Protein AF-A0A8T5GXU3-F1 (afdb_monomer)

Structure (mmCIF, N/CA/C/O backbone):
data_AF-A0A8T5GXU3-F1
#
_entry.id   AF-A0A8T5GXU3-F1
#
loop_
_atom_site.group_PDB
_atom_site.id
_atom_site.type_symbol
_atom_site.label_atom_id
_atom_site.label_alt_id
_atom_site.label_comp_id
_atom_site.label_asym_id
_atom_site.label_entity_id
_atom_site.label_seq_id
_atom_site.pdbx_PDB_ins_code
_atom_site.Cartn_x
_atom_site.Cartn_y
_atom_site.Cartn_z
_atom_site.occupancy
_atom_site.B_iso_or_equiv
_atom_site.auth_seq_id
_atom_site.auth_comp_id
_atom_site.auth_asym_id
_atom_site.auth_atom_id
_atom_site.pdbx_PDB_model_num
ATOM 1 N N . MET A 1 1 ? 93.803 17.530 20.279 1.00 49.44 1 MET A N 1
ATOM 2 C CA . MET A 1 1 ? 94.285 18.865 19.851 1.00 49.44 1 MET A CA 1
ATOM 3 C C . MET A 1 1 ? 94.472 18.850 18.337 1.00 49.44 1 MET A C 1
ATOM 5 O O . MET A 1 1 ? 95.144 17.947 17.864 1.00 49.44 1 MET A O 1
ATOM 9 N N . ARG A 1 2 ? 93.917 19.850 17.630 1.00 43.09 2 ARG A N 1
ATOM 10 C CA . ARG A 1 2 ? 94.111 20.174 16.192 1.00 43.09 2 ARG A CA 1
ATOM 11 C C . ARG A 1 2 ? 93.189 19.550 15.122 1.00 43.09 2 ARG A C 1
ATOM 13 O O . ARG A 1 2 ? 93.603 19.447 13.979 1.00 43.09 2 ARG A O 1
ATOM 20 N N . GLY A 1 3 ? 91.934 19.236 15.453 1.00 48.00 3 GLY A N 1
ATOM 21 C CA . GLY A 1 3 ? 90.901 18.935 14.437 1.00 48.00 3 GLY A CA 1
ATOM 22 C C . GLY A 1 3 ? 89.550 19.635 14.629 1.00 48.00 3 GLY A C 1
ATOM 23 O O . GLY A 1 3 ? 88.776 19.723 13.691 1.00 48.00 3 GLY A O 1
ATOM 24 N N . VAL A 1 4 ? 89.272 20.173 15.825 1.00 53.56 4 VAL A N 1
ATOM 25 C CA . VAL A 1 4 ? 87.922 20.647 16.210 1.00 53.56 4 VAL A CA 1
ATOM 26 C C . VAL A 1 4 ? 87.865 22.165 16.478 1.00 53.56 4 VAL A C 1
ATOM 28 O O . VAL A 1 4 ? 86.803 22.720 16.698 1.00 53.56 4 VAL A O 1
ATOM 31 N N . PHE A 1 5 ? 88.987 22.886 16.371 1.00 45.72 5 PHE A N 1
ATOM 32 C CA . PHE A 1 5 ? 89.029 24.353 16.545 1.00 45.72 5 PHE A CA 1
ATOM 33 C C . PHE A 1 5 ? 89.123 25.146 15.228 1.00 45.72 5 PHE A C 1
ATOM 35 O O . PHE A 1 5 ? 89.037 26.368 15.246 1.00 45.72 5 PHE A O 1
ATOM 42 N N . SER A 1 6 ? 89.276 24.469 14.084 1.00 47.09 6 SER A N 1
ATOM 43 C CA . SER A 1 6 ? 89.398 25.115 12.765 1.00 47.09 6 SER A CA 1
ATOM 44 C C . SER A 1 6 ? 88.089 25.144 11.968 1.00 47.09 6 SER A C 1
ATOM 46 O O . SER A 1 6 ? 88.028 25.832 10.958 1.00 47.09 6 SER A O 1
ATOM 48 N N . LEU A 1 7 ? 87.039 24.459 12.440 1.00 47.34 7 LEU A N 1
ATOM 49 C CA . LEU A 1 7 ? 85.706 24.476 11.819 1.00 47.34 7 LEU A CA 1
ATOM 50 C C . LEU A 1 7 ? 84.717 25.441 12.505 1.00 47.34 7 LEU A C 1
ATOM 52 O O . LEU A 1 7 ? 83.692 25.764 11.924 1.00 47.34 7 LEU A O 1
ATOM 56 N N . ALA A 1 8 ? 85.041 25.956 13.698 1.00 50.84 8 ALA A N 1
ATOM 57 C CA . ALA A 1 8 ? 84.174 26.861 14.469 1.00 50.84 8 ALA A CA 1
ATOM 58 C C . ALA A 1 8 ? 84.502 28.365 14.308 1.00 50.84 8 ALA A C 1
ATOM 60 O O . ALA A 1 8 ? 83.818 29.202 14.880 1.00 50.84 8 ALA A O 1
ATOM 61 N N . ILE A 1 9 ? 85.531 28.727 13.529 1.00 50.88 9 ILE A N 1
ATOM 62 C CA . ILE A 1 9 ? 85.933 30.132 13.272 1.00 50.88 9 ILE A CA 1
ATOM 63 C C . ILE A 1 9 ? 85.639 30.561 11.817 1.00 50.88 9 ILE A C 1
ATOM 65 O O . ILE A 1 9 ? 85.725 31.735 11.481 1.00 50.88 9 ILE A O 1
ATOM 69 N N . LEU A 1 10 ? 85.199 29.634 10.958 1.00 48.25 10 LEU A N 1
ATOM 70 C CA . LEU A 1 10 ? 84.809 29.913 9.567 1.00 48.25 10 LEU A CA 1
ATOM 71 C C . LEU A 1 10 ? 83.302 30.163 9.385 1.00 48.25 10 LEU A C 1
ATOM 73 O O . LEU A 1 10 ? 82.858 30.362 8.260 1.00 48.25 10 LEU A O 1
ATOM 77 N N . MET A 1 11 ? 82.527 30.174 10.477 1.00 54.38 11 MET A N 1
ATOM 78 C CA . MET A 1 11 ? 81.074 30.371 10.427 1.00 54.38 11 MET A CA 1
ATOM 79 C C . MET A 1 11 ? 80.567 31.688 11.024 1.00 54.38 11 MET A C 1
ATOM 81 O O . MET A 1 11 ? 79.376 31.946 10.921 1.00 54.38 11 MET A O 1
ATOM 85 N N . ILE A 1 12 ? 81.403 32.549 11.619 1.00 51.66 12 ILE A N 1
ATOM 86 C CA . ILE A 1 12 ? 80.910 33.809 12.201 1.00 51.66 12 ILE A CA 1
ATOM 87 C C . ILE A 1 12 ? 81.927 34.945 11.980 1.00 51.66 12 ILE A C 1
ATOM 89 O O . ILE A 1 12 ? 82.902 35.060 12.714 1.00 51.66 12 ILE A O 1
ATOM 93 N N . VAL A 1 13 ? 81.603 35.807 11.000 1.00 39.72 13 VAL A N 1
ATOM 94 C CA . VAL A 1 13 ? 81.933 37.252 10.909 1.00 39.72 13 VAL A CA 1
ATOM 95 C C . VAL A 1 13 ? 83.353 37.583 10.409 1.00 39.72 13 VAL A C 1
ATOM 97 O O . VAL A 1 13 ? 84.342 37.305 11.081 1.00 39.72 13 VAL A O 1
ATOM 100 N N . PRO A 1 14 ? 83.468 38.195 9.211 1.00 43.62 14 PRO A N 1
ATOM 101 C CA . PRO A 1 14 ? 82.902 39.528 8.946 1.00 43.62 14 PRO A CA 1
ATOM 102 C C . PRO A 1 14 ? 82.007 39.550 7.689 1.00 43.62 14 PRO A C 1
ATOM 104 O O . PRO A 1 14 ? 82.420 39.079 6.640 1.00 43.62 14 PRO A O 1
ATOM 107 N N . LEU A 1 15 ? 80.780 40.090 7.654 1.00 46.97 15 LEU A N 1
ATOM 108 C CA . LEU A 1 15 ? 80.151 41.181 8.418 1.00 46.97 15 LEU A CA 1
ATOM 109 C C . LEU A 1 15 ? 81.106 42.331 8.765 1.00 46.97 15 LEU A C 1
ATOM 111 O O . LEU A 1 15 ? 81.337 42.624 9.930 1.00 46.97 15 LEU A O 1
ATOM 115 N N . ALA A 1 16 ? 81.715 42.917 7.729 1.00 44.34 16 ALA A N 1
ATOM 116 C CA . ALA A 1 16 ? 82.119 44.328 7.637 1.00 44.34 16 ALA A CA 1
ATOM 117 C C . ALA A 1 16 ? 83.039 44.521 6.420 1.00 44.34 16 ALA A C 1
ATOM 119 O O . ALA A 1 16 ? 84.251 44.625 6.581 1.00 44.34 16 ALA A O 1
ATOM 120 N N . SER A 1 17 ? 82.480 44.527 5.205 1.00 39.81 17 SER A N 1
ATOM 121 C CA . SER A 1 17 ? 83.017 45.222 4.013 1.00 39.81 17 SER A CA 1
ATOM 122 C C . SER A 1 17 ? 82.100 44.940 2.823 1.00 39.81 17 SER A C 1
ATOM 124 O O . SER A 1 17 ? 82.334 44.029 2.039 1.00 39.81 17 SER A O 1
ATOM 126 N N . GLY A 1 18 ? 81.007 45.691 2.742 1.00 37.78 18 GLY A N 1
ATOM 127 C CA . GLY A 1 18 ? 80.031 45.591 1.656 1.00 37.78 18 GLY A CA 1
ATOM 128 C C . GLY A 1 18 ? 78.866 46.561 1.825 1.00 37.78 18 GLY A C 1
ATOM 129 O O . GLY A 1 18 ? 77.752 46.251 1.435 1.00 37.78 18 GLY A O 1
ATOM 130 N N . ILE A 1 19 ? 79.108 47.706 2.469 1.00 45.25 19 ILE A N 1
ATOM 131 C CA . ILE A 1 19 ? 78.218 48.867 2.425 1.00 45.25 19 ILE A CA 1
ATOM 132 C C . ILE A 1 19 ? 78.896 49.851 1.470 1.00 45.25 19 ILE A C 1
ATOM 134 O O . ILE A 1 19 ? 80.081 50.130 1.648 1.00 45.25 19 ILE A O 1
ATOM 138 N N . LEU A 1 20 ? 78.118 50.355 0.506 1.00 41.81 20 LEU A N 1
ATOM 139 C CA . LEU A 1 20 ? 78.448 51.303 -0.571 1.00 41.81 20 LEU A CA 1
ATOM 140 C C . LEU A 1 20 ? 78.978 50.706 -1.884 1.00 41.81 20 LEU A C 1
ATOM 142 O O . LEU A 1 20 ? 80.082 51.015 -2.318 1.00 41.81 20 LEU A O 1
ATOM 146 N N . VAL A 1 21 ? 78.107 49.983 -2.589 1.00 37.50 21 VAL A N 1
ATOM 147 C CA . VAL A 1 21 ? 77.780 50.342 -3.979 1.00 37.50 21 VAL A CA 1
ATOM 148 C C . VAL A 1 21 ? 76.261 50.266 -4.090 1.00 37.50 21 VAL A C 1
ATOM 150 O O . VAL A 1 21 ? 75.683 49.207 -3.865 1.00 37.50 21 VAL A O 1
ATOM 153 N N . GLY A 1 22 ? 75.616 51.405 -4.347 1.00 41.22 22 GLY A N 1
ATOM 154 C CA . GLY A 1 22 ? 74.210 51.433 -4.726 1.00 41.22 22 GLY A CA 1
ATOM 155 C C . GLY A 1 22 ? 74.072 50.701 -6.050 1.00 41.22 22 GLY A C 1
ATOM 156 O O . GLY A 1 22 ? 74.553 51.183 -7.071 1.00 41.22 22 GLY A O 1
ATOM 157 N N . ILE A 1 23 ? 73.487 49.511 -6.001 1.00 36.06 23 ILE A N 1
ATOM 158 C CA . ILE A 1 23 ? 72.898 48.898 -7.179 1.00 36.06 23 ILE A CA 1
ATOM 159 C C . ILE A 1 23 ? 71.483 49.455 -7.194 1.00 36.06 23 ILE A C 1
ATOM 161 O O . ILE A 1 23 ? 70.685 49.172 -6.300 1.00 36.06 23 ILE A O 1
ATOM 165 N N . GLU A 1 24 ? 71.251 50.360 -8.140 1.00 32.19 24 GLU A N 1
ATOM 166 C CA . GLU A 1 24 ? 69.919 50.789 -8.548 1.00 32.19 24 GLU A CA 1
ATOM 167 C C . GLU A 1 24 ? 69.034 49.543 -8.713 1.00 32.19 24 GLU A C 1
ATOM 169 O O . GLU A 1 24 ? 69.532 48.511 -9.181 1.00 32.19 24 GLU A O 1
ATOM 174 N N . PRO A 1 25 ? 67.750 49.591 -8.313 1.00 32.31 25 PRO A N 1
ATOM 175 C CA . PRO A 1 25 ? 66.840 48.504 -8.647 1.00 32.31 25 PRO A CA 1
ATOM 176 C C . PRO A 1 25 ? 66.919 48.284 -10.164 1.00 32.31 25 PRO A C 1
ATOM 178 O O . PRO A 1 25 ? 67.120 49.264 -10.889 1.00 32.31 25 PRO A O 1
ATOM 181 N N . PRO A 1 26 ? 66.778 47.051 -10.682 1.00 33.53 26 PRO A N 1
ATOM 182 C CA . PRO A 1 26 ? 66.426 46.916 -12.081 1.00 33.53 26 PRO A CA 1
ATOM 183 C C . PRO A 1 26 ? 65.092 47.645 -12.252 1.00 33.53 26 PRO A C 1
ATOM 185 O O . PRO A 1 26 ? 64.032 47.152 -11.878 1.00 33.53 26 PRO A O 1
ATOM 188 N N . THR A 1 27 ? 65.163 48.879 -12.732 1.00 36.81 27 THR A N 1
ATOM 189 C CA . THR A 1 27 ? 64.030 49.568 -13.308 1.00 36.81 27 THR A CA 1
ATOM 190 C C . THR A 1 27 ? 63.607 48.765 -14.531 1.00 36.81 27 THR A C 1
ATOM 192 O O . THR A 1 27 ? 64.442 48.335 -15.328 1.00 36.81 27 THR A O 1
ATOM 195 N N . SER A 1 28 ? 62.293 48.585 -14.652 1.00 44.03 28 SER A N 1
ATOM 196 C CA . SER A 1 28 ? 61.549 47.993 -15.772 1.00 44.03 28 SER A CA 1
ATOM 197 C C . SER A 1 28 ? 61.551 46.458 -15.908 1.00 44.03 28 SER A C 1
ATOM 199 O O . SER A 1 28 ? 62.178 45.878 -16.786 1.00 44.03 28 SER A O 1
ATOM 201 N N . MET A 1 29 ? 60.715 45.805 -15.095 1.00 37.59 29 MET A N 1
ATOM 202 C CA . MET A 1 29 ? 59.789 44.773 -15.602 1.00 37.59 29 MET A CA 1
ATOM 203 C C . MET A 1 29 ? 58.322 45.082 -15.231 1.00 37.59 29 MET A C 1
ATOM 205 O O . MET A 1 29 ? 57.467 44.212 -15.313 1.00 37.59 29 MET A O 1
ATOM 209 N N . GLU A 1 30 ? 58.009 46.329 -14.861 1.00 41.12 30 GLU A N 1
ATOM 210 C CA . GLU A 1 30 ? 56.637 46.785 -14.566 1.00 41.12 30 GLU A CA 1
ATOM 211 C C . GLU A 1 30 ? 55.841 47.232 -15.813 1.00 41.12 30 GLU A C 1
ATOM 213 O O . GLU A 1 30 ? 54.715 47.682 -15.681 1.00 41.12 30 GLU A O 1
ATOM 218 N N . GLU A 1 31 ? 56.360 47.092 -17.039 1.00 46.56 31 GLU A N 1
ATOM 219 C CA . GLU A 1 31 ? 55.761 47.748 -18.223 1.00 46.56 31 GLU A CA 1
ATOM 220 C C . GLU A 1 31 ? 55.001 46.842 -19.220 1.00 46.56 31 GLU A C 1
ATOM 222 O O . GLU A 1 31 ? 54.756 47.267 -20.343 1.00 46.56 31 GLU A O 1
ATOM 227 N N . THR A 1 32 ? 54.575 45.617 -18.870 1.00 51.22 32 THR A N 1
ATOM 228 C CA . THR A 1 32 ? 53.724 44.803 -19.791 1.00 51.22 32 THR A CA 1
ATOM 229 C C . THR A 1 32 ? 52.677 43.906 -19.114 1.00 51.22 32 THR A C 1
ATOM 231 O O . THR A 1 32 ? 52.274 42.888 -19.674 1.00 51.22 32 THR A O 1
ATOM 234 N N . LEU A 1 33 ? 52.203 44.260 -17.920 1.00 61.34 33 LEU A N 1
ATOM 235 C CA . LEU A 1 33 ? 51.114 43.526 -17.274 1.00 61.34 33 LEU A CA 1
ATOM 236 C C . LEU A 1 33 ? 49.776 44.058 -17.789 1.00 61.34 33 LEU A C 1
ATOM 238 O O . LEU A 1 33 ? 49.383 45.174 -17.467 1.00 61.34 33 LEU A O 1
ATOM 242 N N . GLY A 1 34 ? 49.118 43.290 -18.654 1.00 71.00 34 GLY A N 1
ATOM 243 C CA . GLY A 1 34 ? 47.731 43.568 -19.006 1.00 71.00 34 GLY A CA 1
ATOM 244 C C . GLY A 1 34 ? 46.780 43.178 -17.873 1.00 71.00 34 GLY A C 1
ATOM 245 O O . GLY A 1 34 ? 47.145 42.381 -17.008 1.00 71.00 34 GLY A O 1
ATOM 246 N N . ARG A 1 35 ? 45.576 43.748 -17.873 1.00 85.00 35 ARG A N 1
ATOM 247 C CA . ARG A 1 35 ? 44.512 43.452 -16.901 1.00 85.00 35 ARG A CA 1
ATOM 248 C C . ARG A 1 35 ? 43.170 43.329 -17.604 1.00 85.00 35 ARG A C 1
ATOM 250 O O . ARG A 1 35 ? 43.014 43.822 -18.721 1.00 85.00 35 ARG A O 1
ATOM 257 N N . GLU A 1 36 ? 42.202 42.725 -16.934 1.00 88.00 36 GLU A N 1
ATOM 258 C CA . GLU A 1 36 ? 40.827 42.758 -17.411 1.00 88.00 36 GLU A CA 1
ATOM 259 C C . GLU A 1 36 ? 40.185 44.112 -17.115 1.00 88.00 36 GLU A C 1
ATOM 261 O O . GLU A 1 36 ? 40.369 44.689 -16.038 1.00 88.00 36 GLU A O 1
ATOM 266 N N . VAL A 1 37 ? 39.437 44.621 -18.090 1.00 88.38 37 VAL A N 1
ATOM 267 C CA . VAL A 1 37 ? 38.623 45.830 -17.976 1.00 88.38 37 VAL A CA 1
ATOM 268 C C . VAL A 1 37 ? 37.292 45.625 -18.687 1.00 88.38 37 VAL A C 1
ATOM 270 O O . VAL A 1 37 ? 37.227 45.019 -19.763 1.00 88.38 37 VAL A O 1
ATOM 273 N N . VAL A 1 38 ? 36.231 46.181 -18.109 1.00 89.31 38 VAL A N 1
ATOM 274 C CA . VAL A 1 38 ? 34.900 46.178 -18.719 1.00 89.31 38 VAL A CA 1
ATOM 275 C C . VAL A 1 38 ? 34.695 47.484 -19.472 1.00 89.31 38 VAL A C 1
ATOM 277 O O . VAL A 1 38 ? 34.855 48.565 -18.910 1.00 89.31 38 VAL A O 1
ATOM 280 N N . ILE A 1 39 ? 34.318 47.393 -20.744 1.00 88.69 39 ILE A N 1
ATOM 281 C CA . ILE A 1 39 ? 33.979 48.546 -21.580 1.00 88.69 39 ILE A CA 1
ATOM 282 C C . ILE A 1 39 ? 32.459 48.621 -21.712 1.00 88.69 39 ILE A C 1
ATOM 284 O O . ILE A 1 39 ? 31.832 47.761 -22.339 1.00 88.69 39 ILE A O 1
ATOM 288 N N . ARG A 1 40 ? 31.870 49.666 -21.131 1.00 86.88 40 ARG A N 1
ATOM 289 C CA . ARG A 1 40 ? 30.434 49.953 -21.135 1.00 86.88 40 ARG A CA 1
ATOM 290 C C . ARG A 1 40 ? 30.116 51.059 -22.142 1.00 86.88 40 ARG A C 1
ATOM 292 O O . ARG A 1 40 ? 30.648 52.163 -22.043 1.00 86.88 40 ARG A O 1
ATOM 299 N N . SER A 1 41 ? 29.200 50.790 -23.068 1.00 83.12 41 SER A N 1
ATOM 300 C CA . SER A 1 41 ? 28.631 51.800 -23.965 1.00 83.12 41 SER A CA 1
ATOM 301 C C . SER A 1 41 ? 27.342 52.385 -23.396 1.00 83.12 41 SER A C 1
ATOM 303 O O . SER A 1 41 ? 26.413 51.635 -23.086 1.00 83.12 41 SER A O 1
ATOM 305 N N . GLU A 1 42 ? 27.264 53.714 -23.280 1.00 78.12 42 GLU A N 1
ATOM 306 C CA . GLU A 1 42 ? 26.086 54.393 -22.713 1.00 78.12 42 GLU A CA 1
ATOM 307 C C . GLU A 1 42 ? 24.871 54.382 -23.660 1.00 78.12 42 GLU A C 1
ATOM 309 O O . GLU A 1 42 ? 23.747 54.201 -23.198 1.00 78.12 42 GLU A O 1
ATOM 314 N N . ASP A 1 43 ? 25.086 54.503 -24.977 1.00 74.38 43 ASP A N 1
ATOM 315 C CA . ASP A 1 43 ? 24.006 54.779 -25.944 1.00 74.38 43 ASP A CA 1
ATOM 316 C C . ASP A 1 43 ? 23.904 53.776 -27.116 1.00 74.38 43 ASP A C 1
ATOM 318 O O . ASP A 1 43 ? 22.948 53.841 -27.897 1.00 74.38 43 ASP A O 1
ATOM 322 N N . VAL A 1 44 ? 24.866 52.854 -27.289 1.00 78.81 44 VAL A N 1
ATOM 323 C CA . VAL A 1 44 ? 24.946 51.969 -28.471 1.00 78.81 44 VAL A CA 1
ATOM 324 C C . VAL A 1 44 ? 25.268 50.526 -28.072 1.00 78.81 44 VAL A C 1
ATOM 326 O O . VAL A 1 44 ? 26.143 50.274 -27.257 1.00 78.81 44 VAL A O 1
ATOM 329 N N . GLN A 1 45 ? 24.574 49.549 -28.661 1.00 84.25 45 GLN A N 1
ATOM 330 C CA . GLN A 1 45 ? 24.897 48.131 -28.458 1.00 84.25 45 GLN A CA 1
ATOM 331 C C . GLN A 1 45 ? 26.157 47.729 -29.230 1.00 84.25 45 GLN A C 1
ATOM 333 O O . GLN A 1 45 ? 26.375 48.188 -30.356 1.00 84.25 45 GLN A O 1
ATOM 338 N N . TRP A 1 46 ? 26.946 46.819 -28.657 1.00 84.38 46 TRP A N 1
ATOM 339 C CA . TRP A 1 46 ? 28.143 46.284 -29.304 1.00 84.38 46 TRP A CA 1
ATOM 340 C C . TRP A 1 46 ? 27.815 45.615 -30.643 1.00 84.38 46 TRP A C 1
ATOM 342 O O . TRP A 1 46 ? 26.933 44.761 -30.738 1.00 84.38 46 TRP A O 1
ATOM 352 N N . ASN A 1 47 ? 28.558 45.986 -31.687 1.00 81.75 47 ASN A N 1
ATOM 353 C CA . ASN A 1 47 ? 28.485 45.371 -33.010 1.00 81.75 47 ASN A CA 1
ATOM 354 C C . ASN A 1 47 ? 29.876 44.900 -33.477 1.00 81.75 47 ASN A C 1
ATOM 356 O O . ASN A 1 47 ? 30.892 45.184 -32.844 1.00 81.75 47 ASN A O 1
ATOM 360 N N . GLN A 1 48 ? 29.928 44.168 -34.594 1.00 81.69 48 GLN A N 1
ATOM 361 C CA . GLN A 1 48 ? 31.172 43.560 -35.078 1.00 81.69 48 GLN A CA 1
ATOM 362 C C . GLN A 1 48 ? 32.239 44.584 -35.501 1.00 81.69 48 GLN A C 1
ATOM 364 O O . GLN A 1 48 ? 33.427 44.293 -35.400 1.00 81.69 48 GLN A O 1
ATOM 369 N N . GLU A 1 49 ? 31.835 45.759 -35.988 1.00 81.88 49 GLU A N 1
ATOM 370 C CA . GLU A 1 49 ? 32.767 46.832 -36.361 1.00 81.88 49 GLU A CA 1
ATOM 371 C C . GLU A 1 49 ? 33.466 47.363 -35.105 1.00 81.88 49 GLU A C 1
ATOM 373 O O . GLU A 1 49 ? 34.689 47.321 -35.023 1.00 81.88 49 GLU A O 1
ATOM 378 N N . MET A 1 50 ? 32.685 47.678 -34.066 1.00 82.88 50 MET A N 1
ATOM 379 C CA . MET A 1 50 ? 33.193 48.097 -32.756 1.00 82.88 50 MET A CA 1
ATOM 380 C C . MET A 1 50 ? 34.100 47.037 -32.116 1.00 82.88 50 MET A C 1
ATOM 382 O O . MET A 1 50 ? 35.127 47.381 -31.545 1.00 82.88 50 MET A O 1
ATOM 386 N N . TRP A 1 51 ? 33.747 45.751 -32.221 1.00 84.31 51 TRP A N 1
ATOM 387 C CA . TRP A 1 51 ? 34.563 44.642 -31.711 1.00 84.31 51 TRP A CA 1
ATOM 388 C C . TRP A 1 51 ? 35.927 44.555 -32.406 1.00 84.31 51 TRP A C 1
ATOM 390 O O . TRP A 1 51 ? 36.947 44.355 -31.750 1.00 84.31 51 TRP A O 1
ATOM 400 N N . ASN A 1 52 ? 35.953 44.696 -33.734 1.00 80.81 52 ASN A N 1
ATOM 401 C CA . ASN A 1 52 ? 37.184 44.596 -34.520 1.00 80.81 52 ASN A CA 1
ATOM 402 C C . ASN A 1 52 ? 38.104 45.810 -34.322 1.00 80.81 52 ASN A C 1
ATOM 404 O O . ASN A 1 52 ? 39.322 45.671 -34.419 1.00 80.81 52 ASN A O 1
ATOM 408 N N . ASP A 1 53 ? 37.538 46.985 -34.046 1.00 81.94 53 ASP A N 1
ATOM 409 C CA . ASP A 1 53 ? 38.308 48.218 -33.869 1.00 81.94 53 ASP A CA 1
ATOM 410 C C . ASP A 1 53 ? 39.106 48.246 -32.553 1.00 81.94 53 ASP A C 1
ATOM 412 O O . ASP A 1 53 ? 40.122 48.936 -32.479 1.00 81.94 53 ASP A O 1
ATOM 416 N N . LEU A 1 54 ? 38.717 47.450 -31.548 1.00 80.81 54 LEU A N 1
ATOM 417 C CA . LEU A 1 54 ? 39.380 47.387 -30.236 1.00 80.81 54 LEU A CA 1
ATOM 418 C C . LEU A 1 54 ? 40.844 46.944 -30.299 1.00 80.81 54 LEU A C 1
ATOM 420 O O . LEU A 1 54 ? 41.681 47.470 -29.564 1.00 80.81 54 LEU A O 1
ATOM 424 N N . GLU A 1 55 ? 41.172 46.018 -31.202 1.00 73.94 55 GLU A N 1
ATOM 425 C CA . GLU A 1 55 ? 42.537 45.499 -31.329 1.00 73.94 55 GLU A CA 1
ATOM 426 C C . GLU A 1 55 ? 43.516 46.604 -31.772 1.00 73.94 55 GLU A C 1
ATOM 428 O O . GLU A 1 55 ? 44.681 46.609 -31.366 1.00 73.94 55 GLU A O 1
ATOM 433 N N . ASN A 1 56 ? 43.033 47.600 -32.531 1.00 75.44 56 ASN A N 1
ATOM 434 C CA . ASN A 1 56 ? 43.830 48.762 -32.940 1.00 75.44 56 ASN A CA 1
ATOM 435 C C . ASN A 1 56 ? 44.176 49.692 -31.760 1.00 75.44 56 ASN A C 1
ATOM 437 O O . ASN A 1 56 ? 45.152 50.437 -31.848 1.00 75.44 56 ASN A O 1
ATOM 441 N N . GLU A 1 57 ? 43.414 49.614 -30.666 1.00 74.75 57 GLU A N 1
ATOM 442 C CA . GLU A 1 57 ? 43.570 50.405 -29.437 1.00 74.75 57 GLU A CA 1
ATOM 443 C C . GLU A 1 57 ? 44.265 49.613 -28.307 1.00 74.75 57 GLU A C 1
ATOM 445 O O . GLU A 1 57 ? 44.331 50.070 -27.167 1.00 74.75 57 GLU A O 1
ATOM 450 N N . GLY A 1 58 ? 44.808 48.421 -28.599 1.00 78.06 58 GLY A N 1
ATOM 451 C CA . GLY A 1 58 ? 45.503 47.585 -27.607 1.00 78.06 58 GLY A CA 1
ATOM 452 C C . GLY A 1 58 ? 44.571 46.872 -26.618 1.00 78.06 58 GLY A C 1
ATOM 453 O O . GLY A 1 58 ? 45.010 46.454 -25.541 1.00 78.06 58 GLY A O 1
ATOM 454 N N . LEU A 1 59 ? 43.294 46.739 -26.985 1.00 86.06 59 LEU A N 1
ATOM 455 C CA . LEU A 1 59 ? 42.252 46.061 -26.223 1.00 86.06 59 LEU A CA 1
ATOM 456 C C . LEU A 1 59 ? 41.867 44.768 -26.938 1.00 86.06 59 LEU A C 1
ATOM 458 O O . LEU A 1 59 ? 41.488 44.775 -28.107 1.00 86.06 59 LEU A O 1
ATOM 462 N N . PHE A 1 60 ? 41.942 43.648 -26.230 1.00 89.25 60 PHE A N 1
ATOM 463 C CA . PHE A 1 60 ? 41.598 42.343 -26.783 1.00 89.25 60 PHE A CA 1
ATOM 464 C C . PHE A 1 60 ? 40.245 41.902 -26.226 1.00 89.25 60 PHE A C 1
ATOM 466 O O . PHE A 1 60 ? 40.129 41.678 -25.020 1.00 89.25 60 PHE A O 1
ATOM 473 N N . PRO A 1 61 ? 39.199 41.802 -27.055 1.00 88.81 61 PRO A N 1
ATOM 474 C CA . PRO A 1 61 ? 37.873 41.465 -26.567 1.00 88.81 61 PRO A CA 1
ATOM 475 C C . PRO A 1 61 ? 37.775 39.987 -26.166 1.00 88.81 61 PRO A C 1
ATOM 477 O O . PRO A 1 61 ? 38.127 39.104 -26.948 1.00 88.81 61 PRO A O 1
ATOM 480 N N . LEU A 1 62 ? 37.287 39.723 -24.948 1.00 89.62 62 LEU A N 1
ATOM 481 C CA . LEU A 1 62 ? 37.158 38.371 -24.390 1.00 89.62 62 LEU A CA 1
ATOM 482 C C . LEU A 1 62 ? 35.734 37.837 -24.592 1.00 89.62 62 LEU A C 1
ATOM 484 O O . LEU A 1 62 ? 35.528 36.840 -25.290 1.00 89.62 62 LEU A O 1
ATOM 488 N N . ARG A 1 63 ? 34.736 38.533 -24.024 1.00 90.19 63 ARG A N 1
ATOM 489 C CA . ARG A 1 63 ? 33.303 38.190 -24.115 1.00 90.19 63 ARG A CA 1
ATOM 490 C C . ARG A 1 63 ? 32.398 39.367 -23.755 1.00 90.19 63 ARG A C 1
ATOM 492 O O . ARG A 1 63 ? 32.774 40.227 -22.965 1.00 90.19 63 ARG A O 1
ATOM 499 N N . LEU A 1 64 ? 31.170 39.369 -24.273 1.00 87.44 64 LEU A N 1
ATOM 500 C CA . LEU A 1 64 ? 30.125 40.292 -23.818 1.00 87.44 64 LEU A CA 1
ATOM 501 C C . LEU A 1 64 ? 29.588 39.860 -22.448 1.00 87.44 64 LEU A C 1
ATOM 503 O O . LEU A 1 64 ? 29.328 38.677 -22.228 1.00 87.44 64 LEU A O 1
ATOM 507 N N . LEU A 1 65 ? 29.401 40.823 -21.548 1.00 85.50 65 LEU A N 1
ATOM 508 C CA . LEU A 1 65 ? 28.686 40.630 -20.282 1.00 85.50 65 LEU A CA 1
ATOM 509 C C . LEU A 1 65 ? 27.185 40.865 -20.475 1.00 85.50 65 LEU A C 1
ATOM 511 O O . LEU A 1 65 ? 26.357 40.149 -19.919 1.00 85.50 65 LEU A O 1
ATOM 515 N N . ASN A 1 66 ? 26.841 41.849 -21.307 1.00 84.69 66 ASN A N 1
ATOM 516 C CA . ASN A 1 66 ? 25.491 42.151 -21.774 1.00 84.69 66 ASN A CA 1
ATOM 517 C C . ASN A 1 66 ? 25.582 42.940 -23.106 1.00 84.69 66 ASN A C 1
ATOM 519 O O . ASN A 1 66 ? 26.692 43.195 -23.576 1.00 84.69 66 ASN A O 1
ATOM 523 N N . PRO A 1 67 ? 24.468 43.336 -23.757 1.00 85.19 67 PRO A N 1
ATOM 524 C CA . PRO A 1 67 ? 24.521 44.027 -25.054 1.00 85.19 67 PRO A CA 1
ATOM 525 C C . PRO A 1 67 ? 25.329 45.339 -25.087 1.00 85.19 67 PRO A C 1
ATOM 527 O O . PRO A 1 67 ? 25.706 45.790 -26.170 1.00 85.19 67 PRO A O 1
ATOM 530 N N . ASN A 1 68 ? 25.600 45.948 -23.929 1.00 85.62 68 ASN A N 1
ATOM 531 C CA . ASN A 1 68 ? 26.285 47.233 -23.783 1.00 85.62 68 ASN A CA 1
ATOM 532 C C . ASN A 1 68 ? 27.640 47.122 -23.060 1.00 85.62 68 ASN A C 1
ATOM 534 O O . ASN A 1 68 ? 28.423 48.066 -23.112 1.00 85.62 68 ASN A O 1
ATOM 538 N N . GLU A 1 69 ? 27.943 45.991 -22.423 1.00 89.12 69 GLU A N 1
ATOM 539 C CA . GLU A 1 69 ? 29.172 45.761 -21.657 1.00 89.12 69 GLU A CA 1
ATOM 540 C C . GLU A 1 69 ? 30.000 44.624 -22.251 1.00 89.12 69 GLU A C 1
ATOM 542 O O . GLU A 1 69 ? 29.509 43.513 -22.468 1.00 89.12 69 GLU A O 1
ATOM 547 N N . LEU A 1 70 ? 31.286 44.889 -22.446 1.00 88.88 70 LEU A N 1
ATOM 548 C CA . LEU A 1 70 ? 32.248 43.951 -23.001 1.00 88.88 70 LEU A CA 1
ATOM 549 C C . LEU A 1 70 ? 33.424 43.774 -22.041 1.00 88.88 70 LEU A C 1
ATOM 551 O O . LEU A 1 70 ? 34.086 44.756 -21.716 1.00 88.88 70 LEU A O 1
ATOM 555 N N . ASN A 1 71 ? 33.715 42.539 -21.627 1.00 90.69 71 ASN A N 1
ATOM 556 C CA . ASN A 1 71 ? 34.950 42.239 -20.907 1.00 90.69 71 ASN A CA 1
ATOM 557 C C . ASN A 1 71 ? 36.107 42.137 -21.908 1.00 90.69 71 ASN A C 1
ATOM 559 O O . ASN A 1 71 ? 36.009 41.447 -22.932 1.00 90.69 71 ASN A O 1
ATOM 563 N N . THR A 1 72 ? 37.199 42.835 -21.621 1.00 89.56 72 THR A N 1
ATOM 564 C CA . THR A 1 72 ? 38.360 42.941 -22.507 1.00 89.56 72 THR A CA 1
ATOM 565 C C . THR A 1 72 ? 39.657 42.822 -21.723 1.00 89.56 72 THR A C 1
ATOM 567 O O . THR A 1 72 ? 39.740 43.212 -20.562 1.00 89.56 72 THR A O 1
ATOM 570 N N . TRP A 1 73 ? 40.695 42.312 -22.375 1.00 89.75 73 TRP A N 1
ATOM 571 C CA . TRP A 1 73 ? 42.053 42.344 -21.865 1.00 89.75 73 TRP A CA 1
ATOM 572 C C . TRP A 1 73 ? 42.763 43.598 -22.374 1.00 89.75 73 TRP A C 1
ATOM 574 O O . TRP A 1 73 ? 43.038 43.722 -23.570 1.00 89.75 73 TRP A O 1
ATOM 584 N N . ALA A 1 74 ? 43.077 44.523 -21.473 1.00 86.00 74 ALA A N 1
ATOM 585 C CA . ALA A 1 74 ? 43.814 45.737 -21.792 1.00 86.00 74 ALA A CA 1
ATOM 586 C C . ALA A 1 74 ? 45.318 45.510 -21.659 1.00 86.00 74 ALA A C 1
ATOM 588 O O . ALA A 1 74 ? 45.791 45.027 -20.629 1.00 86.00 74 ALA A O 1
ATOM 589 N N . GLN A 1 75 ? 46.088 45.878 -22.683 1.00 78.00 75 GLN A N 1
ATOM 590 C CA . GLN A 1 75 ? 47.545 45.799 -22.643 1.00 78.00 75 GLN A CA 1
ATOM 591 C C . GLN A 1 75 ? 48.164 47.131 -22.176 1.00 78.00 75 GLN A C 1
ATOM 593 O O . GLN A 1 75 ? 48.288 48.068 -22.958 1.00 78.00 75 GLN A O 1
ATOM 598 N N . GLY A 1 76 ? 48.638 47.180 -20.925 1.00 68.06 76 GLY A N 1
ATOM 599 C CA . GLY A 1 76 ? 49.356 48.330 -20.351 1.00 68.06 76 GLY A CA 1
ATOM 600 C C . GLY A 1 76 ? 48.499 49.235 -19.455 1.00 68.06 76 GLY A C 1
ATOM 601 O O . GLY A 1 76 ? 47.283 49.093 -19.387 1.00 68.06 76 GLY A O 1
ATOM 602 N N . ASP A 1 77 ? 49.153 50.161 -18.747 1.00 55.12 77 ASP A N 1
ATOM 603 C CA . ASP A 1 77 ? 48.558 51.002 -17.687 1.00 55.12 77 ASP A CA 1
ATOM 604 C C . ASP A 1 77 ? 48.198 52.423 -18.173 1.00 55.12 77 ASP A C 1
ATOM 606 O O . ASP A 1 77 ? 48.328 53.414 -17.455 1.00 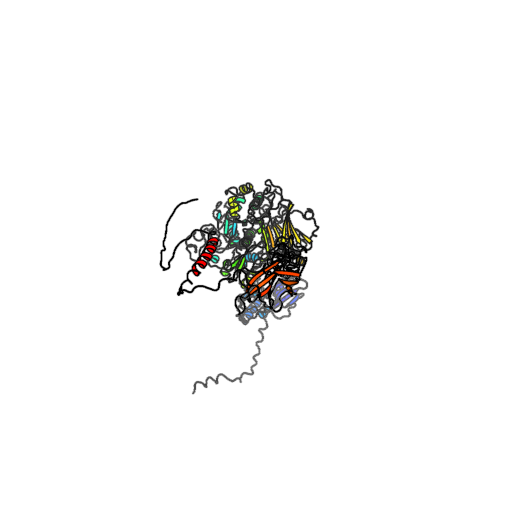55.12 77 ASP A O 1
ATOM 610 N N . SER A 1 78 ? 47.830 52.565 -19.448 1.00 52.09 78 SER A N 1
ATOM 611 C CA . SER A 1 78 ? 47.438 53.863 -20.005 1.00 52.09 78 SER A CA 1
ATOM 612 C C . SER A 1 78 ? 45.972 54.166 -19.705 1.00 52.09 78 SER A C 1
ATOM 614 O O . SER A 1 78 ? 45.124 53.303 -19.914 1.00 52.09 78 SER A O 1
ATOM 616 N N . ASP A 1 79 ? 45.679 55.404 -19.288 1.00 57.78 79 ASP A N 1
ATOM 617 C CA . ASP A 1 79 ? 44.332 55.990 -19.236 1.00 57.78 79 ASP A CA 1
ATOM 618 C C . ASP A 1 79 ? 43.680 55.917 -20.633 1.00 57.78 79 ASP A C 1
ATOM 620 O O . ASP A 1 79 ? 43.781 56.838 -21.447 1.00 57.78 79 ASP A O 1
ATOM 624 N N . LEU A 1 80 ? 43.071 54.773 -20.942 1.00 64.31 80 LEU A N 1
ATOM 625 C CA . LEU A 1 80 ? 42.377 54.507 -22.193 1.00 64.31 80 LEU A CA 1
ATOM 626 C C . LEU A 1 80 ? 41.098 55.353 -22.206 1.00 64.31 80 LEU A C 1
ATOM 628 O O . LEU A 1 80 ? 40.209 55.172 -21.379 1.00 64.31 80 LEU A O 1
ATOM 632 N N . ILE A 1 81 ? 41.015 56.311 -23.130 1.00 63.56 81 ILE A N 1
ATOM 633 C CA . ILE A 1 81 ? 39.813 57.123 -23.343 1.00 63.56 81 ILE A CA 1
ATOM 634 C C . ILE A 1 81 ? 39.263 56.758 -24.716 1.00 63.56 81 ILE A C 1
ATOM 636 O O . ILE A 1 81 ? 39.783 57.208 -25.735 1.00 63.56 81 ILE A O 1
ATOM 640 N N . ILE A 1 82 ? 38.202 55.957 -24.729 1.00 69.69 82 ILE A N 1
ATOM 641 C CA . ILE A 1 82 ? 37.431 55.649 -25.935 1.00 69.69 82 ILE A CA 1
ATOM 642 C C . ILE A 1 82 ? 36.221 56.590 -25.947 1.00 69.69 82 ILE A C 1
ATOM 644 O O . ILE A 1 82 ? 35.457 56.649 -24.984 1.00 69.69 82 ILE A O 1
ATOM 648 N N . GLU A 1 83 ? 36.062 57.378 -27.011 1.00 67.75 83 GLU A N 1
ATOM 649 C CA . GLU A 1 83 ? 35.000 58.386 -27.111 1.00 67.75 83 GLU A CA 1
ATOM 650 C C . GLU A 1 83 ? 33.608 57.723 -27.042 1.00 67.75 83 GLU A C 1
ATOM 652 O O . GLU A 1 83 ? 33.271 56.886 -27.875 1.00 67.75 83 GLU A O 1
ATOM 657 N N . GLY A 1 84 ? 32.802 58.080 -26.032 1.00 69.88 84 GLY A N 1
ATOM 658 C CA . GLY A 1 84 ? 31.455 57.523 -25.822 1.00 69.88 84 GLY A CA 1
ATOM 659 C C . GLY A 1 84 ? 31.387 56.189 -25.059 1.00 69.88 84 GLY A C 1
ATOM 660 O O . GLY A 1 84 ? 30.318 55.580 -25.020 1.00 69.88 84 GLY A O 1
ATOM 661 N N . MET A 1 85 ? 32.492 55.735 -24.454 1.00 78.69 85 MET A N 1
ATOM 662 C CA . MET A 1 85 ? 32.551 54.512 -23.641 1.00 78.69 85 MET A CA 1
ATOM 663 C C . MET A 1 85 ? 33.099 54.791 -22.236 1.00 78.69 85 MET A C 1
ATOM 665 O O . MET A 1 85 ? 33.991 55.622 -22.057 1.00 78.69 85 MET A O 1
ATOM 669 N N . ILE A 1 86 ? 32.604 54.051 -21.247 1.00 82.81 86 ILE A N 1
ATOM 670 C CA . ILE A 1 86 ? 33.104 54.038 -19.868 1.00 82.81 86 ILE A CA 1
ATOM 671 C C . ILE A 1 86 ? 33.935 52.770 -19.674 1.00 82.81 86 ILE A C 1
ATOM 673 O O . ILE A 1 86 ? 33.497 51.684 -20.047 1.00 82.81 86 ILE A O 1
ATOM 677 N N . ILE A 1 87 ? 35.124 52.906 -19.085 1.00 83.94 87 ILE A N 1
ATOM 678 C CA . ILE A 1 87 ? 35.981 51.771 -18.726 1.00 83.94 87 ILE A CA 1
ATOM 679 C C . ILE A 1 87 ? 35.921 51.565 -17.212 1.00 83.94 87 ILE A C 1
ATOM 681 O O . ILE A 1 87 ? 36.202 52.483 -16.440 1.00 83.94 87 ILE A O 1
ATOM 685 N N . GLU A 1 88 ? 35.553 50.358 -16.805 1.00 86.44 88 GLU A N 1
ATOM 686 C CA . GLU A 1 88 ? 35.433 49.904 -15.419 1.00 86.44 88 GLU A CA 1
ATOM 687 C C . GLU A 1 88 ? 36.464 48.794 -15.137 1.00 86.44 88 GLU A C 1
ATOM 689 O O . GLU A 1 88 ? 37.085 48.247 -16.056 1.00 86.44 88 GLU A O 1
ATOM 694 N N . GLU A 1 89 ? 36.683 48.469 -13.859 1.00 82.31 89 GLU A N 1
ATOM 695 C CA . GLU A 1 89 ? 37.528 47.324 -13.494 1.00 82.31 89 GLU A CA 1
ATOM 696 C C . GLU A 1 89 ? 36.941 46.009 -14.030 1.00 82.31 89 GLU A C 1
ATOM 698 O O . GLU A 1 89 ? 35.724 45.865 -14.159 1.00 82.31 89 GLU A O 1
ATOM 703 N N . GLY A 1 90 ? 37.825 45.066 -14.369 1.00 79.88 90 GLY A N 1
ATOM 704 C CA . GLY A 1 90 ? 37.461 43.733 -14.841 1.00 79.88 90 GLY A CA 1
ATOM 705 C C . GLY A 1 90 ? 36.622 42.942 -13.838 1.00 79.88 90 GLY A C 1
ATOM 706 O O . GLY A 1 90 ? 36.566 43.249 -12.644 1.00 79.88 90 GLY A O 1
ATOM 707 N N . VAL A 1 91 ? 35.969 41.894 -14.332 1.00 82.06 91 VAL A N 1
ATOM 708 C CA . VAL A 1 91 ? 35.123 41.029 -13.506 1.00 82.06 91 VAL A CA 1
ATOM 709 C C . VAL A 1 91 ? 36.014 40.102 -12.681 1.00 82.06 91 VAL A C 1
ATOM 711 O O . VAL A 1 91 ? 36.835 39.378 -13.228 1.00 82.06 91 VAL A O 1
ATOM 714 N N . SER A 1 92 ? 35.867 40.113 -11.354 1.00 84.94 92 SER A N 1
ATOM 715 C CA . SER A 1 92 ? 36.562 39.142 -10.500 1.00 84.94 92 SER A CA 1
ATOM 716 C C . SER A 1 92 ? 36.013 37.735 -10.716 1.00 84.94 92 SER A C 1
ATOM 718 O O . SER A 1 92 ? 34.809 37.559 -10.913 1.00 84.94 92 SER A O 1
ATOM 720 N N . ALA A 1 93 ? 36.878 36.729 -10.611 1.00 88.56 93 ALA A N 1
ATOM 721 C CA . ALA A 1 93 ? 36.459 35.351 -10.779 1.00 88.56 93 ALA A CA 1
ATOM 722 C C . ALA A 1 93 ? 35.547 34.909 -9.627 1.00 88.56 93 ALA A C 1
ATOM 724 O O . ALA A 1 93 ? 35.737 35.280 -8.463 1.00 88.56 93 ALA A O 1
ATOM 725 N N . GLU A 1 94 ? 34.566 34.071 -9.943 1.00 89.81 94 GLU A N 1
ATOM 726 C CA . GLU A 1 94 ? 33.603 33.568 -8.964 1.00 89.81 94 GLU A CA 1
ATOM 727 C C . GLU A 1 94 ? 33.966 32.166 -8.465 1.00 89.81 94 GLU A C 1
ATOM 729 O O . GLU A 1 94 ? 34.602 31.377 -9.160 1.00 89.81 94 GLU A O 1
ATOM 734 N N . TRP A 1 95 ? 33.536 31.833 -7.247 1.00 88.31 95 TRP A N 1
ATOM 735 C CA . TRP A 1 95 ? 33.537 30.452 -6.763 1.00 88.31 95 TRP A CA 1
ATOM 736 C C . TRP A 1 95 ? 32.199 29.801 -7.107 1.00 88.31 95 TRP A C 1
ATOM 738 O O . TRP A 1 95 ? 31.156 30.288 -6.667 1.00 88.31 95 TRP A O 1
ATOM 748 N N . ARG A 1 96 ? 32.222 28.694 -7.852 1.00 86.25 96 ARG A N 1
ATOM 749 C CA . ARG A 1 96 ? 31.014 27.967 -8.268 1.00 86.25 96 ARG A CA 1
ATOM 750 C C . ARG A 1 96 ? 30.827 26.676 -7.478 1.00 86.25 96 ARG A C 1
ATOM 752 O O . ARG A 1 96 ? 31.185 25.591 -7.922 1.00 86.25 96 ARG A O 1
ATOM 759 N N . SER A 1 97 ? 30.229 26.805 -6.298 1.00 75.75 97 SER A N 1
ATOM 760 C CA . SER A 1 97 ? 29.634 25.694 -5.547 1.00 75.75 97 SER A CA 1
ATOM 761 C C . SER A 1 97 ? 28.591 26.231 -4.566 1.00 75.75 97 SER A C 1
ATOM 763 O O . SER A 1 97 ? 28.849 27.226 -3.888 1.00 75.75 97 SER A O 1
ATOM 765 N N . SER A 1 98 ? 27.426 25.581 -4.490 1.00 64.19 98 SER A N 1
ATOM 766 C CA . SER A 1 98 ? 26.352 25.909 -3.540 1.00 64.19 98 SER A CA 1
ATOM 767 C C . SER A 1 98 ? 26.524 25.224 -2.181 1.00 64.19 98 SER A C 1
ATOM 769 O O . SER A 1 98 ? 26.095 25.763 -1.166 1.00 64.19 98 SER A O 1
ATOM 771 N N . THR A 1 99 ? 27.170 24.057 -2.149 1.00 66.12 99 THR A N 1
ATOM 772 C CA . THR A 1 99 ? 27.272 23.196 -0.960 1.00 66.12 99 THR A CA 1
ATOM 773 C C . THR A 1 99 ? 28.606 23.332 -0.230 1.00 66.12 99 THR A C 1
ATOM 775 O O . THR A 1 99 ? 28.670 23.155 0.986 1.00 66.12 99 THR A O 1
ATOM 778 N N . LEU A 1 100 ? 29.683 23.677 -0.943 1.00 75.94 100 LEU A N 1
ATOM 779 C CA . LEU A 1 100 ? 31.031 23.755 -0.382 1.00 75.94 100 LEU A CA 1
ATOM 780 C C . LEU A 1 100 ? 31.461 25.208 -0.178 1.00 75.94 100 LEU A C 1
ATOM 782 O O . LEU A 1 100 ? 31.493 26.024 -1.103 1.00 75.94 100 LEU A O 1
ATOM 786 N N . ASN A 1 101 ? 31.834 25.531 1.060 1.00 78.25 101 ASN A N 1
ATOM 787 C CA . ASN A 1 101 ? 32.236 26.878 1.442 1.00 78.25 101 ASN A CA 1
ATOM 788 C C . ASN A 1 101 ? 33.667 27.191 0.971 1.00 78.25 101 ASN A C 1
ATOM 790 O O . ASN A 1 101 ? 34.636 26.571 1.415 1.00 78.25 101 ASN A O 1
ATOM 794 N N . ARG A 1 102 ? 33.806 28.228 0.132 1.00 80.00 102 ARG A N 1
ATOM 795 C CA . ARG A 1 102 ? 35.090 28.678 -0.440 1.00 80.00 102 ARG A CA 1
ATOM 796 C C . ARG A 1 102 ? 36.184 28.992 0.587 1.00 80.00 102 ARG A C 1
ATOM 798 O O . ARG A 1 102 ? 37.360 28.922 0.257 1.00 80.00 102 ARG A O 1
ATOM 805 N N . ASN A 1 103 ? 35.817 29.389 1.810 1.00 78.00 103 ASN A N 1
ATOM 806 C CA . ASN A 1 103 ? 36.782 29.791 2.841 1.00 78.00 103 ASN A CA 1
ATOM 807 C C . ASN A 1 103 ? 37.384 28.592 3.588 1.00 78.00 103 ASN A C 1
ATOM 809 O O . ASN A 1 103 ? 38.391 28.753 4.277 1.00 78.00 103 ASN A O 1
ATOM 813 N N . THR A 1 104 ? 36.746 27.423 3.499 1.00 77.88 104 THR A N 1
ATOM 814 C CA . THR A 1 104 ? 37.133 26.203 4.224 1.00 77.88 104 THR A CA 1
ATOM 815 C C . THR A 1 104 ? 37.501 25.051 3.294 1.00 77.88 104 THR A C 1
ATOM 817 O O . THR A 1 104 ? 37.952 24.019 3.780 1.00 77.88 104 THR A O 1
ATOM 820 N N . TYR A 1 105 ? 37.286 25.199 1.985 1.00 79.38 105 TYR A N 1
ATOM 821 C CA . TYR A 1 105 ? 37.573 24.154 1.011 1.00 79.38 105 TYR A CA 1
ATOM 822 C C . TYR A 1 105 ? 39.077 24.027 0.746 1.00 79.38 105 TYR A C 1
ATOM 824 O O . TYR A 1 105 ? 39.725 24.989 0.334 1.00 79.38 105 TYR A O 1
ATOM 832 N N . ASN A 1 106 ? 39.584 22.814 0.943 1.00 77.19 106 ASN A N 1
ATOM 833 C CA . ASN A 1 106 ? 40.945 22.378 0.660 1.00 77.19 106 ASN A CA 1
ATOM 834 C C . ASN A 1 106 ? 40.834 21.088 -0.170 1.00 77.19 106 ASN A C 1
ATOM 836 O O . ASN A 1 106 ? 40.125 20.167 0.242 1.00 77.19 106 ASN A O 1
ATOM 84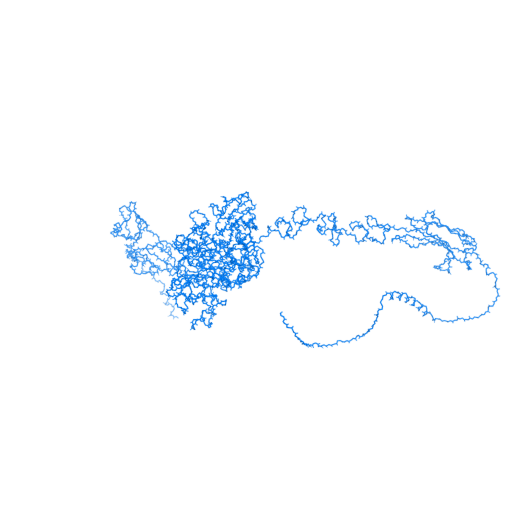0 N N . GLY A 1 107 ? 41.435 21.066 -1.361 1.00 84.94 107 GLY A N 1
ATOM 841 C CA . GLY A 1 107 ? 41.344 19.950 -2.305 1.00 84.94 107 GLY A CA 1
ATOM 842 C C . GLY A 1 107 ? 41.585 20.367 -3.761 1.00 84.94 107 GLY A C 1
ATOM 843 O O . GLY A 1 107 ? 42.025 21.485 -4.042 1.00 84.94 107 GLY A O 1
ATOM 844 N N . GLU A 1 108 ? 41.286 19.466 -4.699 1.00 89.25 108 GLU A N 1
ATOM 845 C CA . GLU A 1 108 ? 41.422 19.712 -6.139 1.00 89.25 108 GLU A CA 1
ATOM 846 C C . GLU A 1 108 ? 40.308 20.632 -6.675 1.00 89.25 108 GLU A C 1
ATOM 848 O O . GLU A 1 108 ? 39.118 20.389 -6.473 1.00 89.25 108 GLU A O 1
ATOM 853 N N . VAL A 1 109 ? 40.681 21.664 -7.430 1.00 91.06 109 VAL A N 1
ATOM 854 C CA . VAL A 1 109 ? 39.773 22.611 -8.091 1.00 91.06 109 VAL A CA 1
ATOM 855 C C . VAL A 1 109 ? 40.050 22.688 -9.587 1.00 91.06 109 VAL A C 1
ATOM 857 O O . VAL A 1 109 ? 41.196 22.607 -10.031 1.00 91.06 109 VAL A O 1
ATOM 860 N N . TRP A 1 110 ? 39.001 22.895 -10.376 1.00 91.38 110 TRP A N 1
ATOM 861 C CA . TRP A 1 110 ? 39.121 23.378 -11.742 1.00 91.38 110 TRP A CA 1
ATOM 862 C C . TRP A 1 110 ? 39.209 24.902 -11.728 1.00 91.38 110 TRP A C 1
ATOM 864 O O . TRP A 1 110 ? 38.310 25.587 -11.239 1.00 91.38 110 TRP A O 1
ATOM 874 N N . VAL A 1 111 ? 40.288 25.432 -12.295 1.00 93.56 111 VAL A N 1
ATOM 875 C CA . VAL A 1 111 ? 40.418 26.858 -12.603 1.00 93.56 111 VAL A CA 1
ATOM 876 C C . VAL A 1 111 ? 40.074 27.046 -14.069 1.00 93.56 111 VAL A C 1
ATOM 878 O O . VAL A 1 111 ? 40.760 26.515 -14.945 1.00 93.56 111 VAL A O 1
ATOM 881 N N . VAL A 1 112 ? 38.990 27.772 -14.324 1.00 93.81 112 VAL A N 1
ATOM 882 C CA . VAL A 1 112 ? 38.495 28.070 -15.667 1.00 93.81 112 VAL A CA 1
ATOM 883 C C . VAL A 1 112 ? 38.939 29.478 -16.039 1.00 93.81 112 VAL A C 1
ATOM 885 O O . VAL A 1 112 ? 38.730 30.418 -15.275 1.00 93.81 112 VAL A O 1
ATOM 888 N N . PHE A 1 113 ? 39.564 29.626 -17.202 1.00 94.00 113 PHE A N 1
ATOM 889 C CA . PHE A 1 113 ? 40.088 30.900 -17.693 1.00 94.00 113 PHE A CA 1
ATOM 890 C C . PHE A 1 113 ? 39.081 31.606 -18.606 1.00 94.00 113 PHE A C 1
ATOM 892 O O . PHE A 1 113 ? 38.213 30.958 -19.189 1.00 94.00 113 PHE A O 1
ATOM 899 N N . GLU A 1 114 ? 39.189 32.928 -18.746 1.00 91.81 114 GLU A N 1
ATOM 900 C CA . GLU A 1 114 ? 38.376 33.674 -19.716 1.00 91.81 114 GLU A CA 1
ATOM 901 C C . GLU A 1 114 ? 38.602 33.126 -21.147 1.00 91.81 114 GLU A C 1
ATOM 903 O O . GLU A 1 114 ? 39.711 32.699 -21.489 1.00 91.81 114 GLU A O 1
ATOM 908 N N . PRO A 1 115 ? 37.566 33.069 -22.005 1.00 88.81 115 PRO A N 1
ATOM 909 C CA . PRO A 1 115 ? 37.729 32.647 -23.387 1.00 88.81 115 PRO A CA 1
ATOM 910 C C . PRO A 1 115 ? 38.431 33.740 -24.203 1.00 88.81 115 PRO A C 1
ATOM 912 O O . PRO A 1 115 ? 38.412 34.918 -23.848 1.00 88.81 115 PRO A O 1
ATOM 915 N N . ASN A 1 116 ? 39.000 33.357 -25.346 1.00 89.00 116 ASN A N 1
ATOM 916 C CA . ASN A 1 116 ? 39.682 34.261 -26.280 1.00 89.00 116 ASN A CA 1
ATOM 917 C C . ASN A 1 116 ? 40.863 35.035 -25.666 1.00 89.00 116 ASN A C 1
ATOM 919 O O . ASN A 1 116 ? 41.202 36.126 -26.133 1.00 89.00 116 ASN A O 1
ATOM 923 N N . LEU A 1 117 ? 41.518 34.487 -24.639 1.00 90.75 117 LEU A N 1
ATOM 924 C CA . LEU A 1 117 ? 42.661 35.145 -24.018 1.00 90.75 117 LEU A CA 1
ATOM 925 C C . LEU A 1 117 ? 43.800 35.307 -25.038 1.00 90.75 117 LEU A C 1
ATOM 927 O O . LEU A 1 117 ? 44.255 34.319 -25.628 1.00 90.75 117 LEU A O 1
ATOM 931 N N . PRO A 1 118 ? 44.315 36.534 -25.242 1.00 89.81 118 PRO A N 1
ATOM 932 C CA . PRO A 1 118 ? 45.439 36.745 -26.138 1.00 89.81 118 PRO A CA 1
ATOM 933 C C . PRO A 1 118 ? 46.695 36.078 -25.571 1.00 89.81 118 PRO A C 1
ATOM 935 O O . PRO A 1 118 ? 46.867 35.950 -24.358 1.00 89.81 118 PRO A O 1
ATOM 938 N N . SER A 1 119 ? 47.645 35.731 -26.442 1.00 88.00 119 SER A N 1
ATOM 939 C CA . SER A 1 119 ? 48.906 35.078 -26.053 1.00 88.00 119 SER A CA 1
ATOM 940 C C . SER A 1 119 ? 49.655 35.799 -24.924 1.00 88.00 119 SER A C 1
ATOM 942 O O . SER A 1 119 ? 50.376 35.168 -24.157 1.00 88.00 119 SER A O 1
ATOM 944 N N . ILE A 1 120 ? 49.508 37.120 -24.810 1.00 85.62 120 ILE A N 1
ATOM 945 C CA . ILE A 1 120 ? 50.117 37.928 -23.745 1.00 85.62 120 ILE A CA 1
ATOM 946 C C . ILE A 1 120 ? 49.463 37.637 -22.387 1.00 85.62 120 ILE A C 1
ATOM 948 O O . ILE A 1 120 ? 50.176 37.422 -21.410 1.00 85.62 120 ILE A O 1
ATOM 952 N N . ALA A 1 121 ? 48.132 37.565 -22.338 1.00 88.06 121 ALA A N 1
ATOM 953 C CA . ALA A 1 121 ? 47.378 37.223 -21.134 1.00 88.06 121 ALA A CA 1
ATOM 954 C C . ALA A 1 121 ? 47.642 35.776 -20.693 1.00 88.06 121 ALA A C 1
ATOM 956 O O . ALA A 1 121 ? 47.881 35.507 -19.519 1.00 88.06 121 ALA A O 1
ATOM 957 N N . ALA A 1 122 ? 47.698 34.849 -21.653 1.00 88.56 122 ALA A N 1
ATOM 958 C CA . ALA A 1 122 ? 48.029 33.453 -21.384 1.00 88.56 122 ALA A CA 1
ATOM 959 C C . ALA A 1 122 ? 49.438 33.298 -20.780 1.00 88.56 122 ALA A C 1
ATOM 961 O O . ALA A 1 122 ? 49.607 32.604 -19.781 1.00 88.56 122 ALA A O 1
ATOM 962 N N . ASN A 1 123 ? 50.450 33.993 -21.321 1.00 88.44 123 ASN A N 1
ATOM 963 C CA . ASN A 1 123 ? 51.798 33.989 -20.737 1.00 88.44 123 ASN A CA 1
ATOM 964 C C . ASN A 1 123 ? 51.826 34.616 -19.334 1.00 88.44 123 ASN A C 1
ATOM 966 O O . ASN A 1 123 ? 52.500 34.089 -18.451 1.00 88.44 123 ASN A O 1
ATOM 970 N N . PHE A 1 124 ? 51.065 35.695 -19.111 1.00 87.88 124 PHE A N 1
ATOM 971 C CA . PHE A 1 124 ? 50.905 36.288 -17.783 1.00 87.88 124 PHE A CA 1
ATOM 972 C C . PHE A 1 124 ? 50.368 35.269 -16.772 1.00 87.88 124 PHE A C 1
ATOM 974 O O . PHE A 1 124 ? 50.943 35.119 -15.693 1.00 87.88 124 PHE A O 1
ATOM 981 N N . LEU A 1 125 ? 49.312 34.532 -17.123 1.00 88.88 125 LEU A N 1
ATOM 982 C CA . LEU A 1 125 ? 48.758 33.480 -16.274 1.00 88.88 125 LEU A CA 1
ATOM 983 C C . LEU A 1 125 ? 49.801 32.386 -16.009 1.00 88.88 125 LEU A C 1
ATOM 985 O O . LEU A 1 125 ? 50.090 32.091 -14.851 1.00 88.88 125 LEU A O 1
ATOM 989 N N . ILE A 1 126 ? 50.437 31.848 -17.054 1.00 89.31 126 ILE A N 1
ATOM 990 C CA . ILE A 1 126 ? 51.460 30.793 -16.930 1.00 89.31 126 ILE A CA 1
ATOM 991 C C . ILE A 1 126 ? 52.573 31.207 -15.956 1.00 89.31 126 ILE A C 1
ATOM 993 O O . ILE A 1 126 ? 52.960 30.420 -15.088 1.00 89.31 126 ILE A O 1
ATOM 997 N N . ASP A 1 127 ? 53.062 32.443 -16.055 1.00 86.94 127 ASP A N 1
ATOM 998 C CA . ASP A 1 127 ? 54.116 32.948 -15.178 1.00 86.94 127 ASP A CA 1
ATOM 999 C C . ASP A 1 127 ? 53.638 33.184 -13.734 1.00 86.94 127 ASP A C 1
ATOM 1001 O O . ASP A 1 127 ? 54.410 32.932 -12.803 1.00 86.94 127 ASP A O 1
ATOM 1005 N N . ASN A 1 128 ? 52.388 33.615 -13.517 1.00 87.06 128 ASN A N 1
ATOM 1006 C CA . ASN A 1 128 ? 51.814 33.779 -12.171 1.00 87.06 128 ASN A CA 1
ATOM 1007 C C . ASN A 1 128 ? 51.621 32.436 -11.469 1.00 87.06 128 ASN A C 1
ATOM 1009 O O . ASN A 1 128 ? 52.085 32.256 -10.343 1.00 87.06 128 ASN A O 1
ATOM 1013 N N . PHE A 1 129 ? 51.013 31.461 -12.148 1.00 88.19 129 PHE A N 1
ATOM 1014 C CA . PHE A 1 129 ? 50.827 30.124 -11.583 1.00 88.19 129 PHE A CA 1
ATOM 1015 C C . PHE A 1 129 ? 52.173 29.469 -11.255 1.00 88.19 129 PHE A C 1
ATOM 1017 O O . PHE A 1 129 ? 52.346 28.913 -10.167 1.00 88.19 129 PHE A O 1
ATOM 1024 N N . LYS A 1 130 ? 53.172 29.634 -12.134 1.00 86.50 130 LYS A N 1
ATOM 1025 C CA . LYS A 1 130 ? 54.526 29.108 -11.928 1.00 86.50 130 LYS A CA 1
ATOM 1026 C C . LYS A 1 130 ? 55.236 29.732 -10.726 1.00 86.50 130 LYS A C 1
ATOM 1028 O O . LYS A 1 130 ? 55.969 29.027 -10.030 1.00 86.50 130 LYS A O 1
ATOM 1033 N N . GLN A 1 131 ? 55.033 31.025 -10.465 1.00 82.75 131 GLN A N 1
ATOM 1034 C CA . GLN A 1 131 ? 55.562 31.693 -9.267 1.00 82.75 131 GLN A CA 1
ATOM 1035 C C . GLN A 1 131 ? 54.935 31.148 -7.980 1.00 82.75 131 GLN A C 1
ATOM 1037 O O . GLN A 1 131 ? 55.635 31.014 -6.976 1.00 82.75 131 GLN A O 1
ATOM 1042 N N . SER A 1 132 ? 53.668 30.743 -8.039 1.00 81.62 132 SER A N 1
ATOM 1043 C CA . SER A 1 132 ? 52.953 30.100 -6.932 1.00 81.62 132 SER A CA 1
ATOM 1044 C C . SER A 1 132 ? 53.147 28.575 -6.867 1.00 81.62 132 SER A C 1
ATOM 1046 O O . SER A 1 132 ? 52.437 27.878 -6.142 1.00 81.62 132 SER A O 1
ATOM 1048 N N . GLY A 1 133 ? 54.126 28.036 -7.603 1.00 80.00 133 GLY A N 1
ATOM 1049 C CA . GLY A 1 133 ? 54.498 26.619 -7.563 1.00 80.00 133 GLY A CA 1
ATOM 1050 C C . GLY A 1 133 ? 53.578 25.680 -8.351 1.00 80.00 133 GLY A C 1
ATOM 1051 O O . GLY A 1 133 ? 53.763 24.468 -8.271 1.00 80.00 133 GLY A O 1
ATOM 1052 N N . VAL A 1 134 ? 52.635 26.211 -9.133 1.00 85.25 134 VAL A N 1
ATOM 1053 C CA . VAL A 1 134 ? 51.696 25.438 -9.957 1.00 85.25 134 VAL A CA 1
ATOM 1054 C C . VAL A 1 134 ? 52.109 25.520 -11.424 1.00 85.25 134 VAL A C 1
ATOM 1056 O O . VAL A 1 134 ? 52.402 26.591 -11.944 1.00 85.25 134 VAL A O 1
ATOM 1059 N N . SER A 1 135 ? 52.151 24.387 -12.121 1.00 85.94 135 SER A N 1
ATOM 1060 C CA . SER A 1 135 ? 52.421 24.367 -13.564 1.00 85.94 135 SER A CA 1
ATOM 1061 C C . SER A 1 135 ? 51.124 24.131 -14.327 1.00 85.94 135 SER A C 1
ATOM 1063 O O . SER A 1 135 ? 50.552 23.054 -14.215 1.00 85.94 135 SER A O 1
ATOM 1065 N N . ILE A 1 136 ? 50.696 25.126 -15.102 1.00 89.06 136 ILE A N 1
ATOM 1066 C CA . ILE A 1 136 ? 49.569 25.029 -16.044 1.00 89.06 136 ILE A CA 1
ATOM 1067 C C . ILE A 1 136 ? 50.078 24.821 -17.482 1.00 89.06 136 ILE A C 1
ATOM 1069 O O . ILE A 1 136 ? 51.284 24.949 -17.730 1.00 89.06 136 ILE A O 1
ATOM 1073 N N . SER A 1 137 ? 49.199 24.477 -18.430 1.00 88.75 137 SER A N 1
ATOM 1074 C CA . SER A 1 137 ? 49.578 24.231 -19.826 1.00 88.75 137 SER A CA 1
ATOM 1075 C C . SER A 1 137 ? 50.304 25.421 -20.458 1.00 88.75 137 SER A C 1
ATOM 1077 O O . SER A 1 137 ? 49.875 26.566 -20.373 1.00 88.75 137 SER A O 1
ATOM 1079 N N . GLY A 1 138 ? 51.406 25.136 -21.156 1.00 86.31 138 GLY A N 1
ATOM 1080 C CA . GLY A 1 138 ? 52.123 26.122 -21.970 1.00 86.31 138 GLY A CA 1
ATOM 1081 C C . GLY A 1 138 ? 51.553 26.299 -23.382 1.00 86.31 138 GLY A C 1
ATOM 1082 O O . GLY A 1 138 ? 52.143 27.019 -24.189 1.00 86.31 138 GLY A O 1
ATOM 1083 N N . ASP A 1 139 ? 50.464 25.604 -23.723 1.00 89.19 139 ASP A N 1
ATOM 1084 C CA . ASP A 1 139 ? 49.841 25.688 -25.042 1.00 89.19 139 ASP A CA 1
ATOM 1085 C C . ASP A 1 139 ? 48.969 26.942 -25.159 1.00 89.19 139 ASP A C 1
ATOM 1087 O O . ASP A 1 139 ? 47.793 26.950 -24.803 1.00 89.19 139 ASP A O 1
ATOM 1091 N N . LEU A 1 140 ? 49.550 28.007 -25.713 1.00 88.06 140 LEU A N 1
ATOM 1092 C CA . LEU A 1 140 ? 48.867 29.285 -25.929 1.00 88.06 140 LEU A CA 1
ATOM 1093 C C . LEU A 1 140 ? 47.613 29.160 -26.811 1.00 88.06 140 LEU A C 1
ATOM 1095 O O . LEU A 1 140 ? 46.724 30.002 -26.718 1.00 88.06 140 LEU A O 1
ATOM 1099 N N . SER A 1 141 ? 47.519 28.126 -27.657 1.00 84.50 141 SER A N 1
ATOM 1100 C CA . SER A 1 141 ? 46.345 27.932 -28.515 1.00 84.50 141 SER A CA 1
ATOM 1101 C C . SER A 1 141 ? 45.103 27.484 -27.740 1.00 84.50 141 SER A C 1
ATOM 1103 O O . SER A 1 141 ? 43.992 27.784 -28.171 1.00 84.50 141 SER A O 1
ATOM 1105 N N . ALA A 1 142 ? 45.280 26.853 -26.572 1.00 81.88 142 ALA A N 1
ATOM 1106 C CA . ALA A 1 142 ? 44.179 26.469 -25.694 1.00 81.88 142 ALA A CA 1
ATOM 1107 C C . ALA A 1 142 ? 43.486 27.697 -25.076 1.00 81.88 142 ALA A C 1
ATOM 1109 O O . ALA A 1 142 ? 42.262 27.745 -25.015 1.00 81.88 142 ALA A O 1
ATOM 1110 N N . TYR A 1 143 ? 44.254 28.721 -24.692 1.00 89.38 143 TYR A N 1
ATOM 1111 C CA . TYR A 1 143 ? 43.739 29.956 -24.082 1.00 89.38 143 TYR A CA 1
ATOM 1112 C C . TYR A 1 143 ? 43.063 30.896 -25.093 1.00 89.38 143 TYR A C 1
ATOM 1114 O O . TYR A 1 143 ? 42.113 31.592 -24.751 1.00 89.38 143 TYR A O 1
ATOM 1122 N N . ALA A 1 144 ? 43.498 30.874 -26.357 1.00 85.75 144 ALA A N 1
ATOM 1123 C CA . ALA A 1 144 ? 42.899 31.664 -27.437 1.00 85.75 144 ALA A CA 1
ATOM 1124 C C . ALA A 1 144 ? 41.564 31.088 -27.967 1.00 85.75 144 ALA A C 1
ATOM 1126 O O . ALA A 1 144 ? 41.001 31.604 -28.931 1.00 85.75 144 ALA A O 1
ATOM 1127 N N . SER A 1 145 ? 41.076 29.992 -27.381 1.00 82.56 145 SER A N 1
ATOM 1128 C CA . SER A 1 145 ? 39.842 29.309 -27.771 1.00 82.56 145 SER A CA 1
ATOM 1129 C C . SER A 1 145 ? 38.590 30.084 -27.342 1.00 82.56 145 SER A C 1
ATOM 1131 O O . SER A 1 145 ? 38.537 30.661 -26.258 1.00 82.56 145 SER A O 1
ATOM 1133 N N . VAL A 1 146 ? 37.536 30.014 -28.163 1.00 76.56 146 VAL A N 1
ATOM 1134 C CA . VAL A 1 146 ? 36.188 30.500 -27.801 1.00 76.56 146 VAL A CA 1
ATOM 1135 C C . VAL A 1 146 ? 35.541 29.662 -26.693 1.00 76.56 146 VAL A C 1
ATOM 1137 O O . VAL A 1 146 ? 34.629 30.126 -26.016 1.00 76.56 146 VAL A O 1
ATOM 1140 N N . ILE A 1 147 ? 35.999 28.418 -26.517 1.00 71.81 147 ILE A N 1
ATOM 1141 C CA . ILE A 1 147 ? 35.646 27.565 -25.381 1.00 71.81 147 ILE A CA 1
ATOM 1142 C C . ILE A 1 147 ? 36.665 27.841 -24.269 1.00 71.81 147 ILE A C 1
ATOM 1144 O O . ILE A 1 147 ? 37.855 27.636 -24.531 1.00 71.81 147 ILE A O 1
ATOM 1148 N N . PRO A 1 148 ? 36.227 28.249 -23.062 1.00 86.62 148 PRO A N 1
ATOM 1149 C CA . PRO A 1 148 ? 37.100 28.460 -21.912 1.00 86.62 148 PRO A CA 1
ATOM 1150 C C . PRO A 1 148 ? 38.026 27.272 -21.650 1.00 86.62 148 PRO A C 1
ATOM 1152 O O . PRO A 1 148 ? 37.577 26.129 -21.517 1.00 86.62 148 PRO A O 1
ATOM 1155 N N . HIS A 1 149 ? 39.325 27.547 -21.569 1.00 89.38 149 HIS A N 1
ATOM 1156 C CA . HIS A 1 149 ? 40.306 26.560 -21.132 1.00 89.38 149 HIS A CA 1
ATOM 1157 C C . HIS A 1 149 ? 40.191 26.345 -19.622 1.00 89.38 149 HIS A C 1
ATOM 1159 O O . HIS A 1 149 ? 39.857 27.272 -18.883 1.00 89.38 149 HIS A O 1
ATOM 1165 N N . ARG A 1 150 ? 40.495 25.134 -19.150 1.00 92.31 150 ARG A N 1
ATOM 1166 C CA . ARG A 1 150 ? 40.497 24.819 -17.717 1.00 92.31 150 ARG A CA 1
ATOM 1167 C C . ARG A 1 150 ? 41.707 23.993 -17.321 1.00 92.31 150 ARG A C 1
ATOM 1169 O O . ARG A 1 150 ? 42.153 23.132 -18.077 1.00 92.31 150 ARG A O 1
ATOM 1176 N N . GLU A 1 151 ? 42.179 24.218 -16.106 1.00 92.06 151 GLU A N 1
ATOM 1177 C CA . GLU A 1 151 ? 43.307 23.500 -15.512 1.00 92.06 151 GLU A CA 1
ATOM 1178 C C . GLU A 1 151 ? 42.914 22.926 -14.162 1.00 92.06 151 GLU A C 1
ATOM 1180 O O . GLU A 1 151 ? 42.175 23.556 -13.402 1.00 92.06 151 GLU A O 1
ATOM 1185 N N . LEU A 1 152 ? 43.406 21.723 -13.873 1.00 90.69 152 LEU A N 1
ATOM 1186 C CA . LEU A 1 152 ? 43.198 21.097 -12.576 1.00 90.69 152 LEU A CA 1
ATOM 1187 C C . LEU A 1 152 ? 44.320 21.509 -11.629 1.00 90.69 152 LEU A C 1
ATOM 1189 O O . LEU A 1 152 ? 45.496 21.319 -11.942 1.00 90.69 152 LEU A O 1
ATOM 1193 N N . ILE A 1 153 ? 43.956 22.042 -10.469 1.00 90.38 153 ILE A N 1
ATOM 1194 C CA . ILE A 1 153 ? 44.903 22.529 -9.471 1.00 90.38 153 ILE A CA 1
ATOM 1195 C C . ILE A 1 153 ? 44.559 21.924 -8.124 1.00 90.38 153 ILE A C 1
ATOM 1197 O O . ILE A 1 153 ? 43.430 22.014 -7.660 1.00 90.38 153 ILE A O 1
ATOM 1201 N N . ASP A 1 154 ? 45.555 21.338 -7.479 1.00 88.19 154 ASP A N 1
ATOM 1202 C CA . ASP A 1 154 ? 45.438 20.862 -6.111 1.00 88.19 154 ASP A CA 1
ATOM 1203 C C . ASP A 1 154 ? 45.850 21.974 -5.134 1.00 88.19 154 ASP A C 1
ATOM 1205 O O . ASP A 1 154 ? 47.012 22.395 -5.088 1.00 88.19 154 ASP A O 1
ATOM 1209 N N . LEU A 1 155 ? 44.882 22.481 -4.366 1.00 84.88 155 LEU A N 1
ATOM 1210 C CA . LEU A 1 155 ? 45.123 23.539 -3.385 1.00 84.88 155 LEU A CA 1
ATOM 1211 C C . LEU A 1 155 ? 45.963 23.056 -2.196 1.00 84.88 155 LEU A C 1
ATOM 1213 O O . LEU A 1 155 ? 46.652 23.877 -1.593 1.00 84.88 155 LEU A O 1
ATOM 1217 N N . ASP A 1 156 ? 45.976 21.755 -1.891 1.00 81.56 156 ASP A N 1
ATOM 1218 C CA . ASP A 1 156 ? 46.726 21.210 -0.752 1.00 81.56 156 ASP A CA 1
ATOM 1219 C C . ASP A 1 156 ? 48.232 21.131 -1.021 1.00 81.56 156 ASP A C 1
ATOM 1221 O O . ASP A 1 156 ? 49.051 21.264 -0.105 1.00 81.56 156 ASP A O 1
ATOM 1225 N N . SER A 1 157 ? 48.613 20.930 -2.283 1.00 77.31 157 SER A N 1
ATOM 1226 C CA . SER A 1 157 ? 50.013 20.823 -2.704 1.00 77.31 157 SER A CA 1
ATOM 1227 C C . SER A 1 157 ? 50.584 22.108 -3.315 1.00 77.31 157 SER A C 1
ATOM 1229 O O . SER A 1 157 ? 51.790 22.177 -3.579 1.00 77.31 157 SER A O 1
ATOM 1231 N N . SER A 1 158 ? 49.760 23.142 -3.499 1.00 74.88 158 SER A N 1
ATOM 1232 C CA . SER A 1 158 ? 50.157 24.422 -4.092 1.00 74.88 158 SER A CA 1
ATOM 1233 C C . SER A 1 158 ? 50.425 25.524 -3.054 1.00 74.88 158 SER A C 1
ATOM 1235 O O . SER A 1 158 ? 49.991 25.455 -1.907 1.00 74.88 158 SER A O 1
ATOM 1237 N N . LEU A 1 159 ? 51.169 26.570 -3.445 1.00 78.56 159 LEU A N 1
ATOM 1238 C CA . LEU A 1 159 ? 51.357 27.768 -2.609 1.00 78.56 159 LEU A CA 1
ATOM 1239 C C . LEU A 1 159 ? 50.284 28.839 -2.863 1.00 78.56 159 LEU A C 1
ATOM 1241 O O . LEU A 1 159 ? 50.269 29.842 -2.150 1.00 78.56 159 LEU A O 1
ATOM 1245 N N . ILE A 1 160 ? 49.422 28.644 -3.869 1.00 83.62 160 ILE A N 1
ATOM 1246 C CA . ILE A 1 160 ? 48.385 29.600 -4.263 1.00 83.62 160 ILE A CA 1
ATOM 1247 C C . ILE A 1 160 ? 47.130 29.410 -3.411 1.00 83.62 160 ILE A C 1
ATOM 1249 O O . ILE A 1 160 ? 46.665 28.291 -3.206 1.00 83.62 160 ILE A O 1
ATOM 1253 N N . LYS A 1 161 ? 46.566 30.506 -2.900 1.00 84.88 161 LYS A N 1
ATOM 1254 C CA . LYS A 1 161 ? 45.330 30.455 -2.099 1.00 84.88 161 LYS A CA 1
ATOM 1255 C C . LYS A 1 161 ? 44.094 30.735 -2.946 1.00 84.88 161 LYS A C 1
ATOM 1257 O O . LYS A 1 161 ? 44.158 31.491 -3.909 1.00 84.88 161 LYS A O 1
ATOM 1262 N N . MET A 1 162 ? 42.934 30.241 -2.506 1.00 86.94 162 MET A N 1
ATOM 1263 C CA . MET A 1 162 ? 41.639 30.494 -3.158 1.00 86.94 162 MET A CA 1
ATOM 1264 C C . MET A 1 162 ? 41.392 31.986 -3.446 1.00 86.94 162 MET A C 1
ATOM 1266 O O . MET A 1 162 ? 41.044 32.358 -4.559 1.00 86.94 162 MET A O 1
ATOM 1270 N N . ASN A 1 163 ? 41.641 32.870 -2.473 1.00 86.19 163 ASN A N 1
ATOM 1271 C CA . ASN A 1 163 ? 41.461 34.316 -2.668 1.00 86.19 163 ASN A CA 1
ATOM 1272 C C . ASN A 1 163 ? 42.444 34.927 -3.680 1.00 86.19 163 ASN A C 1
ATOM 1274 O O . ASN A 1 163 ? 42.151 35.976 -4.241 1.00 86.19 163 ASN A O 1
ATOM 1278 N N . GLU A 1 164 ? 43.611 34.320 -3.895 1.00 86.38 164 GLU A N 1
ATOM 1279 C CA . GLU A 1 164 ? 44.560 34.774 -4.917 1.00 86.38 164 GLU A CA 1
ATOM 1280 C C . GLU A 1 164 ? 44.088 34.341 -6.308 1.00 86.38 164 GLU A C 1
ATOM 1282 O O . GLU A 1 164 ? 44.155 35.143 -7.230 1.00 86.38 164 GLU A O 1
ATOM 1287 N N . LEU A 1 165 ? 43.524 33.131 -6.438 1.00 88.12 165 LEU A N 1
ATOM 1288 C CA . LEU A 1 165 ? 42.908 32.652 -7.682 1.00 88.12 165 LEU A CA 1
ATOM 1289 C C . LEU A 1 165 ? 41.708 33.503 -8.102 1.00 88.12 165 LEU A C 1
ATOM 1291 O O . LEU A 1 165 ? 41.606 33.875 -9.265 1.00 88.12 165 LEU A O 1
ATOM 1295 N N . LEU A 1 166 ? 40.821 33.834 -7.159 1.00 89.81 166 LEU A N 1
ATOM 1296 C CA . LEU A 1 166 ? 39.597 34.586 -7.458 1.00 89.81 166 LEU A CA 1
ATOM 1297 C C . LEU A 1 166 ? 39.862 36.045 -7.869 1.00 89.81 166 LEU A C 1
ATOM 1299 O O . LEU A 1 166 ? 39.053 36.655 -8.560 1.00 89.81 166 LEU A O 1
ATOM 1303 N N . ASN A 1 167 ? 41.004 36.602 -7.458 1.00 88.19 167 ASN A N 1
ATOM 1304 C CA . ASN A 1 167 ? 41.413 37.967 -7.802 1.00 88.19 167 ASN A CA 1
ATOM 1305 C C . ASN A 1 167 ? 42.397 38.022 -8.986 1.00 88.19 167 ASN A C 1
ATOM 1307 O O . ASN A 1 167 ? 42.898 39.099 -9.316 1.00 88.19 167 ASN A O 1
ATOM 1311 N N . LEU A 1 168 ? 42.724 36.882 -9.602 1.00 88.75 168 LEU A N 1
ATOM 1312 C CA . LEU A 1 168 ? 43.688 36.827 -10.693 1.00 88.75 168 LEU A CA 1
ATOM 1313 C C . LEU A 1 168 ? 43.006 37.144 -12.030 1.00 88.75 168 LEU A C 1
ATOM 1315 O O . LEU A 1 168 ? 42.158 36.390 -12.495 1.00 88.75 168 LEU A O 1
ATOM 1319 N N . ASN A 1 169 ? 43.429 38.234 -12.676 1.00 88.94 169 ASN A N 1
ATOM 1320 C CA . ASN A 1 169 ? 42.992 38.580 -14.032 1.00 88.94 169 ASN A CA 1
ATOM 1321 C C . ASN A 1 169 ? 43.295 37.427 -15.000 1.00 88.94 169 ASN A C 1
ATOM 1323 O O . ASN A 1 169 ? 44.413 36.910 -15.020 1.00 88.94 169 ASN A O 1
ATOM 1327 N N . GLY A 1 170 ? 42.325 37.067 -15.829 1.00 88.12 170 GLY A N 1
ATOM 1328 C CA . GLY A 1 170 ? 42.361 35.968 -16.786 1.00 88.12 170 GLY A CA 1
ATOM 1329 C C . GLY A 1 170 ? 41.656 34.713 -16.273 1.00 88.12 170 GLY A C 1
ATOM 1330 O O . GLY A 1 170 ? 41.435 33.788 -17.055 1.00 88.12 170 GLY A O 1
ATOM 1331 N N . VAL A 1 171 ? 41.304 34.658 -14.984 1.00 92.88 171 VAL A N 1
ATOM 1332 C CA . VAL A 1 171 ? 40.494 33.585 -14.398 1.00 92.88 171 VAL A CA 1
ATOM 1333 C C . VAL A 1 171 ? 39.027 33.991 -14.458 1.00 92.88 171 VAL A C 1
ATOM 1335 O O . VAL A 1 171 ? 38.633 35.018 -13.921 1.00 92.88 171 VAL A O 1
ATOM 1338 N N . LEU A 1 172 ? 38.215 33.149 -15.083 1.00 92.69 172 LEU A N 1
ATOM 1339 C CA . LEU A 1 172 ? 36.782 33.358 -15.238 1.00 92.69 172 LEU A CA 1
ATOM 1340 C C . LEU A 1 172 ? 36.012 32.871 -13.997 1.00 92.69 172 LEU A C 1
ATOM 1342 O O . LEU A 1 172 ? 35.185 33.596 -13.449 1.00 92.69 172 LEU A O 1
ATOM 1346 N N . TRP A 1 173 ? 36.288 31.651 -13.526 1.00 93.94 173 TRP A N 1
ATOM 1347 C CA . TRP A 1 173 ? 35.788 31.143 -12.242 1.00 93.94 173 TRP A CA 1
ATOM 1348 C C . TRP A 1 173 ? 36.631 29.969 -11.733 1.00 93.94 173 TRP A C 1
ATOM 1350 O O . TRP A 1 173 ? 37.449 29.393 -12.456 1.00 93.94 173 TRP A O 1
ATOM 1360 N N . VAL A 1 174 ? 36.403 29.594 -10.476 1.00 93.25 174 VAL A N 1
ATOM 1361 C CA . VAL A 1 174 ? 36.986 28.413 -9.831 1.00 93.25 174 VAL A CA 1
ATOM 1362 C C . VAL A 1 174 ? 35.861 27.521 -9.303 1.00 93.25 174 VAL A C 1
ATOM 1364 O O . VAL A 1 174 ? 34.912 28.009 -8.687 1.00 93.25 174 VAL A O 1
ATOM 1367 N N . GLU A 1 175 ? 35.955 26.215 -9.536 1.00 89.69 175 GLU A N 1
ATOM 1368 C CA . GLU A 1 175 ? 34.974 25.214 -9.085 1.00 89.69 175 GLU A CA 1
ATOM 1369 C C . GLU A 1 175 ? 35.684 23.980 -8.494 1.00 89.69 175 GLU A C 1
ATOM 1371 O O . GLU A 1 175 ? 36.796 23.660 -8.915 1.00 89.69 175 GLU A O 1
ATOM 1376 N N . PRO A 1 176 ? 35.101 23.271 -7.511 1.00 88.75 176 PRO A N 1
ATOM 1377 C CA . PRO A 1 176 ? 35.704 22.052 -6.971 1.00 88.75 176 PRO A CA 1
ATOM 1378 C C . PRO A 1 176 ? 35.692 20.923 -8.013 1.00 88.75 176 PRO A C 1
ATOM 1380 O O . PRO A 1 176 ? 34.748 20.792 -8.797 1.00 88.75 176 PRO A O 1
ATOM 1383 N N . LYS A 1 177 ? 36.711 20.056 -8.007 1.00 83.94 177 LYS A N 1
ATOM 1384 C CA . LYS A 1 177 ? 36.681 18.818 -8.793 1.00 83.94 177 LYS A CA 1
ATOM 1385 C C . LYS A 1 177 ? 35.698 17.849 -8.138 1.00 83.94 177 LYS A C 1
ATOM 1387 O O . LYS A 1 177 ? 35.958 17.312 -7.067 1.00 83.94 177 LYS A O 1
ATOM 1392 N N . LEU A 1 178 ? 34.566 17.625 -8.795 1.00 72.00 178 LEU A N 1
ATOM 1393 C CA . LEU A 1 178 ? 33.570 16.656 -8.348 1.00 72.00 178 LEU A CA 1
ATOM 1394 C C . LEU A 1 178 ? 33.928 15.252 -8.846 1.00 72.00 178 LEU A C 1
ATOM 1396 O O . LEU A 1 178 ? 34.325 15.076 -10.001 1.00 72.00 178 LEU A O 1
ATOM 1400 N N . GLU A 1 179 ? 33.759 14.243 -7.993 1.00 51.00 179 GLU A N 1
ATOM 1401 C CA . GLU A 1 179 ? 33.849 12.850 -8.421 1.00 51.00 179 GLU A CA 1
ATOM 1402 C C . GLU A 1 179 ? 32.612 12.462 -9.239 1.00 51.00 179 GLU A C 1
ATOM 1404 O O . GLU A 1 179 ? 31.470 12.764 -8.887 1.00 51.00 179 GLU A O 1
ATOM 1409 N N . SER A 1 180 ? 32.848 11.804 -10.373 1.00 36.31 180 SER A N 1
ATOM 1410 C CA . SER A 1 180 ? 31.790 11.271 -11.230 1.00 36.31 180 SER A CA 1
ATOM 1411 C C . SER A 1 180 ? 31.533 9.818 -10.839 1.00 36.31 180 SER A C 1
ATOM 1413 O O . SER A 1 180 ? 32.266 8.928 -11.264 1.00 36.31 180 SER A O 1
ATOM 1415 N N . SER A 1 181 ? 30.512 9.573 -10.025 1.00 37.91 181 SER A N 1
ATOM 1416 C CA . SER A 1 181 ? 29.963 8.232 -9.808 1.00 37.91 181 SER A CA 1
ATOM 1417 C C . SER A 1 181 ? 28.856 7.938 -10.826 1.00 37.91 181 SER A C 1
ATOM 1419 O O . SER A 1 181 ? 28.255 8.849 -11.401 1.00 37.91 181 SER A O 1
ATOM 1421 N N . SER A 1 182 ? 28.585 6.657 -11.080 1.00 37.69 182 SER A N 1
ATOM 1422 C CA . SER A 1 182 ? 27.419 6.256 -11.868 1.00 37.69 182 SER A CA 1
ATOM 1423 C C . SER A 1 182 ? 26.137 6.603 -11.105 1.00 37.69 182 SER A C 1
ATOM 1425 O O . SER A 1 182 ? 25.931 6.105 -10.004 1.00 37.69 182 SER A O 1
ATOM 1427 N N . ARG A 1 183 ? 25.274 7.452 -11.676 1.00 50.50 183 ARG A N 1
ATOM 1428 C CA . ARG A 1 183 ? 24.051 7.965 -11.024 1.00 50.50 183 ARG A CA 1
ATOM 1429 C C . ARG A 1 183 ? 22.774 7.375 -11.631 1.00 50.50 183 ARG A C 1
ATOM 1431 O O . ARG A 1 183 ? 22.017 8.084 -12.297 1.00 50.50 183 ARG A O 1
ATOM 1438 N N . ASN A 1 184 ? 22.540 6.074 -11.456 1.00 53.91 184 ASN A N 1
ATOM 1439 C CA . ASN A 1 184 ? 21.305 5.432 -11.926 1.00 53.91 184 ASN A CA 1
ATOM 1440 C C . ASN A 1 184 ? 20.559 4.569 -10.896 1.00 53.91 184 ASN A C 1
ATOM 1442 O O . ASN A 1 184 ? 19.440 4.170 -11.182 1.00 53.91 184 ASN A O 1
ATOM 1446 N N . VAL A 1 185 ? 21.081 4.376 -9.680 1.00 69.44 185 VAL A N 1
ATOM 1447 C CA . VAL A 1 185 ? 20.219 4.012 -8.527 1.00 69.44 185 VAL A CA 1
ATOM 1448 C C . VAL A 1 185 ? 19.231 5.147 -8.186 1.00 69.44 185 VAL A C 1
ATOM 1450 O O . VAL A 1 185 ? 18.211 4.958 -7.539 1.00 69.44 185 VAL A O 1
ATOM 1453 N N . LEU A 1 186 ? 19.495 6.330 -8.740 1.00 80.31 186 LEU A N 1
ATOM 1454 C CA . LEU A 1 186 ? 18.738 7.556 -8.571 1.00 80.31 186 LEU A CA 1
ATOM 1455 C C . LEU A 1 186 ? 17.217 7.418 -8.762 1.00 80.31 186 LEU A C 1
ATOM 1457 O O . LEU A 1 186 ? 16.485 8.060 -8.033 1.00 80.31 186 LEU A O 1
ATOM 1461 N N . ALA A 1 187 ? 16.722 6.603 -9.702 1.00 84.88 187 ALA A N 1
ATOM 1462 C CA . ALA A 1 187 ? 15.269 6.443 -9.862 1.00 84.88 187 ALA A CA 1
ATOM 1463 C C . ALA A 1 187 ? 14.626 5.781 -8.627 1.00 84.88 187 ALA A C 1
ATOM 1465 O O . ALA A 1 187 ? 13.601 6.252 -8.151 1.00 84.88 187 ALA A O 1
ATOM 1466 N N . SER A 1 188 ? 15.268 4.743 -8.085 1.00 88.31 188 SER A N 1
ATOM 1467 C CA . SER A 1 188 ? 14.828 4.047 -6.872 1.00 88.31 188 SER A CA 1
ATOM 1468 C C . SER A 1 188 ? 14.999 4.903 -5.613 1.00 88.31 188 SER A C 1
ATOM 1470 O O . SER A 1 188 ? 14.193 4.774 -4.701 1.00 88.31 188 SER A O 1
ATOM 1472 N N . SER A 1 189 ? 16.016 5.776 -5.561 1.00 86.81 189 SER A N 1
ATOM 1473 C CA . SER A 1 189 ? 16.203 6.700 -4.427 1.00 86.81 189 SER A CA 1
ATOM 1474 C C . SER A 1 189 ? 15.181 7.829 -4.460 1.00 86.81 189 SER A C 1
ATOM 1476 O O . SER A 1 189 ? 14.498 8.042 -3.474 1.00 86.81 189 SER A O 1
ATOM 1478 N N . LEU A 1 190 ? 14.970 8.470 -5.616 1.00 88.25 190 LEU A N 1
ATOM 1479 C CA . LEU A 1 190 ? 13.981 9.545 -5.752 1.00 88.25 190 LEU A CA 1
ATOM 1480 C C . LEU A 1 190 ? 12.568 9.087 -5.388 1.00 88.25 190 LEU A C 1
ATOM 1482 O O . LEU A 1 190 ? 11.816 9.855 -4.808 1.00 88.25 190 LEU A O 1
ATOM 1486 N N . MET A 1 191 ? 12.209 7.845 -5.720 1.00 91.94 191 MET A N 1
ATOM 1487 C CA . MET A 1 191 ? 10.935 7.285 -5.277 1.00 91.94 191 MET A CA 1
ATOM 1488 C C . MET A 1 191 ? 10.972 6.765 -3.834 1.00 91.94 191 MET A C 1
ATOM 1490 O O . MET A 1 191 ? 9.919 6.532 -3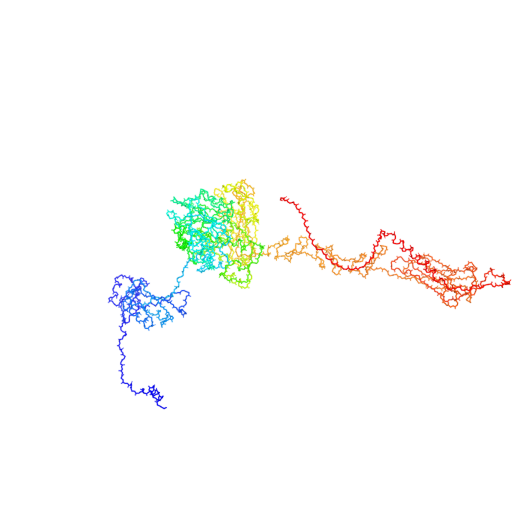.271 1.00 91.94 191 MET A O 1
ATOM 1494 N N . GLY A 1 192 ? 12.136 6.517 -3.237 1.00 88.38 192 GLY A N 1
ATOM 1495 C CA . GLY A 1 192 ? 12.251 6.039 -1.858 1.00 88.38 192 GLY A CA 1
ATOM 1496 C C . GLY A 1 192 ? 12.175 7.179 -0.846 1.00 88.38 192 GLY A C 1
ATOM 1497 O O . GLY A 1 192 ? 11.249 7.240 -0.047 1.00 88.38 192 GLY A O 1
ATOM 1498 N N . ASP A 1 193 ? 13.158 8.073 -0.895 1.00 82.44 193 ASP A N 1
ATOM 1499 C CA . ASP A 1 193 ? 13.373 9.151 0.077 1.00 82.44 193 ASP A CA 1
ATOM 1500 C C . ASP A 1 193 ? 13.397 10.547 -0.573 1.00 82.44 193 ASP A C 1
ATOM 1502 O O . ASP A 1 193 ? 13.762 11.536 0.064 1.00 82.44 193 ASP A O 1
ATOM 1506 N N . GLY A 1 194 ? 13.080 10.642 -1.869 1.00 78.75 194 GLY A N 1
ATOM 1507 C CA . GLY A 1 194 ? 13.176 11.890 -2.632 1.00 78.75 194 GLY A CA 1
ATOM 1508 C C . GLY A 1 194 ? 14.611 12.373 -2.873 1.00 78.75 194 GLY A C 1
ATOM 1509 O O . GLY A 1 194 ? 14.805 13.418 -3.500 1.00 78.75 194 GLY A O 1
ATOM 1510 N N . SER A 1 195 ? 15.626 11.634 -2.414 1.00 78.69 195 SER A N 1
ATOM 1511 C CA . SER A 1 195 ? 17.022 12.056 -2.461 1.00 78.69 195 SER A CA 1
ATOM 1512 C C . SER A 1 195 ? 17.757 11.503 -3.682 1.00 78.69 195 SER A C 1
ATOM 1514 O O . SER A 1 195 ? 17.312 10.595 -4.390 1.00 78.69 195 SER A O 1
ATOM 1516 N N . ILE A 1 196 ? 18.939 12.065 -3.945 1.00 74.06 196 ILE A N 1
ATOM 1517 C CA . ILE A 1 196 ? 19.869 11.531 -4.948 1.00 74.06 196 ILE A CA 1
ATOM 1518 C C . ILE A 1 196 ? 20.853 10.493 -4.391 1.00 74.06 196 ILE A C 1
ATOM 1520 O O . ILE A 1 196 ? 21.861 10.190 -5.047 1.00 74.06 196 ILE A O 1
ATOM 1524 N N . SER A 1 197 ? 20.609 10.012 -3.171 1.00 73.94 197 SER A N 1
ATOM 1525 C CA . SER A 1 197 ? 21.494 9.107 -2.447 1.00 73.94 197 SER A CA 1
ATOM 1526 C C . SER A 1 197 ? 21.189 7.631 -2.764 1.00 73.94 197 SER A C 1
ATOM 1528 O O . SER A 1 197 ? 20.720 7.310 -3.857 1.00 73.94 197 SER A O 1
ATOM 1530 N N . GLN A 1 198 ? 21.623 6.705 -1.909 1.00 78.94 198 GLN A N 1
ATOM 1531 C CA . GLN A 1 198 ? 21.276 5.289 -2.060 1.00 78.94 198 GLN A CA 1
ATOM 1532 C C . GLN A 1 198 ? 19.924 5.046 -1.366 1.00 78.94 198 GLN A C 1
ATOM 1534 O O . GLN A 1 198 ? 19.733 5.603 -0.290 1.00 78.94 198 GLN A O 1
ATOM 1539 N N . PRO A 1 199 ? 19.025 4.207 -1.913 1.00 85.56 199 PRO A N 1
ATOM 1540 C CA . PRO A 1 199 ? 17.695 4.000 -1.354 1.00 85.56 199 PRO A CA 1
ATOM 1541 C C . PRO A 1 199 ? 17.787 3.413 0.057 1.00 85.56 199 PRO A C 1
ATOM 1543 O O . PRO A 1 199 ? 18.316 2.313 0.252 1.00 85.56 199 PRO A O 1
ATOM 1546 N N . THR A 1 200 ? 17.294 4.154 1.045 1.00 88.75 200 THR A N 1
ATOM 1547 C CA . THR A 1 200 ? 17.424 3.812 2.466 1.00 88.75 200 THR A CA 1
ATOM 1548 C C . THR A 1 200 ? 16.512 2.657 2.871 1.00 88.75 200 THR A C 1
ATOM 1550 O O . THR A 1 200 ? 16.903 1.841 3.708 1.00 88.75 200 THR A O 1
ATOM 1553 N N . GLN A 1 201 ? 15.360 2.497 2.209 1.00 92.56 201 GLN A N 1
ATOM 1554 C CA . GLN A 1 201 ? 14.373 1.449 2.495 1.00 92.56 201 GLN A CA 1
ATOM 1555 C C . GLN A 1 201 ? 14.931 0.030 2.326 1.00 92.56 201 GLN A C 1
ATOM 1557 O O . GLN A 1 201 ? 14.513 -0.900 3.014 1.00 92.56 201 GLN A O 1
ATOM 1562 N N . TRP A 1 202 ? 15.932 -0.148 1.458 1.00 93.44 202 TRP A N 1
ATOM 1563 C CA . TRP A 1 202 ? 16.589 -1.443 1.278 1.00 93.44 202 TRP A CA 1
ATOM 1564 C C . TRP A 1 202 ? 17.304 -1.919 2.543 1.00 93.44 202 TRP A C 1
ATOM 1566 O O . TRP A 1 202 ? 17.394 -3.125 2.761 1.00 93.44 202 TRP A O 1
ATOM 1576 N N . SER A 1 203 ? 17.761 -0.996 3.392 1.00 92.12 203 SER A N 1
ATOM 1577 C CA . SER A 1 203 ? 18.388 -1.327 4.676 1.00 92.12 203 SER A CA 1
ATOM 1578 C C . SER A 1 203 ? 17.411 -2.006 5.637 1.00 92.12 203 SER A C 1
ATOM 1580 O O . SER A 1 203 ? 17.834 -2.797 6.471 1.00 92.12 203 SER A O 1
ATOM 1582 N N . LEU A 1 204 ? 16.107 -1.751 5.487 1.00 93.00 204 LEU A N 1
ATOM 1583 C CA . LEU A 1 204 ? 15.038 -2.375 6.272 1.00 93.00 204 LEU A CA 1
ATOM 1584 C C . LEU A 1 204 ? 14.512 -3.684 5.653 1.00 93.00 204 LEU A C 1
ATOM 1586 O O . LEU A 1 204 ? 13.605 -4.296 6.206 1.00 93.00 204 LEU A O 1
ATOM 1590 N N . GLY A 1 205 ? 15.051 -4.117 4.506 1.00 94.31 205 GLY A N 1
ATOM 1591 C CA . GLY A 1 205 ? 14.546 -5.288 3.775 1.00 94.31 205 GLY A CA 1
ATOM 1592 C C . GLY A 1 205 ? 13.332 -5.010 2.877 1.00 94.31 205 GLY A C 1
ATOM 1593 O O . GLY A 1 205 ? 12.790 -5.938 2.278 1.00 94.31 205 GLY A O 1
ATOM 1594 N N . LEU A 1 206 ? 12.924 -3.743 2.725 1.00 96.38 206 LEU A N 1
ATOM 1595 C CA . LEU A 1 206 ? 11.827 -3.326 1.846 1.00 96.38 206 LEU A CA 1
ATOM 1596 C C . LEU A 1 206 ? 12.320 -3.198 0.396 1.00 96.38 206 LEU A C 1
ATOM 1598 O O . LEU A 1 206 ? 12.755 -2.138 -0.055 1.00 96.38 206 LEU A O 1
ATOM 1602 N N . ASN A 1 207 ? 12.317 -4.314 -0.329 1.00 95.56 207 ASN A N 1
ATOM 1603 C CA . ASN A 1 207 ? 12.932 -4.464 -1.652 1.00 95.56 207 ASN A CA 1
ATOM 1604 C C . ASN A 1 207 ? 12.159 -5.410 -2.596 1.00 95.56 207 ASN A C 1
ATOM 1606 O O . ASN A 1 207 ? 12.724 -5.912 -3.572 1.00 95.56 207 ASN A O 1
ATOM 1610 N N . GLY A 1 208 ? 10.876 -5.655 -2.327 1.00 96.94 208 GLY A N 1
ATOM 1611 C CA . GLY A 1 208 ? 10.011 -6.566 -3.080 1.00 96.94 208 GLY A CA 1
ATOM 1612 C C . GLY A 1 208 ? 10.192 -8.047 -2.734 1.00 96.94 208 GLY A C 1
ATOM 1613 O O . GLY A 1 208 ? 9.789 -8.896 -3.524 1.00 96.94 208 GLY A O 1
ATOM 1614 N N . THR A 1 209 ? 10.819 -8.384 -1.603 1.00 96.44 209 THR A N 1
ATOM 1615 C CA . THR A 1 209 ? 10.920 -9.787 -1.159 1.00 96.44 209 THR A CA 1
ATOM 1616 C C . THR A 1 209 ? 9.524 -10.396 -1.006 1.00 96.44 209 T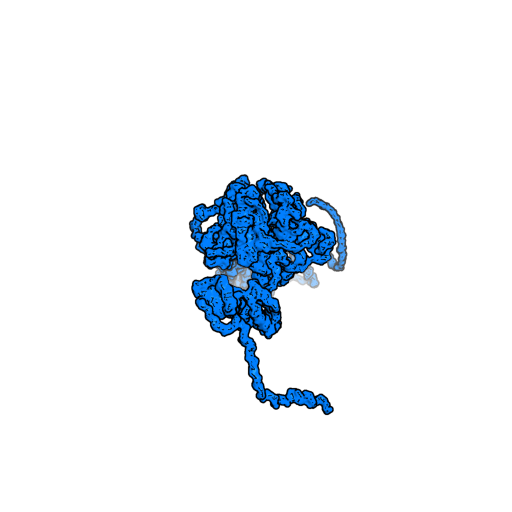HR A C 1
ATOM 1618 O O . THR A 1 209 ? 8.616 -9.746 -0.506 1.00 96.44 209 THR A O 1
ATOM 1621 N N . GLY A 1 210 ? 9.334 -11.635 -1.474 1.00 95.12 210 GLY A N 1
ATOM 1622 C CA . GLY A 1 210 ? 8.042 -12.332 -1.386 1.00 95.12 210 GLY A CA 1
ATOM 1623 C C . GLY A 1 210 ? 6.960 -11.828 -2.352 1.00 95.12 210 GLY A C 1
ATOM 1624 O O . GLY A 1 210 ? 5.828 -12.307 -2.298 1.00 95.12 210 GLY A O 1
ATOM 1625 N N . VAL A 1 211 ? 7.290 -10.889 -3.246 1.00 98.00 211 VAL A N 1
ATOM 1626 C CA . VAL A 1 211 ? 6.366 -10.344 -4.249 1.00 98.00 211 VAL A CA 1
ATOM 1627 C C . VAL A 1 211 ? 6.670 -10.913 -5.633 1.00 98.00 211 VAL A C 1
ATOM 1629 O O . VAL A 1 211 ? 7.829 -11.051 -6.034 1.00 98.00 211 VAL A O 1
ATOM 1632 N N . VAL A 1 212 ? 5.604 -11.216 -6.375 1.00 98.06 212 VAL A N 1
ATOM 1633 C CA . VAL A 1 212 ? 5.649 -11.670 -7.768 1.00 98.06 212 VAL A CA 1
ATOM 1634 C C . VAL A 1 212 ? 5.076 -10.580 -8.673 1.00 98.06 212 VAL A C 1
ATOM 1636 O O . VAL A 1 212 ? 3.957 -10.116 -8.454 1.00 98.06 212 VAL A O 1
ATOM 1639 N N . LEU A 1 213 ? 5.836 -10.177 -9.693 1.00 98.38 213 LEU A N 1
ATOM 1640 C CA . LEU A 1 213 ? 5.466 -9.123 -10.642 1.00 98.38 213 LEU A CA 1
ATOM 1641 C C . LEU A 1 213 ? 5.353 -9.691 -12.065 1.00 98.38 213 LEU A C 1
ATOM 1643 O O . LEU A 1 213 ? 6.297 -10.283 -12.587 1.00 98.38 213 LEU A O 1
ATOM 1647 N N . GLY A 1 214 ? 4.211 -9.491 -12.716 1.00 97.56 214 GLY A N 1
ATOM 1648 C CA . GLY A 1 214 ? 4.017 -9.853 -14.120 1.00 97.56 214 GLY A CA 1
ATOM 1649 C C . GLY A 1 214 ? 4.520 -8.769 -15.074 1.00 97.56 214 GLY A C 1
ATOM 1650 O O . GLY A 1 214 ? 4.442 -7.574 -14.772 1.00 97.56 214 GLY A O 1
ATOM 1651 N N . ILE A 1 215 ? 5.030 -9.169 -16.237 1.00 96.38 215 ILE A N 1
ATOM 1652 C CA . ILE A 1 215 ? 5.389 -8.263 -17.328 1.00 96.38 215 ILE A CA 1
ATOM 1653 C C . ILE A 1 215 ? 5.099 -8.897 -18.687 1.00 96.38 215 ILE A C 1
ATOM 1655 O O . ILE A 1 215 ? 5.549 -10.008 -18.961 1.00 96.38 215 ILE A O 1
ATOM 1659 N N . ALA A 1 216 ? 4.419 -8.148 -19.558 1.00 93.75 216 ALA A N 1
ATOM 1660 C CA . ALA A 1 216 ? 4.247 -8.501 -20.965 1.00 93.75 216 ALA A CA 1
ATOM 1661 C C . ALA A 1 216 ? 4.908 -7.449 -21.861 1.00 93.75 216 ALA A C 1
ATOM 1663 O O . ALA A 1 216 ? 4.554 -6.267 -21.809 1.00 93.75 216 ALA A O 1
ATOM 1664 N N . ASP A 1 217 ? 5.884 -7.867 -22.667 1.00 93.12 217 ASP A N 1
ATOM 1665 C CA . ASP A 1 217 ? 6.672 -6.980 -23.533 1.00 93.12 217 ASP A CA 1
ATOM 1666 C C . ASP A 1 217 ? 7.352 -7.791 -24.661 1.00 93.12 217 ASP A C 1
ATOM 1668 O O . ASP A 1 217 ? 6.904 -8.884 -24.996 1.00 93.12 217 ASP A O 1
ATOM 1672 N N . SER A 1 218 ? 8.423 -7.273 -25.268 1.00 90.69 218 SER A N 1
ATOM 1673 C CA . SER A 1 218 ? 9.129 -7.862 -26.413 1.00 90.69 218 SER A CA 1
ATOM 1674 C C . SER A 1 218 ? 10.090 -9.012 -26.082 1.00 90.69 218 SER A C 1
ATOM 1676 O O . SER A 1 218 ? 11.137 -9.136 -26.725 1.00 90.69 218 SER A O 1
ATOM 1678 N N . GLY A 1 219 ? 9.811 -9.755 -25.016 1.00 89.75 219 GLY A N 1
ATOM 1679 C CA . GLY A 1 219 ? 10.700 -10.783 -24.484 1.00 89.75 219 GLY A CA 1
ATOM 1680 C C . GLY A 1 219 ? 11.790 -10.242 -23.553 1.00 89.75 219 GLY A C 1
ATOM 1681 O O . GLY A 1 219 ? 11.801 -9.074 -23.154 1.00 89.75 219 GLY A O 1
ATOM 1682 N N . ILE A 1 220 ? 12.718 -11.119 -23.167 1.00 92.81 220 ILE A N 1
ATOM 1683 C CA . ILE A 1 220 ? 13.770 -10.824 -22.186 1.00 92.81 220 ILE A CA 1
ATOM 1684 C C . ILE A 1 220 ? 15.102 -11.480 -22.567 1.00 92.81 220 ILE A C 1
ATOM 1686 O O . ILE A 1 220 ? 15.141 -12.605 -23.060 1.00 92.81 220 ILE A O 1
ATOM 1690 N N . ASP A 1 221 ? 16.207 -10.788 -22.294 1.00 92.75 221 ASP A N 1
ATOM 1691 C CA . ASP A 1 221 ? 17.559 -11.349 -22.292 1.00 92.75 221 ASP A CA 1
ATOM 1692 C C . ASP A 1 221 ? 17.836 -11.997 -20.931 1.00 92.75 221 ASP A C 1
ATOM 1694 O O . ASP A 1 221 ? 18.414 -11.392 -20.024 1.00 92.75 221 ASP A O 1
ATOM 1698 N N . TYR A 1 222 ? 17.319 -13.209 -20.733 1.00 90.62 222 TYR A N 1
ATOM 1699 C CA . TYR A 1 222 ? 17.306 -13.873 -19.425 1.00 90.62 222 TYR A CA 1
ATOM 1700 C C . TYR A 1 222 ? 18.707 -14.239 -18.890 1.00 90.62 222 TYR A C 1
ATOM 1702 O O . TYR A 1 222 ? 18.861 -14.506 -17.695 1.00 90.62 222 TYR A O 1
ATOM 1710 N N . ASP A 1 223 ? 19.743 -14.254 -19.738 1.00 88.38 223 ASP A N 1
ATOM 1711 C CA . ASP A 1 223 ? 21.129 -14.515 -19.330 1.00 88.38 223 ASP A CA 1
ATOM 1712 C C . ASP A 1 223 ? 21.863 -13.253 -18.828 1.00 88.38 223 ASP A C 1
ATOM 1714 O O . ASP A 1 223 ? 22.964 -13.351 -18.266 1.00 88.38 223 ASP A O 1
ATOM 1718 N N . HIS A 1 224 ? 21.225 -12.082 -18.929 1.00 92.06 224 HIS A N 1
ATOM 1719 C CA . HIS A 1 224 ? 21.713 -10.823 -18.379 1.00 92.06 224 HIS A CA 1
ATOM 1720 C C . HIS A 1 224 ? 21.929 -10.933 -16.860 1.00 92.06 224 HIS A C 1
ATOM 1722 O O . HIS A 1 224 ? 21.192 -11.608 -16.132 1.00 92.06 224 HIS A O 1
ATOM 1728 N N . ALA A 1 225 ? 22.913 -10.208 -16.319 1.00 90.31 225 ALA A N 1
ATOM 1729 C CA . ALA A 1 225 ? 23.227 -10.158 -14.880 1.00 90.31 225 ALA A CA 1
ATOM 1730 C C . ALA A 1 225 ? 22.044 -9.850 -13.948 1.00 90.31 225 ALA A C 1
ATOM 1732 O O . ALA A 1 225 ? 22.119 -10.155 -12.765 1.00 90.31 225 ALA A O 1
ATOM 1733 N N . CYS A 1 226 ? 20.957 -9.272 -14.456 1.00 92.25 226 CYS A N 1
ATOM 1734 C CA . CYS A 1 226 ? 19.770 -8.953 -13.664 1.00 92.25 226 CYS A CA 1
ATOM 1735 C C . CYS A 1 226 ? 18.920 -10.195 -13.364 1.00 92.25 226 CYS A C 1
ATOM 1737 O O . CYS A 1 226 ? 18.309 -10.260 -12.298 1.00 92.25 226 CYS A O 1
ATOM 1739 N N . PHE A 1 227 ? 18.885 -11.174 -14.277 1.00 92.94 227 PHE A N 1
ATOM 1740 C CA . PHE A 1 227 ? 17.853 -12.220 -14.289 1.00 92.94 227 PHE A CA 1
ATOM 1741 C C . PHE A 1 227 ? 18.364 -13.627 -14.006 1.00 92.94 227 PHE A C 1
ATOM 1743 O O . PHE A 1 227 ? 17.586 -14.491 -13.626 1.00 92.94 227 PHE A O 1
ATOM 1750 N N . ARG A 1 228 ? 19.674 -13.845 -14.081 1.00 88.50 228 ARG A N 1
ATOM 1751 C CA . ARG A 1 228 ? 20.310 -15.131 -13.769 1.00 88.50 228 ARG A CA 1
ATOM 1752 C C . ARG A 1 228 ? 19.991 -15.644 -12.366 1.00 88.50 228 ARG A C 1
ATOM 1754 O O . ARG A 1 228 ? 20.055 -14.865 -11.419 1.00 88.50 228 ARG A O 1
ATOM 1761 N N . ASN A 1 229 ? 19.777 -16.947 -12.189 1.00 82.25 229 ASN A N 1
ATOM 1762 C CA . ASN A 1 229 ? 19.630 -17.549 -10.859 1.00 82.25 229 ASN A CA 1
ATOM 1763 C C . ASN A 1 229 ? 20.916 -17.462 -10.010 1.00 82.25 229 ASN A C 1
ATOM 1765 O O . ASN A 1 229 ? 20.841 -17.374 -8.792 1.00 82.25 229 ASN A O 1
ATOM 1769 N N . ALA A 1 230 ? 22.077 -17.493 -10.686 1.00 63.75 230 ALA A N 1
ATOM 1770 C CA . ALA A 1 230 ? 23.417 -17.852 -10.199 1.00 63.75 230 ALA A CA 1
ATOM 1771 C C . ALA A 1 230 ? 23.607 -18.043 -8.676 1.00 63.75 230 ALA A C 1
ATOM 1773 O O . ALA A 1 230 ? 23.669 -17.088 -7.899 1.00 63.75 230 ALA A O 1
ATOM 1774 N N . THR A 1 231 ? 23.827 -19.317 -8.334 1.00 66.69 231 THR A N 1
ATOM 1775 C CA . THR A 1 231 ? 24.201 -19.888 -7.032 1.00 66.69 231 THR A CA 1
ATOM 1776 C C . THR A 1 231 ? 25.429 -19.232 -6.374 1.00 66.69 231 THR A C 1
ATOM 1778 O O . THR A 1 231 ? 26.124 -18.408 -6.981 1.00 66.69 231 THR A O 1
ATOM 1781 N N . SER A 1 232 ? 25.712 -19.622 -5.120 1.00 60.84 232 SER A N 1
ATOM 1782 C CA . SER A 1 232 ? 26.772 -19.078 -4.255 1.00 60.84 232 SER A CA 1
ATOM 1783 C C . SER A 1 232 ? 28.106 -18.840 -4.977 1.00 60.84 232 SER A C 1
ATOM 1785 O O . SER A 1 232 ? 28.492 -19.570 -5.895 1.00 60.84 232 SER A O 1
ATOM 1787 N N . ALA A 1 233 ? 28.865 -17.830 -4.540 1.00 54.84 233 ALA A N 1
ATOM 1788 C CA . ALA A 1 233 ? 30.143 -17.487 -5.157 1.00 54.84 233 ALA A CA 1
ATOM 1789 C C . ALA A 1 233 ? 31.120 -18.684 -5.226 1.00 54.84 233 ALA A C 1
ATOM 1791 O O . ALA A 1 233 ? 31.579 -19.187 -4.202 1.00 54.84 233 ALA A O 1
ATOM 1792 N N . GLY A 1 234 ? 31.469 -19.113 -6.447 1.00 53.66 234 GLY A N 1
ATOM 1793 C CA . GLY A 1 234 ? 32.395 -20.224 -6.698 1.00 53.66 234 GLY A CA 1
ATOM 1794 C C . GLY A 1 234 ? 31.736 -21.601 -6.854 1.00 53.66 234 GLY A C 1
ATOM 1795 O O . GLY A 1 234 ? 32.452 -22.597 -6.990 1.00 53.66 234 GLY A O 1
ATOM 1796 N N . GLU A 1 235 ? 30.402 -21.685 -6.843 1.00 56.41 235 GLU A N 1
ATOM 1797 C CA . GLU A 1 235 ? 29.678 -22.917 -7.163 1.00 56.41 235 GLU A CA 1
ATOM 1798 C C . GLU A 1 235 ? 29.682 -23.251 -8.666 1.00 56.41 235 GLU A C 1
ATOM 1800 O O . GLU A 1 235 ? 29.919 -22.416 -9.540 1.00 56.41 235 GLU A O 1
ATOM 1805 N N . TYR A 1 236 ? 29.446 -24.526 -8.989 1.00 43.47 236 TYR A N 1
ATOM 1806 C CA . TYR A 1 236 ? 29.443 -25.004 -10.371 1.00 43.47 236 TYR A CA 1
ATOM 1807 C C . TYR A 1 236 ? 28.352 -24.292 -11.187 1.00 43.47 236 TYR A C 1
ATOM 1809 O O . TYR A 1 236 ? 27.174 -24.454 -10.900 1.00 43.47 236 TYR A O 1
ATOM 1817 N N . GLY A 1 237 ? 28.747 -23.530 -12.214 1.00 50.66 237 GLY A N 1
ATOM 1818 C CA . GLY A 1 237 ? 27.828 -22.731 -13.040 1.00 50.66 237 GLY A CA 1
ATOM 1819 C C . GLY A 1 237 ? 27.866 -21.224 -12.764 1.00 50.66 237 GLY A C 1
ATOM 1820 O O . GLY A 1 237 ? 27.384 -20.454 -13.592 1.00 50.66 237 GLY A O 1
ATOM 1821 N N . SER A 1 238 ? 28.527 -20.786 -11.685 1.00 54.56 238 SER A N 1
ATOM 1822 C CA . SER A 1 238 ? 28.546 -19.379 -11.259 1.00 54.56 238 SER A CA 1
ATOM 1823 C C . SER A 1 238 ? 29.343 -18.439 -12.173 1.00 54.56 238 SER A C 1
ATOM 1825 O O . SER A 1 238 ? 29.142 -17.228 -12.132 1.00 54.56 238 SER A O 1
ATOM 1827 N N . ASP A 1 239 ? 30.255 -18.971 -12.991 1.00 57.47 239 ASP A N 1
ATOM 1828 C CA . ASP A 1 239 ? 31.226 -18.167 -13.753 1.00 57.47 239 ASP A CA 1
ATOM 1829 C C . ASP A 1 239 ? 31.013 -18.245 -15.280 1.00 57.47 239 ASP A C 1
ATOM 1831 O O . ASP A 1 239 ? 31.902 -17.896 -16.054 1.00 57.47 239 ASP A O 1
ATOM 1835 N N . GLY A 1 240 ? 29.863 -18.758 -15.743 1.00 54.03 240 GLY A N 1
ATOM 1836 C CA . GLY A 1 240 ? 29.523 -18.831 -17.177 1.00 54.03 240 GLY A CA 1
ATOM 1837 C C . GLY A 1 240 ? 30.399 -19.782 -18.013 1.00 54.03 240 GLY A C 1
ATOM 1838 O O . GLY A 1 240 ? 30.277 -19.836 -19.232 1.00 54.03 240 GLY A O 1
ATOM 1839 N N . ILE A 1 241 ? 31.285 -20.566 -17.383 1.00 52.56 241 ILE A N 1
ATOM 1840 C CA . ILE A 1 241 ? 32.333 -21.340 -18.080 1.00 52.56 241 ILE A CA 1
ATOM 1841 C C . ILE A 1 241 ? 31.776 -22.559 -18.856 1.00 52.56 241 ILE A C 1
ATOM 1843 O O . ILE A 1 241 ? 32.455 -23.057 -19.752 1.00 52.56 241 ILE A O 1
ATOM 1847 N N . ASN A 1 242 ? 30.555 -23.040 -18.565 1.00 50.72 242 ASN A N 1
ATOM 1848 C CA . ASN A 1 242 ? 30.050 -24.331 -19.076 1.00 50.72 242 ASN A CA 1
ATOM 1849 C C . ASN A 1 242 ? 28.648 -24.332 -19.732 1.00 50.72 242 ASN A C 1
ATOM 1851 O O . ASN A 1 242 ? 28.107 -25.422 -19.890 1.00 50.72 242 ASN A O 1
ATOM 1855 N N . GLY A 1 243 ? 28.094 -23.187 -20.157 1.00 53.53 243 GLY A N 1
ATOM 1856 C CA . GLY A 1 243 ? 26.803 -23.115 -20.873 1.00 53.53 243 GLY A CA 1
ATOM 1857 C C . GLY A 1 243 ? 25.577 -23.458 -20.007 1.00 53.53 243 GLY A C 1
ATOM 1858 O O . GLY A 1 243 ? 25.582 -24.434 -19.270 1.00 53.53 243 GLY A O 1
ATOM 1859 N N . ASP A 1 244 ? 24.552 -22.614 -20.070 1.00 55.75 244 ASP A N 1
ATOM 1860 C CA . ASP A 1 244 ? 23.222 -22.646 -19.427 1.00 55.75 244 ASP A CA 1
ATOM 1861 C C . ASP A 1 244 ? 23.143 -22.731 -17.881 1.00 55.75 244 ASP A C 1
ATOM 1863 O O . ASP A 1 244 ? 22.206 -22.198 -17.291 1.00 55.75 244 ASP A O 1
ATOM 1867 N N . TYR A 1 245 ? 24.153 -23.255 -17.175 1.00 62.31 245 TYR A N 1
ATOM 1868 C CA . TYR A 1 245 ? 24.120 -23.425 -15.707 1.00 62.31 245 TYR A CA 1
ATOM 1869 C C . TYR A 1 245 ? 23.997 -22.123 -14.894 1.00 62.31 245 TYR A C 1
ATOM 1871 O O . TYR A 1 245 ? 23.594 -22.168 -13.736 1.00 62.31 245 TYR A O 1
ATOM 1879 N N . GLY A 1 246 ? 24.371 -20.971 -15.461 1.00 70.94 246 GLY A N 1
ATOM 1880 C CA . GLY A 1 246 ? 24.270 -19.676 -14.777 1.00 70.94 246 GLY A CA 1
ATOM 1881 C C . GLY A 1 246 ? 22.867 -19.060 -14.805 1.00 70.94 246 GLY A C 1
ATOM 1882 O O . GLY A 1 246 ? 22.573 -18.208 -13.968 1.00 70.94 246 GLY A O 1
ATOM 1883 N N . ILE A 1 247 ? 22.027 -19.480 -15.758 1.00 82.69 247 ILE A N 1
ATOM 1884 C CA . ILE A 1 247 ? 20.632 -19.040 -15.871 1.00 82.69 247 ILE A CA 1
ATOM 1885 C C . ILE A 1 247 ? 19.798 -19.825 -14.865 1.00 82.69 247 ILE A C 1
ATOM 1887 O O . ILE A 1 247 ? 19.161 -19.194 -14.041 1.00 82.69 247 ILE A O 1
ATOM 1891 N N . GLY A 1 248 ? 19.936 -21.157 -14.828 1.00 81.19 248 GLY A N 1
ATOM 1892 C CA . GLY A 1 248 ? 19.146 -22.040 -13.960 1.00 81.19 248 GLY A CA 1
ATOM 1893 C C . GLY A 1 248 ? 17.785 -22.400 -14.563 1.00 81.19 248 GLY A C 1
ATOM 1894 O O . GLY A 1 248 ? 17.398 -21.856 -15.591 1.00 81.19 248 GLY A O 1
ATOM 1895 N N . ASP A 1 249 ? 17.072 -23.335 -13.933 1.00 85.94 249 ASP A N 1
ATOM 1896 C CA . ASP A 1 249 ? 15.704 -23.685 -14.332 1.00 85.94 249 ASP A CA 1
ATOM 1897 C C . ASP A 1 249 ? 14.724 -22.654 -13.760 1.00 85.94 249 ASP A C 1
ATOM 1899 O O . ASP A 1 249 ? 14.796 -22.350 -12.568 1.00 85.94 249 ASP A O 1
ATOM 1903 N N . PHE A 1 250 ? 13.817 -22.123 -14.585 1.00 90.50 250 PHE A N 1
ATOM 1904 C CA . PHE A 1 250 ? 12.762 -21.213 -14.127 1.00 90.50 250 PHE A CA 1
ATOM 1905 C C . PHE A 1 250 ? 11.765 -21.936 -13.212 1.00 90.50 250 PHE A C 1
ATOM 1907 O O . PHE A 1 250 ? 11.466 -23.118 -13.404 1.00 90.50 250 PHE A O 1
ATOM 1914 N N . GLY A 1 251 ? 11.255 -21.225 -12.209 1.00 91.25 251 GLY A N 1
ATOM 1915 C CA . GLY A 1 251 ? 10.293 -21.752 -11.241 1.00 91.25 251 GLY A CA 1
ATOM 1916 C C . GLY A 1 251 ? 10.355 -21.018 -9.905 1.00 91.25 251 GLY A C 1
ATOM 1917 O O . GLY A 1 251 ? 11.079 -20.036 -9.762 1.00 91.25 251 GLY A O 1
ATOM 1918 N N . SER A 1 252 ? 9.631 -21.516 -8.900 1.00 89.81 252 SER A N 1
ATOM 1919 C CA . SER A 1 252 ? 9.593 -20.911 -7.556 1.00 89.81 252 SER A CA 1
ATOM 1920 C C . SER A 1 252 ? 10.971 -20.800 -6.897 1.00 89.81 252 SER A C 1
ATOM 1922 O O . SER A 1 252 ? 11.233 -19.845 -6.175 1.00 89.81 252 SER A O 1
ATOM 1924 N N . GLU A 1 253 ? 11.865 -21.751 -7.182 1.00 87.62 253 GLU A N 1
ATOM 1925 C CA . GLU A 1 253 ? 13.235 -21.797 -6.648 1.00 87.62 253 GLU A CA 1
ATOM 1926 C C . GLU A 1 253 ? 14.222 -20.909 -7.419 1.00 87.62 253 GLU A C 1
ATOM 1928 O O . GLU A 1 253 ? 15.391 -20.789 -7.045 1.00 87.62 253 GLU A O 1
ATOM 1933 N N . HIS A 1 254 ? 13.793 -20.323 -8.535 1.00 90.19 254 HIS A N 1
ATOM 1934 C CA . HIS A 1 254 ? 14.642 -19.462 -9.335 1.00 90.19 254 HIS A CA 1
ATOM 1935 C C . HIS A 1 254 ? 14.626 -18.041 -8.761 1.00 90.19 254 HIS A C 1
ATOM 1937 O O . HIS A 1 254 ? 13.571 -17.431 -8.602 1.00 90.19 254 HIS A O 1
ATOM 1943 N N . ARG A 1 255 ? 15.807 -17.462 -8.522 1.00 90.06 255 ARG A N 1
ATOM 1944 C CA . ARG A 1 255 ? 16.008 -16.143 -7.893 1.00 90.06 255 ARG A CA 1
ATOM 1945 C C . ARG A 1 255 ? 15.160 -15.027 -8.499 1.00 90.06 255 ARG A C 1
ATOM 1947 O O . ARG A 1 255 ? 14.799 -14.087 -7.801 1.00 90.06 255 ARG A O 1
ATOM 1954 N N . LYS A 1 256 ? 14.927 -15.071 -9.815 1.00 92.62 256 LYS A N 1
ATOM 1955 C CA . LYS A 1 256 ? 14.268 -13.981 -10.544 1.00 92.62 256 LYS A CA 1
ATOM 1956 C C . LYS A 1 256 ? 13.042 -14.403 -11.343 1.00 92.62 256 LYS A C 1
ATOM 1958 O O . LYS A 1 256 ? 11.964 -13.924 -11.057 1.00 92.62 256 LYS A O 1
ATOM 1963 N N . ILE A 1 257 ? 13.196 -15.257 -12.346 1.00 94.69 257 ILE A N 1
ATOM 1964 C CA . ILE A 1 257 ? 12.119 -15.665 -13.256 1.00 94.69 257 ILE A CA 1
ATOM 1965 C C . ILE A 1 257 ? 11.388 -16.912 -12.733 1.00 94.69 257 ILE A C 1
ATOM 1967 O O . ILE A 1 257 ? 11.990 -17.981 -12.653 1.00 94.69 257 ILE A O 1
ATOM 1971 N N . ILE A 1 258 ? 10.092 -16.788 -12.433 1.00 95.50 258 ILE A N 1
ATOM 1972 C CA . ILE A 1 258 ? 9.216 -17.931 -12.111 1.00 95.50 258 ILE A CA 1
ATOM 1973 C C . ILE A 1 258 ? 8.760 -18.623 -13.394 1.00 95.50 258 ILE A C 1
ATOM 1975 O O . ILE A 1 258 ? 8.806 -19.847 -13.495 1.00 95.50 258 ILE A O 1
ATOM 1979 N N . LEU A 1 259 ? 8.335 -17.831 -14.376 1.00 95.06 259 LEU A N 1
ATOM 1980 C CA . LEU A 1 259 ? 7.857 -18.304 -15.667 1.00 95.06 259 LEU A CA 1
ATOM 1981 C C . LEU A 1 259 ? 8.351 -17.362 -16.765 1.00 95.06 259 LEU A C 1
ATOM 1983 O O . LEU A 1 259 ? 8.275 -16.142 -16.622 1.00 95.06 259 LEU A O 1
ATOM 1987 N N . LEU A 1 260 ? 8.826 -17.951 -17.860 1.00 93.38 260 LEU A N 1
ATOM 1988 C CA . LEU A 1 260 ? 9.025 -17.282 -19.139 1.00 93.38 260 LEU A CA 1
ATOM 1989 C C . LEU A 1 260 ? 8.081 -17.938 -20.149 1.00 93.38 260 LEU A C 1
ATOM 1991 O O . LEU A 1 260 ? 8.269 -19.100 -20.512 1.00 93.38 260 LEU A O 1
ATOM 1995 N N . ASN A 1 261 ? 7.043 -17.218 -20.562 1.00 90.44 261 ASN A N 1
ATOM 1996 C CA . ASN A 1 261 ? 6.108 -17.686 -21.570 1.00 90.44 261 ASN A CA 1
ATOM 1997 C C . ASN A 1 261 ? 6.679 -17.409 -22.968 1.00 90.44 261 ASN A C 1
ATOM 1999 O O . ASN A 1 261 ? 6.595 -16.297 -23.485 1.00 90.44 261 ASN A O 1
ATOM 2003 N N . GLU A 1 262 ? 7.253 -18.457 -23.562 1.00 81.06 262 GLU A N 1
ATOM 2004 C CA . GLU A 1 262 ? 7.879 -18.452 -24.892 1.00 81.06 262 GLU A CA 1
ATOM 2005 C C . GLU A 1 262 ? 6.917 -18.902 -26.015 1.00 81.06 262 GLU A C 1
ATOM 2007 O O . GLU A 1 262 ? 7.336 -19.433 -27.049 1.00 81.06 262 GLU A O 1
ATOM 2012 N N . SER A 1 263 ? 5.598 -18.790 -25.813 1.00 80.56 263 SER A N 1
ATOM 2013 C CA . SER A 1 263 ? 4.610 -19.323 -26.769 1.00 80.56 263 SER A CA 1
ATOM 2014 C C . SER A 1 263 ? 4.671 -18.655 -28.150 1.00 80.56 263 SER A C 1
ATOM 2016 O O . SER A 1 263 ? 4.269 -19.272 -29.141 1.00 80.56 263 SER A O 1
ATOM 2018 N N . ILE A 1 264 ? 5.170 -17.416 -28.224 1.00 79.19 264 ILE A N 1
ATOM 2019 C CA . ILE A 1 264 ? 5.361 -16.666 -29.473 1.00 79.19 264 ILE A CA 1
ATOM 2020 C C . ILE A 1 264 ? 6.768 -16.893 -30.023 1.00 79.19 264 ILE A C 1
ATOM 2022 O O . ILE A 1 264 ? 6.926 -17.388 -31.145 1.00 79.19 264 ILE A O 1
ATOM 2026 N N . ASP A 1 265 ? 7.780 -16.544 -29.232 1.00 76.25 265 ASP A N 1
ATOM 2027 C CA . ASP A 1 265 ? 9.178 -16.836 -29.506 1.00 76.25 265 ASP A CA 1
ATOM 2028 C C . ASP A 1 265 ? 9.982 -16.989 -28.202 1.00 76.25 265 ASP A C 1
ATOM 2030 O O . ASP A 1 265 ? 9.410 -16.981 -27.117 1.00 76.25 265 ASP A O 1
ATOM 2034 N N . SER A 1 266 ? 11.284 -17.258 -28.314 1.00 68.00 266 SER A N 1
ATOM 2035 C CA . SER A 1 266 ? 12.113 -17.663 -27.179 1.00 68.00 266 SER A CA 1
ATOM 2036 C C . SER A 1 266 ? 12.940 -16.552 -26.522 1.00 68.00 266 SER A C 1
ATOM 2038 O O . SER A 1 266 ? 13.478 -16.790 -25.447 1.00 68.00 266 SER A O 1
ATOM 2040 N N . HIS A 1 267 ? 13.154 -15.389 -27.153 1.00 74.06 267 HIS A N 1
ATOM 2041 C CA . HIS A 1 267 ? 14.107 -14.386 -26.639 1.00 74.06 267 HIS A CA 1
ATOM 2042 C C . HIS A 1 267 ? 13.830 -12.978 -27.170 1.00 74.06 267 HIS A C 1
ATOM 2044 O O . HIS A 1 267 ? 13.374 -12.807 -28.298 1.00 74.06 267 HIS A O 1
ATOM 2050 N N . ASP A 1 268 ? 14.344 -11.964 -26.462 1.00 80.50 268 ASP A N 1
ATOM 2051 C CA . ASP A 1 268 ? 14.494 -10.606 -27.007 1.00 80.50 268 ASP A CA 1
ATOM 2052 C C . ASP A 1 268 ? 15.486 -10.611 -28.198 1.00 80.50 268 ASP A C 1
ATOM 2054 O O . ASP A 1 268 ? 16.708 -10.488 -28.057 1.00 80.50 268 ASP A O 1
ATOM 2058 N N . THR A 1 269 ? 14.957 -10.857 -29.399 1.00 79.44 269 THR A N 1
ATOM 2059 C CA . THR A 1 269 ? 15.732 -11.309 -30.561 1.00 79.44 269 THR A CA 1
ATOM 2060 C C . THR A 1 269 ? 16.096 -10.159 -31.503 1.00 79.44 269 THR A C 1
ATOM 2062 O O . THR A 1 269 ? 15.277 -9.306 -31.862 1.00 79.44 269 THR A O 1
ATOM 2065 N N . ILE A 1 270 ? 17.340 -10.157 -32.003 1.00 83.12 270 ILE A N 1
ATOM 2066 C CA . ILE A 1 270 ? 17.795 -9.169 -32.996 1.00 83.12 270 ILE A CA 1
ATOM 2067 C C . ILE A 1 270 ? 16.917 -9.232 -34.250 1.00 83.12 270 ILE A C 1
ATOM 2069 O O . ILE A 1 270 ? 16.875 -10.239 -34.954 1.00 83.12 270 ILE A O 1
ATOM 2073 N N . GLY A 1 271 ? 16.327 -8.090 -34.600 1.00 74.81 271 GLY A N 1
ATOM 2074 C CA . GLY A 1 271 ? 15.514 -7.932 -35.804 1.00 74.81 271 GLY A CA 1
ATOM 2075 C C . GLY A 1 271 ? 14.009 -7.973 -35.550 1.00 74.81 271 GLY A C 1
ATOM 2076 O O . GLY A 1 271 ? 13.265 -7.659 -36.478 1.00 74.81 271 GLY A O 1
ATOM 2077 N N . HIS A 1 272 ? 13.567 -8.286 -34.328 1.00 80.31 272 HIS A N 1
ATOM 2078 C CA . HIS A 1 272 ? 12.175 -8.091 -33.919 1.00 80.31 272 HIS A CA 1
ATOM 2079 C C . HIS A 1 272 ? 11.883 -6.598 -33.725 1.00 80.31 272 HIS A C 1
ATOM 2081 O O . HIS A 1 272 ? 12.795 -5.782 -33.512 1.00 80.31 272 HIS A O 1
ATOM 2087 N N . ILE A 1 273 ? 10.608 -6.219 -33.861 1.00 78.88 273 ILE A N 1
ATOM 2088 C CA . ILE A 1 273 ? 10.191 -4.847 -33.564 1.00 78.88 273 ILE A CA 1
ATOM 2089 C C . ILE A 1 273 ? 10.515 -4.551 -32.099 1.00 78.88 273 ILE A C 1
ATOM 2091 O O . ILE A 1 273 ? 10.349 -5.405 -31.240 1.00 78.88 273 ILE A O 1
ATOM 2095 N N . ASN A 1 274 ? 11.017 -3.349 -31.820 1.00 82.12 274 ASN A N 1
ATOM 2096 C CA . ASN A 1 274 ? 11.366 -2.934 -30.462 1.00 82.12 274 ASN A CA 1
ATOM 2097 C C . ASN A 1 274 ? 12.353 -3.863 -29.722 1.00 82.12 274 ASN A C 1
ATOM 2099 O O . ASN A 1 274 ? 12.380 -3.841 -28.500 1.00 82.12 274 ASN A O 1
ATOM 2103 N N . PHE A 1 275 ? 13.235 -4.583 -30.432 1.00 86.38 275 PHE A N 1
ATOM 2104 C CA . PHE A 1 275 ? 14.365 -5.304 -29.823 1.00 86.38 275 PHE A CA 1
ATOM 2105 C C . PHE A 1 275 ? 15.044 -4.476 -28.708 1.00 86.38 275 PHE A C 1
ATOM 2107 O O . PHE A 1 275 ? 15.367 -3.291 -28.906 1.00 86.38 275 PHE A O 1
ATOM 2114 N N . ARG A 1 276 ? 15.316 -5.123 -27.566 1.00 90.00 276 ARG A N 1
ATOM 2115 C CA . ARG A 1 276 ? 15.836 -4.570 -26.299 1.00 90.00 276 ARG A CA 1
ATOM 2116 C C . ARG A 1 276 ? 14.826 -3.818 -25.440 1.00 90.00 276 ARG A C 1
ATOM 2118 O O . ARG A 1 276 ? 15.254 -3.199 -24.462 1.00 90.00 276 ARG A O 1
ATOM 2125 N N . HIS A 1 277 ? 13.559 -3.736 -25.834 1.00 92.06 277 HIS A N 1
ATOM 2126 C CA . HIS A 1 277 ? 12.557 -3.002 -25.068 1.00 92.06 277 HIS A CA 1
ATOM 2127 C C . HIS A 1 277 ? 12.138 -3.801 -23.834 1.00 92.06 277 HIS A C 1
ATOM 2129 O O . HIS A 1 277 ? 12.371 -3.318 -22.728 1.00 92.06 277 HIS A O 1
ATOM 2135 N N . GLY A 1 278 ? 11.6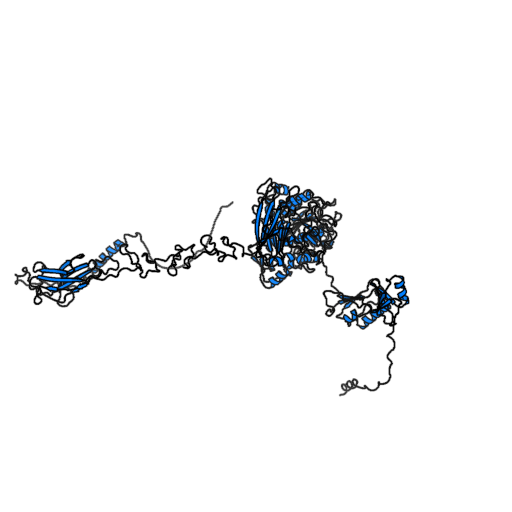80 -5.043 -24.012 1.00 92.94 278 GLY A N 1
ATOM 2136 C CA . GLY A 1 278 ? 11.256 -5.920 -22.920 1.00 92.94 278 GLY A CA 1
ATOM 2137 C C . GLY A 1 278 ? 12.347 -6.208 -21.890 1.00 92.94 278 GLY A C 1
ATOM 2138 O O . GLY A 1 278 ? 12.117 -6.118 -20.688 1.00 92.94 278 GLY A O 1
ATOM 2139 N N . THR A 1 279 ? 13.592 -6.404 -22.327 1.00 95.19 279 THR A N 1
ATOM 2140 C CA . THR A 1 279 ? 14.722 -6.543 -21.390 1.00 95.19 279 THR A CA 1
ATOM 2141 C C . THR A 1 279 ? 14.945 -5.286 -20.545 1.00 95.19 279 THR A C 1
ATOM 2143 O O . THR A 1 279 ? 15.235 -5.376 -19.351 1.00 95.19 279 THR A O 1
ATOM 2146 N N . HIS A 1 280 ? 14.798 -4.100 -21.146 1.00 95.19 280 HIS A N 1
ATOM 2147 C CA . HIS A 1 280 ? 14.950 -2.828 -20.435 1.00 95.19 280 HIS A CA 1
ATOM 2148 C C . HIS A 1 280 ? 13.806 -2.626 -19.433 1.00 95.19 280 HIS A C 1
ATOM 2150 O O . HIS A 1 280 ? 14.070 -2.296 -18.275 1.00 95.19 280 HIS A O 1
ATOM 2156 N N . THR A 1 281 ? 12.561 -2.899 -19.832 1.00 96.06 281 THR A N 1
ATOM 2157 C CA . THR A 1 281 ? 11.386 -2.768 -18.958 1.00 96.06 281 THR A CA 1
ATOM 2158 C C . THR A 1 281 ? 11.400 -3.792 -17.821 1.00 96.06 281 THR A C 1
ATOM 2160 O O . THR A 1 281 ? 11.220 -3.402 -16.668 1.00 96.06 281 THR A O 1
ATOM 2163 N N . ALA A 1 282 ? 11.759 -5.053 -18.084 1.00 96.62 282 ALA A N 1
ATOM 2164 C CA . ALA A 1 282 ? 11.957 -6.079 -17.054 1.00 96.62 282 ALA A CA 1
ATOM 2165 C C . ALA A 1 282 ? 13.069 -5.701 -16.062 1.00 96.62 282 ALA A C 1
ATOM 2167 O O . ALA A 1 282 ? 12.967 -5.955 -14.859 1.00 96.62 282 ALA A O 1
ATOM 2168 N N . GLY A 1 283 ? 14.134 -5.054 -16.545 1.00 96.00 283 GLY A N 1
ATOM 2169 C CA . GLY A 1 283 ? 15.207 -4.584 -15.677 1.00 96.00 283 GLY A CA 1
ATOM 2170 C C . GLY A 1 283 ? 14.761 -3.424 -14.780 1.00 96.00 283 GLY A C 1
ATOM 2171 O O . GLY A 1 283 ? 15.104 -3.406 -13.602 1.00 96.00 283 GLY A O 1
ATOM 2172 N N . SER A 1 284 ? 13.934 -2.508 -15.295 1.00 95.88 284 SER A N 1
ATOM 2173 C CA . SER A 1 284 ? 13.354 -1.414 -14.505 1.00 95.88 284 SER A CA 1
ATOM 2174 C C . SER A 1 284 ? 12.354 -1.924 -13.466 1.00 95.88 284 SER A C 1
ATOM 2176 O O . SER A 1 284 ? 12.213 -1.305 -12.416 1.00 95.88 284 SER A O 1
ATOM 2178 N N . LEU A 1 285 ? 11.704 -3.056 -13.747 1.00 97.38 285 LEU A N 1
ATOM 2179 C CA . LEU A 1 285 ? 10.743 -3.700 -12.859 1.00 97.38 285 LEU A CA 1
ATOM 2180 C C . LEU A 1 285 ? 11.411 -4.431 -11.685 1.00 97.38 285 LEU A C 1
ATOM 2182 O O . LEU A 1 285 ? 10.957 -4.308 -10.553 1.00 97.38 285 LEU A O 1
ATOM 2186 N N . ALA A 1 286 ? 12.465 -5.218 -11.942 1.00 96.50 286 ALA A N 1
ATOM 2187 C CA . ALA A 1 286 ? 12.998 -6.131 -10.923 1.00 96.50 286 ALA A CA 1
ATOM 2188 C C . ALA A 1 286 ? 14.499 -6.456 -11.046 1.00 96.50 286 ALA A C 1
ATOM 2190 O O . ALA A 1 286 ? 14.939 -7.486 -10.520 1.00 96.50 286 ALA A O 1
ATOM 2191 N N . CYS A 1 287 ? 15.317 -5.647 -11.736 1.00 95.00 287 CYS A N 1
ATOM 2192 C CA . CYS A 1 287 ? 16.747 -5.949 -11.846 1.00 95.00 287 CYS A CA 1
ATOM 2193 C C . CYS A 1 287 ? 17.416 -5.994 -10.469 1.00 95.00 287 CYS A C 1
ATOM 2195 O O . CYS A 1 287 ? 17.369 -5.029 -9.708 1.00 95.00 287 CYS A O 1
ATOM 2197 N N . PHE A 1 288 ? 18.131 -7.090 -10.220 1.00 92.50 288 PHE A N 1
ATOM 2198 C CA . PHE A 1 288 ? 19.143 -7.178 -9.180 1.00 92.50 288 PHE A CA 1
ATOM 2199 C C . PHE A 1 288 ? 20.378 -7.830 -9.763 1.00 92.50 288 PHE A C 1
ATOM 2201 O O . PHE A 1 288 ? 20.335 -9.004 -10.149 1.00 92.50 288 PHE A O 1
ATOM 2208 N N . ASN A 1 289 ? 21.462 -7.060 -9.841 1.00 90.06 289 ASN A N 1
ATOM 2209 C CA . ASN A 1 289 ? 22.724 -7.546 -10.362 1.00 90.06 289 ASN A CA 1
ATOM 2210 C C . ASN A 1 289 ? 23.196 -8.765 -9.553 1.00 90.06 289 ASN A C 1
ATOM 2212 O O . ASN A 1 289 ? 23.411 -8.705 -8.343 1.00 90.06 289 ASN A O 1
ATOM 2216 N N . VAL A 1 290 ? 23.374 -9.883 -10.249 1.00 87.88 290 VAL A N 1
ATOM 2217 C CA . VAL A 1 290 ? 23.740 -11.168 -9.660 1.00 87.88 290 VAL A CA 1
ATOM 2218 C C . VAL A 1 290 ? 25.095 -11.139 -8.945 1.00 87.88 290 VAL A C 1
ATOM 2220 O O . VAL A 1 290 ? 25.320 -11.922 -8.024 1.00 87.88 290 VAL A O 1
ATOM 2223 N N . TYR A 1 291 ? 26.006 -10.242 -9.334 1.00 85.75 291 TYR A N 1
ATOM 2224 C CA . TYR A 1 291 ? 27.284 -10.074 -8.647 1.00 85.75 291 TYR A CA 1
ATOM 2225 C C . TYR A 1 291 ? 27.113 -9.398 -7.286 1.00 85.75 291 TYR A C 1
ATOM 2227 O O . TYR A 1 291 ? 27.795 -9.795 -6.344 1.00 85.75 291 TYR A O 1
ATOM 2235 N N . ASP A 1 292 ? 26.199 -8.435 -7.156 1.00 87.50 292 ASP A N 1
ATOM 2236 C CA . ASP A 1 292 ? 25.909 -7.801 -5.865 1.00 87.50 292 ASP A CA 1
ATOM 2237 C C . ASP A 1 292 ? 25.203 -8.786 -4.940 1.00 87.50 292 ASP A C 1
ATOM 2239 O O . ASP A 1 292 ? 25.649 -8.991 -3.815 1.00 87.50 292 ASP A O 1
ATOM 2243 N N . TYR A 1 293 ? 24.192 -9.489 -5.463 1.00 87.19 293 TYR A N 1
ATOM 2244 C CA . TYR A 1 293 ? 23.478 -10.545 -4.744 1.00 87.19 293 TYR A CA 1
ATOM 2245 C C . TYR A 1 293 ? 24.430 -11.605 -4.167 1.00 87.19 293 TYR A C 1
ATOM 2247 O O . TYR A 1 293 ? 24.411 -11.891 -2.973 1.00 87.19 293 TYR A O 1
ATOM 2255 N N . ARG A 1 294 ? 25.327 -12.162 -4.995 1.00 82.50 294 ARG A N 1
ATOM 2256 C CA . ARG A 1 294 ? 26.257 -13.232 -4.580 1.00 82.50 294 ARG A CA 1
ATOM 2257 C C . ARG A 1 294 ? 27.274 -12.807 -3.529 1.00 82.50 294 ARG A C 1
ATOM 2259 O O . ARG A 1 294 ? 27.782 -13.662 -2.807 1.00 82.50 294 ARG A O 1
ATOM 2266 N N . ASN A 1 295 ? 27.647 -11.533 -3.533 1.00 84.31 295 ASN A N 1
ATOM 2267 C CA . ASN A 1 295 ? 28.631 -10.986 -2.607 1.00 84.31 295 ASN A CA 1
ATOM 2268 C C . ASN A 1 295 ? 27.969 -10.262 -1.429 1.00 84.31 295 ASN A C 1
ATOM 2270 O O . ASN A 1 295 ? 28.698 -9.685 -0.626 1.00 84.31 295 ASN A O 1
ATOM 2274 N N . ASP A 1 296 ? 26.633 -10.293 -1.345 1.00 84.88 296 ASP A N 1
ATOM 2275 C CA . ASP A 1 296 ? 25.848 -9.604 -0.322 1.00 84.88 296 ASP A CA 1
ATOM 2276 C C . ASP A 1 296 ? 26.233 -8.120 -0.207 1.00 84.88 296 ASP A C 1
ATOM 2278 O O . ASP A 1 296 ? 26.537 -7.588 0.860 1.00 84.88 296 ASP A O 1
ATOM 2282 N N . MET A 1 297 ? 26.319 -7.466 -1.367 1.00 86.44 297 MET A N 1
ATOM 2283 C CA . MET A 1 297 ? 26.678 -6.057 -1.486 1.00 86.44 297 MET A CA 1
ATOM 2284 C C . MET A 1 297 ? 25.430 -5.200 -1.669 1.00 86.44 297 MET A C 1
ATOM 2286 O O . MET A 1 297 ? 24.410 -5.657 -2.185 1.00 86.44 297 MET A O 1
ATOM 2290 N N . ILE A 1 298 ? 25.558 -3.923 -1.307 1.00 87.94 298 ILE A N 1
ATOM 2291 C CA . ILE A 1 298 ? 24.552 -2.902 -1.605 1.00 87.94 298 ILE A CA 1
ATOM 2292 C C . ILE A 1 298 ? 24.249 -2.944 -3.113 1.00 87.94 298 ILE A C 1
ATOM 2294 O O . ILE A 1 298 ? 25.199 -2.885 -3.905 1.00 87.94 298 ILE A O 1
ATOM 2298 N N . PRO A 1 299 ? 22.969 -3.037 -3.525 1.00 89.25 299 PRO A N 1
ATOM 2299 C CA . PRO A 1 299 ? 22.610 -3.116 -4.933 1.00 89.25 299 PRO A CA 1
ATOM 2300 C C . PRO A 1 299 ? 23.216 -1.967 -5.748 1.00 89.25 299 PRO A C 1
ATOM 2302 O O . PRO A 1 299 ? 23.141 -0.788 -5.388 1.00 89.25 299 PRO A O 1
ATOM 2305 N N . SER A 1 300 ? 23.852 -2.319 -6.864 1.00 81.06 300 SER A N 1
ATOM 2306 C CA . SER A 1 300 ? 24.553 -1.365 -7.716 1.00 81.06 300 SER A CA 1
ATOM 2307 C C . SER A 1 300 ? 23.628 -0.720 -8.753 1.00 81.06 300 SER A C 1
ATOM 2309 O O . SER A 1 300 ? 22.397 -0.776 -8.699 1.00 81.06 300 SER A O 1
ATOM 2311 N N . ASN A 1 301 ? 24.247 -0.029 -9.705 1.00 75.44 301 ASN A N 1
ATOM 2312 C CA . ASN A 1 301 ? 23.586 0.804 -10.689 1.00 75.44 301 ASN A CA 1
ATOM 2313 C C . ASN A 1 301 ? 22.534 0.043 -11.517 1.00 75.44 301 ASN A C 1
ATOM 2315 O O . ASN A 1 301 ? 22.830 -1.026 -12.038 1.00 75.44 301 ASN A O 1
ATOM 2319 N N . ALA A 1 302 ? 21.363 0.667 -11.713 1.00 81.88 302 ALA A N 1
ATOM 2320 C CA . ALA A 1 302 ? 20.191 0.104 -12.405 1.00 81.88 302 ALA A CA 1
ATOM 2321 C C . ALA A 1 302 ? 19.410 -0.985 -11.645 1.00 81.88 302 ALA A C 1
ATOM 2323 O O . ALA A 1 302 ? 18.505 -1.579 -12.224 1.00 81.88 302 ALA A O 1
ATOM 2324 N N . SER A 1 303 ? 19.702 -1.203 -10.358 1.00 90.50 303 SER A N 1
ATOM 2325 C CA . SER A 1 303 ? 18.843 -2.032 -9.507 1.00 90.50 303 SER A CA 1
ATOM 2326 C C . SER A 1 303 ? 17.460 -1.396 -9.345 1.00 90.50 303 SER A C 1
ATOM 2328 O O . SER A 1 303 ? 17.347 -0.200 -9.049 1.00 90.50 303 SER A O 1
ATOM 2330 N N . ALA A 1 304 ? 16.419 -2.201 -9.548 1.00 93.75 304 ALA A N 1
ATOM 2331 C CA . ALA A 1 304 ? 15.030 -1.781 -9.390 1.00 93.75 304 ALA A CA 1
ATOM 2332 C C . ALA A 1 304 ? 14.684 -1.558 -7.912 1.00 93.75 304 ALA A C 1
ATOM 2334 O O . ALA A 1 304 ? 15.359 -2.069 -7.019 1.00 93.75 304 ALA A O 1
ATOM 2335 N N . MET A 1 305 ? 13.616 -0.816 -7.630 1.00 93.38 305 MET A N 1
ATOM 2336 C CA . MET A 1 305 ? 13.179 -0.593 -6.249 1.00 93.38 305 MET A CA 1
ATOM 2337 C C . MET A 1 305 ? 12.782 -1.914 -5.567 1.00 93.38 305 MET A C 1
ATOM 2339 O O . MET A 1 305 ? 13.214 -2.177 -4.446 1.00 93.38 305 MET A O 1
ATOM 2343 N N . SER A 1 306 ? 12.089 -2.784 -6.304 1.00 96.31 306 SER A N 1
ATOM 2344 C CA . SER A 1 306 ? 11.740 -4.164 -5.950 1.00 96.31 306 SER A CA 1
ATOM 2345 C C . SER A 1 306 ? 12.754 -5.160 -6.513 1.00 96.31 306 SER A C 1
ATOM 2347 O O . SER A 1 306 ? 12.404 -6.152 -7.153 1.00 96.31 306 SER A O 1
ATOM 2349 N N . HIS A 1 307 ? 14.046 -4.894 -6.325 1.00 94.94 307 HIS A N 1
ATOM 2350 C CA . HIS A 1 307 ? 15.103 -5.745 -6.868 1.00 94.94 307 HIS A CA 1
ATOM 2351 C C . HIS A 1 307 ? 15.044 -7.193 -6.350 1.00 94.94 307 HIS A C 1
ATOM 2353 O O . HIS A 1 307 ? 15.591 -8.074 -7.003 1.00 94.94 307 HIS A O 1
ATOM 2359 N N . ASN A 1 308 ? 14.379 -7.503 -5.237 1.00 95.06 308 ASN A N 1
ATOM 2360 C CA . ASN A 1 308 ? 14.249 -8.880 -4.748 1.00 95.06 308 ASN A CA 1
ATOM 2361 C C . ASN A 1 308 ? 12.941 -9.579 -5.166 1.00 95.06 308 ASN A C 1
ATOM 2363 O O . ASN A 1 308 ? 12.789 -10.767 -4.898 1.00 95.06 308 ASN A O 1
ATOM 2367 N N . ALA A 1 309 ? 12.044 -8.892 -5.884 1.00 97.25 309 ALA A N 1
ATOM 2368 C CA . ALA A 1 309 ? 10.825 -9.500 -6.418 1.00 97.25 309 ALA A CA 1
ATOM 2369 C C . ALA A 1 309 ? 11.131 -10.542 -7.497 1.00 97.25 309 ALA A C 1
ATOM 2371 O O . ALA A 1 309 ? 12.078 -10.393 -8.281 1.00 97.25 309 ALA A O 1
ATOM 2372 N N . GLN A 1 310 ? 10.306 -11.580 -7.570 1.00 97.31 310 GLN A N 1
ATOM 2373 C CA . GLN A 1 310 ? 10.312 -12.518 -8.686 1.00 97.31 310 GLN A CA 1
ATOM 2374 C C . GLN A 1 310 ? 9.411 -12.001 -9.813 1.00 97.31 310 GLN A C 1
ATOM 2376 O O . GLN A 1 310 ? 8.504 -11.204 -9.581 1.00 97.31 310 GLN A O 1
ATOM 2381 N N . ILE A 1 311 ? 9.669 -12.436 -11.045 1.00 97.62 311 ILE A N 1
ATOM 2382 C CA . ILE A 1 311 ? 8.954 -11.985 -12.236 1.00 97.62 311 ILE A CA 1
ATOM 2383 C C . ILE A 1 311 ? 8.394 -13.134 -13.066 1.00 97.62 311 ILE A C 1
ATOM 2385 O O . ILE A 1 311 ? 8.979 -14.219 -13.149 1.00 97.62 311 ILE A O 1
ATOM 2389 N N . ILE A 1 312 ? 7.275 -12.844 -13.716 1.00 97.19 312 ILE A N 1
ATOM 2390 C CA . ILE A 1 312 ? 6.638 -13.661 -14.748 1.00 97.19 312 ILE A CA 1
ATOM 2391 C C . ILE A 1 312 ? 6.749 -12.865 -16.037 1.00 97.19 312 ILE A C 1
ATOM 2393 O O . ILE A 1 312 ? 6.268 -11.737 -16.102 1.00 97.19 312 ILE A O 1
ATOM 2397 N N . VAL A 1 313 ? 7.421 -13.424 -17.036 1.00 95.62 313 VAL A N 1
ATOM 2398 C CA . VAL A 1 313 ? 7.702 -12.732 -18.293 1.00 95.62 313 VAL A CA 1
ATOM 2399 C C . VAL A 1 313 ? 6.884 -13.358 -19.406 1.00 95.62 313 VAL A C 1
ATOM 2401 O O . VAL A 1 313 ? 6.973 -14.561 -19.641 1.00 95.62 313 VAL A O 1
ATOM 2404 N N . GLN A 1 314 ? 6.126 -12.530 -20.111 1.00 93.62 314 GLN A N 1
ATOM 2405 C CA . GLN A 1 314 ? 5.291 -12.923 -21.236 1.00 93.62 314 GLN A CA 1
ATOM 2406 C C . GLN A 1 314 ? 5.774 -12.213 -22.495 1.00 93.62 314 GLN A C 1
ATOM 2408 O O . GLN A 1 314 ? 5.697 -10.986 -22.596 1.00 93.62 314 GLN A O 1
ATOM 2413 N N . ASP A 1 315 ? 6.299 -12.979 -23.450 1.00 91.12 315 ASP A N 1
ATOM 2414 C CA . ASP A 1 315 ? 6.680 -12.412 -24.737 1.00 91.12 315 ASP A CA 1
ATOM 2415 C C . ASP A 1 315 ? 5.455 -12.283 -25.643 1.00 91.12 315 ASP A C 1
ATOM 2417 O O . ASP A 1 315 ? 4.817 -13.274 -26.008 1.00 91.12 315 ASP A O 1
ATOM 2421 N N . ILE A 1 316 ? 5.131 -11.040 -25.994 1.00 89.38 316 ILE A N 1
ATOM 2422 C CA . ILE A 1 316 ? 4.004 -10.694 -26.861 1.00 89.38 316 ILE A CA 1
ATOM 2423 C C . ILE A 1 316 ? 4.457 -10.060 -28.182 1.00 89.38 316 ILE A C 1
ATOM 2425 O O . ILE A 1 316 ? 3.672 -9.388 -28.856 1.00 89.38 316 ILE A O 1
ATOM 2429 N N . VAL A 1 317 ? 5.724 -10.218 -28.568 1.00 87.94 317 VAL A N 1
ATOM 2430 C CA . VAL A 1 317 ? 6.271 -9.658 -29.808 1.00 87.94 317 VAL A CA 1
ATOM 2431 C C . VAL A 1 317 ? 6.919 -10.758 -30.631 1.00 87.94 317 VAL A C 1
ATOM 2433 O O . VAL A 1 317 ? 7.546 -11.663 -30.118 1.00 87.94 317 VAL A O 1
ATOM 2436 N N . SER A 1 318 ? 6.778 -10.673 -31.950 1.00 84.31 318 SER A N 1
ATOM 2437 C CA . SER A 1 318 ? 7.471 -11.558 -32.882 1.00 84.31 318 SER A CA 1
ATOM 2438 C C . SER A 1 318 ? 8.200 -10.765 -33.963 1.00 84.31 318 SER A C 1
ATOM 2440 O O . SER A 1 318 ? 8.093 -9.538 -34.074 1.00 84.31 318 SER A O 1
ATOM 2442 N N . SER A 1 319 ? 8.871 -11.483 -34.865 1.00 82.81 319 SER A N 1
ATOM 2443 C CA . SER A 1 319 ? 9.406 -10.907 -36.105 1.00 82.81 319 SER A CA 1
ATOM 2444 C C . SER A 1 319 ? 8.360 -10.205 -36.992 1.00 82.81 319 SER A C 1
ATOM 2446 O O . SER A 1 319 ? 8.736 -9.382 -37.829 1.00 82.81 319 SER A O 1
ATOM 2448 N N . GLU A 1 320 ? 7.065 -10.506 -36.825 1.00 83.25 320 GLU A N 1
ATOM 2449 C CA . GLU A 1 320 ? 5.970 -9.889 -37.586 1.00 83.25 320 GLU A CA 1
ATOM 2450 C C . GLU A 1 320 ? 5.393 -8.633 -36.909 1.00 83.25 320 GLU A C 1
ATOM 2452 O O . GLU A 1 320 ? 4.714 -7.847 -37.574 1.00 83.25 320 GLU A O 1
ATOM 2457 N N . GLY A 1 321 ? 5.703 -8.397 -35.630 1.00 84.44 321 GLY A N 1
ATOM 2458 C CA . GLY A 1 321 ? 5.216 -7.249 -34.867 1.00 84.44 321 GLY A CA 1
ATOM 2459 C C . GLY A 1 321 ? 4.724 -7.610 -33.465 1.00 84.44 321 GLY A C 1
ATOM 2460 O O . GLY A 1 321 ? 4.941 -8.723 -32.991 1.00 84.44 321 GLY A O 1
ATOM 2461 N N . TRP A 1 322 ? 4.042 -6.655 -32.826 1.00 84.50 322 TRP A N 1
ATOM 2462 C CA . TRP A 1 322 ? 3.297 -6.878 -31.585 1.00 84.50 322 TRP A CA 1
ATOM 2463 C C . TRP A 1 322 ? 2.126 -7.828 -31.844 1.00 84.50 322 TRP A C 1
ATOM 2465 O O . TRP A 1 322 ? 1.330 -7.605 -32.758 1.00 84.50 322 TRP A O 1
ATOM 2475 N N . LEU A 1 323 ? 2.044 -8.876 -31.035 1.00 86.25 323 LEU A N 1
ATOM 2476 C CA . LEU A 1 323 ? 1.020 -9.911 -31.041 1.00 86.25 323 LEU A CA 1
ATOM 2477 C C . LEU A 1 323 ? 0.472 -10.085 -29.611 1.00 86.25 323 LEU A C 1
ATOM 2479 O O . LEU A 1 323 ? 0.611 -11.167 -29.039 1.00 86.25 323 LEU A O 1
ATOM 2483 N N . PRO A 1 324 ? -0.118 -9.034 -29.001 1.00 80.56 324 PRO A N 1
ATOM 2484 C CA . PRO A 1 324 ? -0.843 -9.217 -27.749 1.00 80.56 324 PRO A CA 1
ATOM 2485 C C . PRO A 1 324 ? -1.947 -10.266 -27.962 1.00 80.56 324 PRO A C 1
ATOM 2487 O O . PRO A 1 324 ? -2.491 -10.350 -29.072 1.00 80.56 324 PRO A O 1
ATOM 2490 N N . PRO A 1 325 ? -2.282 -11.072 -26.942 1.00 78.88 325 PRO A N 1
ATOM 2491 C CA . PRO A 1 325 ? -3.340 -12.058 -27.080 1.00 78.88 325 PRO A CA 1
ATOM 2492 C C . PRO A 1 325 ? -4.669 -11.380 -27.392 1.00 78.88 325 PRO A C 1
ATOM 2494 O O . PRO A 1 325 ? -4.906 -10.228 -27.020 1.00 78.88 325 PRO A O 1
ATOM 2497 N N . ASP A 1 326 ? -5.543 -12.129 -28.065 1.00 75.12 326 ASP A N 1
ATOM 2498 C CA . ASP A 1 326 ? -6.880 -11.656 -28.426 1.00 75.12 326 ASP A CA 1
ATOM 2499 C C . ASP A 1 326 ? -7.701 -11.272 -27.182 1.00 75.12 326 ASP A C 1
ATOM 2501 O O . ASP A 1 326 ? -8.576 -10.418 -27.293 1.00 75.12 326 ASP A O 1
ATOM 2505 N N . ASN A 1 327 ? -7.405 -11.884 -26.027 1.00 80.31 327 ASN A N 1
ATOM 2506 C CA . ASN A 1 327 ? -7.999 -11.585 -24.729 1.00 80.31 327 ASN A CA 1
ATOM 2507 C C . ASN A 1 327 ? -6.903 -11.323 -23.682 1.00 80.31 327 ASN A C 1
ATOM 2509 O O . ASN A 1 327 ? -6.118 -12.215 -23.350 1.00 80.31 327 ASN A O 1
ATOM 2513 N N . VAL A 1 328 ? -6.863 -10.117 -23.109 1.00 86.31 328 VAL A N 1
ATOM 2514 C CA . VAL A 1 328 ? -5.818 -9.753 -22.125 1.00 86.31 328 VAL A CA 1
ATOM 2515 C C . VAL A 1 328 ? -5.954 -10.482 -20.789 1.00 86.31 328 VAL A C 1
ATOM 2517 O O . VAL A 1 328 ? -4.971 -10.587 -20.055 1.00 86.31 328 VAL A O 1
ATOM 2520 N N . SER A 1 329 ? -7.130 -11.035 -20.473 1.00 86.94 329 SER A N 1
ATOM 2521 C CA . SER A 1 329 ? -7.307 -11.837 -19.256 1.00 86.94 329 SER A CA 1
ATOM 2522 C C . SER A 1 329 ? -6.486 -13.129 -19.269 1.00 86.94 329 SER A C 1
ATOM 2524 O O . SER A 1 329 ? -6.153 -13.629 -18.199 1.00 86.94 329 SER A O 1
ATOM 2526 N N . GLU A 1 330 ? -6.067 -13.632 -20.436 1.00 87.44 330 GLU A N 1
ATOM 2527 C CA . GLU A 1 330 ? -5.134 -14.765 -20.527 1.00 87.44 330 GLU A CA 1
ATOM 2528 C C . GLU A 1 330 ? -3.760 -14.401 -19.937 1.00 87.44 330 GLU A C 1
ATOM 2530 O O . GLU A 1 330 ? -3.204 -15.166 -19.151 1.00 87.44 330 GLU A O 1
ATOM 2535 N N . LEU A 1 331 ? -3.256 -13.191 -20.222 1.00 89.19 331 LEU A N 1
ATOM 2536 C CA . LEU A 1 331 ? -1.997 -12.700 -19.643 1.00 89.19 331 LEU A CA 1
ATOM 2537 C C . LEU A 1 331 ? -2.114 -12.544 -18.128 1.00 89.19 331 LEU A C 1
ATOM 2539 O O . LEU A 1 331 ? -1.273 -13.020 -17.363 1.00 89.19 331 LEU A O 1
ATOM 2543 N N . LEU A 1 332 ? -3.178 -11.866 -17.695 1.00 94.62 332 LEU A N 1
ATOM 2544 C CA . LEU A 1 332 ? -3.349 -11.504 -16.294 1.00 94.62 332 LEU A CA 1
ATOM 2545 C C . LEU A 1 332 ? -3.669 -12.726 -15.425 1.00 94.62 332 LEU A C 1
ATOM 2547 O O . LEU A 1 332 ? -3.203 -12.793 -14.289 1.00 94.62 332 LEU A O 1
ATOM 2551 N N . SER A 1 333 ? -4.403 -13.709 -15.953 1.00 94.06 333 SER A N 1
ATOM 2552 C CA . SER A 1 333 ? -4.696 -14.962 -15.248 1.00 94.06 333 SER A CA 1
ATOM 2553 C C . SER A 1 333 ? -3.469 -15.860 -15.101 1.00 94.06 333 SER A C 1
ATOM 2555 O O . SER A 1 333 ? -3.263 -16.394 -14.013 1.00 94.06 333 SER A O 1
ATOM 2557 N N . GLU A 1 334 ? -2.612 -15.973 -16.124 1.00 92.88 334 GLU A N 1
ATOM 2558 C CA . GLU A 1 334 ? -1.338 -16.702 -16.017 1.00 92.88 334 GLU A CA 1
ATOM 2559 C C . GLU A 1 334 ? -0.458 -16.113 -14.905 1.00 92.88 334 GLU A C 1
ATOM 2561 O O . GLU A 1 334 ? 0.088 -16.849 -14.080 1.00 92.88 334 GLU A O 1
ATOM 2566 N N . SER A 1 335 ? -0.387 -14.780 -14.827 1.00 95.19 335 SER A N 1
ATOM 2567 C CA . SER A 1 335 ? 0.308 -14.090 -13.740 1.00 95.19 335 SER A CA 1
ATOM 2568 C C . SER A 1 335 ? -0.351 -14.349 -12.378 1.00 95.19 335 SER A C 1
ATOM 2570 O O . SER A 1 335 ? 0.329 -14.707 -11.414 1.00 95.19 335 SER A O 1
ATOM 2572 N N . ALA A 1 336 ? -1.676 -14.204 -12.283 1.00 95.75 336 ALA A N 1
ATOM 2573 C CA . ALA A 1 336 ? -2.419 -14.320 -11.027 1.00 95.75 336 ALA A CA 1
ATOM 2574 C C . ALA A 1 336 ? -2.393 -15.737 -10.428 1.00 95.75 336 ALA A C 1
ATOM 2576 O O . ALA A 1 336 ? -2.252 -15.887 -9.211 1.00 95.75 336 ALA A O 1
ATOM 2577 N N . LEU A 1 337 ? -2.459 -16.782 -11.260 1.00 94.69 337 LEU A N 1
ATOM 2578 C CA . LEU A 1 337 ? -2.356 -18.182 -10.822 1.00 94.69 337 LEU A CA 1
ATOM 2579 C C . LEU A 1 337 ? -0.998 -18.490 -10.172 1.00 94.69 337 LEU A C 1
ATOM 2581 O O . LEU A 1 337 ? -0.909 -19.335 -9.283 1.00 94.69 337 LEU A O 1
ATOM 2585 N N . LEU A 1 338 ? 0.048 -17.762 -10.562 1.00 94.94 338 LEU A N 1
ATOM 2586 C CA . LEU A 1 338 ? 1.392 -17.853 -9.993 1.00 94.94 338 LEU A CA 1
ATOM 2587 C C . LEU A 1 338 ? 1.643 -16.835 -8.863 1.00 94.94 338 LEU A C 1
ATOM 2589 O O . LEU A 1 338 ? 2.778 -16.680 -8.414 1.00 94.94 338 LEU A O 1
ATOM 2593 N N . GLY A 1 339 ? 0.593 -16.162 -8.380 1.00 95.38 339 GLY A N 1
ATOM 2594 C CA . GLY A 1 339 ? 0.654 -15.216 -7.261 1.00 95.38 339 GLY A CA 1
ATOM 2595 C C . GLY A 1 339 ? 0.972 -13.769 -7.648 1.00 95.38 339 GLY A C 1
ATOM 2596 O O . GLY A 1 339 ? 1.168 -12.939 -6.763 1.00 95.38 339 GLY A O 1
ATOM 2597 N N . GLY A 1 340 ? 1.023 -13.441 -8.942 1.00 96.81 340 GLY A N 1
ATOM 2598 C CA . GLY A 1 340 ? 1.254 -12.076 -9.409 1.00 96.81 340 GLY A CA 1
ATOM 2599 C C . GLY A 1 340 ? 0.012 -11.193 -9.277 1.00 96.81 340 GLY A C 1
ATOM 2600 O O . GLY A 1 340 ? -0.984 -11.422 -9.959 1.00 96.81 340 GLY A O 1
ATOM 2601 N N . VAL A 1 341 ? 0.094 -10.155 -8.442 1.00 97.75 341 VAL A N 1
ATOM 2602 C CA . VAL A 1 341 ? -0.963 -9.135 -8.269 1.00 97.75 341 VAL A CA 1
ATOM 2603 C C . VAL A 1 341 ? -0.749 -7.961 -9.223 1.00 97.75 341 VAL A C 1
ATOM 2605 O O . VAL A 1 341 ? -1.688 -7.471 -9.848 1.00 97.75 341 VAL A O 1
ATOM 2608 N N . ILE A 1 342 ? 0.499 -7.514 -9.352 1.00 98.56 342 ILE A N 1
ATOM 2609 C CA . ILE A 1 342 ? 0.889 -6.364 -10.168 1.00 98.56 342 ILE A CA 1
ATOM 2610 C C . ILE A 1 342 ? 1.368 -6.848 -11.534 1.00 98.56 342 ILE A C 1
ATOM 2612 O O . ILE A 1 342 ? 2.202 -7.750 -11.620 1.00 98.56 342 ILE A O 1
ATOM 2616 N N . HIS A 1 343 ? 0.883 -6.206 -12.597 1.00 98.00 343 HIS A N 1
ATOM 2617 C CA . HIS A 1 343 ? 1.277 -6.511 -13.969 1.00 98.00 343 HIS A CA 1
ATOM 2618 C C . HIS A 1 343 ? 1.712 -5.253 -14.724 1.00 98.00 343 HIS A C 1
ATOM 2620 O O . HIS A 1 343 ? 0.936 -4.311 -14.856 1.00 98.00 343 HIS A O 1
ATOM 2626 N N . SER A 1 344 ? 2.937 -5.222 -15.249 1.00 98.00 344 SER A N 1
ATOM 2627 C CA . SER A 1 344 ? 3.480 -4.075 -15.987 1.00 98.00 344 SER A CA 1
ATOM 2628 C C . SER A 1 344 ? 3.347 -4.263 -17.499 1.00 98.00 344 SER A C 1
ATOM 2630 O O . SER A 1 344 ? 3.928 -5.186 -18.063 1.00 98.00 344 SER A O 1
ATOM 2632 N N . ASN A 1 345 ? 2.653 -3.337 -18.163 1.00 95.31 345 ASN A N 1
ATOM 2633 C CA . ASN A 1 345 ? 2.403 -3.338 -19.605 1.00 95.31 345 ASN A CA 1
ATOM 2634 C C . ASN A 1 345 ? 2.868 -2.018 -20.238 1.00 95.31 345 ASN A C 1
ATOM 2636 O O . ASN A 1 345 ? 2.201 -0.986 -20.160 1.00 95.31 345 ASN A O 1
ATOM 2640 N N . SER A 1 346 ? 4.017 -2.048 -20.910 1.00 94.75 346 SER A N 1
ATOM 2641 C CA . SER A 1 346 ? 4.627 -0.864 -21.537 1.00 94.75 346 SER A CA 1
ATOM 2642 C C . SER A 1 346 ? 4.263 -0.697 -23.021 1.00 94.75 346 SER A C 1
ATOM 2644 O O . SER A 1 346 ? 5.085 -0.235 -23.819 1.00 94.75 346 SER A O 1
ATOM 2646 N N . TRP A 1 347 ? 3.037 -1.073 -23.388 1.00 90.25 347 TRP A N 1
ATOM 2647 C CA . TRP A 1 347 ? 2.515 -1.131 -24.756 1.00 90.25 347 TRP A CA 1
ATOM 2648 C C . TRP A 1 347 ? 1.034 -0.720 -24.809 1.00 90.25 347 TRP A C 1
ATOM 2650 O O . TRP A 1 347 ? 0.347 -0.723 -23.791 1.00 90.25 347 TRP A O 1
ATOM 2660 N N . GLY A 1 348 ? 0.554 -0.357 -26.001 1.00 87.25 348 GLY A N 1
ATOM 2661 C CA . GLY A 1 348 ? -0.820 0.083 -26.251 1.00 87.25 348 GLY A CA 1
ATOM 2662 C C . GLY A 1 348 ? -1.036 0.487 -27.712 1.00 87.25 348 GLY A C 1
ATOM 2663 O O . GLY A 1 348 ? -0.077 0.492 -28.493 1.00 87.25 348 GLY A O 1
ATOM 2664 N N . ASP A 1 349 ? -2.275 0.817 -28.082 1.00 80.06 349 ASP A N 1
ATOM 2665 C CA . ASP A 1 349 ? -2.618 1.256 -29.438 1.00 80.06 349 ASP A CA 1
ATOM 2666 C C . ASP A 1 349 ? -2.656 2.792 -29.542 1.00 80.06 349 ASP A C 1
ATOM 2668 O O . ASP A 1 349 ? -3.014 3.505 -28.607 1.00 80.06 349 ASP A O 1
ATOM 2672 N N . ASP A 1 350 ? -2.349 3.325 -30.728 1.00 84.69 350 ASP A N 1
ATOM 2673 C CA . ASP A 1 350 ? -2.391 4.768 -31.021 1.00 84.69 350 ASP A CA 1
ATOM 2674 C C . ASP A 1 350 ? -3.841 5.287 -31.195 1.00 84.69 350 ASP A C 1
ATOM 2676 O O . ASP A 1 350 ? -4.217 5.823 -32.243 1.00 84.69 350 ASP A O 1
ATOM 2680 N N . THR A 1 351 ? -4.683 5.107 -30.176 1.00 83.88 351 THR A N 1
ATOM 2681 C CA . THR A 1 351 ? -6.067 5.599 -30.108 1.00 83.88 351 THR A CA 1
ATOM 2682 C C . THR A 1 351 ? -6.406 6.104 -28.708 1.00 83.88 351 THR A C 1
ATOM 2684 O O . THR A 1 351 ? -5.909 5.586 -27.714 1.00 83.88 351 THR A O 1
ATOM 2687 N N . THR A 1 352 ? -7.265 7.119 -28.629 1.00 87.62 352 THR A N 1
ATOM 2688 C CA . THR A 1 352 ? -7.800 7.671 -27.371 1.00 87.62 352 THR A CA 1
ATOM 2689 C C . THR A 1 352 ? -9.129 7.035 -26.967 1.00 87.62 352 THR A C 1
ATOM 2691 O O . THR A 1 352 ? -9.559 7.181 -25.821 1.00 87.62 352 THR A O 1
ATOM 2694 N N . GLU A 1 353 ? -9.767 6.324 -27.900 1.00 87.38 353 GLU A N 1
ATOM 2695 C CA . GLU A 1 353 ? -11.064 5.682 -27.694 1.00 87.38 353 GLU A CA 1
ATOM 2696 C C . GLU A 1 353 ? -10.966 4.530 -26.691 1.00 87.38 353 GLU A C 1
ATOM 2698 O O . GLU A 1 353 ? -9.972 3.802 -26.638 1.00 87.38 353 GLU A O 1
ATOM 2703 N N . TYR A 1 354 ? -12.029 4.334 -25.916 1.00 86.38 354 TYR A N 1
ATOM 2704 C CA . TYR A 1 354 ? -12.169 3.171 -25.048 1.00 86.38 354 TYR A CA 1
ATOM 2705 C C . TYR A 1 354 ? -12.518 1.934 -25.894 1.00 86.38 354 TYR A C 1
ATOM 2707 O O . TYR A 1 354 ? -13.560 1.892 -26.554 1.00 86.38 354 TYR A O 1
ATOM 2715 N N . THR A 1 355 ? -11.642 0.927 -25.906 1.00 86.56 355 THR A N 1
ATOM 2716 C CA . THR A 1 355 ? -11.768 -0.259 -26.772 1.00 86.56 355 THR A CA 1
ATOM 2717 C C . THR A 1 355 ? -12.277 -1.483 -26.009 1.00 86.56 355 THR A C 1
ATOM 2719 O O . THR A 1 355 ? -12.424 -1.482 -24.788 1.00 86.56 355 THR A O 1
ATOM 2722 N N . ALA A 1 356 ? -12.511 -2.577 -26.742 1.00 84.44 356 ALA A N 1
ATOM 2723 C CA . ALA A 1 356 ? -12.792 -3.881 -26.144 1.00 84.44 356 ALA A CA 1
ATOM 2724 C C . ALA A 1 356 ? -11.655 -4.366 -25.223 1.00 84.44 356 ALA A C 1
ATOM 2726 O O . ALA A 1 356 ? -11.930 -4.959 -24.190 1.00 84.44 356 ALA A O 1
ATOM 2727 N N . ARG A 1 357 ? -10.395 -4.056 -25.548 1.00 86.25 357 ARG A N 1
ATOM 2728 C CA . ARG A 1 357 ? -9.242 -4.424 -24.721 1.00 86.25 357 ARG A CA 1
ATOM 2729 C C . ARG A 1 357 ? -9.208 -3.619 -23.416 1.00 86.25 357 ARG A C 1
ATOM 2731 O O . ARG A 1 357 ? -8.978 -4.206 -22.364 1.00 86.25 357 ARG A O 1
ATOM 2738 N N . SER A 1 358 ? -9.525 -2.317 -23.443 1.00 89.06 358 SER A N 1
ATOM 2739 C CA . SER A 1 358 ? -9.741 -1.539 -22.206 1.00 89.06 358 SER A CA 1
ATOM 2740 C C . SER A 1 358 ? -10.864 -2.139 -21.353 1.00 89.06 358 SER A C 1
ATOM 2742 O O . SER A 1 358 ? -10.700 -2.294 -20.144 1.00 89.06 358 SER A O 1
ATOM 2744 N N . ALA A 1 359 ? -11.975 -2.546 -21.983 1.00 89.62 359 ALA A N 1
ATOM 2745 C CA . ALA A 1 359 ? -13.058 -3.258 -21.301 1.00 89.62 359 ALA A CA 1
ATOM 2746 C C . ALA A 1 359 ? -12.617 -4.587 -20.683 1.00 89.62 359 ALA A C 1
ATOM 2748 O O . ALA A 1 359 ? -13.108 -4.942 -19.618 1.00 89.62 359 ALA A O 1
ATOM 2749 N N . GLU A 1 360 ? -11.715 -5.332 -21.313 1.00 89.31 360 GLU A N 1
ATOM 2750 C CA . GLU A 1 360 ? -11.217 -6.594 -20.765 1.00 89.31 360 GLU A CA 1
ATOM 2751 C C . GLU A 1 360 ? -10.325 -6.389 -19.536 1.00 89.31 360 GLU A C 1
ATOM 2753 O O . GLU A 1 360 ? -10.474 -7.136 -18.569 1.00 89.31 360 GLU A O 1
ATOM 2758 N N . PHE A 1 361 ? -9.470 -5.356 -19.515 1.00 93.94 361 PHE A N 1
ATOM 2759 C CA . PHE A 1 361 ? -8.742 -4.968 -18.296 1.00 93.94 361 PHE A CA 1
ATOM 2760 C C . PHE A 1 361 ? -9.711 -4.635 -17.156 1.00 93.94 361 PHE A C 1
ATOM 2762 O O . PHE A 1 361 ? -9.563 -5.139 -16.042 1.00 93.94 361 PHE A O 1
ATOM 2769 N N . ASP A 1 362 ? -10.739 -3.835 -17.446 1.00 94.19 362 ASP A N 1
ATOM 2770 C CA . ASP A 1 362 ? -11.746 -3.461 -16.453 1.00 94.19 362 ASP A CA 1
ATOM 2771 C C . ASP A 1 362 ? -12.559 -4.671 -15.976 1.00 94.19 362 ASP A C 1
ATOM 2773 O O . ASP A 1 362 ? -12.796 -4.829 -14.774 1.00 94.19 362 ASP A O 1
ATOM 2777 N N . ALA A 1 363 ? -12.943 -5.555 -16.899 1.00 92.94 363 ALA A N 1
ATOM 2778 C CA . ALA A 1 363 ? -13.672 -6.777 -16.598 1.00 92.94 363 ALA A CA 1
ATOM 2779 C C . ALA A 1 363 ? -12.855 -7.711 -15.702 1.00 92.94 363 ALA A C 1
ATOM 2781 O O . ALA A 1 363 ? -13.380 -8.227 -14.713 1.00 92.94 363 ALA A O 1
ATOM 2782 N N . TRP A 1 364 ? -11.574 -7.893 -16.028 1.00 94.88 364 TRP A N 1
ATOM 2783 C CA . TRP A 1 364 ? -10.662 -8.719 -15.255 1.00 94.88 364 TRP A CA 1
ATOM 2784 C C . TRP A 1 364 ? -10.475 -8.180 -13.840 1.00 94.88 364 TRP A C 1
ATOM 2786 O O . TRP A 1 364 ? -10.763 -8.906 -12.896 1.00 94.88 364 TRP A O 1
ATOM 2796 N N . SER A 1 365 ? -10.099 -6.909 -13.661 1.00 94.94 365 SER A N 1
ATOM 2797 C CA . SER A 1 365 ? -9.913 -6.331 -12.318 1.00 94.94 365 SER A CA 1
ATOM 2798 C C . SER A 1 365 ? -11.195 -6.337 -11.476 1.00 94.94 365 SER A C 1
ATOM 2800 O O . SER A 1 365 ? -11.132 -6.425 -10.254 1.00 94.94 365 SER A O 1
ATOM 2802 N N . THR A 1 366 ? -12.368 -6.284 -12.113 1.00 93.31 366 THR A N 1
ATOM 2803 C CA . THR A 1 366 ? -13.662 -6.392 -11.418 1.00 93.31 366 THR A CA 1
ATOM 2804 C C . THR A 1 366 ? -13.957 -7.816 -10.936 1.00 93.31 366 THR A C 1
ATOM 2806 O O . THR A 1 366 ? -14.579 -7.992 -9.891 1.00 93.31 366 THR A O 1
ATOM 2809 N N . GLN A 1 367 ? -13.542 -8.836 -11.693 1.00 94.12 367 GLN A N 1
ATOM 2810 C CA . GLN A 1 367 ? -13.742 -10.252 -11.349 1.00 94.12 367 GLN A CA 1
ATOM 2811 C C . GLN A 1 367 ? -12.613 -10.828 -10.485 1.00 94.12 367 GLN A C 1
ATOM 2813 O O . GLN A 1 367 ? -12.842 -11.761 -9.717 1.00 94.12 367 GLN A O 1
ATOM 2818 N N . MET A 1 368 ? -11.412 -10.259 -10.596 1.00 95.19 368 MET A N 1
ATOM 2819 C CA . MET A 1 368 ? -10.207 -10.613 -9.855 1.00 95.19 368 MET A CA 1
ATOM 2820 C C . MET A 1 368 ? -9.651 -9.361 -9.150 1.00 95.19 368 MET A C 1
ATOM 2822 O O . MET A 1 368 ? -8.714 -8.734 -9.654 1.00 95.19 368 MET A O 1
ATOM 2826 N N . PRO A 1 369 ? -10.206 -8.980 -7.979 1.00 95.81 369 PRO A N 1
ATOM 2827 C CA . PRO A 1 369 ? -9.837 -7.745 -7.278 1.00 95.81 369 PRO A CA 1
ATOM 2828 C C . PRO A 1 369 ? -8.359 -7.658 -6.880 1.00 95.81 369 PRO A C 1
ATOM 2830 O O . PRO A 1 369 ? -7.829 -6.559 -6.739 1.00 95.81 369 PRO A O 1
ATOM 2833 N N . TRP A 1 370 ? -7.667 -8.793 -6.733 1.00 97.38 370 TRP A N 1
ATOM 2834 C CA . TRP A 1 370 ? -6.218 -8.863 -6.493 1.00 97.38 370 TRP A CA 1
ATOM 2835 C C . TRP A 1 370 ? -5.415 -8.863 -7.802 1.00 97.38 370 TRP A C 1
ATOM 2837 O O . TRP A 1 370 ? -4.485 -9.648 -7.975 1.00 97.38 370 TRP A O 1
ATOM 2847 N N . SER A 1 371 ? -5.793 -8.001 -8.748 1.00 95.94 371 SER A N 1
ATOM 2848 C CA . SER A 1 371 ? -5.049 -7.782 -9.986 1.00 95.94 371 SER A CA 1
ATOM 2849 C C . SER A 1 371 ? -5.037 -6.306 -10.372 1.00 95.94 371 SER A C 1
ATOM 2851 O O . SER A 1 371 ? -6.083 -5.658 -10.464 1.00 95.94 371 SER A O 1
ATOM 2853 N N . LEU A 1 372 ? -3.837 -5.779 -10.611 1.00 98.06 372 LEU A N 1
ATOM 2854 C CA . LEU A 1 372 ? -3.599 -4.372 -10.895 1.00 98.06 372 LEU A CA 1
ATOM 2855 C C . LEU A 1 372 ? -2.607 -4.210 -12.049 1.00 98.06 372 LEU A C 1
ATOM 2857 O O . LEU A 1 372 ? -1.411 -4.477 -11.912 1.00 98.06 372 LEU A O 1
ATOM 2861 N N . ALA A 1 373 ? -3.109 -3.743 -13.190 1.00 98.00 373 ALA A N 1
ATOM 2862 C CA . ALA A 1 373 ? -2.292 -3.492 -14.369 1.00 98.00 373 ALA A CA 1
ATOM 2863 C C . ALA A 1 373 ? -1.759 -2.052 -14.384 1.00 98.00 373 ALA A C 1
ATOM 2865 O O . ALA A 1 373 ? -2.520 -1.089 -14.284 1.00 98.00 373 ALA A O 1
ATOM 2866 N N . PHE A 1 374 ? -0.450 -1.914 -14.564 1.00 98.56 374 PHE A N 1
ATOM 2867 C CA . PHE A 1 374 ? 0.251 -0.661 -14.814 1.00 98.56 374 PHE A CA 1
ATOM 2868 C C . PHE A 1 374 ? 0.453 -0.519 -16.316 1.00 98.56 374 PHE A C 1
ATOM 2870 O O . PHE A 1 374 ? 1.027 -1.411 -16.941 1.00 98.56 374 PHE A O 1
ATOM 2877 N N . ILE A 1 375 ? -0.020 0.581 -16.899 1.00 97.06 375 ILE A N 1
ATOM 2878 C CA . ILE A 1 375 ? -0.061 0.757 -18.353 1.00 97.06 375 ILE A CA 1
ATOM 2879 C C . ILE A 1 375 ? 0.583 2.084 -18.746 1.00 97.06 375 ILE A C 1
ATOM 2881 O O . ILE A 1 375 ? 0.300 3.132 -18.163 1.00 97.06 375 ILE A O 1
ATOM 2885 N N . ALA A 1 376 ? 1.444 2.049 -19.762 1.00 96.38 376 ALA A N 1
ATOM 2886 C CA . ALA A 1 376 ? 2.061 3.253 -20.305 1.00 96.38 376 ALA A CA 1
ATOM 2887 C C . ALA A 1 376 ? 1.030 4.094 -21.094 1.00 96.38 376 ALA A C 1
ATOM 2889 O O . ALA A 1 376 ? 0.519 3.621 -22.107 1.00 96.38 376 ALA A O 1
ATOM 2890 N N . PRO A 1 377 ? 0.757 5.362 -20.720 1.00 94.56 377 PRO A N 1
ATOM 2891 C CA . PRO A 1 377 ? -0.246 6.210 -21.382 1.00 94.56 377 PRO A CA 1
ATOM 2892 C C . PRO A 1 377 ? 0.167 6.754 -22.759 1.00 94.56 377 PRO A C 1
ATOM 2894 O O . PRO A 1 377 ? -0.602 7.473 -23.402 1.00 94.56 377 PRO A O 1
ATOM 2897 N N . GLY A 1 378 ? 1.386 6.458 -23.215 1.00 89.81 378 GLY A N 1
ATOM 2898 C CA . GLY A 1 378 ? 1.930 6.926 -24.488 1.00 89.81 378 GLY A CA 1
ATOM 2899 C C . GLY A 1 378 ? 2.946 8.062 -24.355 1.00 89.81 378 GLY A C 1
ATOM 2900 O O . GLY A 1 378 ? 3.204 8.588 -23.272 1.00 89.81 378 GLY A O 1
ATOM 2901 N N . ASN A 1 379 ? 3.573 8.396 -25.487 1.00 89.94 379 ASN A N 1
ATOM 2902 C CA . ASN A 1 379 ? 4.719 9.312 -25.572 1.00 89.94 379 ASN A CA 1
ATOM 2903 C C . ASN A 1 379 ? 4.475 10.471 -26.562 1.00 89.94 379 ASN A C 1
ATOM 2905 O O . ASN A 1 379 ? 5.396 10.912 -27.255 1.00 89.94 379 ASN A O 1
ATOM 2909 N N . THR A 1 380 ? 3.225 10.923 -26.697 1.00 84.88 380 THR A N 1
ATOM 2910 C CA . THR A 1 380 ? 2.838 11.905 -27.726 1.00 84.88 380 THR A CA 1
ATOM 2911 C C . THR A 1 380 ? 2.877 13.357 -27.242 1.00 84.88 380 THR A C 1
ATOM 2913 O O . THR A 1 380 ? 2.803 14.267 -28.070 1.00 84.88 380 THR A O 1
ATOM 2916 N N . GLY A 1 381 ? 2.982 13.593 -25.928 1.00 86.12 381 GLY A N 1
ATOM 2917 C CA . GLY A 1 381 ? 2.741 14.904 -25.304 1.00 86.12 381 GLY A CA 1
ATOM 2918 C C . GLY A 1 381 ? 1.292 15.394 -25.452 1.00 86.12 381 GLY A C 1
ATOM 2919 O O . GLY A 1 381 ? 1.013 16.572 -25.239 1.00 86.12 381 GLY A O 1
ATOM 2920 N N . GLY A 1 382 ? 0.395 14.519 -25.914 1.00 86.00 382 GLY A N 1
ATOM 2921 C CA . GLY A 1 382 ? -1.012 14.794 -26.170 1.00 86.00 382 GLY A CA 1
ATOM 2922 C C . GLY A 1 382 ? -1.911 13.911 -25.316 1.00 86.00 382 GLY A C 1
ATOM 2923 O O . GLY A 1 382 ? -1.558 13.558 -24.197 1.00 86.00 382 GLY A O 1
ATOM 2924 N N . ALA A 1 383 ? -3.078 13.559 -25.851 1.00 88.69 383 ALA A N 1
ATOM 2925 C CA . ALA A 1 383 ? -4.052 12.747 -25.136 1.00 88.69 383 ALA A CA 1
ATOM 2926 C C . ALA A 1 383 ? -3.518 11.341 -24.808 1.00 88.69 383 ALA A C 1
ATOM 2928 O O . ALA A 1 383 ? -2.790 10.731 -25.597 1.00 88.69 383 ALA A O 1
ATOM 2929 N N . LEU A 1 384 ? -3.913 10.851 -23.636 1.00 91.12 384 LEU A N 1
ATOM 2930 C CA . LEU A 1 384 ? -3.641 9.510 -23.137 1.00 91.12 384 LEU A CA 1
ATOM 2931 C C . LEU A 1 384 ? -4.230 8.430 -24.054 1.00 91.12 384 LEU A C 1
ATOM 2933 O O . LEU A 1 384 ? -5.353 8.554 -24.546 1.00 91.12 384 LEU A O 1
ATOM 2937 N N . LEU A 1 385 ? -3.438 7.382 -24.280 1.00 88.81 385 LEU A N 1
ATOM 2938 C CA . LEU A 1 385 ? -3.723 6.313 -25.232 1.00 88.81 385 LEU A CA 1
ATOM 2939 C C . LEU A 1 385 ? -4.250 5.041 -24.557 1.00 88.81 385 LEU A C 1
ATOM 2941 O O . LEU A 1 385 ? -3.998 4.766 -23.385 1.00 88.81 385 LEU A O 1
ATOM 2945 N N . GLU A 1 386 ? -4.980 4.255 -25.332 1.00 87.38 386 GLU A N 1
ATOM 2946 C CA . GLU A 1 386 ? -5.444 2.913 -24.997 1.00 87.38 386 GLU A CA 1
ATOM 2947 C C . GLU A 1 386 ? -4.271 1.930 -24.801 1.00 87.38 386 GLU A C 1
ATOM 2949 O O . GLU A 1 386 ? -3.261 2.053 -25.498 1.00 87.38 386 GLU A O 1
ATOM 2954 N N . PRO A 1 387 ? -4.366 0.942 -23.885 1.00 91.69 387 PRO A N 1
ATOM 2955 C CA . PRO A 1 387 ? -5.440 0.676 -22.918 1.00 91.69 387 PRO A CA 1
ATOM 2956 C C . PRO A 1 387 ? -5.285 1.410 -21.579 1.00 91.69 387 PRO A C 1
ATOM 2958 O O . PRO A 1 387 ? -6.004 1.115 -20.627 1.00 91.69 387 PRO A O 1
ATOM 2961 N N . ALA A 1 388 ? -4.395 2.404 -21.483 1.00 94.75 388 ALA A N 1
ATOM 2962 C CA . ALA A 1 388 ? -4.208 3.173 -20.248 1.00 94.75 388 ALA A CA 1
ATOM 2963 C C . ALA A 1 388 ? -5.448 4.005 -19.863 1.00 94.75 388 ALA A C 1
ATOM 2965 O O . ALA A 1 388 ? -5.516 4.537 -18.760 1.00 94.75 388 ALA A O 1
ATOM 2966 N N . ASN A 1 389 ? -6.420 4.136 -20.772 1.00 92.75 389 ASN A N 1
ATOM 2967 C CA . ASN A 1 389 ? -7.698 4.819 -20.563 1.00 92.75 389 ASN A CA 1
ATOM 2968 C C . ASN A 1 389 ? -8.776 3.934 -19.905 1.00 92.75 389 ASN A C 1
ATOM 2970 O O . ASN A 1 389 ? -9.916 4.385 -19.770 1.00 92.75 389 ASN A O 1
ATOM 2974 N N . ALA A 1 390 ? -8.446 2.694 -19.528 1.00 93.69 390 ALA A N 1
ATOM 2975 C CA . ALA A 1 390 ? -9.322 1.821 -18.751 1.00 93.69 390 ALA A CA 1
ATOM 2976 C C . ALA A 1 390 ? -9.562 2.374 -17.326 1.00 93.69 390 ALA A C 1
ATOM 2978 O O . ALA A 1 390 ? -8.777 3.168 -16.805 1.00 93.69 390 ALA A O 1
ATOM 2979 N N . ARG A 1 391 ? -10.666 1.979 -16.686 1.00 92.94 391 ARG A N 1
ATOM 2980 C CA . ARG A 1 391 ? -11.133 2.520 -15.391 1.00 92.94 391 ARG A CA 1
ATOM 2981 C C . ARG A 1 391 ? -10.372 1.957 -14.184 1.00 92.94 391 ARG A C 1
ATOM 2983 O O . ARG A 1 391 ? -10.214 2.648 -13.174 1.00 92.94 391 ARG A O 1
ATOM 2990 N N . ASN A 1 392 ? -9.920 0.707 -14.272 1.00 94.88 392 ASN A N 1
ATOM 2991 C CA . ASN A 1 392 ? -9.350 -0.051 -13.152 1.00 94.88 392 ASN A CA 1
ATOM 2992 C C . ASN A 1 392 ? -7.819 -0.165 -13.188 1.00 94.88 392 ASN A C 1
ATOM 2994 O O . ASN A 1 392 ? -7.223 -0.706 -12.258 1.00 94.88 392 ASN A O 1
ATOM 2998 N N . VAL A 1 393 ? -7.180 0.355 -14.234 1.00 96.38 393 VAL A N 1
ATOM 2999 C CA . VAL A 1 393 ? -5.726 0.295 -14.435 1.00 96.38 393 VAL A CA 1
ATOM 3000 C C . VAL A 1 393 ? -5.026 1.506 -13.815 1.00 96.38 393 VAL A C 1
ATOM 3002 O O . VAL A 1 393 ? -5.665 2.478 -13.407 1.00 96.38 393 VAL A O 1
ATOM 3005 N N . ILE A 1 394 ? -3.696 1.461 -13.759 1.00 97.69 394 ILE A N 1
ATOM 3006 C CA . ILE A 1 394 ? -2.859 2.595 -13.361 1.00 97.69 394 ILE A CA 1
ATOM 3007 C C . ILE A 1 394 ? -2.081 3.096 -14.573 1.00 97.69 394 ILE A C 1
ATOM 3009 O O . ILE A 1 394 ? -1.129 2.457 -15.025 1.00 97.69 394 ILE A O 1
ATOM 3013 N N . ALA A 1 395 ? -2.458 4.271 -15.075 1.00 97.75 395 ALA A N 1
ATOM 3014 C CA . ALA A 1 395 ? -1.705 4.965 -16.109 1.00 97.75 395 ALA A CA 1
ATOM 3015 C C . ALA A 1 395 ? -0.590 5.819 -15.491 1.00 97.75 395 ALA A C 1
ATOM 3017 O O . ALA A 1 395 ? -0.865 6.755 -14.734 1.00 97.75 395 ALA A O 1
ATOM 3018 N N . ILE A 1 396 ? 0.665 5.516 -15.831 1.00 97.81 396 ILE A N 1
ATOM 3019 C CA . ILE A 1 396 ? 1.838 6.182 -15.247 1.00 97.81 396 ILE A CA 1
ATOM 3020 C C . ILE A 1 396 ? 2.491 7.133 -16.245 1.00 97.81 396 ILE A C 1
ATOM 3022 O O . ILE A 1 396 ? 3.124 6.715 -17.219 1.00 97.81 396 ILE A O 1
ATOM 3026 N N . GLY A 1 397 ? 2.401 8.431 -15.969 1.00 96.69 397 GLY A N 1
ATOM 3027 C CA . GLY A 1 397 ? 3.159 9.432 -16.711 1.00 96.69 397 GLY A CA 1
ATOM 3028 C C . GLY A 1 397 ? 4.653 9.390 -16.367 1.00 96.69 397 GLY A C 1
ATOM 3029 O O . GLY A 1 397 ? 5.084 8.783 -15.384 1.00 96.69 397 GLY A O 1
ATOM 3030 N N . ALA A 1 398 ? 5.471 10.029 -17.197 1.00 95.44 398 ALA A N 1
ATOM 3031 C CA . ALA A 1 398 ? 6.919 10.066 -17.005 1.00 95.44 398 ALA A CA 1
ATOM 3032 C C . ALA A 1 398 ? 7.368 11.409 -16.421 1.00 95.44 398 ALA A C 1
ATOM 3034 O O . ALA A 1 398 ? 7.056 12.463 -16.976 1.00 95.44 398 ALA A O 1
ATOM 3035 N N . SER A 1 399 ? 8.164 11.371 -15.353 1.00 93.69 399 SER A N 1
ATOM 3036 C CA . SER A 1 399 ? 8.851 12.541 -14.799 1.00 93.69 399 SER A CA 1
ATOM 3037 C C . SER A 1 399 ? 10.348 12.558 -15.128 1.00 93.69 399 SER A C 1
ATOM 3039 O O . SER A 1 399 ? 10.945 11.558 -15.561 1.00 93.69 399 SER A O 1
ATOM 3041 N N . THR A 1 400 ? 10.967 13.725 -14.944 1.00 89.69 400 THR A N 1
ATOM 3042 C CA . THR A 1 400 ? 12.424 13.882 -14.908 1.00 89.69 400 THR A CA 1
ATOM 3043 C C . THR A 1 400 ? 13.026 13.164 -13.697 1.00 89.69 400 THR A C 1
ATOM 3045 O O . THR A 1 400 ? 12.354 12.855 -12.718 1.00 89.69 400 THR A O 1
ATOM 3048 N N . LYS A 1 401 ? 14.323 12.854 -13.782 1.00 84.75 401 LYS A N 1
ATOM 3049 C CA . LYS A 1 401 ? 15.068 12.123 -12.750 1.00 84.75 401 LYS A CA 1
ATOM 3050 C C . LYS A 1 401 ? 15.893 13.101 -11.899 1.00 84.75 401 LYS A C 1
ATOM 3052 O O . LYS A 1 401 ? 17.118 13.138 -12.024 1.00 84.75 401 LYS A O 1
ATOM 3057 N N . GLU A 1 402 ? 15.210 13.929 -11.110 1.00 82.31 402 GLU A N 1
ATOM 3058 C CA . GLU A 1 402 ? 15.775 14.974 -10.237 1.00 82.31 402 GLU A CA 1
ATOM 3059 C C . GLU A 1 402 ? 14.919 15.163 -8.964 1.00 82.31 402 GLU A C 1
ATOM 3061 O O . GLU A 1 402 ? 13.760 14.763 -8.972 1.00 82.31 402 GLU A O 1
ATOM 3066 N N . GLU A 1 403 ? 15.473 15.757 -7.893 1.00 79.75 403 GLU A N 1
ATOM 3067 C CA . GLU A 1 403 ? 14.776 15.944 -6.593 1.00 79.75 403 GLU A CA 1
ATOM 3068 C C . GLU A 1 403 ? 13.481 16.759 -6.742 1.00 79.75 403 GLU A C 1
ATOM 3070 O O . GLU A 1 403 ? 12.450 16.428 -6.170 1.00 79.75 403 GLU A O 1
ATOM 3075 N N . SER A 1 404 ? 13.509 17.811 -7.563 1.00 83.50 404 SER A N 1
ATOM 3076 C CA . SER A 1 404 ? 12.316 18.578 -7.939 1.00 83.50 404 SER A CA 1
ATOM 3077 C C . SER A 1 404 ? 11.789 18.090 -9.283 1.00 83.50 404 SER A C 1
ATOM 3079 O O . SER A 1 404 ? 12.027 18.709 -10.322 1.00 83.50 404 SER A O 1
ATOM 3081 N N . ALA A 1 405 ? 11.125 16.937 -9.261 1.00 86.31 405 ALA A N 1
ATOM 3082 C CA . ALA A 1 405 ? 10.641 16.271 -10.459 1.00 86.31 405 ALA A CA 1
ATOM 3083 C C . ALA A 1 405 ? 9.677 17.150 -11.280 1.00 86.31 405 ALA A C 1
ATOM 3085 O O . ALA A 1 405 ? 8.759 17.779 -10.758 1.00 86.31 405 ALA A O 1
ATOM 3086 N N . ASN A 1 406 ? 9.868 17.134 -12.599 1.00 89.44 406 ASN A N 1
ATOM 3087 C CA . ASN A 1 406 ? 9.026 17.809 -13.580 1.00 89.44 406 ASN A CA 1
ATOM 3088 C C . ASN A 1 406 ? 8.373 16.786 -14.510 1.00 89.44 406 ASN A C 1
ATOM 3090 O O . ASN A 1 406 ? 8.969 15.751 -14.824 1.00 89.44 406 ASN A O 1
ATOM 3094 N N . LEU A 1 407 ? 7.177 17.093 -15.016 1.00 90.94 407 LEU A N 1
ATOM 3095 C CA . LEU A 1 407 ? 6.541 16.295 -16.065 1.00 90.94 407 LEU A CA 1
ATOM 3096 C C . LEU A 1 407 ? 7.424 16.272 -17.322 1.00 90.94 407 LEU A C 1
ATOM 3098 O O . LEU A 1 407 ? 7.875 17.312 -17.810 1.00 90.94 407 LEU A O 1
ATOM 3102 N N . TRP A 1 408 ? 7.653 15.086 -17.886 1.00 92.44 408 TRP A N 1
ATOM 3103 C CA . TRP A 1 408 ? 8.329 14.967 -19.171 1.00 92.44 408 TRP A CA 1
ATOM 3104 C C . TRP A 1 408 ? 7.404 15.478 -20.287 1.00 92.44 408 TRP A C 1
ATOM 3106 O O . TRP A 1 408 ? 6.321 14.922 -20.456 1.00 92.44 408 TRP A O 1
ATOM 3116 N N . PRO A 1 409 ? 7.813 16.461 -21.116 1.00 90.06 409 PRO A N 1
ATOM 3117 C CA . PRO A 1 409 ? 6.911 17.093 -22.089 1.00 90.06 409 PRO A CA 1
ATOM 3118 C C . PRO A 1 409 ? 6.316 16.165 -23.156 1.00 90.06 409 PRO A C 1
ATOM 3120 O O . PRO A 1 409 ? 5.391 16.557 -23.860 1.00 90.06 409 PRO A O 1
ATOM 3123 N N . SER A 1 410 ? 6.881 14.970 -23.338 1.00 91.75 410 SER A N 1
ATOM 3124 C CA . SER A 1 410 ? 6.351 13.961 -24.261 1.00 91.75 410 SER A CA 1
ATOM 3125 C C . SER A 1 410 ? 5.468 12.923 -23.574 1.00 91.75 410 SER A C 1
ATOM 3127 O O . SER A 1 410 ? 4.884 12.103 -24.272 1.00 91.75 410 SER A O 1
ATOM 3129 N N . SER A 1 411 ? 5.336 12.939 -22.248 1.00 93.06 411 SER A N 1
ATOM 3130 C CA . SER A 1 411 ? 4.357 12.103 -21.554 1.00 93.06 411 SER A CA 1
ATOM 3131 C C . SER A 1 411 ? 2.956 12.487 -22.021 1.00 93.06 411 SER A C 1
ATOM 3133 O O . SER A 1 411 ? 2.627 13.673 -22.051 1.00 93.06 411 SER A O 1
ATOM 3135 N N . SER A 1 412 ? 2.139 11.507 -22.406 1.00 93.50 412 SER A N 1
ATOM 3136 C CA . SER A 1 412 ? 0.718 11.774 -22.630 1.00 93.50 412 SER A CA 1
ATOM 3137 C C . SER A 1 412 ? 0.045 12.240 -21.331 1.00 93.50 412 SER A C 1
ATOM 3139 O O . SER A 1 412 ? 0.508 11.908 -20.236 1.00 93.50 412 SER A O 1
ATOM 3141 N N . ILE A 1 413 ? -1.044 12.991 -21.474 1.00 94.31 413 ILE A N 1
ATOM 3142 C CA . ILE A 1 413 ? -1.833 13.603 -20.398 1.00 94.31 413 ILE A CA 1
ATOM 3143 C C . ILE A 1 413 ? -3.326 13.312 -20.597 1.00 94.31 413 ILE A C 1
ATOM 3145 O O . ILE A 1 413 ? -3.770 12.969 -21.697 1.00 94.31 413 ILE A O 1
ATOM 3149 N N . GLY A 1 414 ? -4.108 13.439 -19.532 1.00 92.50 414 GLY A N 1
ATOM 3150 C CA . GLY A 1 414 ? -5.562 13.347 -19.584 1.00 92.50 414 GLY A CA 1
ATOM 3151 C C . GLY A 1 414 ? -6.251 14.626 -20.087 1.00 92.50 414 GLY A C 1
ATOM 3152 O O . GLY A 1 414 ? -5.602 15.553 -20.578 1.00 92.50 414 GLY A O 1
ATOM 3153 N N . PRO A 1 415 ? -7.582 14.728 -19.921 1.00 94.00 415 PRO A N 1
ATOM 3154 C CA . PRO A 1 415 ? -8.478 13.685 -19.419 1.00 94.00 415 PRO A CA 1
ATOM 3155 C C . PRO A 1 415 ? -8.704 12.582 -20.466 1.00 94.00 415 PRO A C 1
ATOM 3157 O O . PRO A 1 415 ? -8.373 12.747 -21.642 1.00 94.00 415 PRO A O 1
ATOM 3160 N N . THR A 1 416 ? -9.297 11.464 -20.054 1.00 92.19 416 THR A N 1
ATOM 3161 C CA . THR A 1 416 ? -9.793 10.442 -20.990 1.00 92.19 416 THR A CA 1
ATOM 3162 C C . THR A 1 416 ? -11.028 10.945 -21.748 1.00 92.19 416 THR A C 1
ATOM 3164 O O . THR A 1 416 ? -11.676 11.914 -21.345 1.00 92.19 416 THR A O 1
ATOM 3167 N N . GLU A 1 417 ? -11.422 10.258 -22.826 1.00 87.62 417 GLU A N 1
ATOM 3168 C CA . GLU A 1 417 ? -12.688 10.554 -23.523 1.00 87.62 417 GLU A CA 1
ATOM 3169 C C . GLU A 1 417 ? -13.928 10.348 -22.636 1.00 87.62 417 GLU A C 1
ATOM 3171 O O . GLU A 1 417 ? -14.964 10.972 -22.868 1.00 87.62 417 GLU A O 1
ATOM 3176 N N . LEU A 1 418 ? -13.805 9.524 -21.588 1.00 83.88 418 LEU A N 1
ATOM 3177 C CA . LEU A 1 418 ? -14.839 9.288 -20.577 1.00 83.88 418 LEU A CA 1
ATOM 3178 C C . LEU A 1 418 ? -14.878 10.374 -19.487 1.00 83.88 418 LEU A C 1
ATOM 3180 O O . LEU A 1 418 ? -15.726 10.317 -18.594 1.00 83.88 418 LEU A O 1
ATOM 3184 N N . GLY A 1 419 ? -13.986 11.367 -19.563 1.00 88.12 419 GLY A N 1
ATOM 3185 C CA . GLY A 1 419 ? -13.934 12.507 -18.650 1.00 88.12 419 GLY A CA 1
ATOM 3186 C C . GLY A 1 419 ? -13.226 12.238 -17.322 1.00 88.12 419 GLY A C 1
ATOM 3187 O O . GLY A 1 419 ? -13.339 13.071 -16.428 1.00 88.12 419 GLY A O 1
ATOM 3188 N N . THR A 1 420 ? -12.512 11.116 -17.190 1.00 91.75 420 THR A N 1
ATOM 3189 C CA . THR A 1 420 ? -11.654 10.836 -16.024 1.00 91.75 420 THR A CA 1
ATOM 3190 C C . THR A 1 420 ? -10.297 11.529 -16.160 1.00 91.75 420 THR A C 1
ATOM 3192 O O . THR A 1 420 ? -9.881 11.863 -17.273 1.00 91.75 420 THR A O 1
ATOM 3195 N N . TYR A 1 421 ? -9.568 11.713 -15.056 1.00 93.12 421 TYR A N 1
ATOM 3196 C CA . TYR A 1 421 ? -8.216 12.290 -15.061 1.00 93.12 421 TYR A CA 1
ATOM 3197 C C . TYR A 1 421 ? -7.248 11.511 -15.962 1.00 93.12 421 TYR A C 1
ATOM 3199 O O . TYR A 1 421 ? -6.351 12.100 -16.560 1.00 93.12 421 TYR A O 1
ATOM 3207 N N . GLY A 1 422 ? -7.436 10.195 -16.088 1.00 92.31 422 GLY A N 1
ATOM 3208 C CA . GLY A 1 422 ? -6.609 9.312 -16.908 1.00 92.31 422 GLY A CA 1
ATOM 3209 C C . GLY A 1 422 ? -5.264 8.998 -16.260 1.00 92.31 422 GLY A C 1
ATOM 3210 O O . GLY A 1 422 ? -5.047 7.865 -15.848 1.00 92.31 422 GLY A O 1
ATOM 3211 N N . ILE A 1 423 ? -4.378 9.991 -16.134 1.00 95.69 423 ILE A N 1
ATOM 3212 C CA . ILE A 1 423 ? -3.084 9.824 -15.459 1.00 95.69 423 ILE A CA 1
ATOM 3213 C C . ILE A 1 423 ? -3.314 9.614 -13.961 1.00 95.69 423 ILE A C 1
ATOM 3215 O O . ILE A 1 423 ? -3.930 10.447 -13.294 1.00 95.69 423 ILE A O 1
ATOM 3219 N N . PHE A 1 424 ? -2.796 8.506 -13.432 1.00 97.50 424 PHE A N 1
ATOM 3220 C CA . PHE A 1 424 ? -2.894 8.194 -12.011 1.00 97.50 424 PHE A CA 1
ATOM 3221 C C . PHE A 1 424 ? -1.797 8.904 -11.214 1.00 97.50 424 PHE A C 1
ATOM 3223 O O . PHE A 1 424 ? -2.094 9.627 -10.270 1.00 97.50 424 PHE A O 1
ATOM 3230 N N . ALA A 1 425 ? -0.537 8.731 -11.612 1.00 97.12 425 ALA A N 1
ATOM 3231 C CA . ALA A 1 425 ? 0.630 9.353 -10.987 1.00 97.12 425 ALA A CA 1
ATOM 3232 C C . ALA A 1 425 ? 1.804 9.408 -11.981 1.00 97.12 425 ALA A C 1
ATOM 3234 O O . ALA A 1 425 ? 1.728 8.875 -13.094 1.00 97.12 425 ALA A O 1
ATOM 3235 N N . LEU A 1 426 ? 2.906 10.031 -11.569 1.00 96.81 426 LEU A N 1
ATOM 3236 C CA . LEU A 1 426 ? 4.167 10.063 -12.303 1.00 96.81 426 LEU A CA 1
ATOM 3237 C C . LEU A 1 426 ? 5.241 9.222 -11.612 1.00 96.81 426 LEU A C 1
ATOM 3239 O O . LEU A 1 426 ? 5.324 9.170 -10.386 1.00 96.81 426 LEU A O 1
ATOM 3243 N N . ALA A 1 427 ? 6.132 8.651 -12.417 1.00 96.38 427 ALA A N 1
ATOM 3244 C CA . ALA A 1 427 ? 7.375 8.046 -11.948 1.00 96.38 427 ALA A CA 1
ATOM 3245 C C . ALA A 1 427 ? 8.546 8.424 -12.871 1.00 96.38 427 ALA A C 1
ATOM 3247 O O . ALA A 1 427 ? 8.313 8.782 -14.036 1.00 96.38 427 ALA A O 1
ATOM 3248 N N . PRO A 1 428 ? 9.807 8.330 -12.402 1.00 94.75 428 PRO A N 1
ATOM 3249 C CA . PRO A 1 428 ? 10.971 8.640 -13.223 1.00 94.75 428 PRO A CA 1
ATOM 3250 C C . PRO A 1 428 ? 10.966 7.845 -14.534 1.00 94.75 428 PRO A C 1
ATOM 3252 O O . PRO A 1 428 ? 11.032 6.617 -14.541 1.00 94.75 428 PRO A O 1
ATOM 3255 N N . GLY A 1 429 ? 10.908 8.556 -15.662 1.00 93.50 429 GLY A N 1
ATOM 3256 C CA . GLY A 1 429 ? 10.831 7.950 -16.998 1.00 93.50 429 GLY A CA 1
ATOM 3257 C C . GLY A 1 429 ? 11.863 8.483 -17.986 1.00 93.50 429 GLY A C 1
ATOM 3258 O O . GLY A 1 429 ? 11.897 8.038 -19.131 1.00 93.50 429 GLY A O 1
ATOM 3259 N N . VAL A 1 430 ? 12.714 9.431 -17.580 1.00 92.44 430 VAL A N 1
ATOM 3260 C CA . VAL A 1 430 ? 13.702 10.081 -18.456 1.00 92.44 430 VAL A CA 1
ATOM 3261 C C . VAL A 1 430 ? 15.118 9.593 -18.155 1.00 92.44 430 VAL A C 1
ATOM 3263 O O . VAL A 1 430 ? 15.621 9.723 -17.040 1.00 92.44 430 VAL A O 1
ATOM 3266 N N . SER A 1 431 ? 15.813 9.111 -19.190 1.00 90.69 431 SER A N 1
ATOM 3267 C CA . SER A 1 431 ? 17.197 8.621 -19.115 1.00 90.69 431 SER A CA 1
ATOM 3268 C C . SER A 1 431 ? 17.396 7.548 -18.037 1.00 90.69 431 SER A C 1
ATOM 3270 O O . SER A 1 431 ? 18.337 7.608 -17.235 1.00 90.69 431 SER A O 1
ATOM 3272 N N . ILE A 1 432 ? 16.484 6.579 -18.002 1.00 91.00 432 ILE A N 1
ATOM 3273 C CA . ILE A 1 432 ? 16.523 5.426 -17.103 1.00 91.00 432 ILE A CA 1
ATOM 3274 C C . ILE A 1 432 ? 17.526 4.418 -17.662 1.00 91.00 432 ILE A C 1
ATOM 3276 O O . ILE A 1 432 ? 17.339 3.916 -18.774 1.00 91.00 432 ILE A O 1
ATOM 3280 N N . GLN A 1 433 ? 18.604 4.127 -16.924 1.00 91.06 433 GLN A N 1
ATOM 3281 C CA . GLN A 1 433 ? 19.447 2.976 -17.264 1.00 91.06 433 GLN A CA 1
ATOM 3282 C C . GLN A 1 433 ? 18.792 1.700 -16.753 1.00 91.06 433 GLN A C 1
ATOM 3284 O O . GLN A 1 433 ? 18.328 1.651 -15.618 1.00 91.06 433 GLN A O 1
ATOM 3289 N N . SER A 1 434 ? 18.789 0.680 -17.590 1.00 93.94 434 SER A N 1
ATOM 3290 C CA . SER A 1 434 ? 18.315 -0.655 -17.251 1.00 93.94 434 SER A CA 1
ATOM 3291 C C . SER A 1 434 ? 19.068 -1.686 -18.090 1.00 93.94 434 SER A C 1
ATOM 3293 O O . SER A 1 434 ? 19.921 -1.311 -18.907 1.00 93.94 434 SER A O 1
ATOM 3295 N N . ALA A 1 435 ? 18.771 -2.964 -17.869 1.00 94.00 435 ALA A N 1
ATOM 3296 C CA . ALA A 1 435 ? 19.352 -4.092 -18.581 1.00 94.00 435 ALA A CA 1
ATOM 3297 C C . ALA A 1 435 ? 19.283 -3.900 -20.104 1.00 94.00 435 ALA A C 1
ATOM 3299 O O . ALA A 1 435 ? 18.288 -3.414 -20.654 1.00 94.00 435 ALA A O 1
ATOM 3300 N N . LYS A 1 436 ? 20.362 -4.263 -20.798 1.00 93.31 436 LYS A N 1
ATOM 3301 C CA . LYS A 1 436 ? 20.459 -4.149 -22.254 1.00 93.31 436 LYS A CA 1
ATOM 3302 C C . LYS A 1 436 ? 20.576 -5.534 -22.868 1.00 93.31 436 LYS A C 1
ATOM 3304 O O . LYS A 1 436 ? 21.619 -6.158 -22.741 1.00 93.31 436 LYS A O 1
ATOM 3309 N N . ALA A 1 437 ? 19.580 -5.920 -23.663 1.00 92.44 437 ALA A N 1
ATOM 3310 C CA . ALA A 1 437 ? 19.705 -7.124 -24.472 1.00 92.44 437 ALA A CA 1
ATOM 3311 C C . ALA A 1 437 ? 20.811 -6.979 -25.524 1.00 92.44 437 ALA A C 1
ATOM 3313 O O . ALA A 1 437 ? 20.878 -5.973 -26.252 1.00 92.44 437 ALA A O 1
ATOM 3314 N N . ASP A 1 438 ? 21.665 -7.987 -25.658 1.00 89.69 438 ASP A N 1
ATOM 3315 C CA . ASP A 1 438 ? 22.628 -8.062 -26.761 1.00 89.69 438 ASP A CA 1
ATOM 3316 C C . ASP A 1 438 ? 22.188 -9.004 -27.889 1.00 89.69 438 ASP A C 1
ATOM 3318 O O . ASP A 1 438 ? 22.734 -8.908 -28.994 1.00 89.69 438 ASP A O 1
ATOM 3322 N N . GLY A 1 439 ? 21.133 -9.791 -27.648 1.00 84.44 439 GLY A N 1
ATOM 3323 C CA . GLY A 1 439 ? 20.541 -10.728 -28.599 1.00 84.44 439 GLY A CA 1
ATOM 3324 C C . GLY A 1 439 ? 21.357 -12.006 -28.787 1.00 84.44 439 GLY A C 1
ATOM 3325 O O . GLY A 1 439 ? 21.258 -12.651 -29.835 1.00 84.44 439 GLY A O 1
ATOM 3326 N N . ILE A 1 440 ? 22.210 -12.334 -27.817 1.00 85.00 440 ILE A N 1
ATOM 3327 C CA . ILE A 1 440 ? 23.032 -13.536 -27.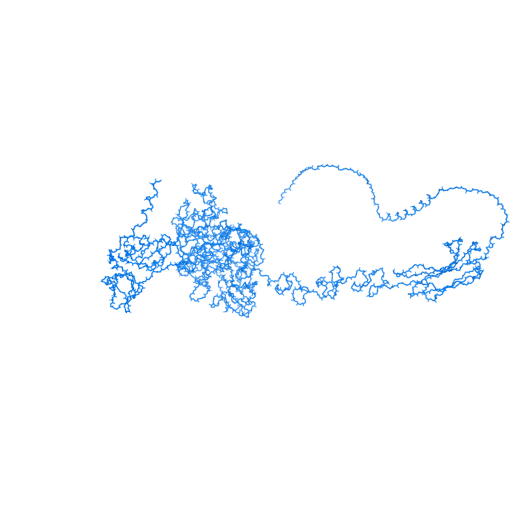773 1.00 85.00 440 ILE A CA 1
ATOM 3328 C C . ILE A 1 440 ? 22.695 -14.267 -26.470 1.00 85.00 440 ILE A C 1
ATOM 3330 O O . ILE A 1 440 ? 23.182 -13.904 -25.409 1.00 85.00 440 ILE A O 1
ATOM 3334 N N . SER A 1 441 ? 21.942 -15.363 -26.582 1.00 77.75 441 SER A N 1
ATOM 3335 C CA . SER A 1 441 ? 21.344 -16.127 -25.469 1.00 77.75 441 SER A CA 1
ATOM 3336 C C . SER A 1 441 ? 22.312 -16.773 -24.458 1.00 77.75 441 SER A C 1
ATOM 3338 O O . SER A 1 441 ? 21.891 -17.542 -23.597 1.00 77.75 441 SER A O 1
ATOM 3340 N N . ASN A 1 442 ? 23.619 -16.579 -24.622 1.00 78.31 442 ASN A N 1
ATOM 3341 C CA . ASN A 1 442 ? 24.664 -17.108 -23.743 1.00 78.31 442 ASN A CA 1
ATOM 3342 C C . ASN A 1 442 ? 25.889 -16.181 -23.665 1.00 78.31 442 ASN A C 1
ATOM 3344 O O . ASN A 1 442 ? 27.029 -16.638 -23.506 1.00 78.31 442 ASN A O 1
ATOM 3348 N N . SER A 1 443 ? 25.662 -14.883 -23.840 1.00 84.69 443 SER A N 1
ATOM 3349 C CA . SER A 1 443 ? 26.670 -13.842 -23.677 1.00 84.69 443 SER A CA 1
ATOM 3350 C C . SER A 1 443 ? 27.070 -13.645 -22.217 1.00 84.69 443 SER A C 1
ATOM 3352 O O . SER A 1 443 ? 28.216 -13.271 -21.949 1.00 84.69 443 SER A O 1
ATOM 3354 N N . TYR A 1 444 ? 26.143 -13.916 -21.289 1.00 83.94 444 TYR A N 1
ATOM 3355 C CA . TYR A 1 444 ? 26.251 -13.595 -19.868 1.00 83.94 444 TYR A CA 1
ATOM 3356 C C . TYR A 1 444 ? 26.575 -12.117 -19.617 1.00 83.94 444 TYR A C 1
ATOM 3358 O O . TYR A 1 444 ? 27.354 -11.789 -18.712 1.00 83.94 444 TYR A O 1
ATOM 3366 N N . ASN A 1 445 ? 26.006 -11.233 -20.437 1.00 88.38 445 ASN A N 1
ATOM 3367 C CA . ASN A 1 445 ? 26.266 -9.804 -20.376 1.00 88.38 445 ASN A CA 1
ATOM 3368 C C . ASN A 1 445 ? 25.760 -9.159 -19.060 1.00 88.38 445 ASN A C 1
ATOM 3370 O O . ASN A 1 445 ? 25.024 -9.739 -18.249 1.00 88.38 445 ASN A O 1
ATOM 3374 N N . ASP A 1 446 ? 26.228 -7.941 -18.821 1.00 90.06 446 ASP A N 1
ATOM 3375 C CA . ASP A 1 446 ? 25.835 -7.058 -17.719 1.00 90.06 446 ASP A CA 1
ATOM 3376 C C . ASP A 1 446 ? 25.750 -5.590 -18.180 1.00 90.06 446 ASP A C 1
ATOM 3378 O O . ASP A 1 446 ? 25.819 -4.651 -17.384 1.00 90.06 446 ASP A O 1
ATOM 3382 N N . ASP A 1 447 ? 25.613 -5.399 -19.494 1.00 91.88 447 ASP A N 1
ATOM 3383 C CA . ASP A 1 447 ? 25.581 -4.096 -20.140 1.00 91.88 447 ASP A CA 1
ATOM 3384 C C . ASP A 1 447 ? 24.296 -3.332 -19.786 1.00 91.88 447 ASP A C 1
ATOM 3386 O O . ASP A 1 447 ? 23.190 -3.859 -19.830 1.00 91.88 447 ASP A O 1
ATOM 3390 N N . LEU A 1 448 ? 24.413 -2.024 -19.565 1.00 91.81 448 LEU A N 1
ATOM 3391 C CA . LEU A 1 448 ? 23.257 -1.154 -19.340 1.00 91.81 448 LEU A CA 1
ATOM 3392 C C . LEU A 1 448 ? 22.948 -0.285 -20.565 1.00 91.81 448 LEU A C 1
ATOM 3394 O O . LEU A 1 448 ? 23.825 0.057 -21.368 1.00 91.81 448 LEU A O 1
ATOM 3398 N N . ARG A 1 449 ? 21.680 0.109 -20.697 1.00 90.56 449 ARG A N 1
ATOM 3399 C CA . ARG A 1 449 ? 21.195 1.053 -21.712 1.00 90.56 449 ARG A CA 1
ATOM 3400 C C . ARG A 1 449 ? 20.317 2.121 -21.074 1.00 90.56 449 ARG A C 1
ATOM 3402 O O . ARG A 1 449 ? 19.409 1.801 -20.318 1.00 90.56 449 ARG A O 1
ATOM 3409 N N . SER A 1 450 ? 20.508 3.370 -21.499 1.00 92.06 450 SER A N 1
ATOM 3410 C CA . SER A 1 450 ? 19.591 4.476 -21.208 1.00 92.06 450 SER A CA 1
ATOM 3411 C C . SER A 1 450 ? 18.413 4.501 -22.183 1.00 92.06 450 SER A C 1
ATOM 3413 O O . SER A 1 450 ? 18.629 4.465 -23.402 1.00 92.06 450 SER A O 1
ATOM 3415 N N . SER A 1 451 ? 17.197 4.632 -21.656 1.00 91.88 451 SER A N 1
ATOM 3416 C CA . SER A 1 451 ? 15.967 4.869 -22.422 1.00 91.88 451 SER A CA 1
ATOM 3417 C C . SER A 1 451 ? 15.107 5.937 -21.736 1.00 91.88 451 SER A C 1
ATOM 3419 O O . SER A 1 451 ? 15.240 6.169 -20.534 1.00 91.88 451 SER A O 1
ATOM 3421 N N . SER A 1 452 ? 14.244 6.601 -22.506 1.00 93.19 452 SER A N 1
ATOM 3422 C CA . SER A 1 452 ? 13.266 7.566 -21.994 1.00 93.19 452 SER A CA 1
ATOM 3423 C C . SER A 1 452 ? 11.892 7.252 -22.569 1.00 93.19 452 SER A C 1
ATOM 3425 O O . SER A 1 452 ? 11.792 7.000 -23.771 1.00 93.19 452 SER A O 1
ATOM 3427 N N . GLY A 1 453 ? 10.857 7.302 -21.742 1.00 92.38 453 GLY A N 1
ATOM 3428 C CA . GLY A 1 453 ? 9.503 6.951 -22.149 1.00 92.38 453 GLY A CA 1
ATOM 3429 C C . GLY A 1 453 ? 8.593 6.694 -20.958 1.00 92.38 453 GLY A C 1
ATOM 3430 O O . GLY A 1 453 ? 9.061 6.314 -19.884 1.00 92.38 453 GLY A O 1
ATOM 3431 N N . THR A 1 454 ? 7.284 6.789 -21.177 1.00 94.38 454 THR A N 1
ATOM 3432 C CA . THR A 1 454 ? 6.298 6.225 -20.247 1.00 94.38 454 THR A CA 1
ATOM 3433 C C . THR A 1 454 ? 6.430 4.705 -20.131 1.00 94.38 454 THR A C 1
ATOM 3435 O O . THR A 1 454 ? 6.174 4.128 -19.078 1.00 94.38 454 THR A O 1
ATOM 3438 N N . SER A 1 455 ? 6.986 4.059 -21.159 1.00 94.19 455 SER A N 1
ATOM 3439 C CA . SER A 1 455 ? 7.423 2.660 -21.131 1.00 94.19 455 SER A CA 1
ATOM 3440 C C . SER A 1 455 ? 8.514 2.362 -20.093 1.00 94.19 455 SER A C 1
ATOM 3442 O O . SER A 1 455 ? 8.689 1.203 -19.732 1.00 94.19 455 SER A O 1
ATOM 3444 N N . MET A 1 456 ? 9.250 3.372 -19.610 1.00 94.94 456 MET A N 1
ATOM 3445 C CA . MET A 1 456 ? 10.240 3.230 -18.534 1.00 94.94 456 MET A CA 1
ATOM 3446 C C . MET A 1 456 ? 9.669 3.638 -17.172 1.00 94.94 456 MET A C 1
ATOM 3448 O O . MET A 1 456 ? 10.007 3.007 -16.172 1.00 94.94 456 MET A O 1
ATOM 3452 N N . SER A 1 457 ? 8.796 4.650 -17.110 1.00 96.62 457 SER A N 1
ATOM 3453 C CA . SER A 1 457 ? 8.148 5.042 -15.849 1.00 96.62 457 SER A CA 1
ATOM 3454 C C . SER A 1 457 ? 7.156 3.986 -15.357 1.00 96.62 457 SER A C 1
ATOM 3456 O O . SER A 1 457 ? 7.092 3.740 -14.160 1.00 96.62 457 SER A O 1
ATOM 3458 N N . THR A 1 458 ? 6.450 3.303 -16.262 1.00 98.25 458 THR A N 1
ATOM 3459 C CA . THR A 1 458 ? 5.472 2.246 -15.938 1.00 98.25 458 THR A CA 1
ATOM 3460 C C . THR A 1 458 ? 6.074 1.084 -15.130 1.00 98.25 458 THR A C 1
ATOM 3462 O O . THR A 1 458 ? 5.607 0.858 -14.015 1.00 98.25 458 THR A O 1
ATOM 3465 N N . PRO A 1 459 ? 7.138 0.386 -15.586 1.00 97.81 459 PRO A N 1
ATOM 3466 C CA . PRO A 1 459 ? 7.768 -0.674 -14.795 1.00 97.81 459 PRO A CA 1
ATOM 3467 C C . PRO A 1 459 ? 8.456 -0.136 -13.535 1.00 97.81 459 PRO A C 1
ATOM 3469 O O . PRO A 1 459 ? 8.521 -0.832 -12.528 1.00 97.81 459 PRO A O 1
ATOM 3472 N N . THR A 1 460 ? 8.928 1.113 -13.562 1.00 96.56 460 THR A N 1
ATOM 3473 C CA . THR A 1 460 ? 9.514 1.781 -12.390 1.00 96.56 460 THR A CA 1
ATOM 3474 C C . THR A 1 460 ? 8.454 2.006 -11.297 1.00 96.56 460 THR A C 1
ATOM 3476 O O . THR A 1 460 ? 8.698 1.705 -10.133 1.00 96.56 460 THR A O 1
ATOM 3479 N N . ALA A 1 461 ? 7.243 2.433 -11.664 1.00 98.31 461 ALA A N 1
ATOM 3480 C CA . ALA A 1 461 ? 6.102 2.562 -10.756 1.00 98.31 461 ALA A CA 1
ATOM 3481 C C . ALA A 1 461 ? 5.524 1.209 -10.313 1.00 98.31 461 ALA A C 1
ATOM 3483 O O . ALA A 1 461 ? 5.160 1.053 -9.152 1.00 98.31 461 ALA A O 1
ATOM 3484 N N . ALA A 1 462 ? 5.471 0.213 -11.201 1.00 98.56 462 ALA A N 1
ATOM 3485 C CA . ALA A 1 462 ? 5.084 -1.147 -10.828 1.00 98.56 462 ALA A CA 1
ATOM 3486 C C . ALA A 1 462 ? 6.080 -1.746 -9.818 1.00 98.56 462 ALA A C 1
ATOM 3488 O O . ALA A 1 462 ? 5.680 -2.406 -8.863 1.00 98.56 462 ALA A O 1
ATOM 3489 N N . SER A 1 463 ? 7.374 -1.440 -9.970 1.00 98.00 463 SER A N 1
ATOM 3490 C CA . SER A 1 463 ? 8.391 -1.766 -8.974 1.00 98.00 463 SER A CA 1
ATOM 3491 C C . SER A 1 463 ? 8.178 -1.015 -7.656 1.00 98.00 463 SER A C 1
ATOM 3493 O O . SER A 1 463 ? 8.399 -1.592 -6.603 1.00 98.00 463 SER A O 1
ATOM 3495 N N . PHE A 1 464 ? 7.753 0.247 -7.668 1.00 98.19 464 PHE A N 1
ATOM 3496 C CA . PHE A 1 464 ? 7.392 0.959 -6.438 1.00 98.19 464 PHE A CA 1
ATOM 3497 C C . PHE A 1 464 ? 6.205 0.289 -5.727 1.00 98.19 464 PHE A C 1
ATOM 3499 O O . PHE A 1 464 ? 6.256 0.008 -4.529 1.00 98.19 464 PHE A O 1
ATOM 3506 N N . ALA A 1 465 ? 5.165 -0.054 -6.487 1.00 98.62 465 ALA A N 1
ATOM 3507 C CA . ALA A 1 465 ? 3.994 -0.757 -5.981 1.00 98.62 465 ALA A CA 1
ATOM 3508 C C . ALA A 1 465 ? 4.326 -2.157 -5.441 1.00 98.62 465 ALA A C 1
ATOM 3510 O O . ALA A 1 465 ? 3.688 -2.598 -4.492 1.00 98.62 465 ALA A O 1
ATOM 3511 N N . GLY A 1 466 ? 5.349 -2.827 -5.982 1.00 98.56 466 GLY A N 1
ATOM 3512 C CA . GLY A 1 466 ? 5.861 -4.085 -5.438 1.00 98.56 466 GLY A CA 1
ATOM 3513 C C . GLY A 1 466 ? 6.404 -3.945 -4.012 1.00 98.56 466 GLY A C 1
ATOM 3514 O O . GLY A 1 466 ? 6.205 -4.840 -3.196 1.00 98.56 466 GLY A O 1
ATOM 3515 N N . VAL A 1 467 ? 7.029 -2.814 -3.665 1.00 98.56 467 VAL A N 1
ATOM 3516 C CA . VAL A 1 467 ? 7.430 -2.533 -2.274 1.00 98.56 467 VAL A CA 1
ATOM 3517 C C . VAL A 1 467 ? 6.211 -2.252 -1.395 1.00 98.56 467 VAL A C 1
ATOM 3519 O O . VAL A 1 467 ? 6.137 -2.787 -0.296 1.00 98.56 467 VAL A O 1
ATOM 3522 N N . ILE A 1 468 ? 5.216 -1.502 -1.881 1.00 98.62 468 ILE A N 1
ATOM 3523 C CA . ILE A 1 468 ? 3.956 -1.299 -1.140 1.00 98.62 468 ILE A CA 1
ATOM 3524 C C . ILE A 1 468 ? 3.235 -2.630 -0.891 1.00 98.62 468 ILE A C 1
ATOM 3526 O O . ILE A 1 468 ? 2.768 -2.877 0.219 1.00 98.62 468 ILE A O 1
ATOM 3530 N N . GLN A 1 469 ? 3.175 -3.511 -1.893 1.00 98.62 469 GLN A N 1
ATOM 3531 C CA . GLN A 1 469 ? 2.603 -4.846 -1.736 1.00 98.62 469 GLN A CA 1
ATOM 3532 C C . GLN A 1 469 ? 3.354 -5.638 -0.662 1.00 98.62 469 GLN A C 1
ATOM 3534 O O . GLN A 1 469 ? 2.710 -6.235 0.199 1.00 98.62 469 GLN A O 1
ATOM 3539 N N . GLN A 1 470 ? 4.692 -5.609 -0.680 1.00 98.56 470 GLN A N 1
ATOM 3540 C CA . GLN A 1 470 ? 5.505 -6.225 0.367 1.00 98.56 470 GLN A CA 1
ATOM 3541 C C . GLN A 1 470 ? 5.152 -5.655 1.747 1.00 98.56 470 GLN A C 1
ATOM 3543 O O . GLN A 1 470 ? 4.933 -6.423 2.671 1.00 98.56 470 GLN A O 1
ATOM 3548 N N . MET A 1 471 ? 5.041 -4.332 1.894 1.00 98.38 471 MET A N 1
ATOM 3549 C CA . MET A 1 471 ? 4.729 -3.702 3.183 1.00 98.38 471 MET A CA 1
ATOM 3550 C C . MET A 1 471 ? 3.389 -4.173 3.770 1.00 98.38 471 MET A C 1
ATOM 3552 O O . MET A 1 471 ? 3.289 -4.342 4.981 1.00 98.38 471 MET A O 1
ATOM 3556 N N . VAL A 1 472 ? 2.370 -4.426 2.944 1.00 98.44 472 VAL A N 1
ATOM 3557 C CA . VAL A 1 472 ? 1.104 -5.007 3.433 1.00 98.44 472 VAL A CA 1
ATOM 3558 C C . VAL A 1 472 ? 1.256 -6.504 3.743 1.00 98.44 472 VAL A C 1
ATOM 3560 O O . VAL A 1 472 ? 0.777 -6.967 4.776 1.00 98.44 472 VAL A O 1
ATOM 3563 N N . GLN A 1 473 ? 1.948 -7.265 2.887 1.00 97.75 473 GLN A N 1
ATOM 3564 C CA . GLN A 1 473 ? 2.159 -8.709 3.077 1.00 97.75 473 GLN A CA 1
ATOM 3565 C C . GLN A 1 473 ? 3.011 -9.044 4.304 1.00 97.75 473 GLN A C 1
ATOM 3567 O O . GLN A 1 473 ? 2.746 -10.041 4.965 1.00 97.75 473 GLN A O 1
ATOM 3572 N N . ASP A 1 474 ? 4.002 -8.209 4.601 1.00 97.25 474 ASP A N 1
ATOM 3573 C CA . ASP A 1 474 ? 4.931 -8.374 5.719 1.00 97.25 474 ASP A CA 1
ATOM 3574 C C . ASP A 1 474 ? 4.413 -7.679 6.997 1.00 97.25 474 ASP A C 1
ATOM 3576 O O . ASP A 1 474 ? 5.117 -7.641 8.003 1.00 97.25 474 ASP A O 1
ATOM 3580 N N . GLY A 1 475 ? 3.208 -7.091 6.965 1.00 96.50 475 GLY A N 1
ATOM 3581 C CA . GLY A 1 475 ? 2.560 -6.503 8.140 1.00 96.50 475 GLY A CA 1
ATOM 3582 C C . GLY A 1 475 ? 3.159 -5.178 8.622 1.00 96.50 475 GLY A C 1
ATOM 3583 O O . GLY A 1 475 ? 3.014 -4.839 9.796 1.00 96.50 475 GLY A O 1
ATOM 3584 N N . TRP A 1 476 ? 3.823 -4.425 7.740 1.00 96.69 476 TRP A N 1
ATOM 3585 C CA . TRP A 1 476 ? 4.262 -3.053 8.024 1.00 96.69 476 TRP A CA 1
ATOM 3586 C C . TRP A 1 476 ? 3.090 -2.078 8.038 1.00 96.69 476 TRP A C 1
ATOM 3588 O O . TRP A 1 476 ? 3.106 -1.141 8.819 1.00 96.69 476 TRP A O 1
ATOM 3598 N N . LEU A 1 477 ? 2.092 -2.291 7.175 1.00 97.25 477 LEU A N 1
ATOM 3599 C CA . LEU A 1 477 ? 0.874 -1.481 7.095 1.00 97.25 477 LEU A CA 1
ATOM 3600 C C . LEU A 1 477 ? -0.308 -2.310 7.584 1.00 97.25 477 LEU A C 1
ATOM 3602 O O . LEU A 1 477 ? -0.514 -3.423 7.100 1.00 97.25 477 LEU A O 1
ATOM 3606 N N . LEU A 1 478 ? -1.081 -1.763 8.522 1.00 94.75 478 LEU A N 1
ATOM 3607 C CA . LEU A 1 478 ? -2.080 -2.512 9.284 1.00 94.75 478 LEU A CA 1
ATOM 3608 C C . LEU A 1 478 ? -3.404 -1.751 9.394 1.00 94.75 478 LEU A C 1
ATOM 3610 O O . LEU A 1 478 ? -3.451 -0.517 9.344 1.00 94.75 478 LEU A O 1
ATOM 3614 N N . GLY A 1 479 ? -4.490 -2.503 9.560 1.00 92.94 479 GLY A N 1
ATOM 3615 C CA . GLY A 1 479 ? -5.735 -1.980 10.100 1.00 92.94 479 GLY A CA 1
ATOM 3616 C C . GLY A 1 479 ? -5.603 -1.629 11.584 1.00 92.94 479 GLY A C 1
ATOM 3617 O O . GLY A 1 479 ? -4.544 -1.763 12.193 1.00 92.94 479 GLY A O 1
ATOM 3618 N N . ALA A 1 480 ? -6.701 -1.156 12.167 1.00 88.19 480 ALA A N 1
ATOM 3619 C CA . ALA A 1 480 ? -6.737 -0.785 13.579 1.00 88.19 480 ALA A CA 1
ATOM 3620 C C . ALA A 1 480 ? -6.769 -2.035 14.468 1.00 88.19 480 ALA A C 1
ATOM 3622 O O . ALA A 1 480 ? -7.554 -2.949 14.201 1.00 88.19 480 ALA A O 1
ATOM 3623 N N . ASN A 1 481 ? -5.981 -2.024 15.544 1.00 86.19 481 ASN A N 1
ATOM 3624 C CA . ASN A 1 481 ? -5.978 -3.040 16.601 1.00 86.19 481 ASN A CA 1
ATOM 3625 C C . ASN A 1 481 ? -5.670 -4.465 16.100 1.00 86.19 481 ASN A C 1
ATOM 3627 O O . ASN A 1 481 ? -6.141 -5.451 16.671 1.00 86.19 481 ASN A O 1
ATOM 3631 N N . GLU A 1 482 ? -4.892 -4.595 15.022 1.00 91.12 482 GLU A N 1
ATOM 3632 C CA . GLU A 1 482 ? -4.404 -5.900 14.577 1.00 91.12 482 GLU A CA 1
ATOM 3633 C C . GLU A 1 482 ? -3.322 -6.436 15.524 1.00 91.12 482 GLU A C 1
ATOM 3635 O O . GLU A 1 482 ? -2.523 -5.682 16.079 1.00 91.12 482 GLU A O 1
ATOM 3640 N N . ASN A 1 483 ? -3.273 -7.759 15.702 1.00 91.00 483 ASN A N 1
ATOM 3641 C CA . ASN A 1 483 ? -2.220 -8.384 16.499 1.00 91.00 483 ASN A CA 1
ATOM 3642 C C . ASN A 1 483 ? -0.858 -8.173 15.832 1.00 91.00 483 ASN A C 1
ATOM 3644 O O . ASN A 1 483 ? -0.698 -8.450 14.643 1.00 91.00 483 ASN A O 1
ATOM 3648 N N . THR A 1 484 ? 0.137 -7.762 16.618 1.00 94.81 484 THR A N 1
ATOM 3649 C CA . THR A 1 484 ? 1.516 -7.604 16.153 1.00 94.81 484 THR A CA 1
ATOM 3650 C C . THR A 1 484 ? 2.479 -8.536 16.879 1.00 94.81 484 THR A C 1
ATOM 3652 O O . THR A 1 484 ? 2.259 -8.978 18.012 1.00 94.81 484 THR A O 1
ATOM 3655 N N . THR A 1 485 ? 3.586 -8.845 16.213 1.00 95.50 485 THR A N 1
ATOM 3656 C CA . THR A 1 485 ? 4.688 -9.642 16.742 1.00 95.50 485 THR A CA 1
ATOM 3657 C C . THR A 1 485 ? 6.002 -8.891 16.568 1.00 95.50 485 THR A C 1
ATOM 3659 O O . THR A 1 485 ? 6.245 -8.249 15.549 1.00 95.50 485 THR A O 1
ATOM 3662 N N . PHE A 1 486 ? 6.867 -8.947 17.582 1.00 94.44 486 PHE A N 1
ATOM 3663 C CA . PHE A 1 486 ? 8.197 -8.351 17.493 1.00 94.44 486 PHE A CA 1
ATOM 3664 C C . PHE A 1 486 ? 9.131 -9.266 16.699 1.00 94.44 486 PHE A C 1
ATOM 3666 O O . PHE A 1 486 ? 9.473 -10.366 17.146 1.00 94.44 486 PHE A O 1
ATOM 3673 N N . VAL A 1 487 ? 9.562 -8.789 15.536 1.00 93.94 487 VAL A N 1
ATOM 3674 C CA . VAL A 1 487 ? 10.518 -9.452 14.647 1.00 93.94 487 VAL A CA 1
ATOM 3675 C C . VAL A 1 487 ? 11.872 -8.778 14.800 1.00 93.94 487 VAL A C 1
ATOM 3677 O O . VAL A 1 487 ? 11.979 -7.556 14.762 1.00 93.94 487 VAL A O 1
ATOM 3680 N N . ASN A 1 488 ? 12.936 -9.559 14.982 1.00 92.94 488 ASN A N 1
ATOM 3681 C CA . ASN A 1 488 ? 14.273 -8.983 15.082 1.00 92.94 488 ASN A CA 1
ATOM 3682 C C . ASN A 1 488 ? 14.689 -8.411 13.718 1.00 92.94 488 ASN A C 1
ATOM 3684 O O . ASN A 1 488 ? 14.685 -9.151 12.733 1.00 92.94 488 ASN A O 1
ATOM 3688 N N . ILE A 1 489 ? 15.092 -7.136 13.660 1.00 91.94 489 ILE A N 1
ATOM 3689 C CA . ILE A 1 489 ? 15.360 -6.465 12.379 1.00 91.94 489 ILE A CA 1
ATOM 3690 C C . ILE A 1 489 ? 16.443 -7.176 11.558 1.00 91.94 489 ILE A C 1
ATOM 3692 O O . ILE A 1 489 ? 16.306 -7.295 10.344 1.00 91.94 489 ILE A O 1
ATOM 3696 N N . SER A 1 490 ? 17.446 -7.769 12.217 1.00 90.94 490 SER A N 1
ATOM 3697 C CA . SER A 1 490 ? 18.524 -8.521 11.555 1.00 90.94 490 SER A CA 1
ATOM 3698 C C . SER A 1 490 ? 18.040 -9.751 10.772 1.00 90.94 490 SER A C 1
ATOM 3700 O O . SER A 1 490 ? 18.782 -10.281 9.948 1.00 90.94 490 SER A O 1
ATOM 3702 N N . GLN A 1 491 ? 16.812 -10.228 11.021 1.00 91.06 491 GLN A N 1
ATOM 3703 C CA . GLN A 1 491 ? 16.212 -11.357 10.301 1.00 91.06 491 GLN A CA 1
ATOM 3704 C C . GLN A 1 491 ? 15.601 -10.953 8.957 1.00 91.06 491 GLN A C 1
ATOM 3706 O O . GLN A 1 491 ? 15.470 -11.811 8.086 1.00 91.06 491 GLN A O 1
ATOM 3711 N N . ILE A 1 492 ? 15.221 -9.682 8.802 1.00 92.31 492 ILE A N 1
ATOM 3712 C CA . ILE A 1 492 ? 14.546 -9.165 7.603 1.00 92.31 492 ILE A CA 1
ATOM 3713 C C . ILE A 1 492 ? 15.414 -8.166 6.829 1.00 92.31 492 ILE A C 1
ATOM 3715 O O . ILE A 1 492 ? 15.280 -8.045 5.614 1.00 92.31 492 ILE A O 1
ATOM 3719 N N . SER A 1 493 ? 16.354 -7.494 7.499 1.00 92.25 493 SER A N 1
ATOM 3720 C CA . SER A 1 493 ? 17.330 -6.616 6.857 1.00 92.25 493 SER A CA 1
ATOM 3721 C C . SER A 1 493 ? 18.441 -7.415 6.162 1.00 92.25 493 SER A C 1
ATOM 3723 O O . SER A 1 493 ? 18.879 -8.441 6.690 1.00 92.25 493 SER A O 1
ATOM 3725 N N . PRO A 1 494 ? 18.986 -6.930 5.035 1.00 90.44 494 PRO A N 1
ATOM 3726 C CA . PRO A 1 494 ? 20.166 -7.534 4.425 1.00 90.44 494 PRO A CA 1
ATOM 3727 C C . PRO A 1 494 ? 21.411 -7.362 5.312 1.00 90.44 494 PRO A C 1
ATOM 3729 O O . PRO A 1 494 ? 21.545 -6.358 6.013 1.00 90.44 494 PRO A O 1
ATOM 3732 N N . ASN A 1 495 ? 22.378 -8.292 5.258 1.00 88.81 495 ASN A N 1
ATOM 3733 C CA . ASN A 1 495 ? 23.498 -8.256 6.216 1.00 88.81 495 ASN A CA 1
ATOM 3734 C C . ASN A 1 495 ? 24.386 -7.013 6.048 1.00 88.81 495 ASN A C 1
ATOM 3736 O O . ASN A 1 495 ? 24.987 -6.551 7.018 1.00 88.81 495 ASN A O 1
ATOM 3740 N N . TRP A 1 496 ? 24.474 -6.449 4.838 1.00 88.94 496 TRP A N 1
ATOM 3741 C CA . TRP A 1 496 ? 25.232 -5.220 4.597 1.00 88.94 496 TRP A CA 1
ATOM 3742 C C . TRP A 1 496 ? 24.647 -3.987 5.302 1.00 88.94 496 TRP A C 1
ATOM 3744 O O . TRP A 1 496 ? 25.379 -3.013 5.475 1.00 88.94 496 TRP A O 1
ATOM 3754 N N . ALA A 1 497 ? 23.375 -4.016 5.723 1.00 89.38 497 ALA A N 1
ATOM 3755 C CA . ALA A 1 497 ? 22.754 -2.931 6.485 1.00 89.38 497 ALA A CA 1
ATOM 3756 C C . ALA A 1 497 ? 23.284 -2.864 7.926 1.00 89.38 497 ALA A C 1
ATOM 3758 O O . ALA A 1 497 ? 23.294 -1.793 8.525 1.00 89.38 497 ALA A O 1
ATOM 3759 N N . ASN A 1 498 ? 23.788 -3.990 8.454 1.00 85.75 498 ASN A N 1
ATOM 3760 C CA . ASN A 1 498 ? 24.413 -4.091 9.774 1.00 85.75 498 ASN A CA 1
ATOM 3761 C C . ASN A 1 498 ? 23.545 -3.485 10.902 1.00 85.75 498 ASN A C 1
ATOM 3763 O O . ASN A 1 498 ? 24.041 -2.733 11.745 1.00 85.75 498 ASN A O 1
ATOM 3767 N N . LEU A 1 499 ? 22.248 -3.807 10.890 1.00 84.81 499 LEU A N 1
ATOM 3768 C CA . LEU A 1 499 ? 21.286 -3.435 11.927 1.00 84.81 499 LEU A CA 1
ATOM 3769 C C . LEU A 1 499 ? 21.240 -4.544 12.990 1.00 84.81 499 LEU A C 1
ATOM 3771 O O . LEU A 1 499 ? 20.841 -5.669 12.692 1.00 84.81 499 LEU A O 1
ATOM 3775 N N . ASP A 1 500 ? 21.651 -4.238 14.224 1.00 75.94 500 ASP A N 1
ATOM 3776 C CA . ASP A 1 500 ? 21.740 -5.209 15.321 1.00 75.94 500 ASP A CA 1
ATOM 3777 C C . ASP A 1 500 ? 20.882 -4.799 16.528 1.00 75.94 500 ASP A C 1
ATOM 3779 O O . ASP A 1 500 ? 20.941 -3.666 16.999 1.00 75.94 500 ASP A O 1
ATOM 3783 N N . GLY A 1 501 ? 20.198 -5.779 17.127 1.00 68.19 501 GLY A N 1
ATOM 3784 C CA . GLY A 1 501 ? 19.835 -5.761 18.551 1.00 68.19 501 GLY A CA 1
ATOM 3785 C C . GLY A 1 501 ? 18.387 -5.431 18.909 1.00 68.19 501 GLY A C 1
ATOM 3786 O O . GLY A 1 501 ? 17.937 -5.934 19.938 1.00 68.19 501 GLY A O 1
ATOM 3787 N N . ASN A 1 502 ? 17.659 -4.691 18.072 1.00 86.56 502 ASN A N 1
ATOM 3788 C CA . ASN A 1 502 ? 16.277 -4.282 18.347 1.00 86.56 502 ASN A CA 1
ATOM 3789 C C . ASN A 1 502 ? 15.274 -4.916 17.369 1.00 86.56 502 ASN A C 1
ATOM 3791 O O . ASN A 1 502 ? 15.644 -5.515 16.350 1.00 86.56 502 ASN A O 1
ATOM 3795 N N . SER A 1 503 ? 13.998 -4.837 17.726 1.00 92.19 503 SER A N 1
ATOM 3796 C CA . SER A 1 503 ? 12.900 -5.499 17.030 1.00 92.19 503 SER A CA 1
ATOM 3797 C C . SER A 1 503 ? 11.940 -4.484 16.426 1.00 92.19 503 SER A C 1
ATOM 3799 O O . SER A 1 503 ? 11.777 -3.375 16.925 1.00 92.19 503 SER A O 1
ATOM 3801 N N . ILE A 1 504 ? 11.266 -4.895 15.363 1.00 94.44 504 ILE A N 1
ATOM 3802 C CA . ILE A 1 504 ? 10.169 -4.157 14.758 1.00 94.44 504 ILE A CA 1
ATOM 3803 C C . ILE A 1 504 ? 8.859 -4.906 15.013 1.00 94.44 504 ILE A C 1
ATOM 3805 O O . ILE A 1 504 ? 8.815 -6.133 14.920 1.00 94.44 504 ILE A O 1
ATOM 3809 N N . SER A 1 505 ? 7.814 -4.187 15.409 1.00 94.62 505 SER A N 1
ATOM 3810 C CA . SER A 1 505 ? 6.480 -4.739 15.641 1.00 94.62 505 SER A CA 1
ATOM 3811 C C . SER A 1 505 ? 5.733 -4.825 14.311 1.00 94.62 505 SER A C 1
ATOM 3813 O O . SER A 1 505 ? 5.419 -3.796 13.728 1.00 94.62 505 SER A O 1
ATOM 3815 N N . LEU A 1 506 ? 5.483 -6.033 13.807 1.00 96.00 506 LEU A N 1
ATOM 3816 C CA . LEU A 1 506 ? 4.812 -6.265 12.522 1.00 96.00 506 LEU A CA 1
ATOM 3817 C C . LEU A 1 506 ? 3.548 -7.096 12.731 1.00 96.00 506 LEU A C 1
ATOM 3819 O O . LEU A 1 506 ? 3.535 -7.989 13.582 1.00 96.00 506 LEU A O 1
ATOM 3823 N N . GLY A 1 507 ? 2.488 -6.813 11.976 1.00 95.50 507 GLY A N 1
ATOM 3824 C CA . GLY A 1 507 ? 1.287 -7.653 11.976 1.00 95.50 507 GLY A CA 1
ATOM 3825 C C . GLY A 1 507 ? 1.439 -8.911 11.120 1.00 95.50 507 GLY A C 1
ATOM 3826 O O . GLY A 1 507 ? 2.476 -9.139 10.503 1.00 95.50 507 GLY A O 1
ATOM 3827 N N . ASP A 1 508 ? 0.383 -9.722 11.057 1.00 93.69 508 ASP A N 1
ATOM 3828 C CA . ASP A 1 508 ? 0.389 -10.975 10.280 1.00 93.69 508 ASP A CA 1
ATOM 3829 C C . ASP A 1 508 ? 0.443 -10.746 8.756 1.00 93.69 508 ASP A C 1
ATOM 3831 O O . ASP A 1 508 ? 0.889 -11.619 8.012 1.00 93.69 508 ASP A O 1
ATOM 3835 N N . GLY A 1 509 ? -0.005 -9.570 8.299 1.00 95.19 509 GLY A N 1
ATOM 3836 C CA . GLY A 1 509 ? -0.032 -9.180 6.891 1.00 95.19 509 GLY A CA 1
ATOM 3837 C C . GLY A 1 509 ? -1.042 -9.957 6.036 1.00 95.19 509 GLY A C 1
ATOM 3838 O O . GLY A 1 509 ? -1.699 -10.902 6.475 1.00 95.19 509 GLY A O 1
ATOM 3839 N N . PHE A 1 510 ? -1.231 -9.511 4.794 1.00 97.00 510 PHE A N 1
ATOM 3840 C CA . PHE A 1 510 ? -2.075 -10.186 3.799 1.00 97.00 510 PHE A CA 1
ATOM 3841 C C . PHE A 1 510 ? -1.719 -9.739 2.377 1.00 97.00 510 PHE A C 1
ATOM 3843 O O . PHE A 1 510 ? -1.052 -8.727 2.181 1.00 97.00 510 PHE A O 1
ATOM 3850 N N . VAL A 1 511 ? -2.174 -10.479 1.359 1.00 97.88 511 VAL A N 1
ATOM 3851 C CA . VAL A 1 511 ? -2.009 -10.056 -0.042 1.00 97.88 511 VAL A CA 1
ATOM 3852 C C . VAL A 1 511 ? -3.039 -8.962 -0.359 1.00 97.88 511 VAL A C 1
ATOM 3854 O O . VAL A 1 511 ? -4.238 -9.261 -0.369 1.00 97.88 511 VAL A O 1
ATOM 3857 N N . PRO A 1 512 ? -2.613 -7.711 -0.615 1.00 98.25 512 PRO A N 1
ATOM 3858 C CA . PRO A 1 512 ? -3.524 -6.590 -0.812 1.00 98.25 512 PRO A CA 1
ATOM 3859 C C . PRO A 1 512 ? -4.276 -6.685 -2.141 1.00 98.25 512 PRO A C 1
ATOM 3861 O O . PRO A 1 512 ? -3.763 -7.206 -3.136 1.00 98.25 512 PRO A O 1
ATOM 3864 N N . SER A 1 513 ? -5.488 -6.135 -2.185 1.00 98.50 513 SER A N 1
ATOM 3865 C CA . SER A 1 513 ? -6.219 -5.963 -3.438 1.00 98.50 513 SER A CA 1
ATOM 3866 C C . SER A 1 513 ? -5.652 -4.817 -4.283 1.00 98.50 513 SER A C 1
ATOM 3868 O O . SER A 1 513 ? -4.992 -3.902 -3.782 1.00 98.50 513 SER A O 1
ATOM 3870 N N . GLY A 1 514 ? -5.938 -4.832 -5.586 1.00 98.31 514 GLY A N 1
ATOM 3871 C CA . GLY A 1 514 ? -5.627 -3.723 -6.488 1.00 98.31 514 GLY A CA 1
ATOM 3872 C C . GLY A 1 514 ? -6.189 -2.381 -5.995 1.00 98.31 514 GLY A C 1
ATOM 3873 O O . GLY A 1 514 ? -5.443 -1.401 -5.981 1.00 98.31 514 GLY A O 1
ATOM 3874 N N . PRO A 1 515 ? -7.452 -2.312 -5.524 1.00 98.50 515 PRO A N 1
ATOM 3875 C CA . PRO A 1 515 ? -7.987 -1.134 -4.846 1.00 98.50 515 PRO A CA 1
ATOM 3876 C C . PRO A 1 515 ? -7.144 -0.654 -3.656 1.00 98.50 515 PRO A C 1
ATOM 3878 O O . PRO A 1 515 ? -6.880 0.544 -3.568 1.00 98.50 515 PRO A O 1
ATOM 3881 N N . LEU A 1 516 ? -6.679 -1.544 -2.769 1.00 98.81 516 LEU A N 1
ATOM 3882 C CA . LEU A 1 516 ? -5.850 -1.117 -1.635 1.00 98.81 516 LEU A CA 1
ATOM 3883 C C . LEU A 1 516 ? -4.510 -0.550 -2.112 1.00 98.81 516 LEU A C 1
ATOM 3885 O O . LEU A 1 516 ? -4.106 0.523 -1.663 1.00 98.81 516 LEU A O 1
ATOM 3889 N N . ILE A 1 517 ? -3.856 -1.222 -3.065 1.00 98.75 517 ILE A N 1
ATOM 3890 C CA . ILE A 1 517 ? -2.608 -0.730 -3.658 1.00 98.75 517 ILE A CA 1
ATOM 3891 C C . ILE A 1 517 ? -2.833 0.648 -4.306 1.00 98.75 517 ILE A C 1
ATOM 3893 O O . ILE A 1 517 ? -2.012 1.538 -4.108 1.00 98.75 517 ILE A O 1
ATOM 3897 N N . LYS A 1 518 ? -3.950 0.879 -5.016 1.00 98.31 518 LYS A N 1
ATOM 3898 C CA . LYS A 1 518 ? -4.297 2.205 -5.569 1.00 98.31 518 LYS A CA 1
ATOM 3899 C C . LYS A 1 518 ? -4.425 3.264 -4.472 1.00 98.31 518 LYS A C 1
ATOM 3901 O O . LYS A 1 518 ? -3.825 4.329 -4.598 1.00 98.31 518 LYS A O 1
ATOM 3906 N N . SER A 1 519 ? -5.155 2.980 -3.395 1.00 98.69 519 SER A N 1
ATOM 3907 C CA . SER A 1 519 ? -5.316 3.930 -2.285 1.00 98.69 519 SER A CA 1
ATOM 3908 C C . SER A 1 519 ? -3.979 4.261 -1.610 1.00 98.69 519 SER A C 1
ATOM 3910 O O . SER A 1 519 ? -3.710 5.429 -1.339 1.00 98.69 519 SER A O 1
ATOM 3912 N N . LEU A 1 520 ? -3.111 3.262 -1.416 1.00 98.75 520 LEU A N 1
ATOM 3913 C CA . LEU A 1 520 ? -1.761 3.446 -0.874 1.00 98.75 520 LEU A CA 1
ATOM 3914 C C . LEU A 1 520 ? -0.850 4.234 -1.825 1.00 98.75 520 LEU A C 1
ATOM 3916 O O . LEU A 1 520 ? -0.136 5.135 -1.390 1.00 98.75 520 LEU A O 1
ATOM 3920 N N . LEU A 1 521 ? -0.893 3.953 -3.129 1.00 98.44 521 LEU A N 1
ATOM 3921 C CA . LEU A 1 521 ? -0.117 4.693 -4.125 1.00 98.44 521 LEU A CA 1
ATOM 3922 C C . LEU A 1 521 ? -0.510 6.166 -4.172 1.00 98.44 521 LEU A C 1
ATOM 3924 O O . LEU A 1 521 ? 0.371 7.008 -4.278 1.00 98.44 521 LEU A O 1
ATOM 3928 N N . ALA A 1 522 ? -1.805 6.476 -4.081 1.00 97.25 522 ALA A N 1
ATOM 3929 C CA . ALA A 1 522 ? -2.292 7.851 -4.102 1.00 97.25 522 ALA A CA 1
ATOM 3930 C C . ALA A 1 522 ? -1.787 8.668 -2.906 1.00 97.25 522 ALA A C 1
ATOM 3932 O O . ALA A 1 522 ? -1.386 9.812 -3.098 1.00 97.25 522 ALA A O 1
ATOM 3933 N N . ILE A 1 523 ? -1.761 8.098 -1.694 1.00 96.69 523 ILE A N 1
ATOM 3934 C CA . ILE A 1 523 ? -1.197 8.790 -0.521 1.00 96.69 523 ILE A CA 1
ATOM 3935 C C . ILE A 1 523 ? 0.336 8.855 -0.560 1.00 96.69 523 ILE A C 1
ATOM 3937 O O . ILE A 1 523 ? 0.915 9.780 0.000 1.00 96.69 523 ILE A O 1
ATOM 3941 N N . SER A 1 524 ? 0.983 7.943 -1.291 1.00 96.62 524 SER A N 1
ATOM 3942 C CA . SER A 1 524 ? 2.440 7.886 -1.475 1.00 96.62 524 SER A CA 1
ATOM 3943 C C . SER A 1 524 ? 2.933 8.793 -2.613 1.00 96.62 524 SER A C 1
ATOM 3945 O O . SER A 1 524 ? 3.793 8.398 -3.404 1.00 96.62 524 SER A O 1
ATOM 3947 N N . THR A 1 525 ? 2.350 9.986 -2.762 1.00 94.75 525 THR A N 1
ATOM 3948 C CA . THR A 1 525 ? 2.741 10.951 -3.799 1.00 94.75 525 THR A CA 1
ATOM 3949 C C . THR A 1 525 ? 3.137 12.300 -3.232 1.00 94.75 525 THR A C 1
ATOM 3951 O O . THR A 1 525 ? 2.396 12.913 -2.463 1.00 94.75 525 THR A O 1
ATOM 3954 N N . THR A 1 526 ? 4.251 12.826 -3.733 1.00 91.69 526 THR A N 1
ATOM 3955 C CA . THR A 1 526 ? 4.623 14.229 -3.571 1.00 91.69 526 THR A CA 1
ATOM 3956 C C . THR A 1 526 ? 4.029 15.040 -4.723 1.00 91.69 526 THR A C 1
ATOM 3958 O O . THR A 1 526 ? 4.139 14.687 -5.902 1.00 91.69 526 THR A O 1
ATOM 3961 N N . GLN A 1 527 ? 3.377 16.151 -4.399 1.00 86.31 527 GLN A N 1
ATOM 3962 C CA . GLN A 1 527 ? 2.745 17.019 -5.392 1.00 86.31 527 GLN A CA 1
ATOM 3963 C C . GLN A 1 527 ? 3.779 17.871 -6.148 1.00 86.31 527 GLN A C 1
ATOM 3965 O O . GLN A 1 527 ? 4.731 18.376 -5.556 1.00 86.31 527 GLN A O 1
ATOM 3970 N N . ILE A 1 528 ? 3.557 18.107 -7.446 1.00 82.44 528 ILE A N 1
ATOM 3971 C CA . ILE A 1 528 ? 4.360 19.064 -8.228 1.00 82.44 528 ILE A CA 1
ATOM 3972 C C . ILE A 1 528 ? 3.756 20.462 -8.059 1.00 82.44 528 ILE A C 1
ATOM 3974 O O . ILE A 1 528 ? 2.612 20.703 -8.448 1.00 82.44 528 ILE A O 1
ATOM 3978 N N . ILE A 1 529 ? 4.529 21.390 -7.490 1.00 67.06 529 ILE A N 1
ATOM 3979 C CA . ILE A 1 529 ? 4.115 22.786 -7.291 1.00 67.06 529 ILE A CA 1
ATOM 3980 C C . ILE A 1 529 ? 4.054 23.488 -8.656 1.00 67.06 529 ILE A C 1
ATOM 3982 O O . ILE A 1 529 ? 5.049 23.538 -9.379 1.00 67.06 529 ILE A O 1
ATOM 3986 N N 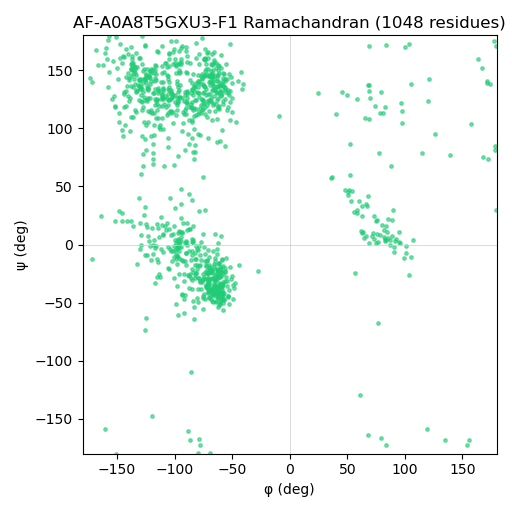. SER A 1 530 ? 2.887 24.033 -9.007 1.00 57.94 530 SER A N 1
ATOM 3987 C CA . SER A 1 530 ? 2.694 24.868 -10.202 1.00 57.94 530 SER A CA 1
ATOM 3988 C C . SER A 1 530 ? 2.665 26.360 -9.840 1.00 57.94 530 SER A C 1
ATOM 3990 O O . SER A 1 530 ? 2.500 26.708 -8.673 1.00 57.94 530 SER A O 1
ATOM 3992 N N . ASP A 1 531 ? 2.794 27.248 -10.836 1.00 50.78 531 ASP A N 1
ATOM 3993 C CA . ASP A 1 531 ? 2.844 28.718 -10.678 1.00 50.78 531 ASP A CA 1
ATOM 3994 C C . ASP A 1 531 ? 1.640 29.340 -9.920 1.00 50.78 531 ASP A C 1
ATOM 3996 O O . ASP A 1 531 ? 1.688 30.519 -9.564 1.00 50.78 531 ASP A O 1
ATOM 4000 N N . GLU A 1 532 ? 0.561 28.582 -9.676 1.00 51.28 532 GLU A N 1
ATOM 4001 C CA . GLU A 1 532 ? -0.620 29.013 -8.907 1.00 51.28 532 GLU A CA 1
ATOM 4002 C C . GLU A 1 532 ? -0.571 28.658 -7.402 1.00 51.28 532 GLU A C 1
ATOM 4004 O O . GLU A 1 532 ? -1.564 28.864 -6.717 1.00 51.28 532 GLU A O 1
ATOM 4009 N N . ASP A 1 533 ? 0.567 28.199 -6.863 1.00 50.50 533 ASP A N 1
ATOM 4010 C CA . ASP A 1 533 ? 0.826 27.973 -5.418 1.00 50.50 533 ASP A CA 1
ATOM 4011 C C . ASP A 1 533 ? -0.039 26.886 -4.733 1.00 50.50 533 ASP A C 1
ATOM 4013 O O . ASP A 1 533 ? 0.080 26.675 -3.526 1.00 50.50 533 ASP A O 1
ATOM 4017 N N . TYR A 1 534 ? -0.873 26.149 -5.481 1.00 55.12 534 TYR A N 1
ATOM 4018 C CA . TYR A 1 534 ? -1.812 25.169 -4.917 1.00 55.12 534 TYR A CA 1
ATOM 4019 C C . TYR A 1 534 ? -1.748 23.791 -5.592 1.00 55.12 534 TYR A C 1
ATOM 4021 O O . TYR A 1 534 ? -1.735 23.672 -6.821 1.00 55.12 534 TYR A O 1
ATOM 4029 N N . SER A 1 535 ? -1.711 22.734 -4.772 1.00 62.91 535 SER A N 1
ATOM 4030 C CA . SER A 1 535 ? -1.446 21.347 -5.172 1.00 62.91 535 SER A CA 1
ATOM 4031 C C . SER A 1 535 ? -2.710 20.475 -5.159 1.00 62.91 535 SER A C 1
ATOM 4033 O O . SER A 1 535 ? -3.081 19.867 -4.153 1.00 62.91 535 SER A O 1
ATOM 4035 N N . LYS A 1 536 ? -3.385 20.395 -6.312 1.00 76.88 536 LYS A N 1
ATOM 4036 C CA . LYS A 1 536 ? -4.555 19.525 -6.516 1.00 76.88 536 LYS A CA 1
ATOM 4037 C C . LYS A 1 536 ? -4.320 18.488 -7.611 1.00 76.88 536 LYS A C 1
ATOM 4039 O O . LYS A 1 536 ? -3.624 18.766 -8.596 1.00 76.88 536 LYS A O 1
ATOM 4044 N N . ARG A 1 537 ? -5.001 17.343 -7.474 1.00 88.88 537 ARG A N 1
ATOM 4045 C CA . ARG A 1 537 ? -5.090 16.313 -8.516 1.00 88.88 537 ARG A CA 1
ATOM 4046 C C . ARG A 1 537 ? -5.538 16.939 -9.837 1.00 88.88 537 ARG A C 1
ATOM 4048 O O . ARG A 1 537 ? -6.486 17.730 -9.880 1.00 88.88 537 ARG A O 1
ATOM 4055 N N . ASN A 1 538 ? -4.838 16.611 -10.918 1.00 89.81 538 ASN A N 1
ATOM 4056 C CA . ASN A 1 538 ? -5.097 17.176 -12.240 1.00 89.81 538 ASN A CA 1
ATOM 4057 C C . ASN A 1 538 ? -4.801 16.174 -13.365 1.00 89.81 538 ASN A C 1
ATOM 4059 O O . ASN A 1 538 ? -4.281 15.087 -13.133 1.00 89.81 538 ASN A O 1
ATOM 4063 N N . ASN A 1 539 ? -5.162 16.550 -14.591 1.00 92.88 539 ASN A N 1
ATOM 4064 C CA . ASN A 1 539 ? -5.080 15.682 -15.767 1.00 92.88 539 ASN A CA 1
ATOM 4065 C C . ASN A 1 539 ? -3.641 15.396 -16.227 1.00 92.88 539 ASN A C 1
ATOM 4067 O O . ASN A 1 539 ? -3.425 14.460 -16.994 1.00 92.88 539 ASN A O 1
ATOM 4071 N N . ASP A 1 540 ? -2.670 16.198 -15.791 1.00 91.25 540 ASP A N 1
ATOM 4072 C CA . ASP A 1 540 ? -1.305 16.143 -16.311 1.00 91.25 540 ASP A CA 1
ATOM 4073 C C . ASP A 1 540 ? -0.422 15.238 -15.448 1.00 91.25 540 ASP A C 1
ATOM 4075 O O . ASP A 1 540 ? 0.346 14.429 -15.968 1.00 91.25 540 ASP A O 1
ATOM 4079 N N . VAL A 1 541 ? -0.541 15.368 -14.123 1.00 91.94 541 VAL A N 1
ATOM 4080 C CA . VAL A 1 541 ? 0.324 14.672 -13.152 1.00 91.94 541 VAL A CA 1
ATOM 4081 C C . VAL A 1 541 ? -0.436 13.699 -12.247 1.00 91.94 541 VAL A C 1
ATOM 4083 O O . VAL A 1 541 ? 0.183 13.012 -11.436 1.00 91.94 541 VAL A O 1
ATOM 4086 N N . GLY A 1 542 ? -1.765 13.621 -12.372 1.00 94.06 542 GLY A N 1
ATOM 4087 C CA . GLY A 1 542 ? -2.599 12.780 -11.517 1.00 94.06 542 GLY A CA 1
ATOM 4088 C C . GLY A 1 542 ? -2.491 13.192 -10.049 1.00 94.06 542 GLY A C 1
ATOM 4089 O O . GLY A 1 542 ? -2.623 14.374 -9.726 1.00 94.06 542 GLY A O 1
ATOM 4090 N N . PHE A 1 543 ? -2.239 12.220 -9.170 1.00 94.19 543 PHE A N 1
ATOM 4091 C CA . PHE A 1 543 ? -1.989 12.418 -7.740 1.00 94.19 543 PHE A CA 1
ATOM 4092 C C . PHE A 1 543 ? -0.604 13.006 -7.428 1.00 94.19 543 PHE A C 1
ATOM 4094 O O . PHE A 1 543 ? -0.365 13.351 -6.276 1.00 94.19 543 PHE A O 1
ATOM 4101 N N . GLY A 1 544 ? 0.309 13.132 -8.395 1.00 94.19 544 GLY A N 1
ATOM 4102 C CA . GLY A 1 544 ? 1.671 13.633 -8.180 1.00 94.19 544 GLY A CA 1
ATOM 4103 C C . GLY A 1 544 ? 2.746 12.608 -8.543 1.00 94.19 544 GLY A C 1
ATOM 4104 O O . GLY A 1 544 ? 2.512 11.695 -9.334 1.00 94.19 544 GLY A O 1
ATOM 4105 N N . VAL A 1 545 ? 3.947 12.776 -7.994 1.00 94.75 545 VAL A N 1
ATOM 4106 C CA . VAL A 1 545 ? 5.105 11.899 -8.227 1.00 94.75 545 VAL A CA 1
ATOM 4107 C C . VAL A 1 545 ? 5.203 10.890 -7.094 1.00 94.75 545 VAL A C 1
ATOM 4109 O O . VAL A 1 545 ? 5.148 11.284 -5.934 1.00 94.75 545 VAL A O 1
ATOM 4112 N N . LEU A 1 546 ? 5.355 9.607 -7.421 1.00 96.38 546 LEU A N 1
ATOM 4113 C CA . LEU A 1 546 ? 5.492 8.548 -6.418 1.00 96.38 546 LEU A CA 1
ATOM 4114 C C . LEU A 1 546 ? 6.718 8.780 -5.524 1.00 96.38 546 LEU A C 1
ATOM 4116 O O . LEU A 1 546 ? 7.829 8.959 -6.032 1.00 96.38 546 LEU A O 1
ATOM 4120 N N . ASN A 1 547 ? 6.495 8.749 -4.213 1.00 94.81 547 ASN A N 1
ATOM 4121 C CA . ASN A 1 547 ? 7.503 8.931 -3.179 1.00 94.81 547 ASN A CA 1
ATOM 4122 C C . ASN A 1 547 ? 7.095 8.178 -1.897 1.00 94.81 547 ASN A C 1
ATOM 4124 O O . ASN A 1 547 ? 6.060 8.467 -1.296 1.00 94.81 547 ASN A O 1
ATOM 4128 N N . LEU A 1 548 ? 7.903 7.205 -1.478 1.00 95.44 548 LEU A N 1
ATOM 4129 C CA . LEU A 1 548 ? 7.611 6.324 -0.348 1.00 95.44 548 LEU A CA 1
ATOM 4130 C C . LEU A 1 548 ? 7.715 7.063 0.990 1.00 95.44 548 LEU A C 1
ATOM 4132 O O . LEU A 1 548 ? 7.016 6.689 1.932 1.00 95.44 548 LEU A O 1
ATOM 4136 N N . SER A 1 549 ? 8.510 8.136 1.062 1.00 93.06 549 SER A N 1
ATOM 4137 C CA . SER A 1 549 ? 8.656 8.941 2.280 1.00 93.06 549 SER A CA 1
ATOM 4138 C C . SER A 1 549 ? 7.358 9.631 2.711 1.00 93.06 549 SER A C 1
ATOM 4140 O O . SER A 1 549 ? 7.218 9.993 3.872 1.00 93.06 549 SER A O 1
ATOM 4142 N N . GLU A 1 550 ? 6.403 9.813 1.793 1.00 93.38 550 GLU A N 1
ATOM 4143 C CA . GLU A 1 550 ? 5.063 10.341 2.105 1.00 93.38 550 GLU A CA 1
ATOM 4144 C C . GLU A 1 550 ? 4.215 9.323 2.886 1.00 93.38 550 GLU A C 1
ATOM 4146 O O . GLU A 1 550 ? 3.295 9.688 3.618 1.00 93.38 550 GLU A O 1
ATOM 4151 N N . LEU A 1 551 ? 4.524 8.031 2.744 1.00 94.06 551 LEU A N 1
ATOM 4152 C CA . LEU A 1 551 ? 3.834 6.951 3.442 1.00 94.06 551 LEU A CA 1
ATOM 4153 C C . LEU A 1 551 ? 4.523 6.612 4.767 1.00 94.06 551 LEU A C 1
ATOM 4155 O O . LEU A 1 551 ? 3.855 6.490 5.796 1.00 94.06 551 LEU A O 1
ATOM 4159 N N . ILE A 1 552 ? 5.850 6.467 4.749 1.00 92.56 552 ILE A N 1
ATOM 4160 C CA . ILE A 1 552 ? 6.644 6.017 5.896 1.00 92.56 552 ILE A CA 1
ATOM 4161 C C . ILE A 1 552 ? 7.984 6.761 5.978 1.00 92.56 552 ILE A C 1
ATOM 4163 O O . ILE A 1 552 ? 8.722 6.846 4.998 1.00 92.56 552 ILE A O 1
ATOM 4167 N N . ASP A 1 553 ? 8.329 7.266 7.165 1.00 90.38 553 ASP A N 1
ATOM 4168 C CA . ASP A 1 553 ? 9.620 7.919 7.405 1.00 90.38 553 ASP A CA 1
ATOM 4169 C C . ASP A 1 553 ? 10.695 6.872 7.739 1.00 90.38 553 ASP A C 1
ATOM 4171 O O . ASP A 1 553 ? 10.884 6.456 8.886 1.00 90.38 553 ASP A O 1
ATOM 4175 N N . ILE A 1 554 ? 11.386 6.415 6.695 1.00 90.25 554 ILE A N 1
ATOM 4176 C CA . ILE A 1 554 ? 12.434 5.394 6.785 1.00 90.25 554 ILE A CA 1
ATOM 4177 C C . ILE A 1 554 ? 13.619 5.868 7.638 1.00 90.25 554 ILE A C 1
ATOM 4179 O O . ILE A 1 554 ? 14.184 5.071 8.389 1.00 90.25 554 ILE A O 1
ATOM 4183 N N . ASP A 1 555 ? 13.995 7.145 7.544 1.00 88.50 555 ASP A N 1
ATOM 4184 C CA . ASP A 1 555 ? 15.153 7.689 8.260 1.00 88.50 555 ASP A CA 1
ATOM 4185 C C . ASP A 1 555 ? 14.871 7.804 9.762 1.00 88.50 555 ASP A C 1
ATOM 4187 O O . ASP A 1 555 ? 15.747 7.500 10.585 1.00 88.50 555 ASP A O 1
ATOM 4191 N N . SER A 1 556 ? 13.639 8.178 10.127 1.00 89.50 556 SER A N 1
ATOM 4192 C CA . SER A 1 556 ? 13.185 8.144 11.518 1.00 89.50 556 SER A CA 1
ATOM 4193 C C . SER A 1 556 ? 13.244 6.721 12.078 1.00 89.50 556 SER A C 1
ATOM 4195 O O . SER A 1 556 ? 13.889 6.492 13.102 1.00 89.50 556 SER A O 1
ATOM 4197 N N . ILE A 1 557 ? 12.697 5.734 11.356 1.00 91.19 557 ILE A N 1
ATOM 4198 C CA . ILE A 1 557 ? 12.707 4.323 11.784 1.00 91.19 557 ILE A CA 1
ATOM 4199 C C . ILE A 1 557 ? 14.134 3.798 11.954 1.00 91.19 557 ILE A C 1
ATOM 4201 O O . ILE A 1 557 ? 14.446 3.185 12.975 1.00 91.19 557 ILE A O 1
ATOM 4205 N N . LEU A 1 558 ? 15.017 4.050 10.981 1.00 89.44 558 LEU A N 1
ATOM 4206 C CA . LEU A 1 558 ? 16.422 3.639 11.056 1.00 89.44 558 LEU A CA 1
ATOM 4207 C C . LEU A 1 558 ? 17.140 4.266 12.257 1.00 89.44 558 LEU A C 1
ATOM 4209 O O . LEU A 1 558 ? 18.000 3.622 12.849 1.00 89.44 558 LEU A O 1
ATOM 4213 N N . THR A 1 559 ? 16.777 5.490 12.640 1.00 89.38 559 THR A N 1
ATOM 4214 C CA . THR A 1 559 ? 17.343 6.157 13.819 1.00 89.38 559 THR A CA 1
ATOM 4215 C C . THR A 1 559 ? 16.781 5.583 15.120 1.00 89.38 559 THR A C 1
ATOM 4217 O O . THR A 1 559 ? 17.531 5.343 16.065 1.00 89.38 559 THR A O 1
ATOM 4220 N N . GLU A 1 560 ? 15.470 5.354 15.200 1.00 89.56 560 GLU A N 1
ATOM 4221 C CA . GLU A 1 560 ? 14.811 4.852 16.410 1.00 89.56 560 GLU A CA 1
ATOM 4222 C C . GLU A 1 560 ? 15.192 3.404 16.725 1.00 89.56 560 GLU A C 1
ATOM 4224 O O . GLU A 1 560 ? 15.445 3.069 17.889 1.00 89.56 560 GLU A O 1
ATOM 4229 N N . ILE A 1 561 ? 15.323 2.570 15.688 1.00 89.62 561 ILE A N 1
ATOM 4230 C CA . ILE A 1 561 ? 15.655 1.152 15.831 1.00 89.62 561 ILE A CA 1
ATOM 4231 C C . ILE A 1 561 ? 17.094 0.917 16.291 1.00 89.62 561 ILE A C 1
ATOM 4233 O O . ILE A 1 561 ? 17.432 -0.196 16.675 1.00 89.62 561 ILE A O 1
ATOM 4237 N N . GLU A 1 562 ? 17.962 1.932 16.315 1.00 84.88 562 GLU A N 1
ATOM 4238 C CA . GLU A 1 562 ? 19.268 1.826 16.981 1.00 84.88 562 GLU A CA 1
ATOM 4239 C C . GLU A 1 562 ? 19.136 1.798 18.514 1.00 84.88 562 GLU A C 1
ATOM 4241 O O . GLU A 1 562 ? 20.020 1.283 19.209 1.00 84.88 562 GLU A O 1
ATOM 4246 N N . PHE A 1 563 ? 18.038 2.330 19.062 1.00 85.69 563 PHE A N 1
ATOM 4247 C CA . PHE A 1 563 ? 17.885 2.554 20.500 1.00 85.69 563 PHE A CA 1
ATOM 4248 C C . PHE A 1 563 ? 16.749 1.757 21.146 1.00 85.69 563 PHE A C 1
ATOM 4250 O O . PHE A 1 563 ? 16.906 1.383 22.309 1.00 85.69 563 PHE A O 1
ATOM 4257 N N . ASN A 1 564 ? 15.644 1.505 20.437 1.00 89.12 564 ASN A N 1
ATOM 4258 C CA . ASN A 1 564 ? 14.445 0.858 20.981 1.00 89.12 564 ASN A CA 1
ATOM 4259 C C . ASN A 1 564 ? 13.798 -0.105 19.971 1.00 89.12 564 ASN A C 1
ATOM 4261 O O . ASN A 1 564 ? 14.126 -0.087 18.787 1.00 89.12 564 ASN A O 1
ATOM 4265 N N . ASP A 1 565 ? 12.849 -0.915 20.446 1.00 88.62 565 ASP A N 1
ATOM 4266 C CA . ASP A 1 565 ? 11.905 -1.604 19.564 1.00 88.62 565 ASP A CA 1
ATOM 4267 C C . ASP A 1 565 ? 10.930 -0.579 18.947 1.00 88.62 565 ASP A C 1
ATOM 4269 O O . ASP A 1 565 ? 10.490 0.340 19.642 1.00 88.62 565 ASP A O 1
ATOM 4273 N N . VAL A 1 566 ? 10.599 -0.729 17.660 1.00 90.25 566 VAL A N 1
ATOM 4274 C CA . VAL A 1 566 ? 9.823 0.255 16.875 1.00 90.25 566 VAL A CA 1
ATOM 4275 C C . VAL A 1 566 ? 8.531 -0.368 16.346 1.00 90.25 566 VAL A C 1
ATOM 4277 O O . VAL A 1 566 ? 8.529 -1.515 15.902 1.00 90.25 566 VAL A O 1
ATOM 4280 N N . SER A 1 567 ? 7.433 0.385 16.357 1.00 89.88 567 SER A N 1
ATOM 4281 C CA . SER A 1 567 ? 6.202 0.061 15.629 1.00 89.88 567 SER A CA 1
ATOM 4282 C C . SER A 1 567 ? 6.145 0.951 14.382 1.00 89.88 567 SER A C 1
ATOM 4284 O O . SER A 1 567 ? 6.120 2.175 14.517 1.00 89.88 567 SER A O 1
ATOM 4286 N N . PRO A 1 568 ? 6.212 0.391 13.163 1.00 90.25 568 PRO A N 1
ATOM 4287 C CA . PRO A 1 568 ? 6.164 1.188 11.953 1.00 90.25 568 PRO A CA 1
ATOM 4288 C C . PRO A 1 568 ? 4.748 1.723 11.715 1.00 90.25 568 PRO A C 1
ATOM 4290 O O . PRO A 1 568 ? 3.749 1.100 12.087 1.00 90.25 568 PRO A O 1
ATOM 4293 N N . SER A 1 569 ? 4.693 2.885 11.059 1.00 90.81 569 SER A N 1
ATOM 4294 C CA . SER A 1 569 ? 3.472 3.496 10.522 1.00 90.81 569 SER A CA 1
ATOM 4295 C C . SER A 1 569 ? 2.298 3.549 11.513 1.00 90.81 569 SER A C 1
ATOM 4297 O O . SER A 1 569 ? 1.170 3.188 11.175 1.00 90.81 569 SER A O 1
ATOM 4299 N N . GLU A 1 570 ? 2.553 3.991 12.747 1.00 91.38 570 GLU A N 1
ATOM 4300 C CA . GLU A 1 570 ? 1.502 4.229 13.755 1.00 91.38 570 GLU A CA 1
ATOM 4301 C C . GLU A 1 570 ? 0.489 5.296 13.315 1.00 91.38 570 GLU A C 1
ATOM 4303 O O . GLU A 1 570 ? -0.603 5.399 13.876 1.00 91.38 570 GLU A O 1
ATOM 4308 N N . ASP A 1 571 ? 0.851 6.078 12.300 1.00 95.12 571 ASP A N 1
ATOM 4309 C CA . ASP A 1 571 ? 0.060 7.161 11.748 1.00 95.12 571 ASP A CA 1
ATOM 4310 C C . ASP A 1 571 ? -0.637 6.813 10.408 1.00 95.12 571 ASP A C 1
ATOM 4312 O O . ASP A 1 571 ? -1.199 7.690 9.739 1.00 95.12 571 ASP A O 1
ATOM 4316 N N . VAL A 1 572 ? -0.577 5.538 9.997 1.00 97.00 572 VAL A N 1
ATOM 4317 C CA . VAL A 1 572 ? -1.229 5.005 8.793 1.00 97.00 572 VAL A CA 1
ATOM 4318 C C . VAL A 1 572 ? -2.238 3.933 9.173 1.00 97.00 572 VAL A C 1
ATOM 4320 O O . VAL A 1 572 ? -1.917 2.972 9.867 1.00 97.00 572 VAL A O 1
ATOM 4323 N N . TRP A 1 573 ? -3.449 4.055 8.642 1.00 97.12 573 TRP A N 1
ATOM 4324 C CA . TRP A 1 573 ? -4.514 3.072 8.793 1.00 97.12 573 TRP A CA 1
ATOM 4325 C C . TRP A 1 573 ? -5.011 2.603 7.423 1.00 97.12 573 TRP A C 1
ATOM 4327 O O . TRP A 1 573 ? -5.219 3.418 6.519 1.00 97.12 573 TRP A O 1
ATOM 4337 N N . ILE A 1 574 ? -5.224 1.294 7.266 1.00 98.19 574 ILE A N 1
ATOM 4338 C CA . ILE A 1 574 ? -5.747 0.696 6.031 1.00 98.19 574 ILE A CA 1
ATOM 4339 C C . ILE A 1 574 ? -7.010 -0.140 6.262 1.00 98.19 574 ILE A C 1
ATOM 4341 O O . ILE A 1 574 ? -7.204 -0.745 7.314 1.00 98.19 574 ILE A O 1
ATOM 4345 N N . HIS A 1 575 ? -7.853 -0.213 5.232 1.00 98.06 575 HIS A N 1
ATOM 4346 C CA . HIS A 1 575 ? -8.995 -1.125 5.142 1.00 98.06 575 HIS A CA 1
ATOM 4347 C C . HIS A 1 575 ? -9.076 -1.722 3.743 1.00 98.06 575 HIS A C 1
ATOM 4349 O O . HIS A 1 575 ? -8.981 -0.995 2.756 1.00 98.06 575 HIS A O 1
ATOM 4355 N N . ASP A 1 576 ? -9.319 -3.026 3.650 1.00 98.44 576 ASP A N 1
ATOM 4356 C CA . ASP A 1 576 ? -9.512 -3.714 2.376 1.00 98.44 576 ASP A CA 1
ATOM 4357 C C . ASP A 1 576 ? -10.660 -4.712 2.476 1.00 98.44 576 ASP A C 1
ATOM 4359 O O . ASP A 1 576 ? -10.542 -5.765 3.105 1.00 98.44 576 ASP A O 1
ATOM 4363 N N . SER A 1 577 ? -11.772 -4.399 1.807 1.00 98.31 577 SER A N 1
ATOM 4364 C CA . SER A 1 577 ? -12.947 -5.280 1.784 1.00 98.31 577 SER A CA 1
ATOM 4365 C C . SER A 1 577 ? -12.644 -6.642 1.155 1.00 98.31 577 SER A C 1
ATOM 4367 O O . SER A 1 577 ? -13.349 -7.617 1.408 1.00 98.31 577 SER A O 1
ATOM 4369 N N . PHE A 1 578 ? -11.592 -6.715 0.339 1.00 98.12 578 PHE A N 1
ATOM 4370 C CA . PHE A 1 578 ? -11.146 -7.920 -0.344 1.00 98.12 578 PHE A CA 1
ATOM 4371 C C . PHE A 1 578 ? -10.030 -8.653 0.422 1.00 98.12 578 PHE A C 1
ATOM 4373 O O . PHE A 1 578 ? -9.430 -9.573 -0.123 1.00 98.12 578 PHE A O 1
ATOM 4380 N N . ARG A 1 579 ? -9.712 -8.300 1.674 1.00 96.75 579 ARG A N 1
ATOM 4381 C CA . ARG A 1 579 ? -8.776 -9.100 2.482 1.00 96.75 579 ARG A CA 1
ATOM 4382 C C . ARG A 1 579 ? -9.349 -10.501 2.701 1.00 96.75 579 ARG A C 1
ATOM 4384 O O . ARG A 1 579 ? -10.405 -10.626 3.311 1.00 96.75 579 ARG A O 1
ATOM 4391 N N . LEU A 1 580 ? -8.663 -11.537 2.216 1.00 97.00 580 LEU A N 1
ATOM 4392 C CA . LEU A 1 580 ? -9.032 -12.938 2.452 1.00 97.00 580 LEU A CA 1
ATOM 4393 C C . LEU A 1 580 ? -8.565 -13.390 3.838 1.00 97.00 580 LEU A C 1
ATOM 4395 O O . LEU A 1 580 ? -7.445 -13.081 4.237 1.00 97.00 580 LEU A O 1
ATOM 4399 N N . GLU A 1 581 ? -9.402 -14.148 4.547 1.00 92.56 581 GLU A N 1
ATOM 4400 C CA . GLU A 1 581 ? -9.095 -14.602 5.914 1.00 92.56 581 GLU A CA 1
ATOM 4401 C C . GLU A 1 581 ? -8.258 -15.891 5.946 1.00 92.56 581 GLU A C 1
ATOM 4403 O O . GLU A 1 581 ? -7.365 -16.030 6.776 1.00 92.56 581 GLU A O 1
ATOM 4408 N N . GLU A 1 582 ? -8.521 -16.840 5.039 1.00 90.62 582 GLU A N 1
ATOM 4409 C CA . GLU A 1 582 ? -7.932 -18.192 5.111 1.00 90.62 582 GLU A CA 1
ATOM 4410 C C . GLU A 1 582 ? -7.148 -18.623 3.858 1.00 90.62 582 GLU A C 1
ATOM 4412 O O . GLU A 1 582 ? -6.512 -19.678 3.866 1.00 90.62 582 GLU A O 1
ATOM 4417 N N . LYS A 1 583 ? -7.209 -17.861 2.759 1.00 93.38 583 LYS A N 1
ATOM 4418 C CA . LYS A 1 583 ? -6.678 -18.274 1.445 1.00 93.38 583 LYS A CA 1
ATOM 4419 C C . LYS A 1 583 ? -5.831 -17.190 0.801 1.00 93.38 583 LYS A C 1
ATOM 4421 O O . LYS A 1 583 ? -6.081 -16.004 0.996 1.00 93.38 583 LYS A O 1
ATOM 4426 N N . THR A 1 584 ? -4.888 -17.595 -0.048 1.00 95.44 584 THR A N 1
ATOM 4427 C CA . THR A 1 584 ? -4.229 -16.655 -0.965 1.00 95.44 584 THR A CA 1
ATOM 4428 C C . THR A 1 584 ? -5.126 -16.358 -2.174 1.00 95.44 584 THR A C 1
ATOM 4430 O O . THR A 1 584 ? -5.936 -17.206 -2.563 1.00 95.44 584 THR A O 1
ATOM 4433 N N . PRO A 1 585 ? -4.960 -15.203 -2.846 1.00 96.94 585 PRO A N 1
ATOM 4434 C CA . PRO A 1 585 ? -5.701 -14.908 -4.074 1.00 96.94 585 PRO A CA 1
ATOM 4435 C C . PRO A 1 585 ? -5.485 -15.937 -5.193 1.00 96.94 585 PRO A C 1
ATOM 4437 O O . PRO A 1 585 ? -6.418 -16.248 -5.928 1.00 96.94 585 PRO A O 1
ATOM 4440 N N . SER A 1 586 ? -4.284 -16.519 -5.295 1.00 95.38 586 SER A N 1
ATOM 4441 C CA . SER A 1 586 ? -3.990 -17.584 -6.262 1.00 95.38 586 SER A CA 1
ATOM 4442 C C . SER A 1 586 ? -4.755 -18.877 -5.961 1.00 95.38 586 SER A C 1
ATOM 4444 O O . SER A 1 586 ? -5.313 -19.473 -6.877 1.00 95.38 586 SER A O 1
ATOM 4446 N N . GLN A 1 587 ? -4.857 -19.281 -4.688 1.00 95.75 587 GLN A N 1
ATOM 4447 C CA . GLN A 1 587 ? -5.677 -20.426 -4.268 1.00 95.75 587 GLN A CA 1
ATOM 4448 C C . GLN A 1 587 ? -7.167 -20.169 -4.505 1.00 95.75 587 GLN A C 1
ATOM 4450 O O . GLN A 1 587 ? -7.882 -21.057 -4.961 1.00 95.75 587 GLN A O 1
ATOM 4455 N N . TRP A 1 588 ? -7.635 -18.950 -4.217 1.00 95.94 588 TRP A N 1
ATOM 4456 C CA . TRP A 1 588 ? -9.013 -18.550 -4.495 1.00 95.94 588 TRP A CA 1
ATOM 4457 C C . TRP A 1 588 ? -9.333 -18.641 -5.993 1.00 95.94 588 TRP A C 1
ATOM 4459 O O . TRP A 1 588 ? -10.399 -19.134 -6.358 1.00 95.94 588 TRP A O 1
ATOM 4469 N N . LEU A 1 589 ? -8.408 -18.211 -6.858 1.00 95.50 589 LEU A N 1
ATOM 4470 C CA . LEU A 1 589 ? -8.569 -18.273 -8.310 1.00 95.50 589 LEU A CA 1
ATOM 4471 C C . LEU A 1 589 ? -8.561 -19.719 -8.830 1.00 95.50 589 LEU A C 1
ATOM 4473 O O . LEU A 1 589 ? -9.454 -20.079 -9.594 1.00 95.50 589 LEU A O 1
ATOM 4477 N N . ASP A 1 590 ? -7.607 -20.546 -8.388 1.00 93.88 590 ASP A N 1
ATOM 4478 C CA . ASP A 1 590 ? -7.450 -21.951 -8.811 1.00 93.88 590 ASP A CA 1
ATOM 4479 C C . ASP A 1 590 ? -8.700 -22.802 -8.513 1.00 93.88 590 ASP A C 1
ATOM 4481 O O . ASP A 1 590 ? -9.094 -23.657 -9.300 1.00 93.88 590 ASP A O 1
ATOM 4485 N N . GLU A 1 591 ? -9.411 -22.515 -7.418 1.00 92.88 591 GLU A N 1
ATOM 4486 C CA . GLU A 1 591 ? -10.670 -23.196 -7.079 1.00 92.88 591 GLU A CA 1
ATOM 4487 C C . GLU A 1 591 ? -11.856 -22.817 -7.984 1.00 92.88 591 GLU A C 1
ATOM 4489 O O . GLU A 1 591 ? -12.905 -23.471 -7.946 1.00 92.88 591 GLU A O 1
ATOM 4494 N N . ARG A 1 592 ? -11.726 -21.735 -8.757 1.00 91.69 592 ARG A N 1
ATOM 4495 C CA . ARG A 1 592 ? -12.825 -21.087 -9.487 1.00 91.69 592 ARG A CA 1
ATOM 4496 C C . ARG A 1 592 ? -12.643 -21.099 -11.001 1.00 91.69 592 ARG A C 1
ATOM 4498 O O . ARG A 1 592 ? -13.493 -20.554 -11.700 1.00 91.69 592 ARG A O 1
ATOM 4505 N N . THR A 1 593 ? -11.592 -21.735 -11.507 1.00 89.94 593 THR A N 1
ATOM 4506 C CA . THR A 1 593 ? -11.347 -21.905 -12.942 1.00 89.94 593 THR A CA 1
ATOM 4507 C C . THR A 1 593 ? -10.855 -23.313 -13.255 1.00 89.94 593 THR A C 1
ATOM 4509 O O . THR A 1 593 ? -10.289 -23.991 -12.401 1.00 89.94 593 THR A O 1
ATOM 4512 N N . ASP A 1 594 ? -11.076 -23.768 -14.489 1.00 81.00 594 ASP A N 1
ATOM 4513 C CA . ASP A 1 594 ? -10.462 -24.991 -15.016 1.00 81.00 594 ASP A CA 1
ATOM 4514 C C . ASP A 1 594 ? -9.183 -24.731 -15.842 1.00 81.00 594 ASP A C 1
ATOM 4516 O O . ASP A 1 594 ? -8.587 -25.674 -16.374 1.00 81.00 594 ASP A O 1
ATOM 4520 N N . GLY A 1 595 ? -8.746 -23.464 -15.917 1.00 71.19 595 GLY A N 1
ATOM 4521 C CA . GLY A 1 595 ? -7.552 -23.012 -16.635 1.00 71.19 595 GLY A CA 1
ATOM 4522 C C . GLY A 1 595 ? -7.776 -22.691 -18.118 1.00 71.19 595 GLY A C 1
ATOM 4523 O O . GLY A 1 595 ? -6.806 -22.413 -18.821 1.00 71.19 595 GLY A O 1
ATOM 4524 N N . GLY A 1 596 ? -9.018 -22.764 -18.613 1.00 77.50 596 GLY A N 1
ATOM 4525 C CA . GLY A 1 596 ? -9.395 -22.358 -19.968 1.00 77.50 596 GLY A CA 1
ATOM 4526 C C . GLY A 1 596 ? -9.717 -20.863 -20.082 1.00 77.50 596 GLY A C 1
ATOM 4527 O O . GLY A 1 596 ? -8.834 -20.014 -20.021 1.00 77.50 596 GLY A O 1
ATOM 4528 N N . ASP A 1 597 ? -10.997 -20.540 -20.290 1.00 84.25 597 ASP A N 1
ATOM 4529 C CA . ASP A 1 597 ? -11.493 -19.155 -20.320 1.00 84.25 597 ASP A CA 1
ATOM 4530 C C . ASP A 1 597 ? -11.733 -18.668 -18.885 1.00 84.25 597 ASP A C 1
ATOM 4532 O O . ASP A 1 597 ? -12.858 -18.681 -18.387 1.00 84.25 597 ASP A O 1
ATOM 4536 N N . VAL A 1 598 ? -10.654 -18.269 -18.207 1.00 87.81 598 VAL A N 1
ATOM 4537 C CA . VAL A 1 598 ? -10.673 -17.919 -16.777 1.00 87.81 598 VAL A CA 1
ATOM 4538 C C . VAL A 1 598 ? -11.675 -16.798 -16.472 1.00 87.81 598 VAL A C 1
ATOM 4540 O O . VAL A 1 598 ? -12.415 -16.869 -15.490 1.00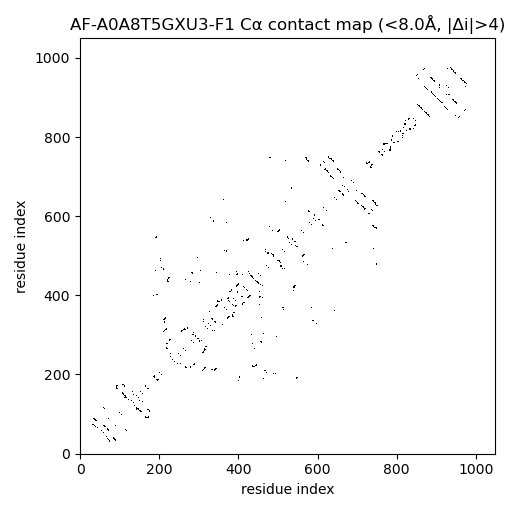 87.81 598 VAL A O 1
ATOM 4543 N N . LEU A 1 599 ? -11.753 -15.765 -17.318 1.00 86.75 599 LEU A N 1
ATOM 4544 C CA . LEU A 1 599 ? -12.726 -14.682 -17.141 1.00 86.75 599 LEU A CA 1
ATOM 4545 C C . LEU A 1 599 ? -14.168 -15.186 -17.341 1.00 86.75 599 LEU A C 1
ATOM 4547 O O . LEU A 1 599 ? -15.071 -14.825 -16.575 1.00 86.75 599 LEU A O 1
ATOM 4551 N N . GLY A 1 600 ? -14.393 -16.045 -18.337 1.00 86.50 600 GLY A N 1
ATOM 4552 C CA . GLY A 1 600 ? -15.664 -16.743 -18.535 1.00 86.50 600 GLY A CA 1
ATOM 4553 C C . GLY A 1 600 ? -16.069 -17.595 -17.327 1.00 86.50 600 GLY A C 1
ATOM 4554 O O . GLY A 1 600 ? -17.217 -17.518 -16.879 1.00 86.50 600 GLY A O 1
ATOM 4555 N N . ASP A 1 601 ? -15.130 -18.332 -16.738 1.00 88.06 601 ASP A N 1
ATOM 4556 C CA . ASP A 1 601 ? -15.361 -19.146 -15.542 1.00 88.06 601 ASP A CA 1
ATOM 4557 C C . ASP A 1 601 ? -15.795 -18.281 -14.355 1.00 88.06 601 ASP A C 1
ATOM 4559 O O . ASP A 1 601 ? -16.863 -18.520 -13.779 1.00 88.06 601 ASP A O 1
ATOM 4563 N N . LEU A 1 602 ? -15.033 -17.223 -14.049 1.00 89.81 602 LEU A N 1
ATOM 4564 C CA . LEU A 1 602 ? -15.322 -16.311 -12.938 1.00 89.81 602 LEU A CA 1
ATOM 4565 C C . LEU A 1 602 ? -16.693 -15.638 -13.088 1.00 89.81 602 LEU A C 1
ATOM 4567 O O . LEU A 1 602 ? -17.456 -15.569 -12.123 1.00 89.81 602 LEU A O 1
ATOM 4571 N N . THR A 1 603 ? -17.051 -15.207 -14.302 1.00 88.00 603 THR A N 1
ATOM 4572 C CA . THR A 1 603 ? -18.376 -14.614 -14.566 1.00 88.00 603 THR A CA 1
ATOM 4573 C C . THR A 1 603 ? -19.518 -15.631 -14.466 1.00 88.00 603 THR A C 1
ATOM 4575 O O . THR A 1 603 ? -20.640 -15.266 -14.104 1.00 88.00 603 THR A O 1
ATOM 4578 N N . SER A 1 604 ? -19.254 -16.909 -14.758 1.00 87.81 604 SER A N 1
ATOM 4579 C CA . SER A 1 604 ? -20.231 -17.998 -14.632 1.00 87.81 604 SER A CA 1
ATOM 4580 C C . SER A 1 604 ? -20.422 -18.489 -13.191 1.00 87.81 604 SER A C 1
ATOM 4582 O O . SER A 1 604 ? -21.455 -19.094 -12.879 1.00 87.81 604 SER A O 1
ATOM 4584 N N . LEU A 1 605 ? -19.470 -18.176 -12.306 1.00 90.25 605 LEU A N 1
ATOM 4585 C CA . LEU A 1 605 ? -19.466 -18.517 -10.885 1.00 90.25 605 LEU A CA 1
ATOM 4586 C C . LEU A 1 605 ? -19.441 -17.248 -10.010 1.00 90.25 605 LEU A C 1
ATOM 4588 O O . LEU A 1 605 ? -18.438 -17.009 -9.349 1.00 90.25 605 LEU A O 1
ATOM 4592 N N . PRO A 1 606 ? -20.508 -16.430 -9.938 1.00 90.00 606 PRO A N 1
ATOM 4593 C CA . PRO A 1 606 ? -20.506 -15.191 -9.150 1.00 90.00 606 PRO A CA 1
ATOM 4594 C C . PRO A 1 606 ? -20.035 -15.381 -7.696 1.00 90.00 606 PRO A C 1
ATOM 4596 O O . PRO A 1 606 ? -20.329 -16.402 -7.069 1.00 90.00 606 PRO A O 1
ATOM 4599 N N . TRP A 1 607 ? -19.319 -14.395 -7.148 1.00 94.56 607 TRP A N 1
ATOM 4600 C CA . TRP A 1 607 ? -18.822 -14.400 -5.765 1.00 94.56 607 TRP A CA 1
ATOM 4601 C C . TRP A 1 607 ? -19.561 -13.373 -4.907 1.00 94.56 607 TRP A C 1
ATOM 4603 O O . TRP A 1 607 ? -19.792 -12.251 -5.338 1.00 94.56 607 TRP A O 1
ATOM 4613 N N . ASP A 1 608 ? -20.010 -13.772 -3.722 1.00 94.19 608 ASP A N 1
ATOM 4614 C CA . ASP A 1 608 ? -20.802 -12.947 -2.797 1.00 94.19 608 ASP A CA 1
ATOM 4615 C C . ASP A 1 608 ? -19.945 -12.234 -1.744 1.00 94.19 608 ASP A C 1
ATOM 4617 O O . ASP A 1 608 ? -20.477 -11.595 -0.839 1.00 94.19 608 ASP A O 1
ATOM 4621 N N . GLY A 1 609 ? -18.618 -12.335 -1.865 1.00 95.50 609 GLY A N 1
ATOM 4622 C CA . GLY A 1 609 ? -17.681 -11.836 -0.865 1.00 95.50 609 GLY A CA 1
ATOM 4623 C C . GLY A 1 609 ? -17.306 -12.866 0.204 1.00 95.50 609 GLY A C 1
ATOM 4624 O O . GLY A 1 609 ? -16.473 -12.564 1.054 1.00 95.50 609 GLY A O 1
ATOM 4625 N N . SER A 1 610 ? -17.872 -14.083 0.184 1.00 95.00 610 SER A N 1
ATOM 4626 C CA . SER A 1 610 ? -17.590 -15.102 1.203 1.00 95.00 610 SER A CA 1
ATOM 4627 C C . SER A 1 610 ? -16.090 -15.395 1.331 1.00 95.00 610 SER A C 1
ATOM 4629 O O . SER A 1 610 ? -15.439 -15.689 0.322 1.00 95.00 610 SER A O 1
ATOM 4631 N N . GLY A 1 611 ? -15.575 -15.389 2.564 1.00 95.19 611 GLY A N 1
ATOM 4632 C CA . GLY A 1 611 ? -14.161 -15.633 2.877 1.00 95.19 611 GLY A CA 1
ATOM 4633 C C . GLY A 1 611 ? -13.266 -14.389 2.819 1.00 95.19 611 GLY A C 1
ATOM 4634 O O . GLY A 1 611 ? -12.067 -14.511 3.067 1.00 95.19 611 GLY A O 1
ATOM 4635 N N . ALA A 1 612 ? -13.828 -13.219 2.494 1.00 97.25 612 ALA A N 1
ATOM 4636 C CA . ALA A 1 612 ? -13.178 -11.925 2.658 1.00 97.25 612 ALA A CA 1
ATOM 4637 C C . ALA A 1 612 ? -13.809 -11.120 3.807 1.00 97.25 612 ALA A C 1
ATOM 4639 O O . ALA A 1 612 ? -14.983 -11.312 4.129 1.00 97.25 612 ALA A O 1
ATOM 4640 N N . VAL A 1 613 ? -13.042 -10.188 4.376 1.00 95.81 613 VAL A N 1
ATOM 4641 C CA . VAL A 1 613 ? -13.443 -9.350 5.523 1.00 95.81 613 VAL A CA 1
ATOM 4642 C C . VAL A 1 613 ? -14.659 -8.463 5.209 1.00 95.81 613 VAL A C 1
ATOM 4644 O O . VAL A 1 613 ? -15.517 -8.252 6.068 1.00 95.81 613 VAL A O 1
ATOM 4647 N N . GLY A 1 614 ? -14.784 -7.963 3.974 1.00 95.88 614 GLY A N 1
ATOM 4648 C CA . GLY A 1 614 ? -15.851 -7.036 3.594 1.00 95.88 614 GLY A CA 1
ATOM 4649 C C . GLY A 1 614 ? -15.718 -5.651 4.259 1.00 95.88 614 GLY A C 1
ATOM 4650 O O . GLY A 1 614 ? -14.653 -5.304 4.762 1.00 95.88 614 GLY A O 1
ATOM 4651 N N . PRO A 1 615 ? -16.777 -4.824 4.262 1.00 97.50 615 PRO A N 1
ATOM 4652 C CA . PRO A 1 615 ? -18.109 -5.108 3.736 1.00 97.50 615 PRO A CA 1
ATOM 4653 C C . PRO A 1 615 ? -18.190 -4.979 2.209 1.00 97.50 615 PRO A C 1
ATOM 4655 O O . PRO A 1 615 ? -17.378 -4.324 1.565 1.00 97.50 615 PRO A O 1
ATOM 4658 N N . PHE A 1 616 ? -19.255 -5.537 1.637 1.00 97.75 616 PHE A N 1
ATOM 4659 C CA . PHE A 1 616 ? -19.633 -5.317 0.243 1.00 97.75 616 PHE A CA 1
ATOM 4660 C C . PHE A 1 616 ? -20.973 -4.581 0.208 1.00 97.75 616 PHE A C 1
ATOM 4662 O O . PHE A 1 616 ? -22.007 -5.139 0.579 1.00 97.75 616 PHE A O 1
ATOM 4669 N N . LEU A 1 617 ? -20.952 -3.308 -0.188 1.00 97.56 617 LEU A N 1
ATOM 4670 C CA . LEU A 1 617 ? -22.092 -2.404 -0.056 1.00 97.56 617 LEU A CA 1
ATOM 4671 C C . LEU A 1 617 ? -23.095 -2.581 -1.195 1.00 97.56 617 LEU A C 1
ATOM 4673 O O . LEU A 1 617 ? -22.732 -2.659 -2.368 1.00 97.56 617 LEU A O 1
ATOM 4677 N N . ALA A 1 618 ? -24.373 -2.608 -0.834 1.00 96.31 618 ALA A N 1
ATOM 4678 C CA . ALA A 1 618 ? -25.508 -2.492 -1.739 1.00 96.31 618 ALA A CA 1
ATOM 4679 C C . ALA A 1 618 ? -25.931 -1.029 -1.919 1.00 96.31 618 ALA A C 1
ATOM 4681 O O . ALA A 1 618 ? -25.603 -0.163 -1.111 1.00 96.31 618 ALA A O 1
ATOM 4682 N N . ASN A 1 619 ? -26.770 -0.772 -2.923 1.00 94.62 619 ASN A N 1
ATOM 4683 C CA . ASN A 1 619 ? -27.373 0.542 -3.137 1.00 94.62 619 ASN A CA 1
ATOM 4684 C C . ASN A 1 619 ? -28.055 1.092 -1.864 1.00 94.62 619 ASN A C 1
ATOM 4686 O O . ASN A 1 619 ? -29.009 0.497 -1.354 1.00 94.62 619 ASN A O 1
ATOM 4690 N N . GLY A 1 620 ? -27.634 2.276 -1.423 1.00 93.69 620 GLY A N 1
ATOM 4691 C CA . GLY A 1 620 ? -28.145 2.988 -0.251 1.00 93.69 620 GLY A CA 1
ATOM 4692 C C . GLY A 1 620 ? -27.549 2.537 1.086 1.00 93.69 620 GLY A C 1
ATOM 4693 O O . GLY A 1 620 ? -28.021 2.993 2.126 1.00 93.69 620 GLY A O 1
ATOM 4694 N N . GLN A 1 621 ? -26.565 1.632 1.079 1.00 96.75 621 GLN A N 1
ATOM 4695 C CA . GLN A 1 621 ? -25.818 1.260 2.279 1.00 96.75 621 GLN A CA 1
ATOM 4696 C C . GLN A 1 621 ? -24.604 2.162 2.471 1.00 96.75 621 GLN A C 1
ATOM 4698 O O . GLN A 1 621 ? -23.965 2.583 1.506 1.00 96.75 621 GLN A O 1
ATOM 4703 N N . ASN A 1 622 ? -24.265 2.394 3.735 1.00 96.94 622 ASN A N 1
ATOM 4704 C CA . ASN A 1 622 ? -23.105 3.175 4.123 1.00 96.94 622 ASN A CA 1
ATOM 4705 C C . ASN A 1 622 ? -22.250 2.349 5.083 1.00 96.94 622 ASN A C 1
ATOM 4707 O O . ASN A 1 622 ? -22.773 1.525 5.838 1.00 96.94 622 ASN A O 1
ATOM 4711 N N . TRP A 1 623 ? -20.951 2.601 5.068 1.00 97.69 623 TRP A N 1
ATOM 4712 C CA . TRP A 1 623 ? -20.002 2.091 6.048 1.00 97.69 623 TRP A CA 1
ATOM 4713 C C . TRP A 1 623 ? -19.274 3.264 6.690 1.00 97.69 623 TRP A C 1
ATOM 4715 O O . TRP A 1 623 ? -19.020 4.259 6.015 1.00 97.69 623 TRP A O 1
ATOM 4725 N N . THR A 1 624 ? -18.957 3.159 7.977 1.00 95.81 624 THR A N 1
ATOM 4726 C CA . THR A 1 624 ? -18.313 4.229 8.744 1.00 95.81 624 THR A CA 1
ATOM 4727 C C . THR A 1 624 ? -17.171 3.690 9.590 1.00 95.81 624 THR A C 1
ATOM 4729 O O . THR A 1 624 ? -17.346 2.677 10.268 1.00 95.81 624 THR A O 1
ATOM 4732 N N . LYS A 1 625 ? -16.049 4.410 9.630 1.00 93.69 625 LYS A N 1
ATOM 4733 C CA . LYS A 1 625 ? -14.974 4.220 10.612 1.00 93.69 625 LYS A CA 1
ATOM 4734 C C . LYS A 1 625 ? -14.558 5.567 11.176 1.00 93.69 625 LYS A C 1
ATOM 4736 O O . LYS A 1 625 ? -14.284 6.504 10.428 1.00 93.69 625 LYS A O 1
ATOM 4741 N N . ARG A 1 626 ? -14.484 5.633 12.501 1.00 94.56 626 ARG A N 1
ATOM 4742 C CA . ARG A 1 626 ? -13.908 6.763 13.218 1.00 94.56 626 ARG A CA 1
ATOM 4743 C C . ARG A 1 626 ? -12.388 6.664 13.213 1.00 94.56 626 ARG A C 1
ATOM 4745 O O . ARG A 1 626 ? -11.844 5.612 13.543 1.00 94.56 626 ARG A O 1
ATOM 4752 N N . LEU A 1 627 ? -11.731 7.757 12.848 1.00 95.00 627 LEU A N 1
ATOM 4753 C CA . LEU A 1 627 ? -10.284 7.942 12.892 1.00 95.00 627 LEU A CA 1
ATOM 4754 C C . LEU A 1 627 ? -9.952 9.130 13.799 1.00 95.00 627 LEU A C 1
ATOM 4756 O O . LEU A 1 627 ? -10.738 10.072 13.916 1.00 95.00 627 LEU A O 1
ATOM 4760 N N . VAL A 1 628 ? -8.777 9.100 14.421 1.00 95.25 628 VAL A N 1
ATOM 4761 C CA . VAL A 1 628 ? -8.309 10.164 15.319 1.00 95.25 628 VAL A CA 1
ATOM 4762 C C . VAL A 1 628 ? -7.122 10.875 14.674 1.00 95.25 628 VAL A C 1
ATOM 4764 O O . VAL A 1 628 ? -6.163 10.195 14.318 1.00 95.25 628 VAL A O 1
ATOM 4767 N N . PRO A 1 629 ? -7.149 12.207 14.496 1.00 96.19 629 PRO A N 1
ATOM 4768 C CA . PRO A 1 629 ? -6.005 12.947 13.964 1.00 96.19 629 PRO A CA 1
ATOM 4769 C C . PRO A 1 629 ? -4.731 12.760 14.800 1.00 96.19 629 PRO A C 1
ATOM 4771 O O . PRO A 1 629 ? -4.782 12.835 16.026 1.00 96.19 629 PRO A O 1
ATOM 4774 N N . SER A 1 630 ? -3.577 12.568 14.151 1.00 94.50 630 SER A N 1
ATOM 4775 C CA . SER A 1 630 ? -2.270 12.502 14.835 1.00 94.50 630 SER A CA 1
ATOM 4776 C C . SER A 1 630 ? -1.668 13.884 15.133 1.00 94.50 630 SER A C 1
ATOM 4778 O O . SER A 1 630 ? -0.713 13.994 15.899 1.00 94.50 630 SER A O 1
ATOM 4780 N N . GLY A 1 631 ? -2.233 14.944 14.541 1.00 93.25 631 GLY A N 1
ATOM 4781 C CA . GLY A 1 631 ? -1.698 16.310 14.566 1.00 93.25 631 GLY A CA 1
ATOM 4782 C C . GLY A 1 631 ? -0.963 16.721 13.284 1.00 93.25 631 GLY A C 1
ATOM 4783 O O . GLY A 1 631 ? -0.514 17.863 13.187 1.00 93.25 631 GLY A O 1
ATOM 4784 N N . GLU A 1 632 ? -0.865 15.823 12.303 1.00 94.12 632 GLU A N 1
ATOM 4785 C CA . GLU A 1 632 ? -0.298 16.086 10.976 1.00 94.12 632 GLU A CA 1
ATOM 4786 C C . GLU A 1 632 ? -1.384 16.355 9.920 1.00 94.12 632 GLU A C 1
ATOM 4788 O O . GLU A 1 632 ? -2.584 16.306 10.204 1.00 94.12 632 GLU A O 1
ATOM 4793 N N . ASP A 1 633 ? -0.964 16.697 8.699 1.00 95.19 633 ASP A N 1
ATOM 4794 C CA . ASP A 1 633 ? -1.873 16.769 7.555 1.00 95.19 633 ASP A CA 1
ATOM 4795 C C . ASP A 1 633 ? -2.450 15.369 7.286 1.00 95.19 633 ASP A C 1
ATOM 4797 O O . ASP A 1 633 ? -1.728 14.373 7.293 1.00 95.19 633 ASP A O 1
ATOM 4801 N N . ILE A 1 634 ? -3.755 15.289 7.023 1.00 96.50 634 ILE A N 1
ATOM 4802 C CA . ILE A 1 634 ? -4.442 14.012 6.801 1.00 96.50 634 ILE A CA 1
ATOM 4803 C C . ILE A 1 634 ? -4.758 13.838 5.325 1.00 96.50 634 ILE A C 1
ATOM 4805 O O . ILE A 1 634 ? -5.332 14.730 4.696 1.00 96.50 634 ILE A O 1
ATOM 4809 N N . ARG A 1 635 ? -4.470 12.648 4.795 1.00 96.69 635 ARG A N 1
ATOM 4810 C CA . ARG A 1 635 ? -4.934 12.193 3.476 1.00 96.69 635 ARG A CA 1
ATOM 4811 C C . ARG A 1 635 ? -5.704 10.894 3.647 1.00 96.69 635 ARG A C 1
ATOM 4813 O O . ARG A 1 635 ? -5.173 9.950 4.220 1.00 96.69 635 ARG A O 1
ATOM 4820 N N . ILE A 1 636 ? -6.930 10.836 3.139 1.00 98.12 636 ILE A N 1
ATOM 4821 C CA . ILE A 1 636 ? -7.775 9.637 3.138 1.00 98.12 636 ILE A CA 1
ATOM 4822 C C . ILE A 1 636 ? -8.154 9.352 1.691 1.00 98.12 636 ILE A C 1
ATOM 4824 O O . ILE A 1 636 ? -8.872 10.138 1.073 1.00 98.12 636 ILE A O 1
ATOM 4828 N N . THR A 1 637 ? -7.690 8.226 1.156 1.00 98.12 637 THR A N 1
ATOM 4829 C CA . THR A 1 637 ? -7.998 7.809 -0.215 1.00 98.12 637 THR A CA 1
ATOM 4830 C C . THR A 1 637 ? -8.836 6.545 -0.215 1.00 98.12 637 THR A C 1
ATOM 4832 O O . THR A 1 637 ? -8.494 5.571 0.455 1.00 98.12 637 THR A O 1
ATOM 4835 N N . MET A 1 638 ? -9.902 6.547 -1.013 1.00 98.38 638 MET A N 1
ATOM 4836 C CA . MET A 1 638 ? -10.725 5.379 -1.306 1.00 98.38 638 MET A CA 1
ATOM 4837 C C . MET A 1 638 ? -10.518 4.938 -2.749 1.00 98.38 638 MET A C 1
ATOM 4839 O O . MET A 1 638 ? -10.508 5.779 -3.643 1.00 98.38 638 MET A O 1
ATOM 4843 N N . SER A 1 639 ? -10.461 3.627 -2.981 1.00 98.31 639 SER A N 1
ATOM 4844 C CA . SER A 1 639 ? -10.529 3.038 -4.318 1.00 98.31 639 SER A CA 1
ATOM 4845 C C . SER A 1 639 ? -11.485 1.850 -4.362 1.00 98.31 639 SER A C 1
ATOM 4847 O O . SER A 1 639 ? -11.665 1.146 -3.367 1.00 98.31 639 SER A O 1
ATOM 4849 N N . PHE A 1 640 ? -12.065 1.591 -5.529 1.00 97.56 640 PHE A N 1
ATOM 4850 C CA . PHE A 1 640 ? -12.944 0.447 -5.780 1.00 97.56 640 PHE A CA 1
ATOM 4851 C C . PHE A 1 640 ? -12.852 0.011 -7.250 1.00 97.56 640 PHE A C 1
ATOM 4853 O O . PHE A 1 640 ? -12.536 0.834 -8.110 1.00 97.56 640 PHE A O 1
ATOM 4860 N N . PRO A 1 641 ? -13.081 -1.273 -7.572 1.00 95.25 641 PRO A N 1
ATOM 4861 C CA . PRO A 1 641 ? -13.150 -1.716 -8.958 1.00 95.25 641 PRO A CA 1
ATOM 4862 C C . PRO A 1 641 ? -14.500 -1.324 -9.573 1.00 95.25 641 PRO A C 1
ATOM 4864 O O . PRO A 1 641 ? -15.527 -1.369 -8.896 1.00 95.25 641 PRO A O 1
ATOM 4867 N N . SER A 1 642 ? -14.505 -0.988 -10.863 1.00 92.88 642 SER A N 1
ATOM 4868 C CA . SER A 1 642 ? -15.723 -0.651 -11.606 1.00 92.88 642 SER A CA 1
ATOM 4869 C C . SER A 1 642 ? -15.900 -1.502 -12.858 1.00 92.88 642 SER A C 1
ATOM 4871 O O . SER A 1 642 ? -14.939 -1.810 -13.563 1.00 92.88 642 SER A O 1
ATOM 4873 N N . SER A 1 643 ? -17.148 -1.848 -13.170 1.00 91.06 643 SER A N 1
ATOM 4874 C CA . SER A 1 643 ? -17.486 -2.624 -14.368 1.00 91.06 643 SER A CA 1
ATOM 4875 C C . SER A 1 643 ? -17.058 -1.908 -15.671 1.00 91.06 643 SER A C 1
ATOM 4877 O O . SER A 1 643 ? -17.042 -0.677 -15.717 1.00 91.06 643 SER A O 1
ATOM 4879 N N . PRO A 1 644 ? -16.757 -2.636 -16.766 1.00 90.62 644 PRO A N 1
ATOM 4880 C CA . PRO A 1 644 ? -16.389 -2.035 -18.057 1.00 90.62 644 PRO A CA 1
ATOM 4881 C C . PRO A 1 644 ? -17.550 -1.287 -18.739 1.00 90.62 644 PRO A C 1
ATOM 4883 O O . PRO A 1 644 ? -18.720 -1.528 -18.438 1.00 90.62 644 PRO A O 1
ATOM 4886 N N . GLU A 1 645 ? -17.270 -0.439 -19.736 1.00 84.12 645 GLU A N 1
ATOM 4887 C CA . GLU A 1 645 ? -18.328 0.071 -20.635 1.00 84.12 645 GLU A CA 1
ATOM 4888 C C . GLU A 1 645 ? -19.092 -1.100 -21.303 1.00 84.12 645 GLU A C 1
ATOM 4890 O O . GLU A 1 645 ? -18.484 -2.107 -21.675 1.00 84.12 645 GLU A O 1
ATOM 4895 N N . PRO A 1 646 ? -20.423 -1.004 -21.502 1.00 84.38 646 PRO A N 1
ATOM 4896 C CA . PRO A 1 646 ? -21.284 0.163 -21.299 1.00 84.38 646 PRO A CA 1
ATOM 4897 C C . PRO A 1 646 ? -21.935 0.238 -19.904 1.00 84.38 646 PRO A C 1
ATOM 4899 O O . PRO A 1 646 ? -22.970 0.893 -19.746 1.00 84.38 646 PRO A O 1
ATOM 4902 N N . TYR A 1 647 ? -21.413 -0.479 -18.903 1.00 85.44 647 TYR A N 1
ATOM 4903 C CA . TYR A 1 647 ? -21.932 -0.380 -17.540 1.00 85.44 647 TYR A CA 1
ATOM 4904 C C . TYR A 1 647 ? -21.556 0.973 -16.923 1.00 85.44 647 TYR A C 1
ATOM 4906 O O . TYR A 1 647 ? -20.496 1.546 -17.199 1.00 85.44 647 TYR A O 1
ATOM 4914 N N . LEU A 1 648 ? -22.461 1.500 -16.099 1.00 86.56 648 LEU A N 1
ATOM 4915 C CA . LEU A 1 648 ? -22.221 2.729 -15.349 1.00 86.56 648 LEU A CA 1
ATOM 4916 C C . LEU A 1 648 ? -21.185 2.472 -14.258 1.00 86.56 648 LEU A C 1
ATOM 4918 O O . LEU A 1 648 ? -21.205 1.401 -13.653 1.00 86.56 648 LEU A O 1
ATOM 4922 N N . VAL A 1 649 ? -20.348 3.474 -13.996 1.00 90.88 649 VAL A N 1
ATOM 4923 C CA . VAL A 1 649 ? -19.504 3.492 -12.801 1.00 90.88 649 VAL A CA 1
ATOM 4924 C C . VAL A 1 649 ? -20.399 3.625 -11.571 1.00 90.88 649 VAL A C 1
ATOM 4926 O O . VAL A 1 649 ? -21.382 4.371 -11.569 1.00 90.88 649 VAL A O 1
ATOM 4929 N N . GLU A 1 650 ? -20.089 2.839 -10.553 1.00 91.81 650 GLU A N 1
ATOM 4930 C CA . GLU A 1 650 ? -20.748 2.817 -9.260 1.00 91.81 650 GLU A CA 1
ATOM 4931 C C . GLU A 1 650 ? -20.479 4.135 -8.515 1.00 91.81 650 GLU A C 1
ATOM 4933 O O . GLU A 1 650 ? -19.345 4.603 -8.447 1.00 91.81 650 GLU A O 1
ATOM 4938 N N . ASP A 1 651 ? -21.518 4.744 -7.942 1.00 93.81 651 ASP A N 1
ATOM 4939 C CA . ASP A 1 651 ? -21.403 6.016 -7.220 1.00 93.81 651 ASP A CA 1
ATOM 4940 C C . ASP A 1 651 ? -21.125 5.745 -5.738 1.00 93.81 651 ASP A C 1
ATOM 4942 O O . ASP A 1 651 ? -22.040 5.709 -4.902 1.00 93.81 651 ASP A O 1
ATOM 4946 N N . LEU A 1 652 ? -19.848 5.490 -5.437 1.00 95.81 652 LEU A N 1
ATOM 4947 C CA . LEU A 1 652 ? -19.322 5.447 -4.076 1.00 95.81 652 LEU A CA 1
ATOM 4948 C C . LEU A 1 652 ? -18.784 6.824 -3.684 1.00 95.81 652 LEU A C 1
ATOM 4950 O O . LEU A 1 652 ? -17.776 7.294 -4.209 1.00 95.81 652 LEU A O 1
ATOM 4954 N N . GLN A 1 653 ? -19.437 7.457 -2.715 1.00 96.38 653 GLN A N 1
ATOM 4955 C CA . GLN A 1 653 ? -19.039 8.762 -2.205 1.00 96.38 653 GLN A CA 1
ATOM 4956 C C . GLN A 1 653 ? -18.216 8.592 -0.923 1.00 96.38 653 GLN A C 1
ATOM 4958 O O . GLN A 1 653 ? -18.718 8.063 0.071 1.00 96.38 653 GLN A O 1
ATOM 4963 N N . LEU A 1 654 ? -16.968 9.070 -0.945 1.00 97.75 654 LEU A N 1
ATOM 4964 C CA . LEU A 1 654 ? -16.127 9.209 0.244 1.00 97.75 654 LEU A CA 1
ATOM 4965 C C . LEU A 1 654 ? -16.480 10.510 0.966 1.00 97.75 654 LEU A C 1
ATOM 4967 O O . LEU A 1 654 ? -16.434 11.589 0.372 1.00 97.75 654 LEU A O 1
ATOM 4971 N N . VAL A 1 655 ? -16.821 10.405 2.243 1.00 97.69 655 VAL A N 1
ATOM 4972 C CA . VAL A 1 655 ? -17.226 11.525 3.091 1.00 97.69 655 VAL A CA 1
ATOM 4973 C C . VAL A 1 655 ? -16.430 11.470 4.385 1.00 97.69 655 VAL A C 1
ATOM 4975 O O . VAL A 1 655 ? -16.229 10.397 4.939 1.00 97.69 655 VAL A O 1
ATOM 4978 N N . ALA A 1 656 ? -15.998 12.618 4.895 1.00 97.75 656 ALA A N 1
ATOM 4979 C CA . ALA A 1 656 ? -15.390 12.709 6.217 1.00 97.75 656 ALA A CA 1
ATOM 4980 C C . ALA A 1 656 ? -16.116 13.767 7.052 1.00 97.75 656 ALA A C 1
ATOM 4982 O O . ALA A 1 656 ? -16.311 14.901 6.606 1.00 97.75 656 ALA A O 1
ATOM 4983 N N . ARG A 1 657 ? -16.560 13.384 8.252 1.00 97.00 657 ARG A N 1
ATOM 4984 C CA . ARG A 1 657 ? -17.275 14.250 9.200 1.00 97.00 657 ARG A CA 1
ATOM 4985 C C . ARG A 1 657 ? -16.398 14.521 10.404 1.00 97.00 657 ARG A C 1
ATOM 4987 O O . ARG A 1 657 ? -15.891 13.586 11.005 1.00 97.00 657 ARG A O 1
ATOM 4994 N N . THR A 1 658 ? -16.251 15.782 10.773 1.00 96.56 658 THR A N 1
ATOM 4995 C CA . THR A 1 658 ? -15.422 16.178 11.914 1.00 96.56 658 THR A CA 1
ATOM 4996 C C . THR A 1 658 ? -16.258 16.310 13.184 1.00 96.56 658 THR A C 1
ATOM 4998 O O . THR A 1 658 ? -17.449 16.642 13.122 1.00 96.56 658 THR A O 1
ATOM 5001 N N . SER A 1 659 ? -15.621 16.159 14.349 1.00 94.69 659 SER A N 1
ATOM 5002 C CA . SER A 1 659 ? -16.247 16.421 15.658 1.00 94.69 659 SER A CA 1
ATOM 5003 C C . SER A 1 659 ? -16.815 17.844 15.796 1.00 94.69 659 SER A C 1
ATOM 5005 O O . SER A 1 659 ? -17.761 18.087 16.543 1.00 94.69 659 SER A O 1
ATOM 5007 N N . THR A 1 660 ? -16.299 18.793 15.010 1.00 94.31 660 THR A N 1
ATOM 5008 C CA . THR A 1 660 ? -16.756 20.190 14.951 1.00 94.31 660 THR A CA 1
ATOM 5009 C C . THR A 1 660 ? -18.039 20.398 14.129 1.00 94.31 660 THR A C 1
ATOM 5011 O O . THR A 1 660 ? -18.545 21.520 14.041 1.00 94.31 660 THR A O 1
ATOM 5014 N N . GLY A 1 661 ? -18.602 19.335 13.541 1.00 92.75 661 GLY A N 1
ATOM 5015 C CA . GLY A 1 661 ? -19.869 19.367 12.804 1.00 92.75 661 GLY A CA 1
ATOM 5016 C C . GLY A 1 661 ? -19.748 19.807 11.343 1.00 92.75 661 GLY A C 1
ATOM 5017 O O . GLY A 1 661 ? -20.760 20.157 10.720 1.00 92.75 661 GLY A O 1
ATOM 5018 N N . PHE A 1 662 ? -18.536 19.802 10.787 1.00 95.69 662 PHE A N 1
ATOM 5019 C CA . PHE A 1 662 ? -18.304 20.002 9.361 1.00 95.69 662 PHE A CA 1
ATOM 5020 C C . PHE A 1 662 ? -18.212 18.667 8.628 1.00 95.69 662 PHE A C 1
ATOM 5022 O O . PHE A 1 662 ? -18.000 17.607 9.218 1.00 95.69 662 PHE A O 1
ATOM 5029 N N . VAL A 1 663 ? -18.416 18.727 7.319 1.00 96.75 663 VAL A N 1
ATOM 5030 C CA . VAL A 1 663 ? -18.326 17.578 6.431 1.00 96.75 663 VAL A CA 1
ATOM 5031 C C . VAL A 1 663 ? -17.555 17.954 5.182 1.00 96.75 663 VAL A C 1
ATOM 5033 O O . VAL A 1 663 ? -17.704 19.055 4.656 1.00 96.75 663 VAL A O 1
ATOM 5036 N N . THR A 1 664 ? -16.756 17.024 4.695 1.00 96.12 664 THR A N 1
ATOM 5037 C CA . THR A 1 664 ? -16.048 17.133 3.428 1.00 96.12 664 THR A CA 1
ATOM 5038 C C . THR A 1 664 ? -16.316 15.896 2.573 1.00 96.12 664 THR A C 1
ATOM 5040 O O . THR A 1 664 ? -16.700 14.844 3.091 1.00 96.12 664 THR A O 1
ATOM 5043 N N . VAL A 1 665 ? -16.193 16.048 1.257 1.00 95.75 665 VAL A N 1
ATOM 5044 C CA . VAL A 1 665 ? -16.535 15.039 0.250 1.00 95.75 665 VAL A CA 1
ATOM 5045 C C . VAL A 1 665 ? -15.352 14.893 -0.703 1.00 95.75 665 VAL A C 1
ATOM 5047 O O . VAL A 1 665 ? -14.776 15.900 -1.117 1.00 95.75 665 VAL A O 1
ATOM 5050 N N . GLY A 1 666 ? -14.995 13.654 -1.044 1.00 93.31 666 GLY A N 1
ATOM 5051 C CA . GLY A 1 666 ? -13.835 13.347 -1.885 1.00 93.31 666 GLY A CA 1
ATOM 5052 C C . GLY A 1 666 ? -13.846 14.076 -3.231 1.00 93.31 666 GLY A C 1
ATOM 5053 O O . GLY A 1 666 ? -14.901 14.252 -3.838 1.00 93.31 666 GLY A O 1
ATOM 5054 N N . ASP A 1 667 ? -12.661 14.495 -3.680 1.00 88.12 667 ASP A N 1
ATOM 5055 C CA . ASP A 1 667 ? -12.404 15.263 -4.912 1.00 88.12 667 ASP A CA 1
ATOM 5056 C C . ASP A 1 667 ? -13.039 16.676 -4.980 1.00 88.12 667 ASP A C 1
ATOM 5058 O O . ASP A 1 667 ? -12.984 17.338 -6.023 1.00 88.12 667 ASP A O 1
ATOM 5062 N N . TYR A 1 668 ? -13.588 17.197 -3.876 1.00 91.56 668 TYR A N 1
ATOM 5063 C CA . TYR A 1 668 ? -13.995 18.603 -3.763 1.00 91.56 668 TYR A CA 1
ATOM 5064 C C . TYR A 1 668 ? -12.944 19.383 -2.981 1.00 91.56 668 TYR A C 1
ATOM 5066 O O . TYR A 1 668 ? -12.881 19.294 -1.759 1.00 91.56 668 TYR A O 1
ATOM 5074 N N . TYR A 1 669 ? -12.137 20.171 -3.691 1.00 89.81 669 TYR A N 1
ATOM 5075 C CA . TYR A 1 669 ? -11.040 20.946 -3.107 1.00 89.81 669 TYR A CA 1
ATOM 5076 C C . TYR A 1 669 ? -11.348 22.441 -3.035 1.00 89.81 669 TYR A C 1
ATOM 5078 O O . TYR A 1 669 ? -11.983 23.002 -3.936 1.00 89.81 669 TYR A O 1
ATOM 5086 N N . ASP A 1 670 ? -10.836 23.084 -1.992 1.00 86.38 670 ASP A N 1
ATOM 5087 C CA . ASP A 1 670 ? -10.758 24.533 -1.895 1.00 86.38 670 ASP A CA 1
ATOM 5088 C C . ASP A 1 670 ? -9.613 25.076 -2.763 1.00 86.38 670 ASP A C 1
ATOM 5090 O O . ASP A 1 670 ? -8.888 24.352 -3.456 1.00 86.38 670 ASP A O 1
ATOM 5094 N N . GLY A 1 671 ? -9.483 26.404 -2.782 1.00 79.31 671 GLY A N 1
ATOM 5095 C CA . GLY A 1 671 ? -8.436 27.075 -3.544 1.00 79.31 671 GLY A CA 1
ATOM 5096 C C . GLY A 1 671 ? -7.029 26.659 -3.124 1.00 79.31 671 GLY A C 1
ATOM 5097 O O . GLY A 1 671 ? -6.138 26.796 -3.942 1.00 79.31 671 GLY A O 1
ATOM 5098 N N . ASP A 1 672 ? -6.848 26.136 -1.910 1.00 82.25 672 ASP A N 1
ATOM 5099 C CA . ASP A 1 672 ? -5.560 25.773 -1.320 1.00 82.25 672 ASP A CA 1
ATOM 5100 C C . ASP A 1 672 ? -5.058 24.351 -1.632 1.00 82.25 672 ASP A C 1
ATOM 5102 O O . ASP A 1 672 ? -3.926 24.007 -1.296 1.00 82.25 672 ASP A O 1
ATOM 5106 N N . GLY A 1 673 ? -5.867 23.530 -2.309 1.00 85.25 673 GLY A N 1
ATOM 5107 C CA . GLY A 1 673 ? -5.544 22.128 -2.593 1.00 85.25 673 GLY A CA 1
ATOM 5108 C C . GLY A 1 673 ? -5.870 21.154 -1.451 1.00 85.25 673 GLY A C 1
ATOM 5109 O O . GLY A 1 673 ? -5.585 19.956 -1.583 1.00 85.25 673 GLY A O 1
ATOM 5110 N N . PHE A 1 674 ? -6.478 21.634 -0.361 1.00 91.62 674 PHE A N 1
ATOM 5111 C CA . PHE A 1 674 ? -7.134 20.811 0.657 1.00 91.62 674 PHE A CA 1
ATOM 5112 C C . PHE A 1 674 ? -8.630 20.689 0.364 1.00 91.62 674 PHE A C 1
ATOM 5114 O O . PHE A 1 674 ? -9.153 21.308 -0.563 1.00 91.62 674 PHE A O 1
ATOM 5121 N N . SER A 1 675 ? -9.319 19.797 1.074 1.00 94.12 675 SER A N 1
ATOM 5122 C CA . SER A 1 675 ? -10.726 19.520 0.781 1.00 94.12 675 SER A CA 1
ATOM 5123 C C . SER A 1 675 ? -11.641 20.623 1.289 1.00 94.12 675 SER A C 1
ATOM 5125 O O . SER A 1 675 ? -11.438 21.166 2.369 1.00 94.12 675 SER A O 1
ATOM 5127 N N . ALA A 1 676 ? -12.680 20.919 0.514 1.00 94.00 676 ALA A N 1
ATOM 5128 C CA . ALA A 1 676 ? -13.669 21.924 0.852 1.00 94.00 676 ALA A CA 1
ATOM 5129 C C . ALA A 1 676 ? -14.511 21.494 2.060 1.00 94.00 676 ALA A C 1
ATOM 5131 O O . ALA A 1 676 ? -14.948 20.339 2.164 1.00 94.00 676 ALA A O 1
ATOM 5132 N N . TRP A 1 677 ? -14.774 22.451 2.951 1.00 94.31 677 TRP A N 1
ATOM 5133 C CA . TRP A 1 677 ? -15.548 22.245 4.175 1.00 94.31 677 TRP A CA 1
ATOM 5134 C C . TRP A 1 677 ? -16.995 22.712 4.002 1.00 94.31 677 TRP A C 1
ATOM 5136 O O . TRP A 1 677 ? -17.284 23.885 3.747 1.00 94.31 677 TRP A O 1
ATOM 5146 N N . PHE A 1 678 ? -17.938 21.801 4.220 1.00 95.50 678 PHE A N 1
ATOM 5147 C CA . PHE A 1 678 ? -19.371 22.066 4.200 1.00 95.50 678 PHE A CA 1
ATOM 5148 C C . PHE A 1 678 ? -19.955 21.951 5.609 1.00 95.50 678 PHE A C 1
ATOM 5150 O O . PHE A 1 678 ? -19.455 21.232 6.470 1.00 95.50 678 PHE A O 1
ATOM 5157 N N . ASN A 1 679 ? -21.054 22.659 5.871 1.00 93.69 679 ASN A N 1
ATOM 5158 C CA . ASN A 1 679 ? -21.775 22.502 7.133 1.00 93.69 679 ASN A CA 1
ATOM 5159 C C . ASN A 1 679 ? -22.431 21.110 7.195 1.00 93.69 679 ASN A C 1
ATOM 5161 O O . ASN A 1 679 ? -23.028 20.690 6.207 1.00 93.69 679 ASN A O 1
ATOM 5165 N N . GLY A 1 680 ? -22.419 20.438 8.351 1.00 89.69 680 GLY A N 1
ATOM 5166 C CA . GLY A 1 680 ? -22.980 19.089 8.514 1.00 89.69 680 GLY A CA 1
ATOM 5167 C C . GLY A 1 680 ? -24.472 18.935 8.177 1.00 89.69 680 GLY A C 1
ATOM 5168 O O . GLY A 1 680 ? -24.942 17.814 8.004 1.00 89.69 680 GLY A O 1
ATOM 5169 N N . SER A 1 681 ? -25.217 20.038 8.034 1.00 91.69 681 SER A N 1
ATOM 5170 C CA . SER A 1 681 ? -26.605 20.044 7.542 1.00 91.69 681 SER A CA 1
ATOM 5171 C C . SER A 1 681 ? -26.754 19.967 6.013 1.00 91.69 681 SER A C 1
ATOM 5173 O O . SER A 1 681 ? -27.884 19.910 5.520 1.00 91.69 681 SER A O 1
ATOM 5175 N N . VAL A 1 682 ? -25.651 19.986 5.254 1.00 93.75 682 VAL A N 1
ATOM 5176 C CA . VAL A 1 682 ? -25.672 19.853 3.790 1.00 93.75 682 VAL A CA 1
ATOM 5177 C C . VAL A 1 682 ? -26.241 18.490 3.380 1.00 93.75 682 VAL A C 1
ATOM 5179 O O . VAL A 1 682 ? -25.977 17.466 4.010 1.00 93.75 682 VAL A O 1
ATOM 5182 N N . SER A 1 683 ? -27.041 18.469 2.313 1.00 93.94 683 SER A N 1
ATOM 5183 C CA . SER A 1 683 ? -27.548 17.216 1.756 1.00 93.94 683 SER A CA 1
ATOM 5184 C C . SER A 1 683 ? -26.465 16.571 0.893 1.00 93.94 683 SER A C 1
ATOM 5186 O O . SER A 1 683 ? -26.112 17.103 -0.153 1.00 93.94 683 SER A O 1
ATOM 5188 N N . LEU A 1 684 ? -25.945 15.425 1.335 1.00 93.00 684 LEU A N 1
ATOM 5189 C CA . LEU A 1 684 ? -24.933 14.651 0.598 1.00 93.00 684 LEU A CA 1
ATOM 5190 C C . LEU A 1 684 ? -25.489 13.952 -0.656 1.00 93.00 684 LEU A C 1
ATOM 5192 O O . LEU A 1 684 ? -24.729 13.521 -1.523 1.00 93.00 684 LEU A O 1
ATOM 5196 N N . ASP A 1 685 ? -26.817 13.899 -0.765 1.00 91.81 685 ASP A N 1
ATOM 5197 C CA . ASP A 1 685 ? -27.557 13.352 -1.905 1.00 91.81 685 ASP A CA 1
ATOM 5198 C C . ASP A 1 685 ? -27.974 14.461 -2.905 1.00 91.81 685 ASP A C 1
ATOM 5200 O O . ASP A 1 685 ? -28.815 14.243 -3.775 1.00 91.81 685 ASP A O 1
ATOM 5204 N N . ASP A 1 686 ? -27.439 15.684 -2.767 1.00 91.56 686 ASP A N 1
ATOM 5205 C CA . ASP A 1 686 ? -27.647 16.767 -3.734 1.00 91.56 686 ASP A CA 1
ATOM 5206 C C . ASP A 1 686 ? -26.746 16.569 -4.964 1.00 91.56 686 ASP A C 1
ATOM 5208 O O . ASP A 1 686 ? -25.607 17.033 -4.998 1.00 91.56 686 ASP A O 1
ATOM 5212 N N . ASP A 1 687 ? -27.289 15.928 -5.999 1.00 86.56 687 ASP A N 1
ATOM 5213 C CA . ASP A 1 687 ? -26.613 15.660 -7.280 1.00 86.56 687 ASP A CA 1
ATOM 5214 C C . ASP A 1 687 ? -26.213 16.916 -8.075 1.00 86.56 687 ASP A C 1
ATOM 5216 O O . ASP A 1 687 ? -25.644 16.793 -9.157 1.00 86.56 687 ASP A O 1
ATOM 5220 N N . THR A 1 688 ? -26.566 18.122 -7.615 1.00 88.81 688 THR A N 1
ATOM 5221 C CA . THR A 1 688 ? -26.118 19.379 -8.239 1.00 88.81 688 THR A CA 1
ATOM 5222 C C . THR A 1 688 ? -24.899 19.975 -7.552 1.00 88.81 688 THR A C 1
ATOM 5224 O O . THR A 1 688 ? -24.154 20.732 -8.179 1.00 88.81 688 THR A O 1
ATOM 5227 N N . LEU A 1 689 ? -24.723 19.660 -6.267 1.00 91.00 689 LEU A N 1
ATOM 5228 C CA . LEU A 1 689 ? -23.577 20.071 -5.467 1.00 91.00 689 LEU A CA 1
ATOM 5229 C C . LEU A 1 689 ? -22.491 18.992 -5.478 1.00 91.00 689 LEU A C 1
ATOM 5231 O O . LEU A 1 689 ? -21.317 19.319 -5.628 1.00 91.00 689 LEU A O 1
ATOM 5235 N N . PHE A 1 690 ? -22.898 17.727 -5.355 1.00 92.50 690 PHE A N 1
ATOM 5236 C CA . PHE A 1 690 ? -22.037 16.552 -5.296 1.00 92.50 690 PHE A CA 1
ATOM 5237 C C . PHE A 1 690 ? -22.332 15.611 -6.467 1.00 92.50 690 PHE A C 1
ATOM 5239 O O . PHE A 1 690 ? -22.948 14.554 -6.311 1.00 92.50 690 PHE A O 1
ATOM 5246 N N . ASN A 1 691 ? -21.901 16.004 -7.662 1.00 88.69 691 ASN A N 1
ATOM 5247 C CA . ASN A 1 691 ? -22.084 15.213 -8.876 1.00 88.69 691 ASN A CA 1
ATOM 5248 C C . ASN A 1 691 ? -21.331 13.876 -8.764 1.00 88.69 691 ASN A C 1
ATOM 5250 O O . ASN A 1 691 ? -20.196 13.850 -8.287 1.00 88.69 691 ASN A O 1
ATOM 5254 N N . SER A 1 692 ? -21.927 12.787 -9.257 1.00 85.06 692 SER A N 1
ATOM 5255 C CA . SER A 1 692 ? -21.204 11.531 -9.487 1.00 85.06 692 SER A CA 1
ATOM 5256 C C . SER A 1 692 ? -20.115 11.750 -10.544 1.00 85.06 692 SER A C 1
ATOM 5258 O O . SER A 1 692 ? -20.405 12.286 -11.622 1.00 85.06 692 SER A O 1
ATOM 5260 N N . ASN A 1 693 ? -18.885 11.329 -10.262 1.00 83.25 693 ASN A N 1
ATOM 5261 C CA . ASN A 1 693 ? -17.804 11.279 -11.243 1.00 83.25 693 ASN A CA 1
ATOM 5262 C C . ASN A 1 693 ? -17.551 9.819 -11.665 1.00 83.25 693 ASN A C 1
ATOM 5264 O O . ASN A 1 693 ? -18.034 8.884 -11.036 1.00 83.25 693 ASN A O 1
ATOM 5268 N N . ASN A 1 694 ? -16.834 9.626 -12.772 1.00 89.31 694 ASN A N 1
ATOM 5269 C CA . ASN A 1 694 ? -16.459 8.291 -13.255 1.00 89.31 694 ASN A CA 1
ATOM 5270 C C . ASN A 1 694 ? -15.118 7.822 -12.650 1.00 89.31 694 ASN A C 1
ATOM 5272 O O . ASN A 1 694 ? -14.452 6.965 -13.229 1.00 89.31 694 ASN A O 1
ATOM 5276 N N . GLU A 1 695 ? -14.679 8.428 -11.543 1.00 92.94 695 GLU A N 1
ATOM 5277 C CA . GLU A 1 695 ? -13.405 8.102 -10.905 1.00 92.94 695 GLU A CA 1
ATOM 5278 C C . GLU A 1 695 ? -13.556 6.890 -9.989 1.00 92.94 695 GLU A C 1
ATOM 5280 O O . GLU A 1 695 ? -14.497 6.782 -9.210 1.00 92.94 695 GLU A O 1
ATOM 5285 N N . THR A 1 696 ? -12.585 5.983 -10.062 1.00 95.00 696 THR A N 1
ATOM 5286 C CA . THR A 1 696 ? -12.524 4.772 -9.227 1.00 95.00 696 THR A CA 1
ATOM 5287 C C . THR A 1 696 ? -11.602 4.932 -8.021 1.00 95.00 696 THR A C 1
ATOM 5289 O O . THR A 1 696 ? -11.465 4.007 -7.223 1.00 95.00 696 THR A O 1
ATOM 5292 N N . THR A 1 697 ? -10.956 6.097 -7.898 1.00 96.50 697 THR A N 1
ATOM 5293 C CA . THR A 1 697 ? -10.123 6.498 -6.763 1.00 96.50 697 THR A CA 1
ATOM 5294 C C . THR A 1 697 ? -10.403 7.960 -6.445 1.00 96.50 697 THR A C 1
ATOM 5296 O O . THR A 1 697 ? -10.288 8.802 -7.336 1.00 96.50 697 THR A O 1
ATOM 5299 N N . VAL A 1 698 ? -10.751 8.249 -5.194 1.00 95.44 698 VAL A N 1
ATOM 5300 C CA . VAL A 1 698 ? -11.134 9.583 -4.707 1.00 95.44 698 VAL A CA 1
ATOM 5301 C C . VAL A 1 698 ? -10.436 9.881 -3.385 1.00 95.44 698 VAL A C 1
ATOM 5303 O O . VAL A 1 698 ? -10.208 8.969 -2.585 1.00 95.44 698 VAL A O 1
ATOM 5306 N N . GLU A 1 699 ? -10.113 11.150 -3.141 1.00 95.50 699 GLU A N 1
ATOM 5307 C CA . GLU A 1 699 ? -9.319 11.549 -1.973 1.00 95.50 699 GLU A CA 1
ATOM 5308 C C . GLU A 1 699 ? -9.942 12.720 -1.204 1.00 95.50 699 GLU A C 1
ATOM 5310 O O . GLU A 1 699 ? -10.447 13.680 -1.792 1.00 95.50 699 GLU A O 1
ATOM 5315 N N . VAL A 1 700 ? -9.842 12.650 0.125 1.00 96.00 700 VAL A N 1
ATOM 5316 C CA . VAL A 1 700 ? -10.056 13.756 1.062 1.00 96.00 700 VAL A CA 1
ATOM 5317 C C . VAL A 1 700 ? -8.720 14.133 1.711 1.00 96.00 700 VAL A C 1
ATOM 5319 O O . VAL A 1 700 ? -7.924 13.271 2.076 1.00 96.00 700 VAL A O 1
ATOM 5322 N N . LYS A 1 701 ? -8.498 15.436 1.880 1.00 94.81 701 LYS A N 1
ATOM 5323 C CA . LYS A 1 701 ? -7.286 16.059 2.418 1.00 94.81 701 LYS A CA 1
ATOM 5324 C C . LYS A 1 701 ? -7.629 17.117 3.455 1.00 94.81 701 LYS A C 1
ATOM 5326 O O . LYS A 1 701 ? -8.418 18.015 3.158 1.00 94.81 701 LYS A O 1
ATOM 5331 N N . PHE A 1 702 ? -6.952 17.082 4.593 1.00 95.19 702 PHE A N 1
ATOM 5332 C CA . PHE A 1 702 ? -7.040 18.098 5.637 1.00 95.19 702 PHE A CA 1
ATOM 5333 C C . PHE A 1 702 ? -5.656 18.643 5.968 1.00 95.19 702 PHE A C 1
ATOM 5335 O O . PHE A 1 702 ? -4.701 17.874 6.065 1.00 95.19 702 PHE A O 1
ATOM 5342 N N . SER A 1 703 ? -5.553 19.953 6.184 1.00 93.88 703 SER A N 1
ATOM 5343 C CA . SER A 1 703 ? -4.349 20.528 6.776 1.00 93.88 703 SER A CA 1
ATOM 5344 C C . SER A 1 703 ? -4.376 20.326 8.289 1.00 93.88 703 SER A C 1
ATOM 5346 O O . SER A 1 703 ? -5.408 20.526 8.928 1.00 93.88 703 SER A O 1
ATOM 5348 N N . SER A 1 704 ? -3.224 20.020 8.876 1.00 94.81 704 SER A N 1
ATOM 5349 C CA . SER A 1 704 ? -2.966 20.014 10.321 1.00 94.81 704 SER A CA 1
ATOM 5350 C C . SER A 1 704 ? -3.472 21.279 11.024 1.00 94.81 704 SER A C 1
ATOM 5352 O O . SER A 1 704 ? -3.943 21.217 12.158 1.00 94.81 704 SER A O 1
ATOM 5354 N N . ILE A 1 705 ? -3.438 22.431 10.346 1.00 92.69 705 ILE A N 1
ATOM 5355 C CA . ILE A 1 705 ? -3.927 23.709 10.882 1.00 92.69 705 ILE A CA 1
ATOM 5356 C C . ILE A 1 705 ? -5.451 23.697 11.065 1.00 92.69 705 ILE A C 1
ATOM 5358 O O . ILE A 1 705 ? -5.948 24.230 12.059 1.00 92.69 705 ILE A O 1
ATOM 5362 N N . ASP A 1 706 ? -6.188 23.074 10.146 1.00 91.38 706 ASP A N 1
ATOM 5363 C CA . ASP A 1 706 ? -7.650 22.986 10.215 1.00 91.38 706 ASP A CA 1
ATOM 5364 C C . ASP A 1 706 ? -8.125 21.939 11.237 1.00 91.38 706 ASP A C 1
ATOM 5366 O O . ASP A 1 706 ? -9.294 21.924 11.626 1.00 91.38 706 ASP A O 1
ATOM 5370 N N . LEU A 1 707 ? -7.216 21.076 11.700 1.00 94.50 707 LEU A N 1
ATOM 5371 C CA . LEU A 1 707 ? -7.502 19.958 12.598 1.00 94.50 707 LEU A CA 1
ATOM 5372 C C . LEU A 1 707 ? -7.291 20.270 14.089 1.00 94.50 707 LEU A C 1
ATOM 5374 O O . LEU A 1 707 ? -7.590 19.417 14.916 1.00 94.50 707 LEU A O 1
ATOM 5378 N N . ILE A 1 708 ? -6.830 21.473 14.464 1.00 93.00 708 ILE A N 1
ATOM 5379 C CA . ILE A 1 708 ? -6.458 21.819 15.857 1.00 93.00 708 ILE A CA 1
ATOM 5380 C C . ILE A 1 708 ? -7.581 21.553 16.881 1.00 93.00 708 ILE A C 1
ATOM 5382 O O . ILE A 1 708 ? -7.290 21.141 18.001 1.00 93.00 708 ILE A O 1
ATOM 5386 N N . ASP A 1 709 ? -8.843 21.771 16.503 1.00 92.12 709 ASP A N 1
ATOM 5387 C CA . ASP A 1 709 ? -10.020 21.564 17.366 1.00 92.12 709 ASP A CA 1
ATOM 5388 C C . ASP A 1 709 ? -10.842 20.317 16.959 1.00 92.12 709 ASP A C 1
ATOM 5390 O O . ASP A 1 709 ? -11.990 20.154 17.380 1.00 92.12 709 ASP A O 1
ATOM 5394 N N . VAL A 1 710 ? -10.297 19.458 16.088 1.00 95.19 710 VAL A N 1
ATOM 5395 C CA . VAL A 1 710 ? -10.958 18.238 15.605 1.00 95.19 710 VAL A CA 1
ATOM 5396 C C . VAL A 1 710 ? -10.440 17.037 16.392 1.00 95.19 710 VAL A C 1
ATOM 5398 O O . VAL A 1 710 ? -9.297 16.624 16.244 1.00 95.19 710 VAL A O 1
ATOM 5401 N N . GLU A 1 711 ? -11.305 16.455 17.217 1.00 93.44 711 GLU A N 1
ATOM 5402 C CA . GLU A 1 711 ? -10.968 15.330 18.103 1.00 93.44 711 GLU A CA 1
ATOM 5403 C C . GLU A 1 711 ? -11.072 13.974 17.395 1.00 93.44 711 GLU A C 1
ATOM 5405 O O . GLU A 1 711 ? -10.354 13.031 17.723 1.00 93.44 711 GLU A O 1
ATOM 5410 N N . TRP A 1 712 ? -11.970 13.875 16.416 1.00 94.31 712 TRP A N 1
ATOM 5411 C CA . TRP A 1 712 ? -12.189 12.682 15.609 1.00 94.31 712 TRP A CA 1
ATOM 5412 C C . TRP A 1 712 ? -12.750 13.041 14.232 1.00 94.31 712 TRP A C 1
ATOM 5414 O O . TRP A 1 712 ? -13.347 14.107 14.026 1.00 94.31 712 TRP A O 1
ATOM 5424 N N . ILE A 1 713 ? -12.560 12.118 13.290 1.00 96.56 713 ILE A N 1
ATOM 5425 C CA . ILE A 1 713 ? -13.069 12.172 11.923 1.00 96.56 713 ILE A CA 1
ATOM 5426 C C . ILE A 1 713 ? -13.802 10.861 11.625 1.00 96.56 713 ILE A C 1
ATOM 5428 O O . ILE A 1 713 ? -13.185 9.800 11.574 1.00 96.56 713 ILE A O 1
ATOM 5432 N N . ASP A 1 714 ? -15.109 10.927 11.385 1.00 96.31 714 ASP A N 1
ATOM 5433 C CA . ASP A 1 714 ? -15.891 9.790 10.901 1.00 96.31 714 ASP A CA 1
ATOM 5434 C C . ASP A 1 714 ? -15.792 9.725 9.375 1.00 96.31 714 ASP A C 1
ATOM 5436 O O . ASP A 1 714 ? -16.373 10.550 8.661 1.00 96.31 714 ASP A O 1
ATOM 5440 N N . VAL A 1 715 ? -15.042 8.742 8.881 1.00 97.44 715 VAL A N 1
ATOM 5441 C CA . VAL A 1 715 ? -14.932 8.417 7.458 1.00 97.44 715 VAL A CA 1
ATOM 5442 C C . VAL A 1 715 ? -16.112 7.540 7.073 1.00 97.44 715 VAL A C 1
ATOM 5444 O O . VAL A 1 715 ? -16.268 6.438 7.589 1.00 97.44 715 VAL A O 1
ATOM 5447 N N . GLU A 1 716 ? -16.945 8.029 6.165 1.00 97.62 716 GLU A N 1
ATOM 5448 C CA . GLU A 1 716 ? -18.159 7.387 5.676 1.00 97.62 716 GLU A CA 1
ATOM 5449 C C . GLU A 1 716 ? -17.999 7.066 4.180 1.00 97.62 716 GLU A C 1
ATOM 5451 O O . GLU A 1 716 ? -17.747 7.953 3.363 1.00 97.62 716 GLU A O 1
ATOM 5456 N N . VAL A 1 717 ? -18.177 5.798 3.805 1.00 98.25 717 VAL A N 1
ATOM 5457 C CA . VAL A 1 717 ? -18.297 5.360 2.407 1.00 98.25 717 VAL A CA 1
ATOM 5458 C C . VAL A 1 717 ? -19.770 5.130 2.113 1.00 98.25 717 VAL A C 1
ATOM 5460 O O . VAL A 1 717 ? -20.392 4.239 2.697 1.00 98.25 717 VAL A O 1
ATOM 5463 N N . ARG A 1 718 ? -20.343 5.943 1.222 1.00 97.12 718 ARG A N 1
ATOM 5464 C CA . ARG A 1 718 ? -21.772 5.912 0.879 1.00 97.12 718 ARG A CA 1
ATOM 5465 C C . ARG A 1 718 ? -21.970 5.316 -0.503 1.00 97.12 718 ARG A C 1
ATOM 5467 O O . ARG A 1 718 ? -21.551 5.909 -1.495 1.00 97.12 718 ARG A O 1
ATOM 5474 N N . ALA A 1 719 ? -22.678 4.197 -0.584 1.00 96.25 719 ALA A N 1
ATOM 5475 C CA . ALA A 1 719 ? -23.075 3.608 -1.854 1.00 96.25 719 ALA A CA 1
ATOM 5476 C C . ALA A 1 719 ? -24.350 4.280 -2.384 1.00 96.25 719 ALA A C 1
ATOM 5478 O O . ALA A 1 719 ? -25.439 3.705 -2.320 1.00 96.25 719 ALA A O 1
ATOM 5479 N N . ARG A 1 720 ? -24.231 5.519 -2.881 1.00 94.38 720 ARG A N 1
ATOM 5480 C CA . ARG A 1 720 ? -25.378 6.326 -3.344 1.00 94.38 720 ARG A CA 1
ATOM 5481 C C . ARG A 1 720 ? -26.118 5.651 -4.494 1.00 94.38 720 ARG A C 1
ATOM 5483 O O . ARG A 1 720 ? -27.350 5.616 -4.491 1.00 94.38 720 ARG A O 1
ATOM 5490 N N . TYR A 1 721 ? -25.370 5.069 -5.431 1.00 93.19 721 TYR A N 1
ATOM 5491 C CA . TYR A 1 721 ? -25.931 4.286 -6.524 1.00 93.19 721 TYR A CA 1
ATOM 5492 C C . TYR A 1 721 ? -25.049 3.090 -6.885 1.00 93.19 721 TYR A C 1
ATOM 5494 O O . TYR A 1 721 ? -23.926 3.260 -7.353 1.00 93.19 721 TYR A O 1
ATOM 5502 N N . ILE A 1 722 ? -25.597 1.880 -6.737 1.00 91.81 722 ILE A N 1
ATOM 5503 C CA . ILE A 1 722 ? -24.989 0.637 -7.235 1.00 91.81 722 ILE A CA 1
ATOM 5504 C C . ILE A 1 722 ? -25.906 0.056 -8.302 1.00 91.81 722 ILE A C 1
ATOM 5506 O O . ILE A 1 722 ? -27.100 -0.153 -8.061 1.00 91.81 722 ILE A O 1
ATOM 5510 N N . SER A 1 723 ? -25.352 -0.197 -9.487 1.00 84.69 723 SER A N 1
ATOM 5511 C CA . SER A 1 723 ? -26.121 -0.733 -10.608 1.00 84.69 723 SER A CA 1
ATOM 5512 C C . SER A 1 723 ? -26.738 -2.091 -10.243 1.00 84.69 723 SER A C 1
ATOM 5514 O O . SER A 1 723 ? -26.038 -2.964 -9.733 1.00 84.69 723 SER A O 1
ATOM 5516 N N . PRO A 1 724 ? -28.039 -2.319 -10.506 1.00 82.00 724 PRO A N 1
ATOM 5517 C CA . PRO A 1 724 ? -28.641 -3.626 -10.294 1.00 82.00 724 PRO A CA 1
ATOM 5518 C C . PRO A 1 724 ? -28.108 -4.632 -11.318 1.00 82.00 724 PRO A C 1
ATOM 5520 O O . PRO A 1 724 ? -28.035 -4.346 -12.516 1.00 82.00 724 PRO A O 1
ATOM 5523 N N . GLY A 1 725 ? -27.798 -5.832 -10.841 1.00 80.88 725 GLY A N 1
ATOM 5524 C CA . GLY A 1 725 ? -27.244 -6.914 -11.640 1.00 80.88 725 GLY A CA 1
ATOM 5525 C C . GLY A 1 725 ? -28.195 -8.097 -11.850 1.00 80.88 725 GLY A C 1
ATOM 5526 O O . GLY A 1 725 ? -29.256 -8.198 -11.231 1.00 80.88 725 GLY A O 1
ATOM 5527 N N . ASN A 1 726 ? -27.805 -9.030 -12.725 1.00 80.75 726 ASN A N 1
ATOM 5528 C CA . ASN A 1 726 ? -28.519 -10.303 -12.906 1.00 80.75 726 ASN A CA 1
ATOM 5529 C C . ASN A 1 726 ? -28.304 -11.271 -11.727 1.00 80.75 726 ASN A C 1
ATOM 5531 O O . ASN A 1 726 ? -29.085 -12.210 -11.568 1.00 80.75 726 ASN A O 1
ATOM 5535 N N . ASN A 1 727 ? -27.274 -11.029 -10.913 1.00 86.44 727 ASN A N 1
ATOM 5536 C CA . ASN A 1 727 ? -26.868 -11.846 -9.776 1.00 86.44 727 ASN A CA 1
ATOM 5537 C C . ASN A 1 727 ? -26.955 -11.011 -8.481 1.00 86.44 727 ASN A C 1
ATOM 5539 O O . ASN A 1 727 ? -25.940 -10.511 -8.002 1.00 86.44 727 ASN A O 1
ATOM 5543 N N . PRO A 1 728 ? -28.156 -10.813 -7.907 1.00 89.25 728 PRO A N 1
ATOM 5544 C CA . PRO A 1 728 ? -28.304 -10.047 -6.673 1.00 89.25 728 PRO A CA 1
ATOM 5545 C C . PRO A 1 728 ? -27.645 -10.765 -5.485 1.00 89.25 728 PRO A C 1
ATOM 5547 O O . PRO A 1 728 ? -27.779 -11.980 -5.340 1.00 89.25 728 PRO A O 1
ATOM 5550 N N . GLY A 1 729 ? -26.987 -10.005 -4.615 1.00 92.31 729 GLY A N 1
ATOM 5551 C CA . GLY A 1 729 ? -26.173 -10.474 -3.495 1.00 92.31 729 GLY A CA 1
ATOM 5552 C C . GLY A 1 729 ? -24.698 -10.699 -3.836 1.00 92.31 729 GLY A C 1
ATOM 5553 O O . GLY A 1 729 ? -23.926 -10.958 -2.922 1.00 92.31 729 GLY A O 1
ATOM 5554 N N . TYR A 1 730 ? -24.307 -10.584 -5.106 1.00 93.75 730 TYR A N 1
ATOM 5555 C CA . TYR A 1 730 ? -22.953 -10.880 -5.573 1.00 93.75 730 TYR A CA 1
ATOM 5556 C C . TYR A 1 730 ? -22.171 -9.613 -5.928 1.00 93.75 730 TYR A C 1
ATOM 5558 O O . TYR A 1 730 ? -22.761 -8.575 -6.239 1.00 93.75 730 TYR A O 1
ATOM 5566 N N . THR A 1 731 ? -20.846 -9.717 -5.884 1.00 93.25 731 THR A N 1
ATOM 5567 C CA . THR A 1 731 ? -19.888 -8.704 -6.328 1.00 93.25 731 THR A CA 1
ATOM 5568 C C . THR A 1 731 ? -19.472 -8.961 -7.779 1.00 93.25 731 THR A C 1
ATOM 5570 O O . THR A 1 731 ? -19.808 -9.991 -8.375 1.00 93.25 731 THR A O 1
ATOM 5573 N N . GLY A 1 732 ? -18.755 -8.007 -8.370 1.00 89.31 732 GLY A N 1
ATOM 5574 C CA . GLY A 1 732 ? -18.250 -8.118 -9.732 1.00 89.31 732 GLY A CA 1
ATOM 5575 C C . GLY A 1 732 ? -19.301 -7.826 -10.811 1.00 89.31 732 GLY A C 1
ATOM 5576 O O . GLY A 1 732 ? -20.382 -7.291 -10.549 1.00 89.31 732 GLY A O 1
ATOM 5577 N N . ILE A 1 733 ? -18.988 -8.175 -12.061 1.00 88.44 733 ILE A N 1
ATOM 5578 C CA . ILE A 1 733 ? -19.828 -7.841 -13.222 1.00 88.44 733 ILE A CA 1
ATOM 5579 C C . ILE A 1 733 ? -21.189 -8.528 -13.102 1.00 88.44 733 ILE A C 1
ATOM 5581 O O . ILE A 1 733 ? -21.291 -9.753 -13.012 1.00 88.44 733 ILE A O 1
ATOM 5585 N N . GLY A 1 734 ? -22.254 -7.729 -13.166 1.00 81.38 734 GLY A N 1
ATOM 5586 C CA . GLY A 1 734 ? -23.623 -8.223 -13.044 1.00 81.38 734 GLY A CA 1
ATOM 5587 C C . GLY A 1 734 ? -24.033 -8.578 -11.613 1.00 81.38 734 GLY A C 1
ATOM 5588 O O . GLY A 1 734 ? -25.111 -9.159 -11.452 1.00 81.38 734 GLY A O 1
ATOM 5589 N N . GLY A 1 735 ? -23.213 -8.234 -10.616 1.00 88.75 735 GLY A N 1
ATOM 5590 C CA . GLY A 1 735 ? -23.569 -8.164 -9.202 1.00 88.75 735 GLY A CA 1
ATOM 5591 C C . GLY A 1 735 ? -24.271 -6.851 -8.831 1.00 88.75 735 GLY A C 1
ATOM 5592 O O . GLY A 1 735 ? -24.395 -5.949 -9.657 1.00 88.75 735 GLY A O 1
ATOM 5593 N N . ASP A 1 736 ? -24.759 -6.752 -7.595 1.00 92.50 736 ASP A N 1
ATOM 5594 C CA . ASP A 1 736 ? -25.350 -5.534 -7.002 1.00 92.50 736 ASP A CA 1
ATOM 5595 C C . ASP A 1 736 ? -24.685 -5.175 -5.654 1.00 92.50 736 ASP A C 1
ATOM 5597 O O . ASP A 1 736 ? -25.299 -4.560 -4.770 1.00 92.50 736 ASP A O 1
ATOM 5601 N N . ARG A 1 737 ? -23.433 -5.614 -5.479 1.00 95.31 737 ARG A N 1
ATOM 5602 C CA . ARG A 1 737 ? -22.569 -5.337 -4.329 1.00 95.31 737 ARG A CA 1
ATOM 5603 C C . ARG A 1 737 ? -21.195 -4.874 -4.802 1.00 95.31 737 ARG A C 1
ATOM 5605 O O . ARG A 1 737 ? -20.660 -5.425 -5.760 1.00 95.31 737 ARG A O 1
ATOM 5612 N N . VAL A 1 738 ? -20.601 -3.916 -4.096 1.00 95.81 738 VAL A N 1
ATOM 5613 C CA . VAL A 1 738 ? -19.251 -3.410 -4.388 1.00 95.81 738 VAL A CA 1
ATOM 5614 C C . VAL A 1 738 ? -18.399 -3.386 -3.121 1.00 95.81 738 VAL A C 1
ATOM 5616 O O . VAL A 1 738 ? -18.862 -2.977 -2.058 1.00 95.81 738 VAL A O 1
ATOM 5619 N N . GLY A 1 739 ? -17.163 -3.868 -3.230 1.00 97.38 739 GLY A N 1
ATOM 5620 C CA . GLY A 1 739 ? -16.147 -3.740 -2.185 1.00 97.38 739 GLY A CA 1
ATOM 5621 C C . GLY A 1 739 ? -15.249 -2.540 -2.467 1.00 97.38 739 GLY A C 1
ATOM 5622 O O . GLY A 1 739 ? -15.115 -2.113 -3.614 1.00 97.38 739 GLY A O 1
ATOM 5623 N N . PHE A 1 740 ? -14.621 -2.005 -1.430 1.00 98.31 740 PHE A N 1
ATOM 5624 C CA . PHE A 1 740 ? -13.723 -0.855 -1.528 1.00 98.31 740 PHE A CA 1
ATOM 5625 C C . PHE A 1 740 ? -12.511 -1.039 -0.614 1.00 98.31 740 PHE A C 1
ATOM 5627 O O . PHE A 1 740 ? -12.526 -1.861 0.309 1.00 98.31 740 PHE A O 1
ATOM 5634 N N . ALA A 1 741 ? -11.473 -0.248 -0.855 1.00 98.69 741 ALA A N 1
ATOM 5635 C CA . ALA A 1 741 ? -10.311 -0.169 0.012 1.00 98.69 741 ALA A CA 1
ATOM 5636 C C . ALA A 1 741 ? -9.988 1.286 0.356 1.00 98.69 741 ALA A C 1
ATOM 5638 O O . ALA A 1 741 ? -10.112 2.179 -0.488 1.00 98.69 741 ALA A O 1
ATOM 5639 N N . LEU A 1 742 ? -9.557 1.514 1.593 1.00 98.50 742 LEU A N 1
ATOM 5640 C CA . LEU A 1 742 ? -9.176 2.817 2.123 1.00 98.50 742 LEU A CA 1
ATOM 5641 C C . LEU A 1 742 ? -7.741 2.780 2.634 1.00 98.50 742 LEU A C 1
ATOM 5643 O O . LEU A 1 742 ? -7.303 1.787 3.210 1.00 98.50 742 LEU A O 1
ATOM 5647 N N . ALA A 1 743 ? -7.047 3.898 2.469 1.00 98.56 743 ALA A N 1
ATOM 5648 C CA . ALA A 1 743 ? -5.815 4.190 3.181 1.00 98.56 743 ALA A CA 1
ATOM 5649 C C . ALA A 1 743 ? -5.892 5.614 3.737 1.00 98.56 743 ALA A C 1
ATOM 5651 O O . ALA A 1 743 ? -6.272 6.540 3.012 1.00 98.56 743 ALA A O 1
ATOM 5652 N N . ALA A 1 744 ? -5.552 5.778 5.011 1.00 98.19 744 ALA A N 1
ATOM 5653 C CA . ALA A 1 744 ? -5.480 7.062 5.690 1.00 98.19 744 ALA A CA 1
ATOM 5654 C C . ALA A 1 744 ? -4.081 7.269 6.276 1.00 98.19 744 ALA A C 1
ATOM 5656 O O . ALA A 1 744 ? -3.562 6.374 6.935 1.00 98.19 744 ALA A O 1
ATOM 5657 N N . LYS A 1 745 ? -3.497 8.447 6.054 1.00 97.38 745 LYS A N 1
ATOM 5658 C CA . LYS A 1 745 ? -2.225 8.915 6.633 1.00 97.38 745 LYS A CA 1
ATOM 5659 C C . LYS A 1 745 ? -2.496 10.134 7.518 1.00 97.38 745 LYS A C 1
ATOM 5661 O O . LYS A 1 745 ? -3.397 10.909 7.191 1.00 97.38 745 LYS A O 1
ATOM 5666 N N . GLY A 1 746 ? -1.732 10.297 8.600 1.00 96.25 746 GLY A N 1
ATOM 5667 C CA . GLY A 1 746 ? -1.884 11.391 9.568 1.00 96.25 746 GLY A CA 1
ATOM 5668 C C . GLY A 1 746 ? -2.922 11.101 10.662 1.00 96.25 746 GLY A C 1
ATOM 5669 O O . GLY A 1 746 ? -3.487 12.020 11.261 1.00 96.25 746 GLY A O 1
ATOM 5670 N N . VAL A 1 747 ? -3.226 9.824 10.910 1.00 95.94 747 VAL A N 1
ATOM 5671 C CA . VAL A 1 747 ? -4.234 9.388 11.891 1.00 95.94 747 VAL A CA 1
ATOM 5672 C C . VAL A 1 747 ? -3.631 8.404 12.876 1.00 95.94 747 VAL A C 1
ATOM 5674 O O . VAL A 1 747 ? -2.872 7.540 12.477 1.00 95.94 747 VAL A O 1
ATOM 5677 N N . VAL A 1 748 ? -4.002 8.469 14.150 1.00 95.00 748 VAL A N 1
ATOM 5678 C CA . VAL A 1 748 ? -3.598 7.468 15.143 1.00 95.00 748 VAL A CA 1
ATOM 5679 C C . VAL A 1 748 ? -4.275 6.135 14.805 1.00 95.00 748 VAL A C 1
ATOM 5681 O O . VAL A 1 748 ? -5.486 5.997 14.998 1.00 95.00 748 VAL A O 1
ATOM 5684 N N . ARG A 1 749 ? -3.503 5.165 14.294 1.00 92.56 749 ARG A N 1
ATOM 5685 C CA . ARG A 1 749 ? -4.009 3.872 13.796 1.00 92.56 749 ARG A CA 1
ATOM 5686 C C . ARG A 1 749 ? -4.789 3.091 14.856 1.00 92.56 749 ARG A C 1
ATOM 5688 O O . ARG A 1 749 ? -5.910 2.666 14.588 1.00 92.56 749 ARG A O 1
ATOM 5695 N N . ASP A 1 750 ? -4.203 2.939 16.044 1.00 87.75 750 ASP A N 1
ATOM 5696 C CA . ASP A 1 750 ? -4.712 2.088 17.135 1.00 87.75 750 ASP A CA 1
ATOM 5697 C C . ASP A 1 750 ? -5.364 2.914 18.254 1.00 87.75 750 ASP A C 1
ATOM 5699 O O . ASP A 1 750 ? -5.163 2.681 19.447 1.00 87.75 750 ASP A O 1
ATOM 5703 N N . SER A 1 751 ? -6.111 3.958 17.882 1.00 86.06 751 SER A N 1
ATOM 5704 C CA . SER A 1 751 ? -6.820 4.757 18.878 1.00 86.06 751 SER A CA 1
ATOM 5705 C C . SER A 1 751 ? -8.026 3.998 19.426 1.00 86.06 751 SER A C 1
ATOM 5707 O O . SER A 1 751 ? -9.022 3.822 18.729 1.00 86.06 751 SER A O 1
ATOM 5709 N N . MET A 1 752 ? -7.959 3.631 20.704 1.00 81.94 752 MET A N 1
ATOM 5710 C CA . MET A 1 752 ? -9.087 3.042 21.434 1.00 81.94 752 MET A CA 1
ATOM 5711 C C . MET A 1 752 ? -10.016 4.106 22.033 1.00 81.94 752 MET A C 1
ATOM 5713 O O . MET A 1 752 ? -11.123 3.783 22.430 1.00 81.94 752 MET A O 1
ATOM 5717 N N . ASN A 1 753 ? -9.615 5.381 22.094 1.00 84.88 753 ASN A N 1
ATOM 5718 C CA . ASN A 1 753 ? -10.334 6.428 22.841 1.00 84.88 753 ASN A CA 1
ATOM 5719 C C . ASN A 1 753 ? -11.823 6.547 22.485 1.00 84.88 753 ASN A C 1
ATOM 5721 O O . ASN A 1 753 ? -12.645 6.797 23.356 1.00 84.88 753 ASN A O 1
ATOM 5725 N N . TRP A 1 754 ? -12.158 6.404 21.205 1.00 83.31 754 TRP A N 1
ATOM 5726 C CA . TRP A 1 754 ? -13.526 6.562 20.709 1.00 83.31 754 TRP A CA 1
ATOM 5727 C C . TRP A 1 754 ? -14.176 5.240 20.293 1.00 83.31 754 TRP A C 1
ATOM 5729 O O . TRP A 1 754 ? -15.159 5.250 19.550 1.00 83.31 754 TRP A O 1
ATOM 5739 N N . GLU A 1 755 ? -13.590 4.121 20.714 1.00 83.75 755 GLU A N 1
ATOM 5740 C CA . GLU A 1 755 ? -14.203 2.797 20.645 1.00 83.75 755 GLU A CA 1
ATOM 5741 C C . GLU A 1 755 ? -15.003 2.541 21.930 1.00 83.75 755 GLU A C 1
ATOM 5743 O O . GLU A 1 755 ? -14.817 3.241 22.920 1.00 83.75 755 GLU A O 1
ATOM 5748 N N . ASP A 1 756 ? -15.903 1.568 21.878 1.00 82.88 756 ASP A N 1
ATOM 5749 C CA . ASP A 1 756 ? -16.772 1.134 22.976 1.00 82.88 756 ASP A CA 1
ATOM 5750 C C . ASP A 1 756 ? -16.391 -0.328 23.260 1.00 82.88 756 ASP A C 1
ATOM 5752 O O . ASP A 1 756 ? -16.747 -1.226 22.484 1.00 82.88 756 ASP A O 1
ATOM 5756 N N . SER A 1 757 ? -15.492 -0.547 24.229 1.00 86.06 757 SER A N 1
ATOM 5757 C CA . SER A 1 757 ? -14.815 -1.850 24.376 1.00 86.06 757 SER A CA 1
ATOM 5758 C C . SER A 1 757 ? -15.672 -2.901 25.068 1.00 86.06 757 SER A C 1
ATOM 5760 O O . SER A 1 757 ? -15.474 -4.097 24.828 1.00 86.06 757 SER A O 1
ATOM 5762 N N . ASP A 1 758 ? -16.581 -2.483 25.938 1.00 84.12 758 ASP A N 1
ATOM 5763 C CA . ASP A 1 758 ? -17.488 -3.356 26.678 1.00 84.12 758 ASP A CA 1
ATOM 5764 C C . ASP A 1 758 ? -18.910 -3.369 26.103 1.00 84.12 758 ASP A C 1
ATOM 5766 O O . ASP A 1 758 ? -19.635 -4.341 26.331 1.00 84.12 758 ASP A O 1
ATOM 5770 N N . GLY A 1 759 ? -19.250 -2.419 25.232 1.00 84.00 759 GLY A N 1
ATOM 5771 C CA . GLY A 1 759 ? -20.487 -2.398 24.464 1.00 84.00 759 GLY A CA 1
ATOM 5772 C C . GLY A 1 759 ? -21.636 -1.691 25.175 1.00 84.00 759 GLY A C 1
ATOM 5773 O O . GLY A 1 759 ? -22.794 -1.973 24.833 1.00 84.00 759 GLY A O 1
ATOM 5774 N N . ASP A 1 760 ? -21.349 -0.832 26.151 1.00 80.75 760 ASP A N 1
ATOM 5775 C CA . ASP A 1 760 ? -22.364 -0.137 26.938 1.00 80.75 760 ASP A CA 1
ATOM 5776 C C . ASP A 1 760 ? -22.965 1.104 26.258 1.00 80.75 760 ASP A C 1
ATOM 5778 O O . ASP A 1 760 ? -24.040 1.586 26.639 1.00 80.75 760 ASP A O 1
ATOM 5782 N N . GLY A 1 761 ? -22.341 1.555 25.169 1.00 83.69 761 GLY A N 1
ATOM 5783 C CA . GLY A 1 761 ? -22.754 2.710 24.384 1.00 83.69 761 GLY A CA 1
ATOM 5784 C C . GLY A 1 761 ? -22.039 4.017 24.731 1.00 83.69 761 GLY A C 1
ATOM 5785 O O . GLY A 1 761 ? -22.344 5.029 24.082 1.00 83.69 761 GLY A O 1
ATOM 5786 N N . LEU A 1 762 ? -21.102 4.016 25.680 1.00 86.25 762 LEU A N 1
ATOM 5787 C CA . LEU A 1 762 ? -20.149 5.091 25.928 1.00 86.25 762 LEU A CA 1
ATOM 5788 C C . LEU A 1 762 ? -18.820 4.791 25.226 1.00 86.25 762 LEU A C 1
ATOM 5790 O O . LEU A 1 762 ? -18.414 3.660 24.991 1.00 86.25 762 LEU A O 1
ATOM 5794 N N . ALA A 1 763 ? -18.141 5.849 24.792 1.00 85.75 763 ALA A N 1
ATOM 5795 C CA . ALA A 1 763 ? -16.796 5.702 24.255 1.00 85.75 763 ALA A CA 1
ATOM 5796 C C . ALA A 1 763 ? -15.798 5.587 25.411 1.00 85.75 763 ALA A C 1
ATOM 5798 O O . ALA A 1 763 ? -15.922 6.324 26.380 1.00 85.75 763 ALA A O 1
ATOM 5799 N N . ASN A 1 764 ? -14.726 4.811 25.251 1.00 86.81 764 ASN A N 1
ATOM 5800 C CA . ASN A 1 764 ? -13.690 4.599 26.271 1.00 86.81 764 ASN A CA 1
ATOM 5801 C C . ASN A 1 764 ? -13.113 5.893 26.898 1.00 86.81 764 ASN A C 1
ATOM 5803 O O . ASN A 1 764 ? -12.570 5.863 27.997 1.00 86.81 764 ASN A O 1
ATOM 5807 N N . ILE A 1 765 ? -13.127 7.025 26.182 1.00 87.25 765 ILE A N 1
ATOM 5808 C CA . ILE A 1 765 ? -12.674 8.333 26.695 1.00 87.25 765 ILE A CA 1
ATOM 5809 C C . ILE A 1 765 ? -13.731 9.060 27.539 1.00 87.25 765 ILE A C 1
ATOM 5811 O O . ILE A 1 765 ? -13.383 9.923 28.347 1.00 87.25 765 ILE A O 1
ATOM 5815 N N . GLU A 1 766 ? -15.004 8.748 27.312 1.00 87.06 766 GLU A N 1
ATOM 5816 C CA . GLU A 1 766 ? -16.166 9.254 28.047 1.00 87.06 766 GLU A CA 1
ATOM 5817 C C . GLU A 1 766 ? -16.596 8.298 29.173 1.00 87.06 766 GLU A C 1
ATOM 5819 O O . GLU A 1 766 ? -17.348 8.714 30.047 1.00 87.06 766 GLU A O 1
ATOM 5824 N N . ASP A 1 767 ? -16.068 7.075 29.170 1.00 88.75 767 ASP A N 1
ATOM 5825 C CA . ASP A 1 767 ? -16.374 5.985 30.089 1.00 88.75 767 ASP A CA 1
ATOM 5826 C C . ASP A 1 767 ? -15.358 5.909 31.251 1.00 88.75 767 ASP A C 1
ATOM 5828 O O . ASP A 1 767 ? -14.133 5.883 31.062 1.00 88.75 767 ASP A O 1
ATOM 5832 N N . SER A 1 768 ? -15.863 5.912 32.487 1.00 91.75 768 SER A N 1
ATOM 5833 C CA . SER A 1 768 ? -15.058 5.785 33.708 1.00 91.75 768 SER A CA 1
ATOM 5834 C C . SER A 1 768 ? -14.576 4.352 33.964 1.00 91.75 768 SER A C 1
ATOM 5836 O O . SER A 1 768 ? -13.522 4.164 34.593 1.00 91.75 768 SER A O 1
ATOM 5838 N N . CYS A 1 769 ? -15.290 3.356 33.442 1.00 89.56 769 CYS A N 1
ATOM 5839 C CA . CYS A 1 769 ? -14.966 1.940 33.485 1.00 89.56 769 CYS A CA 1
ATOM 5840 C C . CYS A 1 769 ? -14.983 1.287 32.078 1.00 89.56 769 CYS A C 1
ATOM 5842 O O . CYS A 1 769 ? -15.706 0.316 31.910 1.00 89.56 769 CYS A O 1
ATOM 5844 N N . PRO A 1 770 ? -14.049 1.642 31.155 1.00 88.12 770 PRO A N 1
ATOM 5845 C CA . PRO A 1 770 ? -14.037 1.233 29.729 1.00 88.12 770 PRO A CA 1
ATOM 5846 C C . PRO A 1 770 ? -13.974 -0.261 29.378 1.00 88.12 770 PRO A C 1
ATOM 5848 O O . PRO A 1 770 ? -13.600 -0.619 28.265 1.00 88.12 770 PRO A O 1
ATOM 5851 N N . ASN A 1 771 ? -14.087 -1.158 30.352 1.00 89.19 771 ASN A N 1
ATOM 5852 C CA . ASN A 1 771 ? -14.022 -2.605 30.160 1.00 89.19 771 ASN A CA 1
ATOM 5853 C C . ASN A 1 771 ? -15.092 -3.329 31.006 1.00 89.19 771 ASN A C 1
ATOM 5855 O O . ASN A 1 771 ? -14.916 -4.511 31.331 1.00 89.19 771 ASN A O 1
ATOM 5859 N N . GLU A 1 772 ? -16.143 -2.631 31.427 1.00 87.94 772 GLU A N 1
ATOM 5860 C CA . GLU A 1 772 ? -17.210 -3.115 32.293 1.00 87.94 772 GLU A CA 1
ATOM 5861 C C . GLU A 1 772 ? -18.595 -2.619 31.841 1.00 87.94 772 GLU A C 1
ATOM 5863 O O . GLU A 1 772 ? -19.045 -1.576 32.276 1.00 87.94 772 GLU A O 1
ATOM 5868 N N . ASP A 1 773 ? -19.331 -3.452 31.095 1.00 88.44 773 ASP A N 1
ATOM 5869 C CA . ASP A 1 773 ? -20.698 -3.147 30.629 1.00 88.44 773 ASP A CA 1
ATOM 5870 C C . ASP A 1 773 ? -21.713 -3.027 31.794 1.00 88.44 773 ASP A C 1
ATOM 5872 O O . ASP A 1 773 ? -22.035 -4.048 32.432 1.00 88.44 773 ASP A O 1
ATOM 5876 N N . PRO A 1 774 ? -22.296 -1.833 32.043 1.00 86.56 774 PRO A N 1
ATOM 5877 C CA . PRO A 1 774 ? -23.233 -1.591 33.117 1.00 86.56 774 PRO A CA 1
ATOM 5878 C C . PRO A 1 774 ? -24.667 -1.311 32.622 1.00 86.56 774 PRO A C 1
ATOM 5880 O O . PRO A 1 774 ? -25.445 -0.732 33.373 1.00 86.56 774 PRO A O 1
ATOM 5883 N N . ILE A 1 775 ? -25.081 -1.754 31.417 1.00 79.44 775 ILE A N 1
ATOM 5884 C CA . ILE A 1 775 ? -26.366 -1.431 30.725 1.00 79.44 775 ILE A CA 1
ATOM 5885 C C . ILE A 1 775 ? -27.656 -1.460 31.592 1.00 79.44 775 ILE A C 1
ATOM 5887 O O . ILE A 1 775 ? -28.700 -0.939 31.184 1.00 79.44 775 ILE A O 1
ATOM 5891 N N . GLN A 1 776 ? -27.653 -2.093 32.771 1.00 80.31 776 GLN A N 1
ATOM 5892 C CA . GLN A 1 776 ? -28.795 -2.131 33.703 1.00 80.31 776 GLN A CA 1
ATOM 5893 C C . GLN A 1 776 ? -28.527 -1.572 35.107 1.00 80.31 776 GLN A C 1
ATOM 5895 O O . GLN A 1 776 ? -29.453 -1.562 35.919 1.00 80.31 776 GLN A O 1
ATOM 5900 N N . TRP A 1 777 ? -27.304 -1.137 35.382 1.00 84.75 777 TRP A N 1
ATOM 5901 C CA . TRP A 1 777 ? -26.781 -0.832 36.712 1.00 84.75 777 TRP A CA 1
ATOM 5902 C C . TRP A 1 777 ? -25.983 0.475 36.749 1.00 84.75 777 TRP A C 1
ATOM 5904 O O . TRP A 1 777 ? -25.243 0.689 37.695 1.00 84.75 777 TRP A O 1
ATOM 5914 N N . ASP A 1 778 ? -26.126 1.309 35.723 1.00 87.69 778 ASP A N 1
ATOM 5915 C CA . ASP A 1 778 ? -25.527 2.639 35.637 1.00 87.69 778 ASP A CA 1
ATOM 5916 C C . ASP A 1 778 ? -26.645 3.692 35.651 1.00 87.69 778 ASP A C 1
ATOM 5918 O O . ASP A 1 778 ? -27.384 3.880 34.676 1.00 87.69 778 ASP A O 1
ATOM 5922 N N . VAL A 1 779 ? -26.858 4.310 36.811 1.00 86.75 779 VAL A N 1
ATOM 5923 C CA . VAL A 1 779 ? -27.886 5.332 37.022 1.00 86.75 779 VAL A CA 1
ATOM 5924 C C . VAL A 1 779 ? -27.367 6.728 36.678 1.00 86.75 779 VAL A C 1
ATOM 5926 O O . VAL A 1 779 ? -28.191 7.594 36.343 1.00 86.75 779 VAL A O 1
ATOM 5929 N N . ASP A 1 780 ? -26.062 6.986 36.785 1.00 86.38 780 ASP A N 1
ATOM 5930 C CA . ASP A 1 780 ? -25.470 8.303 36.522 1.00 86.38 780 ASP A CA 1
ATOM 5931 C C . ASP A 1 780 ? -24.838 8.467 35.127 1.00 86.38 780 ASP A C 1
ATOM 5933 O O . ASP A 1 780 ? -24.478 9.595 34.766 1.00 86.38 780 ASP A O 1
ATOM 5937 N N . GLU A 1 781 ? -24.919 7.414 34.310 1.00 87.94 781 GLU A N 1
ATOM 5938 C CA . GLU A 1 781 ? -24.479 7.315 32.914 1.00 87.94 781 GLU A CA 1
ATOM 5939 C C . GLU A 1 781 ? -22.964 7.564 32.770 1.00 87.94 781 GLU A C 1
ATOM 5941 O O . GLU A 1 781 ? -22.536 8.241 31.828 1.00 87.94 781 GLU A O 1
ATOM 5946 N N . ASP A 1 782 ? -22.162 7.094 33.737 1.00 88.19 782 ASP A N 1
ATOM 5947 C CA . ASP A 1 782 ? -20.702 7.261 33.761 1.00 88.19 782 ASP A CA 1
ATOM 5948 C C . ASP A 1 782 ? -19.901 6.057 33.229 1.00 88.19 782 ASP A C 1
ATOM 5950 O O . ASP A 1 782 ? -18.670 6.157 33.130 1.00 88.19 782 ASP A O 1
ATOM 5954 N N . GLY A 1 783 ? -20.590 4.974 32.852 1.00 87.62 783 GLY A N 1
ATOM 5955 C CA . GLY A 1 783 ? -20.003 3.748 32.306 1.00 87.62 783 GLY A CA 1
ATOM 5956 C C . GLY A 1 783 ? -19.545 2.746 33.365 1.00 87.62 783 GLY A C 1
ATOM 5957 O O . GLY A 1 783 ? -18.991 1.701 33.044 1.00 87.62 783 GLY A O 1
ATOM 5958 N N . CYS A 1 784 ? -19.802 2.996 34.651 1.00 91.19 784 CYS A N 1
ATOM 5959 C CA . CYS A 1 784 ? -19.527 2.043 35.721 1.00 91.19 784 CYS A CA 1
ATOM 5960 C C . CYS A 1 784 ? -20.805 1.402 36.283 1.00 91.19 784 CYS A C 1
ATOM 5962 O O . CYS A 1 784 ? -21.886 1.979 36.309 1.00 91.19 784 CYS A O 1
ATOM 5964 N N . ILE A 1 785 ? -20.668 0.180 36.810 1.00 90.94 785 ILE A N 1
ATOM 5965 C CA . ILE A 1 785 ? -21.716 -0.434 37.636 1.00 90.94 785 ILE A CA 1
ATOM 5966 C C . ILE A 1 785 ? -21.755 0.271 38.997 1.00 90.94 785 ILE A C 1
ATOM 5968 O O . ILE A 1 785 ? -20.747 0.270 39.717 1.00 90.94 785 ILE A O 1
ATOM 5972 N N . ASP A 1 786 ? -22.926 0.795 39.351 1.00 90.75 786 ASP A N 1
ATOM 5973 C CA . ASP A 1 786 ? -23.205 1.464 40.617 1.00 90.75 786 ASP A CA 1
ATOM 5974 C C . ASP A 1 786 ? -23.072 0.539 41.842 1.00 90.75 786 ASP A C 1
ATOM 5976 O O . ASP A 1 786 ? -23.195 -0.689 41.774 1.00 90.75 786 ASP A O 1
ATOM 5980 N N . ASP A 1 787 ? -22.832 1.179 42.984 1.00 91.50 787 ASP A N 1
ATOM 5981 C CA . ASP A 1 787 ? -22.933 0.631 44.340 1.00 91.50 787 ASP A CA 1
ATOM 5982 C C . ASP A 1 787 ? -23.868 1.573 45.120 1.00 91.50 787 ASP A C 1
ATOM 5984 O O . ASP A 1 787 ? -23.462 2.633 45.623 1.00 91.50 787 ASP A O 1
ATOM 5988 N N . THR A 1 788 ? -25.164 1.248 45.094 1.00 92.50 788 THR A N 1
ATOM 5989 C CA . THR A 1 788 ? -26.248 2.138 45.530 1.00 92.50 788 THR A CA 1
ATOM 5990 C C . THR A 1 788 ? -26.187 2.438 47.030 1.00 92.50 788 THR A C 1
ATOM 5992 O O . THR A 1 788 ? -26.505 3.564 47.447 1.00 92.50 788 THR A O 1
ATOM 5995 N N . ASP A 1 789 ? -25.791 1.472 47.859 1.00 89.62 789 ASP A N 1
ATOM 5996 C CA . ASP A 1 789 ? -25.734 1.620 49.317 1.00 89.62 789 ASP A CA 1
ATOM 5997 C C . ASP A 1 789 ? -24.325 1.870 49.883 1.00 89.62 789 ASP A C 1
ATOM 5999 O O . ASP A 1 789 ? -24.200 2.274 51.047 1.00 89.62 789 ASP A O 1
ATOM 6003 N N . MET A 1 790 ? -23.308 1.815 49.019 1.00 91.75 790 MET A N 1
ATOM 6004 C CA . MET A 1 790 ? -21.904 2.128 49.282 1.00 91.75 790 MET A CA 1
ATOM 6005 C C . MET A 1 790 ? -21.213 1.146 50.232 1.00 91.75 790 MET A C 1
ATOM 6007 O O . MET A 1 790 ? -20.326 1.559 50.998 1.00 91.75 790 MET A O 1
ATOM 6011 N N . ASP A 1 791 ? -21.600 -0.127 50.200 1.00 90.00 791 ASP A N 1
ATOM 6012 C CA . ASP A 1 791 ? -21.012 -1.166 51.045 1.00 90.00 791 ASP A CA 1
ATOM 6013 C C . ASP A 1 791 ? -19.805 -1.896 50.433 1.00 90.00 791 ASP A C 1
ATOM 6015 O O . ASP A 1 791 ? -19.065 -2.612 51.127 1.00 90.00 791 ASP A O 1
ATOM 6019 N N . GLY A 1 792 ? -19.525 -1.619 49.157 1.00 89.19 792 GLY A N 1
ATOM 6020 C CA . GLY A 1 792 ? -18.418 -2.179 48.396 1.00 89.19 792 GLY A CA 1
ATOM 6021 C C . GLY A 1 792 ? -18.771 -3.416 47.567 1.00 89.19 792 GLY A C 1
ATOM 6022 O O . GLY A 1 792 ? -17.861 -3.963 46.926 1.00 89.19 792 GLY A O 1
ATOM 6023 N N . VAL A 1 793 ? -20.031 -3.857 47.557 1.00 92.00 793 VAL A N 1
ATOM 6024 C CA . VAL A 1 793 ? -20.580 -4.853 46.632 1.00 92.00 793 VAL A CA 1
ATOM 6025 C C . VAL A 1 793 ? -21.368 -4.118 45.544 1.00 92.00 793 VAL A C 1
ATOM 6027 O O . VAL A 1 793 ? -22.190 -3.260 45.809 1.00 92.00 793 VAL A O 1
ATOM 6030 N N . LYS A 1 794 ? -21.077 -4.416 44.275 1.00 91.88 794 LYS A N 1
ATOM 6031 C CA . LYS A 1 794 ? -21.731 -3.753 43.137 1.00 91.88 794 LYS A CA 1
ATOM 6032 C C . LYS A 1 794 ? -23.162 -4.249 42.950 1.00 91.88 794 LYS A C 1
ATOM 6034 O O . LYS A 1 794 ? -23.398 -5.454 43.061 1.00 91.88 794 LYS A O 1
ATOM 6039 N N . ASP A 1 795 ? -24.068 -3.370 42.523 1.00 90.50 795 ASP A N 1
ATOM 6040 C CA . ASP A 1 795 ? -25.509 -3.648 42.427 1.00 90.50 795 ASP A CA 1
ATOM 6041 C C . ASP A 1 795 ? -25.838 -4.905 41.593 1.00 90.50 795 ASP A C 1
ATOM 6043 O O . ASP A 1 795 ? -26.800 -5.625 41.864 1.00 90.50 795 ASP A O 1
ATOM 6047 N N . ASN A 1 796 ? -25.024 -5.219 40.578 1.00 90.00 796 ASN A N 1
ATOM 6048 C CA . ASN A 1 796 ? -25.226 -6.384 39.712 1.00 90.00 796 ASN A CA 1
ATOM 6049 C C . ASN A 1 796 ? -25.018 -7.742 40.407 1.00 90.00 796 ASN A C 1
ATOM 6051 O O . ASN A 1 796 ? -25.506 -8.769 39.914 1.00 90.00 796 ASN A O 1
ATOM 6055 N N . ILE A 1 797 ? -24.264 -7.760 41.505 1.00 91.06 797 ILE A N 1
ATOM 6056 C CA . ILE A 1 797 ? -23.968 -8.941 42.323 1.00 91.06 797 ILE A CA 1
ATOM 6057 C C . ILE A 1 797 ? -24.476 -8.802 43.763 1.00 91.06 797 ILE A C 1
ATOM 6059 O O . ILE A 1 797 ? -24.357 -9.760 44.524 1.00 91.06 797 ILE A O 1
ATOM 6063 N N . ASP A 1 798 ? -25.086 -7.668 44.095 1.00 91.62 798 ASP A N 1
ATOM 6064 C CA . ASP A 1 798 ? -25.707 -7.385 45.380 1.00 91.62 798 ASP A CA 1
ATOM 6065 C C . ASP A 1 798 ? -27.164 -7.897 45.420 1.00 91.62 798 ASP A C 1
ATOM 6067 O O . ASP A 1 798 ? -28.029 -7.532 44.614 1.00 91.62 798 ASP A O 1
ATOM 6071 N N . LEU A 1 799 ? -27.463 -8.796 46.360 1.00 94.25 799 LEU A N 1
ATOM 6072 C CA . LEU A 1 799 ? -28.816 -9.305 46.605 1.00 94.25 799 LEU A CA 1
ATOM 6073 C C . LEU A 1 799 ? -29.696 -8.315 47.390 1.00 94.25 799 LEU A C 1
ATOM 6075 O O . LEU A 1 799 ? -30.928 -8.459 47.388 1.00 94.25 799 LEU A O 1
ATOM 6079 N N . CYS A 1 800 ? -29.078 -7.343 48.050 1.00 92.06 800 CYS A N 1
ATOM 6080 C CA . CYS A 1 800 ? -29.642 -6.388 48.985 1.00 92.06 800 CYS A CA 1
ATOM 6081 C C . CYS A 1 800 ? -29.247 -4.921 48.689 1.00 92.06 800 CYS A C 1
ATOM 6083 O O . CYS A 1 800 ? -29.182 -4.158 49.636 1.00 92.06 800 CYS A O 1
ATOM 6085 N N . ILE A 1 801 ? -29.204 -4.511 47.413 1.00 90.88 801 ILE A N 1
ATOM 6086 C CA . ILE A 1 801 ? -28.902 -3.179 46.799 1.00 90.88 801 ILE A CA 1
ATOM 6087 C C . ILE A 1 801 ? -29.197 -1.879 47.608 1.00 90.88 801 ILE A C 1
ATOM 6089 O O . ILE A 1 801 ? -28.686 -0.806 47.303 1.00 90.88 801 ILE A O 1
ATOM 6093 N N . GLU A 1 802 ? -30.098 -1.897 48.593 1.00 92.06 802 GLU A N 1
ATOM 6094 C CA . GLU A 1 802 ? -30.413 -0.732 49.442 1.00 92.06 802 GLU A CA 1
ATOM 6095 C C . GLU A 1 802 ? -29.918 -0.878 50.906 1.00 92.06 802 GLU A C 1
ATOM 6097 O O . GLU A 1 802 ? -30.334 -0.095 51.774 1.00 92.06 802 GLU A O 1
ATOM 6102 N N . GLN A 1 803 ? -29.116 -1.894 51.235 1.00 90.94 803 GLN A N 1
ATOM 6103 C CA . GLN A 1 803 ? -28.761 -2.301 52.595 1.00 90.94 803 GLN A CA 1
ATOM 6104 C C . GLN A 1 803 ? -27.245 -2.430 52.812 1.00 90.94 803 GLN A C 1
ATOM 6106 O O . GLN A 1 803 ? -26.705 -3.527 52.776 1.00 90.94 803 GLN A O 1
ATOM 6111 N N . ASP A 1 804 ? -26.638 -1.341 53.301 1.00 92.00 804 ASP A N 1
ATOM 6112 C CA . ASP A 1 804 ? -25.207 -1.305 53.629 1.00 92.00 804 ASP A CA 1
ATOM 6113 C C . ASP A 1 804 ? -24.763 -2.457 54.551 1.00 92.00 804 ASP A C 1
ATOM 6115 O O . ASP A 1 804 ? -25.061 -2.474 55.761 1.00 92.00 804 ASP A O 1
ATOM 6119 N N . SER A 1 805 ? -24.031 -3.409 53.970 1.00 92.44 805 SER A N 1
ATOM 6120 C CA . SER A 1 805 ? -23.522 -4.601 54.638 1.00 92.44 805 SER A CA 1
ATOM 6121 C C . SER A 1 805 ? -22.071 -4.477 55.122 1.00 92.44 805 SER A C 1
ATOM 6123 O O . SER A 1 805 ? -21.488 -5.447 55.625 1.00 92.44 805 SER A O 1
ATOM 6125 N N . THR A 1 806 ? -21.487 -3.268 55.084 1.00 91.44 806 THR A N 1
ATOM 6126 C CA . THR A 1 806 ? -20.071 -3.022 55.398 1.00 91.44 806 THR A CA 1
ATOM 6127 C C . THR A 1 806 ? -19.655 -3.648 56.730 1.00 91.44 806 THR A C 1
ATOM 6129 O O . THR A 1 806 ? -20.027 -3.203 57.821 1.00 91.44 806 THR A O 1
ATOM 6132 N N . GLY A 1 807 ? -18.771 -4.643 56.646 1.00 88.19 807 GLY A N 1
ATOM 6133 C CA . GLY A 1 807 ? -18.197 -5.325 57.808 1.00 88.19 807 GLY A CA 1
ATOM 6134 C C . GLY A 1 807 ? -19.065 -6.433 58.412 1.00 88.19 807 GLY A C 1
ATOM 6135 O O . GLY A 1 807 ? -18.637 -7.014 59.411 1.00 88.19 807 GLY A O 1
ATOM 6136 N N . TYR A 1 808 ? -20.215 -6.732 57.807 1.00 90.50 808 TYR A N 1
ATOM 6137 C CA . TYR A 1 808 ? -21.157 -7.779 58.215 1.00 90.50 808 TYR A CA 1
ATOM 6138 C C . TYR A 1 808 ? -21.567 -8.711 57.065 1.00 90.50 808 TYR A C 1
ATOM 6140 O O . TYR A 1 808 ? -22.444 -9.543 57.256 1.00 90.50 808 TYR A O 1
ATOM 6148 N N . ASP A 1 809 ? -20.927 -8.598 55.902 1.00 90.19 809 ASP A N 1
ATOM 6149 C CA . ASP A 1 809 ? -21.072 -9.535 54.791 1.00 90.19 809 ASP A CA 1
ATOM 6150 C C . ASP A 1 809 ? -19.787 -10.358 54.614 1.00 90.19 809 ASP A C 1
ATOM 6152 O O . ASP A 1 809 ? -18.763 -9.917 54.078 1.00 90.19 809 ASP A O 1
ATOM 6156 N N . THR A 1 810 ? -19.811 -11.580 55.136 1.00 90.12 810 THR A N 1
ATOM 6157 C CA . THR A 1 810 ? -18.703 -12.533 55.025 1.00 90.12 810 THR A CA 1
ATOM 6158 C C . THR A 1 810 ? -18.733 -13.273 53.692 1.00 90.12 810 THR A C 1
ATOM 6160 O O . THR A 1 810 ? -17.694 -13.778 53.247 1.00 90.12 810 THR A O 1
ATOM 6163 N N . ASN A 1 811 ? -19.910 -13.402 53.083 1.00 88.38 811 ASN A N 1
ATOM 6164 C CA . ASN A 1 811 ? -20.134 -14.253 51.923 1.00 88.38 811 ASN A CA 1
ATOM 6165 C C . ASN A 1 811 ? -20.061 -13.477 50.581 1.00 88.38 811 ASN A C 1
ATOM 6167 O O . ASN A 1 811 ? -19.875 -14.116 49.541 1.00 88.38 811 ASN A O 1
ATOM 6171 N N . GLN A 1 812 ? -20.038 -12.140 50.650 1.00 90.56 812 GLN A N 1
ATOM 6172 C CA . GLN A 1 812 ? -19.956 -11.169 49.555 1.00 90.56 812 GLN A CA 1
ATOM 6173 C C . GLN A 1 812 ? -21.188 -11.161 48.638 1.00 90.56 812 GLN A C 1
ATOM 6175 O O . GLN A 1 812 ? -21.037 -11.011 47.424 1.00 90.56 812 GLN A O 1
ATOM 6180 N N . ASP A 1 813 ? -22.380 -11.384 49.199 1.00 91.62 813 ASP A N 1
ATOM 6181 C CA . ASP A 1 813 ? -23.659 -11.294 48.483 1.00 91.62 813 ASP A CA 1
ATOM 6182 C C . ASP A 1 813 ? -24.379 -9.947 48.653 1.00 91.62 813 ASP A C 1
ATOM 6184 O O . ASP A 1 813 ? -25.486 -9.802 48.131 1.00 91.62 813 ASP A O 1
ATOM 6188 N N . GLY A 1 814 ? -23.755 -8.981 49.338 1.00 90.38 814 GLY A N 1
ATOM 6189 C CA . GLY A 1 814 ? -24.276 -7.631 49.583 1.00 90.38 814 GLY A CA 1
ATOM 6190 C C . GLY A 1 814 ? -25.375 -7.577 50.648 1.00 90.38 814 GLY A C 1
ATOM 6191 O O . GLY A 1 814 ? -25.896 -6.521 50.986 1.00 90.38 814 GLY A O 1
ATOM 6192 N N . CYS A 1 815 ? -25.733 -8.713 51.255 1.00 93.12 815 CYS A N 1
ATOM 6193 C CA . CYS A 1 815 ? -26.659 -8.744 52.376 1.00 93.12 815 CYS A CA 1
ATOM 6194 C C . CYS A 1 815 ? -25.912 -8.842 53.708 1.00 93.12 815 CYS A C 1
ATOM 6196 O O . CYS A 1 815 ? -24.896 -9.514 53.857 1.00 93.12 815 CYS A O 1
ATOM 6198 N N . ILE A 1 816 ? -26.487 -8.229 54.743 1.00 92.19 816 ILE A N 1
ATOM 6199 C CA . ILE A 1 816 ? -26.017 -8.438 56.117 1.00 92.19 816 ILE A CA 1
ATOM 6200 C C . ILE A 1 816 ? -26.248 -9.902 56.501 1.00 92.19 816 ILE A C 1
ATOM 6202 O O . ILE A 1 816 ? -27.398 -10.357 56.522 1.00 92.19 816 ILE A O 1
ATOM 6206 N N . ASP A 1 817 ? -25.170 -10.605 56.851 1.00 90.88 817 ASP A N 1
ATOM 6207 C CA . ASP A 1 817 ? -25.237 -11.979 57.334 1.00 90.88 817 ASP A CA 1
ATOM 6208 C C . ASP A 1 817 ? -26.035 -12.062 58.649 1.00 90.88 817 ASP A C 1
ATOM 6210 O O . ASP A 1 817 ? -26.065 -11.142 59.470 1.00 90.88 817 ASP A O 1
ATOM 6214 N N . ASP A 1 818 ? -26.683 -13.206 58.845 1.00 89.25 818 ASP A N 1
ATOM 6215 C CA . ASP A 1 818 ? -27.289 -13.641 60.106 1.00 89.25 818 ASP A CA 1
ATOM 6216 C C . ASP A 1 818 ? -26.578 -14.946 60.493 1.00 89.25 818 ASP A C 1
ATOM 6218 O O . ASP A 1 818 ? -26.962 -16.049 60.073 1.00 89.25 818 ASP A O 1
ATOM 6222 N N . THR A 1 819 ? -25.443 -14.804 61.184 1.00 89.38 819 THR A N 1
ATOM 6223 C CA . THR A 1 819 ? -24.471 -15.887 61.397 1.00 89.38 819 THR A CA 1
ATOM 6224 C C . THR A 1 819 ? -25.068 -17.062 62.178 1.00 89.38 819 THR A C 1
ATOM 6226 O O . THR A 1 819 ? -24.697 -18.224 61.954 1.00 89.38 819 THR A O 1
ATOM 6229 N N . ASP A 1 820 ? -25.995 -16.797 63.094 1.00 85.12 820 ASP A N 1
ATOM 6230 C CA . ASP A 1 820 ? -26.608 -17.798 63.966 1.00 85.12 820 ASP A CA 1
ATOM 6231 C C . ASP A 1 820 ? -28.056 -18.165 63.577 1.00 85.12 820 ASP A C 1
ATOM 6233 O O . ASP A 1 820 ? -28.628 -19.116 64.135 1.00 85.12 820 ASP A O 1
ATOM 6237 N N . MET A 1 821 ? -28.583 -17.508 62.540 1.00 87.31 821 MET A N 1
ATOM 6238 C CA . MET A 1 821 ? -29.900 -17.711 61.944 1.00 87.31 821 MET A CA 1
ATOM 6239 C C . MET A 1 821 ? -31.044 -17.406 62.913 1.00 87.31 821 MET A C 1
ATOM 6241 O O . MET A 1 821 ? -32.075 -18.097 62.872 1.00 87.31 821 MET A O 1
ATOM 6245 N N . ASP A 1 822 ? -30.864 -16.436 63.813 1.00 84.12 822 ASP A N 1
ATOM 6246 C CA . ASP A 1 822 ? -31.862 -16.027 64.804 1.00 84.12 822 ASP A CA 1
ATOM 6247 C C . ASP A 1 822 ? -32.895 -15.004 64.301 1.00 84.12 822 ASP A C 1
ATOM 6249 O O . ASP A 1 822 ? -33.958 -14.813 64.917 1.00 84.12 822 ASP A O 1
ATOM 6253 N N . GLY A 1 823 ? -32.661 -14.473 63.099 1.00 84.88 823 GLY A N 1
ATOM 6254 C CA . GLY A 1 823 ? -33.487 -13.483 62.425 1.00 84.88 823 GLY A CA 1
ATOM 6255 C C . GLY A 1 823 ? -33.072 -12.037 62.700 1.00 84.88 823 GLY A C 1
ATOM 6256 O O . GLY A 1 823 ? -33.773 -11.128 62.234 1.00 84.88 823 GLY A O 1
ATOM 6257 N N . VAL A 1 824 ? -31.988 -11.805 63.445 1.00 88.75 824 VAL A N 1
ATOM 6258 C CA . VAL A 1 824 ? -31.354 -10.500 63.653 1.00 88.75 824 VAL A CA 1
ATOM 6259 C C . VAL A 1 824 ? -29.999 -10.508 62.944 1.00 88.75 824 VAL A C 1
ATOM 6261 O O . VAL A 1 824 ? -29.132 -11.297 63.272 1.00 88.75 824 VAL A O 1
ATOM 6264 N N . GLY A 1 825 ? -29.804 -9.619 61.966 1.00 88.06 825 GLY A N 1
ATOM 6265 C CA . GLY A 1 825 ? -28.525 -9.534 61.255 1.00 88.06 825 GLY A CA 1
ATOM 6266 C C . GLY A 1 825 ? -27.366 -9.123 62.170 1.00 88.06 825 GLY A C 1
ATOM 6267 O O . GLY A 1 825 ? -27.555 -8.357 63.124 1.00 88.06 825 GLY A O 1
ATOM 6268 N N . ASP A 1 826 ? -26.157 -9.563 61.827 1.00 87.62 826 ASP A N 1
ATOM 6269 C CA . ASP A 1 826 ? -24.926 -9.413 62.616 1.00 87.62 826 ASP A CA 1
ATOM 6270 C C . ASP A 1 826 ? -24.595 -7.945 62.965 1.00 87.62 826 ASP A C 1
ATOM 6272 O O . ASP A 1 826 ? -23.909 -7.653 63.947 1.00 87.62 826 ASP A O 1
ATOM 6276 N N . ASN A 1 827 ? -25.111 -6.982 62.193 1.00 88.62 827 ASN A N 1
ATOM 6277 C CA . ASN A 1 827 ? -24.943 -5.550 62.453 1.00 88.62 827 ASN A CA 1
ATOM 6278 C C . ASN A 1 827 ? -25.691 -5.044 63.702 1.00 88.62 827 ASN A C 1
ATOM 6280 O O . ASN A 1 827 ? -25.345 -3.996 64.262 1.00 88.62 827 ASN A O 1
ATOM 6284 N N . LEU A 1 828 ? -26.739 -5.756 64.113 1.00 88.75 828 LEU A N 1
ATOM 6285 C CA . LEU A 1 828 ? -27.598 -5.439 65.253 1.00 88.75 828 LEU A CA 1
ATOM 6286 C C . LEU A 1 828 ? -27.604 -6.549 66.309 1.00 88.75 828 LEU A C 1
ATOM 6288 O O . LEU A 1 828 ? -28.068 -6.293 67.427 1.00 88.75 828 LEU A O 1
ATOM 6292 N N . ASP A 1 829 ? -27.086 -7.731 65.979 1.00 87.50 829 ASP A N 1
ATOM 6293 C CA . ASP A 1 829 ? -26.980 -8.849 66.901 1.00 87.50 829 ASP A CA 1
ATOM 6294 C C . ASP A 1 829 ? -25.863 -8.619 67.940 1.00 87.50 829 ASP A C 1
ATOM 6296 O O . ASP A 1 829 ? -24.679 -8.449 67.639 1.00 87.50 829 ASP A O 1
ATOM 6300 N N . LEU A 1 830 ? -26.255 -8.564 69.215 1.00 87.62 830 LEU A N 1
ATOM 6301 C CA . LEU A 1 830 ? -25.333 -8.474 70.351 1.00 87.62 830 LEU A CA 1
ATOM 6302 C C . LEU A 1 830 ? -25.066 -9.841 70.995 1.00 87.62 830 LEU A C 1
ATOM 6304 O O . LEU A 1 830 ? -24.216 -9.937 71.893 1.00 87.62 830 LEU A O 1
ATOM 6308 N N . CYS A 1 831 ? -25.824 -10.861 70.607 1.00 82.31 831 CYS A N 1
ATOM 6309 C CA . CYS A 1 831 ? -25.941 -12.151 71.252 1.00 82.31 831 CYS A CA 1
ATOM 6310 C C . CYS A 1 831 ? -26.138 -13.263 70.205 1.00 82.31 831 CYS A C 1
ATOM 6312 O O . CYS A 1 831 ? -27.269 -13.649 69.972 1.00 82.31 831 CYS A O 1
ATOM 6314 N N . GLU A 1 832 ? -25.054 -13.902 69.751 1.00 83.62 832 GLU A N 1
ATOM 6315 C CA . GLU A 1 832 ? -25.134 -15.105 68.895 1.00 83.62 832 GLU A CA 1
ATOM 6316 C C . GLU A 1 832 ? -25.886 -16.270 69.611 1.00 83.62 832 GLU A C 1
ATOM 6318 O O . GLU A 1 832 ? -25.291 -17.094 70.328 1.00 83.62 832 GLU A O 1
ATOM 6323 N N . THR A 1 833 ? -27.211 -16.341 69.466 1.00 81.19 833 THR A N 1
ATOM 6324 C CA . THR A 1 833 ? -28.120 -17.363 69.986 1.00 81.19 833 THR A CA 1
ATOM 6325 C C . THR A 1 833 ? -28.925 -18.105 68.892 1.00 81.19 833 THR A C 1
ATOM 6327 O O . THR A 1 833 ? -30.089 -17.807 68.622 1.00 81.19 833 THR A O 1
ATOM 6330 N N . PRO A 1 834 ? -28.434 -19.261 68.399 1.00 78.44 834 PRO A N 1
ATOM 6331 C CA . PRO A 1 834 ? -29.106 -19.982 67.320 1.00 78.44 834 PRO A CA 1
ATOM 6332 C C . PRO A 1 834 ? -30.522 -20.459 67.687 1.00 78.44 834 PRO A C 1
ATOM 6334 O O . PRO A 1 834 ? -30.792 -20.904 68.820 1.00 78.44 834 PRO A O 1
ATOM 6337 N N . ILE A 1 835 ? -31.433 -20.467 66.703 1.00 71.81 835 ILE A N 1
ATOM 6338 C CA . ILE A 1 835 ? -32.814 -20.955 66.878 1.00 71.81 835 ILE A CA 1
ATOM 6339 C C . ILE A 1 835 ? -32.826 -22.478 67.042 1.00 71.81 835 ILE A C 1
ATOM 6341 O O . ILE A 1 835 ? -32.947 -23.253 66.093 1.00 71.81 835 ILE A O 1
ATOM 6345 N N . LEU A 1 836 ? -32.764 -22.931 68.292 1.00 69.00 836 LEU A N 1
ATOM 6346 C CA . LEU A 1 836 ? -32.956 -24.337 68.655 1.00 69.00 836 LEU A CA 1
ATOM 6347 C C . LEU A 1 836 ? -34.446 -24.712 68.759 1.00 69.00 836 LEU A C 1
ATOM 6349 O O . LEU A 1 836 ? -34.804 -25.870 68.534 1.00 69.00 836 LEU A O 1
ATOM 6353 N N . ASP A 1 837 ? -35.313 -23.753 69.108 1.00 67.62 837 ASP A N 1
ATOM 6354 C CA . ASP A 1 837 ? -36.760 -23.945 69.259 1.00 67.62 837 ASP A CA 1
ATOM 6355 C C . ASP A 1 837 ? -37.528 -22.639 68.982 1.00 67.62 837 ASP A C 1
ATOM 6357 O O . ASP A 1 837 ? -37.405 -21.658 69.711 1.00 67.62 837 ASP A O 1
ATOM 6361 N N . SER A 1 838 ? -38.396 -22.657 67.966 1.00 69.19 838 SER A N 1
ATOM 6362 C CA . SER A 1 838 ? -39.266 -21.533 67.578 1.00 69.19 838 SER A CA 1
ATOM 6363 C C . SER A 1 838 ? -40.226 -21.033 68.673 1.00 69.19 838 SER A C 1
ATOM 6365 O O . SER A 1 838 ? -40.842 -19.982 68.513 1.00 69.19 838 SER A O 1
ATOM 6367 N N . ASN A 1 839 ? -40.399 -21.775 69.773 1.00 70.81 839 ASN A N 1
ATOM 6368 C CA . ASN A 1 839 ? -41.235 -21.352 70.900 1.00 70.81 839 ASN A CA 1
ATOM 6369 C C . ASN A 1 839 ? -40.556 -20.318 71.823 1.00 70.81 839 ASN A C 1
ATOM 6371 O O . ASN A 1 839 ? -41.239 -19.768 72.688 1.00 70.81 839 ASN A O 1
ATOM 6375 N N . PHE A 1 840 ? -39.256 -20.050 71.650 1.00 71.62 840 PHE A N 1
ATOM 6376 C CA . PHE A 1 840 ? -38.479 -19.113 72.470 1.00 71.62 840 PHE A CA 1
ATOM 6377 C C . PHE A 1 840 ? -37.743 -18.099 71.577 1.00 71.62 840 PHE A C 1
ATOM 6379 O O . PHE A 1 840 ? -36.552 -18.270 71.319 1.00 71.62 840 PHE A O 1
ATOM 6386 N N . PRO A 1 841 ? -38.451 -17.075 71.061 1.00 73.56 841 PRO A N 1
ATOM 6387 C CA . PRO A 1 841 ? -37.849 -16.072 70.190 1.00 73.56 841 PRO A CA 1
ATOM 6388 C C . PRO A 1 841 ? -36.848 -15.197 70.954 1.00 73.56 841 PRO A C 1
ATOM 6390 O O . PRO A 1 841 ? -37.023 -14.936 72.149 1.00 73.56 841 PRO A O 1
ATOM 6393 N N . VAL A 1 842 ? -35.829 -14.737 70.236 1.00 79.62 842 VAL A N 1
ATOM 6394 C CA . VAL A 1 842 ? -34.877 -13.716 70.682 1.00 79.62 842 VAL A CA 1
ATOM 6395 C C . VAL A 1 842 ? -35.535 -12.333 70.685 1.00 79.62 842 VAL A C 1
ATOM 6397 O O . VAL A 1 842 ? -36.594 -12.131 70.077 1.00 79.62 842 VAL A O 1
ATOM 6400 N N . ASP A 1 843 ? -34.969 -11.387 71.434 1.00 81.44 843 ASP A N 1
ATOM 6401 C CA . ASP A 1 843 ? -35.380 -9.987 71.344 1.00 81.44 843 ASP A CA 1
ATOM 6402 C C . ASP A 1 843 ? -34.785 -9.301 70.098 1.00 81.44 843 ASP A C 1
ATOM 6404 O O . ASP A 1 843 ? -34.212 -9.931 69.220 1.00 81.44 843 ASP A O 1
ATOM 6408 N N . ASN A 1 844 ? -34.961 -7.987 69.978 1.00 85.94 844 ASN A N 1
ATOM 6409 C CA . ASN A 1 844 ? -34.481 -7.217 68.830 1.00 85.94 844 ASN A CA 1
ATOM 6410 C C . ASN A 1 844 ? -32.959 -6.959 68.829 1.00 85.94 844 ASN A C 1
ATOM 6412 O O . ASN A 1 844 ? -32.508 -6.116 68.058 1.00 85.94 844 ASN A O 1
ATOM 6416 N N . LEU A 1 845 ? -32.215 -7.592 69.737 1.00 88.06 845 LEU A N 1
ATOM 6417 C CA . LEU A 1 845 ? -30.756 -7.542 69.855 1.00 88.06 845 LEU A CA 1
ATOM 6418 C C . LEU A 1 845 ? -30.143 -8.956 69.798 1.00 88.06 845 LEU A C 1
ATOM 6420 O O . LEU A 1 845 ? -29.013 -9.125 70.252 1.00 88.06 845 LEU A O 1
ATOM 6424 N N . GLY A 1 846 ? -30.917 -9.956 69.357 1.00 84.88 846 GLY A N 1
ATOM 6425 C CA . GLY A 1 846 ? -30.527 -11.371 69.328 1.00 84.88 846 GLY A CA 1
ATOM 6426 C C . GLY A 1 846 ? -30.454 -12.035 70.710 1.00 84.88 846 GLY A C 1
ATOM 6427 O O . GLY A 1 846 ? -30.037 -13.174 70.867 1.00 84.88 846 GLY A O 1
ATOM 6428 N N . CYS A 1 847 ? -30.877 -11.370 71.794 1.00 83.31 847 CYS A N 1
ATOM 6429 C CA . CYS A 1 847 ? -30.671 -11.892 73.147 1.00 83.31 847 CYS A CA 1
ATOM 6430 C C . CYS A 1 847 ? -31.908 -12.624 73.702 1.00 83.31 847 CYS A C 1
ATOM 6432 O O . CYS A 1 847 ? -33.049 -12.164 73.596 1.00 83.31 847 CYS A O 1
ATOM 6434 N N . ARG A 1 848 ? -31.684 -13.740 74.417 1.00 75.62 848 ARG A N 1
ATOM 6435 C CA . ARG A 1 848 ? -32.730 -14.425 75.205 1.00 75.62 848 ARG A CA 1
ATOM 6436 C C . ARG A 1 848 ? -32.825 -13.912 76.651 1.00 75.62 848 ARG A C 1
ATOM 6438 O O . ARG A 1 848 ? -31.808 -13.547 77.248 1.00 75.62 848 ARG A O 1
ATOM 6445 N N . PRO A 1 849 ? -34.023 -13.924 77.271 1.00 68.25 849 PRO A N 1
ATOM 6446 C CA . PRO A 1 849 ? -34.199 -13.521 78.667 1.00 68.25 849 PRO A CA 1
ATOM 6447 C C . PRO A 1 849 ? -33.393 -14.388 79.650 1.00 68.25 849 PRO A C 1
ATOM 6449 O O . PRO A 1 849 ? -33.375 -15.611 79.549 1.00 68.25 849 PRO A O 1
ATOM 6452 N N . ILE A 1 850 ? -32.766 -13.750 80.643 1.00 64.44 850 ILE A N 1
ATOM 6453 C CA . ILE A 1 850 ? -31.962 -14.413 81.686 1.00 64.44 850 ILE A CA 1
ATOM 6454 C C . ILE A 1 850 ? -32.871 -15.098 82.728 1.00 64.44 850 ILE A C 1
ATOM 6456 O O . ILE A 1 850 ? -33.689 -14.425 83.357 1.00 64.44 850 ILE A O 1
ATOM 6460 N N . ASP A 1 851 ? -32.663 -16.400 82.959 1.00 68.38 851 ASP A N 1
ATOM 6461 C CA . ASP A 1 851 ? -33.364 -17.242 83.952 1.00 68.38 851 ASP A CA 1
ATOM 6462 C C . ASP A 1 851 ? -32.906 -16.984 85.411 1.00 68.38 851 ASP A C 1
ATOM 6464 O O . ASP A 1 851 ? -31.708 -16.854 85.694 1.00 68.38 851 ASP A O 1
ATOM 6468 N N . ASN A 1 852 ? -33.849 -16.927 86.361 1.00 73.12 852 ASN A N 1
ATOM 6469 C CA . ASN A 1 852 ? -33.632 -16.741 87.800 1.00 73.12 852 ASN A CA 1
ATOM 6470 C C . ASN A 1 852 ? -34.179 -17.936 88.607 1.00 73.12 852 ASN A C 1
ATOM 6472 O O . ASN A 1 852 ? -35.382 -18.078 88.768 1.00 73.12 852 ASN A O 1
ATOM 6476 N N . PRO A 1 853 ? -33.331 -18.741 89.275 1.00 72.75 853 PRO A N 1
ATOM 6477 C CA . PRO A 1 853 ? -33.811 -19.935 89.964 1.00 72.75 853 PRO A CA 1
ATOM 6478 C C . PRO A 1 853 ? -34.676 -19.616 91.207 1.00 72.75 853 PRO A C 1
ATOM 6480 O O . PRO A 1 853 ? -34.329 -18.706 91.980 1.00 72.75 853 PRO A O 1
ATOM 6483 N N . PRO A 1 854 ? -35.710 -20.436 91.495 1.00 77.81 854 PRO A N 1
ATOM 6484 C CA . PRO A 1 854 ? -36.596 -20.263 92.645 1.00 77.81 854 PRO A CA 1
ATOM 6485 C C . PRO A 1 854 ? -35.857 -20.469 93.976 1.00 77.81 854 PRO A C 1
ATOM 6487 O O . PRO A 1 854 ? -35.004 -21.353 94.122 1.00 77.81 854 PRO A O 1
ATOM 6490 N N . LYS A 1 855 ? -36.206 -19.673 94.994 1.00 81.62 855 LYS A N 1
ATOM 6491 C CA . LYS A 1 855 ? -35.551 -19.664 96.315 1.00 81.62 855 LYS A CA 1
ATOM 6492 C C . LYS A 1 855 ? -36.484 -20.129 97.431 1.00 81.62 855 LYS A C 1
ATOM 6494 O O . LYS A 1 855 ? -37.621 -19.677 97.543 1.00 81.62 855 LYS A O 1
ATOM 6499 N N . ILE A 1 856 ? -35.972 -21.000 98.308 1.00 83.62 856 ILE A N 1
ATOM 6500 C CA . ILE A 1 856 ? -36.673 -21.459 99.519 1.00 83.62 856 ILE A CA 1
ATOM 6501 C C . ILE A 1 856 ? -36.518 -20.406 100.625 1.00 83.62 856 ILE A C 1
ATOM 6503 O O . ILE A 1 856 ? -35.403 -20.082 101.030 1.00 83.62 856 ILE A O 1
ATOM 6507 N N . ASN A 1 857 ? -37.643 -19.936 101.155 1.00 81.88 857 ASN A N 1
ATOM 6508 C CA . ASN A 1 857 ? -37.764 -18.936 102.214 1.00 81.88 857 ASN A CA 1
ATOM 6509 C C . ASN A 1 857 ? -38.618 -19.465 103.394 1.00 81.88 857 ASN A C 1
ATOM 6511 O O . ASN A 1 857 ? -39.243 -20.521 103.315 1.00 81.88 857 ASN A O 1
ATOM 6515 N N . GLN A 1 858 ? -38.633 -18.709 104.503 1.00 76.88 858 GLN A N 1
ATOM 6516 C CA . GLN A 1 858 ? -39.515 -18.859 105.683 1.00 76.88 858 GLN A CA 1
ATOM 6517 C C . GLN A 1 858 ? -39.855 -20.303 106.107 1.00 76.88 858 GLN A C 1
ATOM 6519 O O . GLN A 1 858 ? -41.019 -20.680 106.221 1.00 76.88 858 GLN A O 1
ATOM 6524 N N . VAL A 1 859 ? -38.833 -21.108 106.396 1.00 82.44 859 VAL A N 1
ATOM 6525 C CA . VAL A 1 859 ? -39.017 -22.464 106.931 1.00 82.44 859 VAL A CA 1
ATOM 6526 C C . VAL A 1 859 ? -39.421 -22.402 108.408 1.00 82.44 859 VAL A C 1
ATOM 6528 O O . VAL A 1 859 ? -38.689 -21.862 109.238 1.00 82.44 859 VAL A O 1
ATOM 6531 N N . ILE A 1 860 ? -40.580 -22.965 108.749 1.00 82.06 860 ILE A N 1
ATOM 6532 C CA . ILE A 1 860 ? -41.106 -23.061 110.113 1.00 82.06 860 ILE A CA 1
ATOM 6533 C C . ILE A 1 860 ? -41.424 -24.523 110.417 1.00 82.06 860 ILE A C 1
ATOM 6535 O O . ILE A 1 860 ? -42.204 -25.170 109.723 1.00 82.06 860 ILE A O 1
ATOM 6539 N N . ILE A 1 861 ? -40.832 -25.039 111.490 1.00 81.38 861 ILE A N 1
ATOM 6540 C CA . ILE A 1 861 ? -41.016 -26.417 111.947 1.00 81.38 861 ILE A CA 1
ATOM 6541 C C . ILE A 1 861 ? -41.719 -26.379 113.303 1.00 81.38 861 ILE A C 1
ATOM 6543 O O . ILE A 1 861 ? -41.316 -25.650 114.210 1.00 81.38 861 ILE A O 1
ATOM 6547 N N . SER A 1 862 ? -42.782 -27.163 113.448 1.00 79.69 862 SER A N 1
ATOM 6548 C CA . SER A 1 862 ? -43.621 -27.211 114.648 1.00 79.69 862 SER A CA 1
ATOM 6549 C C . SER A 1 862 ? -43.972 -28.655 115.018 1.00 79.69 862 SER A C 1
ATOM 6551 O O . SER A 1 862 ? -44.023 -29.528 114.154 1.00 79.69 862 SER A O 1
ATOM 6553 N N . GLY A 1 863 ? -44.175 -28.926 116.313 1.00 72.56 863 GLY A N 1
ATOM 6554 C CA . GLY A 1 863 ? -44.431 -30.284 116.825 1.00 72.56 863 GLY A CA 1
ATOM 6555 C C . GLY A 1 863 ? -43.196 -31.046 117.332 1.00 72.56 863 GLY A C 1
ATOM 6556 O O . GLY A 1 863 ? -43.284 -32.238 117.628 1.00 72.56 863 GLY A O 1
ATOM 6557 N N . ILE A 1 864 ? -42.053 -30.358 117.469 1.00 79.00 864 ILE A N 1
ATOM 6558 C CA . ILE A 1 864 ? -40.820 -30.884 118.074 1.00 79.00 864 ILE A CA 1
ATOM 6559 C C . ILE A 1 864 ? -40.551 -30.130 119.381 1.00 79.00 864 ILE A C 1
ATOM 6561 O O . ILE A 1 864 ? -39.992 -29.035 119.375 1.00 79.00 864 ILE A O 1
ATOM 6565 N N . ASP A 1 865 ? -40.907 -30.736 120.514 1.00 71.38 865 ASP A N 1
ATOM 6566 C CA . ASP A 1 865 ? -40.675 -30.154 121.839 1.00 71.38 865 ASP A CA 1
ATOM 6567 C C . ASP A 1 865 ? -39.464 -30.815 122.506 1.00 71.38 865 ASP A C 1
ATOM 6569 O O . ASP A 1 865 ? -39.386 -32.040 122.627 1.00 71.38 865 ASP A O 1
ATOM 6573 N N . ASN A 1 866 ? -38.499 -30.008 122.963 1.00 75.06 866 ASN A N 1
ATOM 6574 C CA . ASN A 1 866 ? -37.232 -30.482 123.542 1.00 75.06 866 ASN A CA 1
ATOM 6575 C C . ASN A 1 866 ? -36.499 -31.520 122.659 1.00 75.06 866 ASN A C 1
ATOM 6577 O O . ASN A 1 866 ? -35.982 -32.508 123.182 1.00 75.06 866 ASN A O 1
ATOM 6581 N N . PHE A 1 867 ? -36.453 -31.300 121.338 1.00 79.50 867 PHE A N 1
ATOM 6582 C CA . PHE A 1 867 ? -35.804 -32.187 120.351 1.00 79.50 867 PHE A CA 1
ATOM 6583 C C . PHE A 1 867 ? -36.422 -33.594 120.245 1.00 79.50 867 PHE A C 1
ATOM 6585 O O . PHE A 1 867 ? -35.753 -34.551 119.843 1.00 79.50 867 PHE A O 1
ATOM 6592 N N . VAL A 1 868 ? -37.701 -33.742 120.608 1.00 77.06 868 VAL A N 1
ATOM 6593 C CA . VAL A 1 868 ? -38.423 -35.016 120.529 1.00 77.06 868 VAL A CA 1
ATOM 6594 C C . VAL A 1 868 ? -39.689 -34.872 119.687 1.00 77.06 868 VAL A C 1
ATOM 6596 O O . VAL A 1 868 ? -40.553 -34.055 119.998 1.00 77.06 868 VAL A O 1
ATOM 6599 N N . TRP A 1 869 ? -39.824 -35.720 118.665 1.00 81.06 869 TRP A N 1
ATOM 6600 C CA . TRP A 1 869 ? -41.076 -35.924 117.936 1.00 81.06 869 TRP A CA 1
ATOM 6601 C C . TRP A 1 869 ? -41.965 -36.893 118.729 1.00 81.06 869 TRP A C 1
ATOM 6603 O O . TRP A 1 869 ? -41.615 -38.065 118.902 1.00 81.06 869 TRP A O 1
ATOM 6613 N N . ALA A 1 870 ? -43.072 -36.376 119.273 1.00 70.50 870 ALA A N 1
ATOM 6614 C CA . ALA A 1 870 ? -44.003 -37.136 120.110 1.00 70.50 870 ALA A CA 1
ATOM 6615 C C . ALA A 1 870 ? -45.241 -37.630 119.343 1.00 70.50 870 ALA A C 1
ATOM 6617 O O . ALA A 1 870 ? -45.513 -38.825 119.386 1.00 70.50 870 ALA A O 1
ATOM 6618 N N . ASP A 1 871 ? -45.933 -36.728 118.633 1.00 77.25 871 ASP A N 1
ATOM 6619 C CA . ASP A 1 871 ? -47.199 -37.025 117.944 1.00 77.25 871 ASP A CA 1
ATOM 6620 C C . ASP A 1 871 ? -47.135 -36.649 116.453 1.00 77.25 871 ASP A C 1
ATOM 6622 O O . ASP A 1 871 ? -46.989 -37.519 115.595 1.00 77.25 871 ASP A O 1
ATOM 6626 N N . SER A 1 872 ? -47.173 -35.354 116.125 1.00 82.75 872 SER A N 1
ATOM 6627 C CA . SER A 1 872 ? -47.182 -34.851 114.743 1.00 82.75 872 SER A CA 1
ATOM 6628 C C . SER A 1 872 ? -46.120 -33.774 114.528 1.00 82.75 872 SER A C 1
ATOM 6630 O O . SER A 1 872 ? -46.025 -32.861 115.348 1.00 82.75 872 SER A O 1
ATOM 6632 N N . VAL A 1 873 ? -45.377 -33.835 113.422 1.00 85.50 873 VAL A N 1
ATOM 6633 C CA . VAL A 1 873 ? -44.464 -32.767 112.980 1.00 85.50 873 VAL A CA 1
ATOM 6634 C C . VAL A 1 873 ? -45.056 -32.087 111.760 1.00 85.50 873 VAL A C 1
ATOM 6636 O O . VAL A 1 873 ? -45.391 -32.757 110.789 1.00 85.50 873 VAL A O 1
ATOM 6639 N N . SER A 1 874 ? -45.162 -30.761 111.815 1.00 85.44 874 SER A N 1
ATOM 6640 C CA . SER A 1 874 ? -45.620 -29.918 110.714 1.00 85.44 874 SER A CA 1
ATOM 6641 C C . SER A 1 874 ? -44.496 -28.988 110.277 1.00 85.44 874 SER A C 1
ATOM 6643 O O . SER A 1 874 ? -43.977 -28.212 111.085 1.00 85.44 874 SER A O 1
ATOM 6645 N N . VAL A 1 875 ? -44.149 -29.050 108.997 1.00 87.00 875 VAL A N 1
ATOM 6646 C CA . VAL A 1 875 ? -43.129 -28.221 108.352 1.00 87.00 875 VAL A CA 1
ATOM 6647 C C . VAL A 1 875 ? -43.814 -27.355 107.321 1.00 87.00 875 VAL A C 1
ATOM 6649 O O . VAL A 1 875 ? -44.423 -27.890 106.400 1.00 87.00 875 VAL A O 1
ATOM 6652 N N . SER A 1 876 ? -43.699 -26.039 107.463 1.00 86.81 876 SER A N 1
ATOM 6653 C CA . SER A 1 876 ? -44.160 -25.083 106.465 1.00 86.81 876 SER A CA 1
ATOM 6654 C C . SER A 1 876 ? -42.998 -24.290 105.883 1.00 86.81 876 SER A C 1
ATOM 6656 O O . SER A 1 876 ? -42.088 -23.920 106.620 1.00 86.81 876 SER A O 1
ATOM 6658 N N . TRP A 1 877 ? -43.020 -24.010 104.587 1.00 89.56 877 TRP A N 1
ATOM 6659 C CA . TRP A 1 877 ? -42.020 -23.174 103.920 1.00 89.56 877 TRP A CA 1
ATOM 6660 C C . TRP A 1 877 ? -42.661 -22.361 102.809 1.00 89.56 877 TRP A C 1
ATOM 6662 O O . TRP A 1 877 ? -43.758 -22.694 102.360 1.00 89.56 877 TRP A O 1
ATOM 6672 N N . SER A 1 878 ? -41.974 -21.311 102.358 1.00 86.69 878 SER A N 1
ATOM 6673 C CA . SER A 1 878 ? -42.432 -20.518 101.223 1.00 86.69 878 SER A CA 1
ATOM 6674 C C . SER A 1 878 ? -41.424 -20.476 100.086 1.00 86.69 878 SER A C 1
ATOM 6676 O O . SER A 1 878 ? -40.227 -20.477 100.357 1.00 86.69 878 SER A O 1
ATOM 6678 N N . ILE A 1 879 ? -41.876 -20.365 98.839 1.00 85.62 879 ILE A N 1
ATOM 6679 C CA . ILE A 1 879 ? -40.988 -20.178 97.680 1.00 85.62 879 ILE A CA 1
ATOM 6680 C C . ILE A 1 879 ? -41.140 -18.771 97.112 1.00 85.62 879 ILE A C 1
ATOM 6682 O O . ILE A 1 879 ? -42.248 -18.262 96.948 1.00 85.62 879 ILE A O 1
ATOM 6686 N N . GLU A 1 880 ? -40.004 -18.136 96.843 1.00 82.62 880 GLU A N 1
ATOM 6687 C CA . GLU A 1 880 ? -39.912 -16.881 96.106 1.00 82.62 880 GLU A CA 1
ATOM 6688 C C . GLU A 1 880 ? -39.301 -17.165 94.739 1.00 82.62 880 GLU A C 1
ATOM 6690 O O . GLU A 1 880 ? -38.185 -17.676 94.651 1.00 82.62 880 GLU A O 1
ATOM 6695 N N . ASP A 1 881 ? -40.047 -16.827 93.695 1.00 77.25 881 ASP A N 1
ATOM 6696 C CA . ASP A 1 881 ? -39.659 -17.027 92.308 1.00 77.25 881 ASP A CA 1
ATOM 6697 C C . ASP A 1 881 ? -39.888 -15.726 91.527 1.00 77.25 881 ASP A C 1
ATOM 6699 O O . ASP A 1 881 ? -40.968 -15.131 91.622 1.00 77.25 881 ASP A O 1
ATOM 6703 N N . LEU A 1 882 ? -38.843 -15.210 90.872 1.00 75.50 882 LEU A N 1
ATOM 6704 C CA . LEU A 1 882 ? -38.819 -13.829 90.360 1.00 75.50 882 LEU A CA 1
ATOM 6705 C C . LEU A 1 882 ? -39.314 -13.716 88.913 1.00 75.50 882 LEU A C 1
ATOM 6707 O O . LEU A 1 882 ? -39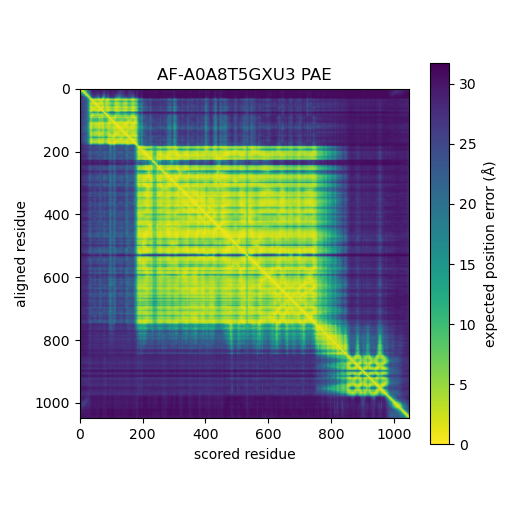.907 -12.694 88.560 1.00 75.50 882 LEU A O 1
ATOM 6711 N N . ASP A 1 883 ? -39.096 -14.751 88.112 1.00 70.38 883 ASP A N 1
ATOM 6712 C CA . ASP A 1 883 ? -39.539 -14.913 86.721 1.00 70.38 883 ASP A CA 1
ATOM 6713 C C . ASP A 1 883 ? -40.821 -15.749 86.583 1.00 70.38 883 ASP A C 1
ATOM 6715 O O . ASP A 1 883 ? -41.483 -15.653 85.550 1.00 70.38 883 ASP A O 1
ATOM 6719 N N . ARG A 1 884 ? -41.271 -16.389 87.672 1.00 72.69 884 ARG A N 1
ATOM 6720 C CA . ARG A 1 884 ? -42.570 -17.085 87.791 1.00 72.69 884 ARG A CA 1
ATOM 6721 C C . ARG A 1 884 ? -42.658 -18.336 86.924 1.00 72.69 884 ARG A C 1
ATOM 6723 O O . ARG A 1 884 ? -43.696 -18.612 86.314 1.00 72.69 884 ARG A O 1
ATOM 6730 N N . ASP A 1 885 ? -41.582 -19.095 86.911 1.00 75.06 885 ASP A N 1
ATOM 6731 C CA . ASP A 1 885 ? -41.528 -20.386 86.267 1.00 75.06 885 ASP A CA 1
ATOM 6732 C C . ASP A 1 885 ? -42.303 -21.443 87.055 1.00 75.06 885 ASP A C 1
ATOM 6734 O O . ASP A 1 885 ? -42.560 -21.355 88.258 1.00 75.06 885 ASP A O 1
ATOM 6738 N N . PHE A 1 886 ? -42.674 -22.519 86.365 1.00 78.06 886 PHE A N 1
ATOM 6739 C CA . PHE A 1 886 ? -43.172 -23.697 87.058 1.00 78.06 886 PHE A CA 1
ATOM 6740 C C . PHE A 1 886 ? -42.052 -24.305 87.894 1.00 78.06 886 PHE A C 1
ATOM 6742 O O . PHE A 1 886 ? -40.944 -24.491 87.401 1.00 78.06 886 PHE A O 1
ATOM 6749 N N . PHE A 1 887 ? -42.347 -24.708 89.126 1.00 81.19 887 PHE A N 1
ATOM 6750 C CA . PHE A 1 887 ? -41.390 -25.419 89.968 1.00 81.19 887 PHE A CA 1
ATOM 6751 C C . PHE A 1 887 ? -42.051 -26.586 90.710 1.00 81.19 887 PHE A C 1
ATOM 6753 O O . PHE A 1 887 ? -43.265 -26.628 90.930 1.00 81.19 887 PHE A O 1
ATOM 6760 N N . GLU A 1 888 ? -41.234 -27.563 91.091 1.00 85.38 888 GLU A N 1
ATOM 6761 C CA . GLU A 1 888 ? -41.591 -28.633 92.026 1.00 85.38 888 GLU A CA 1
ATOM 6762 C C . GLU A 1 888 ? -40.909 -28.377 93.375 1.00 85.38 888 GLU A C 1
ATOM 6764 O O . GLU A 1 888 ? -39.772 -27.902 93.427 1.00 85.38 888 GLU A O 1
ATOM 6769 N N . THR A 1 889 ? -41.589 -28.673 94.485 1.00 87.81 889 THR A N 1
ATOM 6770 C CA . THR A 1 889 ? -41.008 -28.533 95.829 1.00 87.81 889 THR A CA 1
ATOM 6771 C C . THR A 1 889 ? -41.505 -29.600 96.789 1.00 87.81 889 THR A C 1
ATOM 6773 O O . THR A 1 889 ? -42.593 -30.141 96.633 1.00 87.81 889 THR A O 1
ATOM 6776 N N . GLY A 1 890 ? -40.740 -29.900 97.831 1.00 87.25 890 GLY A N 1
ATOM 6777 C CA . GLY A 1 890 ? -41.180 -30.816 98.872 1.00 87.25 890 GLY A CA 1
ATOM 6778 C C . GLY A 1 890 ? -40.283 -30.799 100.094 1.00 87.25 890 GLY A C 1
ATOM 6779 O O . GLY A 1 890 ? -39.151 -30.313 100.052 1.00 87.25 890 GLY A O 1
ATOM 6780 N N . ALA A 1 891 ? -40.764 -31.400 101.173 1.00 88.12 891 ALA A N 1
ATOM 6781 C CA . ALA A 1 891 ? -40.010 -31.602 102.398 1.00 88.12 891 ALA A CA 1
ATOM 6782 C C . ALA A 1 891 ? -39.856 -33.098 102.693 1.00 88.12 891 ALA A C 1
ATOM 6784 O O . ALA A 1 891 ? -40.717 -33.921 102.372 1.00 88.12 891 ALA A O 1
ATOM 6785 N N . ARG A 1 892 ? -38.737 -33.467 103.312 1.00 88.69 892 ARG A N 1
ATOM 6786 C CA . ARG A 1 892 ? -38.418 -34.844 103.689 1.00 88.69 892 ARG A CA 1
ATOM 6787 C C . ARG A 1 892 ? -37.772 -34.905 105.066 1.00 88.69 892 ARG A C 1
ATOM 6789 O O . ARG A 1 892 ? -36.956 -34.055 105.415 1.00 88.69 892 ARG A O 1
ATOM 6796 N N . ILE A 1 893 ? -38.125 -35.933 105.833 1.00 86.38 893 ILE A N 1
ATOM 6797 C CA . ILE A 1 893 ? -37.476 -36.256 107.105 1.00 86.38 893 ILE A CA 1
ATOM 6798 C C . ILE A 1 893 ? -36.306 -37.186 106.807 1.00 86.38 893 ILE A C 1
ATOM 6800 O O . ILE A 1 893 ? -36.486 -38.279 106.263 1.00 86.38 893 ILE A O 1
ATOM 6804 N N . MET A 1 894 ? -35.111 -36.755 107.182 1.00 85.88 894 MET A N 1
ATOM 6805 C CA . MET A 1 894 ? -33.848 -37.423 106.906 1.00 85.88 894 MET A CA 1
ATOM 6806 C C . MET A 1 894 ? -33.322 -38.089 108.178 1.00 85.88 894 MET A C 1
ATOM 6808 O O . MET A 1 894 ? -33.050 -37.416 109.172 1.00 85.88 894 MET A O 1
ATOM 6812 N N . LEU A 1 895 ? -33.151 -39.413 108.151 1.00 83.56 895 LEU A N 1
ATOM 6813 C CA . LEU A 1 895 ? -32.591 -40.188 109.263 1.00 83.56 895 LEU A CA 1
ATOM 6814 C C . LEU A 1 895 ? -31.068 -40.284 109.146 1.00 83.56 895 LEU A C 1
ATOM 6816 O O . LEU A 1 895 ? -30.546 -40.664 108.095 1.00 83.56 895 LEU A O 1
ATOM 6820 N N . HIS A 1 896 ? -30.358 -40.011 110.240 1.00 82.81 896 HIS A N 1
ATOM 6821 C CA . HIS A 1 896 ? -28.902 -40.135 110.319 1.00 82.81 896 HIS A CA 1
ATOM 6822 C C . HIS A 1 896 ? -28.509 -41.609 110.500 1.00 82.81 896 HIS A C 1
ATOM 6824 O O . HIS A 1 896 ? -29.005 -42.294 111.396 1.00 82.81 896 HIS A O 1
ATOM 6830 N N . GLN A 1 897 ? -27.620 -42.126 109.646 1.00 70.75 897 GLN A N 1
ATOM 6831 C CA . GLN A 1 897 ? -27.215 -43.541 109.698 1.00 70.75 897 GLN A CA 1
ATOM 6832 C C . GLN A 1 897 ? -26.100 -43.833 110.715 1.00 70.75 897 GLN A C 1
ATOM 6834 O O . GLN A 1 897 ? -25.980 -44.972 111.165 1.00 70.75 897 GLN A O 1
ATOM 6839 N N . ASN A 1 898 ? -25.285 -42.839 111.082 1.00 62.28 898 ASN A N 1
ATOM 6840 C CA . ASN A 1 898 ? -24.183 -42.983 112.037 1.00 62.28 898 ASN A CA 1
ATOM 6841 C C . ASN A 1 898 ? -23.841 -41.619 112.658 1.00 62.28 898 ASN A C 1
ATOM 6843 O O . ASN A 1 898 ? -23.960 -40.601 111.984 1.00 62.28 898 ASN A O 1
ATOM 6847 N N . SER A 1 899 ? -23.380 -41.591 113.913 1.00 56.88 899 SER A N 1
ATOM 6848 C CA . SER A 1 899 ? -23.130 -40.367 114.702 1.00 56.88 899 SER A CA 1
ATOM 6849 C C . SER A 1 899 ? -21.883 -39.560 114.281 1.00 56.88 899 SER A C 1
ATOM 6851 O O . SER A 1 899 ? -21.228 -38.936 115.115 1.00 56.88 899 SER A O 1
ATOM 6853 N N . THR A 1 900 ? -21.511 -39.609 113.003 1.00 55.03 900 THR A N 1
ATOM 6854 C CA . THR A 1 900 ? -20.502 -38.752 112.370 1.00 55.03 900 THR A CA 1
ATOM 6855 C C . THR A 1 900 ? -21.000 -38.432 110.961 1.00 55.03 900 THR A C 1
ATOM 6857 O O . THR A 1 900 ? -21.242 -39.348 110.178 1.00 55.03 900 THR A O 1
ATOM 6860 N N . GLU A 1 901 ? -21.202 -37.146 110.694 1.00 55.22 901 GLU A N 1
ATOM 6861 C CA . GLU A 1 901 ? -22.056 -36.550 109.658 1.00 55.22 901 GLU A CA 1
ATOM 6862 C C . GLU A 1 901 ? -21.820 -36.990 108.195 1.00 55.22 901 GLU A C 1
ATOM 6864 O O . GLU A 1 901 ? -20.703 -37.322 107.797 1.00 55.22 901 GLU A O 1
ATOM 6869 N N . SER A 1 902 ? -22.897 -36.855 107.395 1.00 57.16 902 SER A N 1
ATOM 6870 C CA . SER A 1 902 ? -23.033 -36.838 105.915 1.00 57.16 902 SER A CA 1
ATOM 6871 C C . SER A 1 902 ? -23.652 -38.042 105.186 1.00 57.16 902 SER A C 1
ATOM 6873 O O . SER A 1 902 ? -23.778 -38.000 103.964 1.00 57.16 902 SER A O 1
ATOM 6875 N N . SER A 1 903 ? -24.149 -39.072 105.882 1.00 66.94 903 SER A N 1
ATOM 6876 C CA . SER A 1 903 ? -25.031 -40.075 105.253 1.00 66.94 903 SER A CA 1
ATOM 6877 C C . SER A 1 903 ? -26.410 -40.087 105.909 1.00 66.94 903 SER A C 1
ATOM 6879 O O . SER A 1 903 ? -26.599 -40.650 106.996 1.00 66.94 903 SER A O 1
ATOM 6881 N N . PHE A 1 904 ? -27.374 -39.477 105.225 1.00 78.06 904 PHE A N 1
ATOM 6882 C CA . PHE A 1 904 ? -28.774 -39.417 105.630 1.00 78.06 904 PHE A CA 1
ATOM 6883 C C . PHE A 1 904 ? -29.641 -40.040 104.538 1.00 78.06 904 PHE A C 1
ATOM 6885 O O . PHE A 1 904 ? -29.301 -39.967 103.357 1.00 78.06 904 PHE A O 1
ATOM 6892 N N . PHE A 1 905 ? -30.766 -40.643 104.910 1.00 81.44 905 PHE A N 1
ATOM 6893 C CA . PHE A 1 905 ? -31.738 -41.138 103.936 1.00 81.44 905 PHE A CA 1
ATOM 6894 C C . PHE A 1 905 ? -33.154 -40.718 104.329 1.00 81.44 905 PHE A C 1
ATOM 6896 O O . PHE A 1 905 ? -33.450 -40.636 105.526 1.00 81.44 905 PHE A O 1
ATOM 6903 N N . PRO A 1 906 ? -34.025 -40.443 103.346 1.00 83.31 906 PRO A N 1
ATOM 6904 C CA . PRO A 1 906 ? -35.387 -40.035 103.626 1.00 83.31 906 PRO A CA 1
ATOM 6905 C C . PRO A 1 906 ? -36.170 -41.212 104.200 1.00 83.31 906 PRO A C 1
ATOM 6907 O O . PRO A 1 906 ? -36.172 -42.307 103.635 1.00 83.31 906 PRO A O 1
ATOM 6910 N N . ILE A 1 907 ? -36.838 -40.979 105.322 1.00 82.38 907 ILE A N 1
ATOM 6911 C CA . ILE A 1 907 ? -37.758 -41.946 105.934 1.00 82.38 907 ILE A CA 1
ATOM 6912 C C . ILE A 1 907 ? -39.223 -41.575 105.718 1.00 82.38 907 ILE A C 1
ATOM 6914 O O . ILE A 1 907 ? -40.074 -42.455 105.777 1.00 82.38 907 ILE A O 1
ATOM 6918 N N . ALA A 1 908 ? -39.493 -40.300 105.436 1.00 81.94 908 ALA A N 1
ATOM 6919 C CA . ALA A 1 908 ? -40.798 -39.787 105.052 1.00 81.94 908 ALA A CA 1
ATOM 6920 C C . ALA A 1 908 ? -40.605 -38.587 104.119 1.00 81.94 908 ALA A C 1
ATOM 6922 O O . ALA A 1 908 ? -39.671 -37.801 104.298 1.00 81.94 908 ALA A O 1
ATOM 6923 N N . ASN A 1 909 ? -41.462 -38.458 103.113 1.00 87.44 909 ASN A N 1
ATOM 6924 C CA . ASN A 1 909 ? -41.418 -37.391 102.122 1.00 87.44 909 ASN A CA 1
ATOM 6925 C C . ASN A 1 909 ? -42.822 -36.856 101.843 1.00 87.44 909 ASN A C 1
ATOM 6927 O O . ASN A 1 909 ? -43.821 -37.547 102.023 1.00 87.44 909 ASN A O 1
ATOM 6931 N N . CYS A 1 910 ? -42.874 -35.605 101.417 1.00 86.81 910 CYS A N 1
ATOM 6932 C CA . CYS A 1 910 ? -44.084 -34.914 101.025 1.00 86.81 910 CYS A CA 1
ATOM 6933 C C . CYS A 1 910 ? -43.689 -33.931 99.923 1.00 86.81 910 CYS A C 1
ATOM 6935 O O . CYS A 1 910 ? -42.892 -33.021 100.153 1.00 86.81 910 CYS A O 1
ATOM 6937 N N . ASN A 1 911 ? -44.187 -34.188 98.716 1.00 86.94 911 ASN A N 1
ATOM 6938 C CA . ASN A 1 911 ? -43.819 -33.471 97.502 1.00 86.94 911 ASN A CA 1
ATOM 6939 C C . ASN A 1 911 ? -45.058 -32.815 96.895 1.00 86.94 911 ASN A C 1
ATOM 6941 O O . ASN A 1 911 ? -46.160 -33.364 96.967 1.00 86.94 911 ASN A O 1
ATOM 6945 N N . TYR A 1 912 ? -44.839 -31.670 96.269 1.00 82.62 912 TYR A N 1
ATOM 6946 C CA . TYR A 1 912 ? -45.796 -30.933 95.471 1.00 82.62 912 TYR A CA 1
ATOM 6947 C C . TYR A 1 912 ? -45.224 -30.779 94.062 1.00 82.62 912 TYR A C 1
ATOM 6949 O O . TYR A 1 912 ? -44.209 -30.108 93.857 1.00 82.62 912 TYR A O 1
ATOM 6957 N N . ASP A 1 913 ? -45.888 -31.413 93.100 1.00 74.50 913 ASP A N 1
ATOM 6958 C CA . ASP A 1 913 ? -45.449 -31.443 91.710 1.00 74.50 913 ASP A CA 1
ATOM 6959 C C . ASP A 1 913 ? -46.152 -30.339 90.907 1.00 74.50 913 ASP A C 1
ATOM 6961 O O . ASP A 1 913 ? -47.372 -30.178 91.004 1.00 74.50 913 ASP A O 1
ATOM 6965 N N . SER A 1 914 ? -45.409 -29.638 90.043 1.00 65.19 914 SER A N 1
ATOM 6966 C CA . SER A 1 914 ? -45.943 -28.711 89.024 1.00 65.19 914 SER A CA 1
ATOM 6967 C C . SER A 1 914 ? -46.917 -27.652 89.570 1.00 65.19 914 SER A C 1
ATOM 6969 O O . SER A 1 914 ? -48.081 -27.586 89.171 1.00 65.19 914 SER A O 1
ATOM 6971 N N . ILE A 1 915 ? -46.441 -26.826 90.504 1.00 66.81 915 ILE A N 1
ATOM 6972 C CA . ILE A 1 915 ? -47.249 -25.783 91.149 1.00 66.81 915 ILE A CA 1
ATOM 6973 C C . ILE A 1 915 ? -47.224 -24.524 90.290 1.00 66.81 915 ILE A C 1
ATOM 6975 O O . ILE A 1 915 ? -46.152 -24.081 89.885 1.00 66.81 915 ILE A O 1
ATOM 6979 N N . THR A 1 916 ? -48.404 -23.965 90.009 1.00 56.41 916 THR A N 1
ATOM 6980 C CA . THR A 1 916 ? -48.515 -22.911 89.000 1.00 56.41 916 THR A CA 1
ATOM 6981 C C . THR A 1 916 ? -48.951 -21.546 89.502 1.00 56.41 916 THR A C 1
ATOM 6983 O O . THR A 1 916 ? -48.558 -20.604 88.841 1.00 56.41 916 THR A O 1
ATOM 6986 N N . GLU A 1 917 ? -49.727 -21.355 90.587 1.00 57.69 917 GLU A N 1
ATOM 6987 C CA . GLU A 1 917 ? -50.219 -19.976 90.843 1.00 57.69 917 GLU A CA 1
ATOM 6988 C C . GLU A 1 917 ? -50.949 -19.643 92.164 1.00 57.69 917 GLU A C 1
ATOM 6990 O O . GLU A 1 917 ? -51.138 -18.459 92.431 1.00 57.69 917 GLU A O 1
ATOM 6995 N N . GLU A 1 918 ? -51.390 -20.587 93.011 1.00 56.81 918 GLU A N 1
ATOM 6996 C CA . GLU A 1 918 ? -52.364 -20.223 94.073 1.00 56.81 918 GLU A CA 1
ATOM 6997 C C . GLU A 1 918 ? -51.829 -20.141 95.515 1.00 56.81 918 GLU A C 1
ATOM 6999 O O . GLU A 1 918 ? -52.427 -19.441 96.336 1.00 56.81 918 GLU A O 1
ATOM 7004 N N . SER A 1 919 ? -50.694 -20.764 95.853 1.00 64.56 919 SER A N 1
ATOM 7005 C CA . SER A 1 919 ? -50.030 -20.498 97.137 1.00 64.56 919 SER A CA 1
ATOM 7006 C C . SER A 1 919 ? -48.525 -20.730 97.085 1.00 64.56 919 SER A C 1
ATOM 7008 O O . SER A 1 919 ? -48.066 -21.815 96.743 1.00 64.56 919 SER A O 1
ATOM 7010 N N . ASN A 1 920 ? -47.761 -19.725 97.517 1.00 74.75 920 ASN A N 1
ATOM 7011 C CA . ASN A 1 920 ? -46.314 -19.839 97.708 1.00 74.75 920 ASN A CA 1
ATOM 7012 C C . ASN A 1 920 ? -45.951 -20.423 99.070 1.00 74.75 920 ASN A C 1
ATOM 7014 O O . ASN A 1 920 ? -44.770 -20.503 99.364 1.00 74.75 920 ASN A O 1
ATOM 7018 N N . GLU A 1 921 ? -46.930 -20.792 99.898 1.00 81.75 921 GLU A N 1
ATOM 7019 C CA . GLU A 1 921 ? -46.737 -21.454 101.187 1.00 81.75 921 GLU A CA 1
ATOM 7020 C C . GLU A 1 921 ? -47.117 -22.932 101.064 1.00 81.75 921 GLU A C 1
ATOM 7022 O O . GLU A 1 921 ? -48.206 -23.270 100.597 1.00 81.75 921 GLU A O 1
ATOM 7027 N N . PHE A 1 922 ? -46.226 -23.808 101.512 1.00 86.56 922 PHE A N 1
ATOM 7028 C CA . PHE A 1 922 ? -46.377 -25.259 101.465 1.00 86.56 922 PHE A CA 1
ATOM 7029 C C . PHE A 1 922 ? -46.277 -25.815 102.872 1.00 86.56 922 PHE A C 1
ATOM 7031 O O . PHE A 1 922 ? -45.518 -25.286 103.682 1.00 86.56 922 PHE A O 1
ATOM 7038 N N . VAL A 1 923 ? -47.043 -26.865 103.178 1.00 85.81 923 VAL A N 1
ATOM 7039 C CA . VAL A 1 923 ? -47.078 -27.460 104.518 1.00 85.81 923 VAL A CA 1
ATOM 7040 C C . VAL A 1 923 ? -47.135 -28.976 104.433 1.00 85.81 923 VAL A C 1
ATOM 7042 O O . VAL A 1 923 ? -48.084 -29.536 103.899 1.00 85.81 923 VAL A O 1
ATOM 7045 N N . CYS A 1 924 ? -46.180 -29.650 105.061 1.00 87.69 924 CYS A N 1
ATOM 7046 C CA . CYS A 1 924 ? -46.178 -31.099 105.214 1.00 87.69 924 CYS A CA 1
ATOM 7047 C C . CYS A 1 924 ? -46.350 -31.478 106.678 1.00 87.69 924 CYS A C 1
ATOM 7049 O O . CYS A 1 924 ? -45.661 -30.943 107.547 1.00 87.69 924 CYS A O 1
ATOM 7051 N N . ILE A 1 925 ? -47.262 -32.412 106.945 1.00 84.56 925 ILE A N 1
ATOM 7052 C CA . ILE A 1 925 ? -47.545 -32.920 108.287 1.00 84.56 925 ILE A CA 1
ATOM 7053 C C . ILE A 1 925 ? -47.301 -34.424 108.284 1.00 84.56 925 ILE A C 1
ATOM 7055 O O . ILE A 1 925 ? -47.891 -35.132 107.474 1.00 84.56 925 ILE A O 1
ATOM 7059 N N . TRP A 1 926 ? -46.467 -34.898 109.205 1.00 86.50 926 TRP A N 1
ATOM 7060 C CA . TRP A 1 926 ? -46.221 -36.321 109.434 1.00 86.50 926 TRP A CA 1
ATOM 7061 C C . TRP A 1 926 ? -46.675 -36.715 110.836 1.00 86.50 926 TRP A C 1
ATOM 7063 O O . TRP A 1 926 ? -46.341 -36.038 111.814 1.00 86.50 926 TRP A O 1
ATOM 7073 N N . ASN A 1 927 ? -47.401 -37.826 110.943 1.00 81.31 927 ASN A N 1
ATOM 7074 C CA . ASN A 1 927 ? -48.011 -38.316 112.175 1.00 81.31 927 ASN A CA 1
ATOM 7075 C C . ASN A 1 927 ? -47.453 -39.681 112.595 1.00 81.31 927 ASN A C 1
ATOM 7077 O O . ASN A 1 927 ? -47.217 -40.573 111.779 1.00 81.31 927 ASN A O 1
ATOM 7081 N N . ILE A 1 928 ? -47.314 -39.877 113.905 1.00 74.19 928 ILE A N 1
ATOM 7082 C CA . ILE A 1 928 ? -47.007 -41.178 114.504 1.00 74.19 928 ILE A CA 1
ATOM 7083 C C . ILE A 1 928 ? -48.323 -41.908 114.833 1.00 74.19 928 ILE A C 1
ATOM 7085 O O . ILE A 1 928 ? -49.183 -41.319 115.489 1.00 74.19 928 ILE A O 1
ATOM 7089 N N . PRO A 1 929 ? -48.498 -43.195 114.463 1.00 65.94 929 PRO A N 1
ATOM 7090 C CA . PRO A 1 929 ? -47.540 -44.088 113.796 1.00 65.94 929 PRO A CA 1
ATOM 7091 C C . PRO A 1 929 ? -47.696 -44.179 112.265 1.00 65.94 929 PRO A C 1
ATOM 7093 O O . PRO A 1 929 ? -46.986 -44.968 111.649 1.00 65.94 929 PRO A O 1
ATOM 7096 N N . GLU A 1 930 ? -48.642 -43.452 111.664 1.00 77.31 930 GLU A N 1
ATOM 7097 C CA . GLU A 1 930 ? -49.104 -43.678 110.281 1.00 77.31 930 GLU A CA 1
ATOM 7098 C C . GLU A 1 930 ? -48.033 -43.414 109.213 1.00 77.31 930 GLU A C 1
ATOM 7100 O O . GLU A 1 930 ? -47.954 -44.163 108.240 1.00 77.31 930 GLU A O 1
ATOM 7105 N N . ASP A 1 931 ? -47.169 -42.421 109.433 1.00 74.88 931 ASP A N 1
ATOM 7106 C CA . ASP A 1 931 ? -46.174 -41.966 108.455 1.00 74.88 931 ASP A CA 1
ATOM 7107 C C . ASP A 1 931 ? -44.742 -42.434 108.787 1.00 74.88 931 ASP A C 1
ATOM 7109 O O . ASP A 1 931 ? -43.761 -41.925 108.239 1.00 74.88 931 ASP A O 1
ATOM 7113 N N . LEU A 1 932 ? -44.603 -43.395 109.712 1.00 71.19 932 LEU A N 1
ATOM 7114 C CA . LEU A 1 932 ? -43.314 -43.938 110.142 1.00 71.19 932 LEU A CA 1
ATOM 7115 C C . LEU A 1 932 ? -42.926 -45.221 109.389 1.00 71.19 932 LEU A C 1
ATOM 7117 O O . LEU A 1 932 ? -43.777 -46.053 109.065 1.00 71.19 932 LEU A O 1
ATOM 7121 N N . PRO A 1 933 ? -41.621 -45.462 109.172 1.00 69.75 933 PRO A N 1
ATOM 7122 C CA . PRO A 1 933 ? -41.157 -46.716 108.600 1.00 69.75 933 PRO A CA 1
ATOM 7123 C C . PRO A 1 933 ? -41.366 -47.900 109.561 1.00 69.75 933 PRO A C 1
ATOM 7125 O O . PRO A 1 933 ? -41.348 -47.765 110.781 1.00 69.75 933 PRO A O 1
ATOM 7128 N N . ILE A 1 934 ? -41.469 -49.111 109.007 1.00 66.19 934 ILE A N 1
ATOM 7129 C CA . ILE A 1 934 ? -41.716 -50.362 109.755 1.00 66.19 934 ILE A CA 1
ATOM 7130 C C . ILE A 1 934 ? -40.574 -50.805 110.696 1.00 66.19 934 ILE A C 1
ATOM 7132 O O . ILE A 1 934 ? -40.722 -51.795 111.413 1.00 66.19 934 ILE A O 1
ATOM 7136 N N . PHE A 1 935 ? -39.431 -50.118 110.692 1.00 70.44 935 PHE A N 1
ATOM 7137 C CA . PHE A 1 935 ? -38.267 -50.434 111.524 1.00 70.44 935 PHE A CA 1
ATOM 7138 C C . PHE A 1 935 ? -38.126 -49.464 112.702 1.00 70.44 935 PHE A C 1
ATOM 7140 O O . PHE A 1 935 ? -38.640 -48.352 112.677 1.00 70.44 935 PHE A O 1
ATOM 7147 N N . ASP A 1 936 ? -37.392 -49.876 113.738 1.00 72.25 936 ASP A N 1
ATOM 7148 C CA . ASP A 1 936 ? -37.220 -49.068 114.945 1.00 72.25 936 ASP A CA 1
ATOM 7149 C C . ASP A 1 936 ? -36.368 -47.804 114.691 1.00 72.25 936 ASP A C 1
ATOM 7151 O O . ASP A 1 936 ? -35.222 -47.865 114.211 1.00 72.25 936 ASP A O 1
ATOM 7155 N N . ILE A 1 937 ? -36.951 -46.652 115.027 1.00 73.94 937 ILE A N 1
ATOM 7156 C CA . ILE A 1 937 ? -36.346 -45.315 114.948 1.00 73.94 937 ILE A CA 1
ATOM 7157 C C . ILE A 1 937 ? -36.144 -44.674 116.328 1.00 73.94 937 ILE A C 1
ATOM 7159 O O . ILE A 1 937 ? -35.731 -43.515 116.420 1.00 73.94 937 ILE A O 1
ATOM 7163 N N . THR A 1 938 ? -36.396 -45.419 117.408 1.00 73.44 938 THR A N 1
ATOM 7164 C CA . THR A 1 938 ? -36.262 -44.927 118.781 1.00 73.44 938 THR A CA 1
ATOM 7165 C C . THR A 1 938 ? -34.847 -44.385 119.018 1.00 73.44 938 THR A C 1
ATOM 7167 O O . THR A 1 938 ? -33.861 -45.096 118.822 1.00 73.44 938 THR A O 1
ATOM 7170 N N . LYS A 1 939 ? -34.737 -43.125 119.467 1.00 70.81 939 LYS A N 1
ATOM 7171 C CA . LYS A 1 939 ? -33.467 -42.408 119.748 1.00 70.81 939 LYS A CA 1
ATOM 7172 C C . LYS A 1 939 ? -32.518 -42.192 118.557 1.00 70.81 939 LYS A C 1
ATOM 7174 O O . LYS A 1 939 ? -31.380 -41.786 118.785 1.00 70.81 939 LYS A O 1
ATOM 7179 N N . LYS A 1 940 ? -32.938 -42.433 117.313 1.00 80.62 940 LYS A N 1
ATOM 7180 C CA . LYS A 1 940 ? -32.124 -42.067 116.144 1.00 80.62 940 LYS A CA 1
ATOM 7181 C C . LYS A 1 940 ? -32.294 -40.587 115.811 1.00 80.62 940 LYS A C 1
ATOM 7183 O O . LYS A 1 940 ? -33.405 -40.066 115.889 1.00 80.62 940 LYS A O 1
ATOM 7188 N N . GLU A 1 941 ? -31.189 -39.938 115.464 1.00 82.62 941 GLU A N 1
ATOM 7189 C CA . GLU A 1 941 ? -31.139 -38.527 115.079 1.00 82.62 941 GLU A CA 1
ATOM 7190 C C . GLU A 1 941 ? -31.725 -38.320 113.677 1.00 82.62 941 GLU A C 1
ATOM 7192 O O . GLU A 1 941 ? -31.462 -39.093 112.751 1.00 82.62 941 GLU A O 1
ATOM 7197 N N . MET A 1 942 ? -32.551 -37.287 113.532 1.00 85.75 942 MET A N 1
ATOM 7198 C CA . MET A 1 942 ? -33.258 -36.926 112.306 1.00 85.75 942 MET A CA 1
ATOM 7199 C C . MET A 1 942 ? -33.225 -35.416 112.104 1.00 85.75 942 MET A C 1
ATOM 7201 O O . MET A 1 942 ? -33.188 -34.675 113.082 1.00 85.75 942 MET A O 1
ATOM 7205 N N . HIS A 1 943 ? -33.266 -34.967 110.854 1.00 88.00 943 HIS A N 1
ATOM 7206 C CA . HIS A 1 943 ? -33.467 -33.558 110.502 1.00 88.00 943 HIS A CA 1
ATOM 7207 C C . HIS A 1 943 ? -34.442 -33.436 109.325 1.00 88.00 943 HIS A C 1
ATOM 7209 O O . HIS A 1 943 ? -34.814 -34.439 108.712 1.00 88.00 943 HIS A O 1
ATOM 7215 N N . ILE A 1 944 ? -34.879 -32.216 109.027 1.00 87.38 944 ILE A N 1
ATOM 7216 C CA . ILE A 1 944 ? -35.789 -31.923 107.915 1.00 87.38 944 ILE A CA 1
ATOM 7217 C C . ILE A 1 944 ? -35.001 -31.278 106.779 1.00 87.38 944 ILE A C 1
ATOM 7219 O O . ILE A 1 944 ? -34.217 -30.362 107.008 1.00 87.38 944 ILE A O 1
ATOM 7223 N N . GLN A 1 945 ? -35.253 -31.736 105.556 1.00 88.94 945 GLN A N 1
ATOM 7224 C CA . GLN A 1 945 ? -34.692 -31.163 104.340 1.00 88.94 945 GLN A CA 1
ATOM 7225 C C . GLN A 1 945 ? -35.814 -30.770 103.386 1.00 88.94 945 GLN A C 1
ATOM 7227 O O . GLN A 1 945 ? -36.736 -31.549 103.148 1.00 88.94 945 GLN A O 1
ATOM 7232 N N . ILE A 1 946 ? -35.725 -29.575 102.820 1.00 89.38 946 ILE A N 1
ATOM 7233 C CA . ILE A 1 946 ? -36.657 -29.042 101.827 1.00 89.38 946 ILE A CA 1
ATOM 7234 C C . ILE A 1 946 ? -35.924 -28.955 100.493 1.00 89.38 946 ILE A C 1
ATOM 7236 O O . ILE A 1 946 ? -34.715 -28.740 100.458 1.00 89.38 946 ILE A O 1
ATOM 7240 N N . HIS A 1 947 ? -36.634 -29.150 99.390 1.00 88.75 947 HIS A N 1
ATOM 7241 C CA . HIS A 1 947 ? -36.080 -28.999 98.051 1.00 88.75 947 HIS A CA 1
ATOM 7242 C C . HIS A 1 947 ? -37.015 -28.207 97.147 1.00 88.75 947 HIS A C 1
ATOM 7244 O O . HIS A 1 947 ? -38.232 -28.245 97.332 1.00 88.75 947 HIS A O 1
ATOM 7250 N N . VAL A 1 948 ? -36.440 -27.503 96.176 1.00 87.56 948 VAL A N 1
ATOM 7251 C CA . VAL A 1 948 ? -37.152 -26.851 95.074 1.00 87.56 948 VAL A CA 1
ATOM 7252 C C . VAL A 1 948 ? -36.382 -27.068 93.777 1.00 87.56 948 VAL A C 1
ATOM 7254 O O . VAL A 1 948 ? -35.151 -27.109 93.787 1.00 87.56 948 VAL A O 1
ATOM 7257 N N . LYS A 1 949 ? -37.086 -27.224 92.661 1.00 85.50 949 LYS A N 1
ATOM 7258 C CA . LYS A 1 949 ? -36.481 -27.355 91.336 1.00 85.50 949 LYS A CA 1
ATOM 7259 C C . LYS A 1 949 ? -37.352 -26.655 90.294 1.00 85.50 949 LYS A C 1
ATOM 7261 O O . LYS A 1 949 ? -38.550 -26.924 90.237 1.00 85.50 949 LYS A O 1
ATOM 7266 N N . SER A 1 950 ? -36.745 -25.794 89.475 1.00 82.94 950 SER A N 1
ATOM 7267 C CA . SER A 1 950 ? -37.425 -25.182 88.327 1.00 82.94 950 SER A CA 1
ATOM 7268 C C . SER A 1 950 ? -37.738 -26.235 87.254 1.00 82.94 950 SER A C 1
ATOM 7270 O O . SER A 1 950 ? -36.980 -27.186 87.034 1.00 82.94 950 SER A O 1
ATOM 7272 N N . LEU A 1 951 ? -38.888 -26.070 86.610 1.00 76.56 951 LEU A N 1
ATOM 7273 C CA . LEU A 1 951 ? -39.386 -26.831 85.466 1.00 76.56 951 LEU A CA 1
ATOM 7274 C C . LEU A 1 951 ? -39.412 -25.961 84.196 1.00 76.56 951 LEU A C 1
ATOM 7276 O O . LEU A 1 951 ? -40.092 -26.330 83.231 1.00 76.56 951 LEU A O 1
ATOM 7280 N N . ASN A 1 952 ? -38.701 -24.824 84.199 1.00 72.75 952 ASN A N 1
ATOM 7281 C CA . ASN A 1 952 ? -38.539 -23.967 83.031 1.00 72.75 952 ASN A CA 1
ATOM 7282 C C . ASN A 1 952 ? -38.009 -24.786 81.841 1.00 72.75 952 ASN A C 1
ATOM 7284 O O . ASN A 1 952 ? -37.128 -25.640 81.974 1.00 72.75 952 ASN A O 1
ATOM 7288 N N . ARG A 1 953 ? -38.650 -24.583 80.688 1.00 70.44 953 ARG A N 1
ATOM 7289 C CA . ARG A 1 953 ? -38.385 -25.301 79.434 1.00 70.44 953 ARG A CA 1
ATOM 7290 C C . ARG A 1 953 ? -37.520 -24.499 78.466 1.00 70.44 953 ARG A C 1
ATOM 7292 O O . ARG A 1 953 ? -37.226 -25.017 77.393 1.00 70.44 953 ARG A O 1
ATOM 7299 N N . SER A 1 954 ? -37.148 -23.276 78.838 1.00 70.00 954 SER A N 1
ATOM 7300 C CA . SER A 1 954 ? -36.177 -22.475 78.105 1.00 70.00 954 SER A CA 1
ATOM 7301 C C . SER A 1 954 ? -34.838 -23.225 78.002 1.00 70.00 954 SER A C 1
ATOM 7303 O O . SER A 1 954 ? -34.431 -23.870 78.975 1.00 70.00 954 SER A O 1
ATOM 7305 N N . PRO A 1 955 ? -34.130 -23.171 76.862 1.00 69.31 955 PRO A N 1
ATOM 7306 C CA . PRO A 1 955 ? -32.783 -23.731 76.733 1.00 69.31 955 PRO A CA 1
ATOM 7307 C C . PRO A 1 955 ? -31.774 -23.148 77.740 1.00 69.31 955 PRO A C 1
ATOM 7309 O O . PRO A 1 955 ? -30.823 -23.829 78.124 1.00 69.31 955 PRO A O 1
ATOM 7312 N N . GLU A 1 956 ? -32.021 -21.929 78.223 1.00 70.25 956 GLU A N 1
ATOM 7313 C CA . GLU A 1 956 ? -31.207 -21.211 79.208 1.00 70.25 956 GLU A CA 1
ATOM 7314 C C . GLU A 1 956 ? -31.644 -21.478 80.667 1.00 70.25 956 GLU A C 1
ATOM 7316 O O . GLU A 1 956 ? -31.056 -20.928 81.600 1.00 70.25 956 GLU A O 1
ATOM 7321 N N . ALA A 1 957 ? -32.645 -22.343 80.885 1.00 70.81 957 ALA A N 1
ATOM 7322 C CA . ALA A 1 957 ? -33.205 -22.651 82.200 1.00 70.81 957 ALA A CA 1
ATOM 7323 C C . ALA A 1 957 ? -32.234 -23.393 83.139 1.00 70.81 957 ALA A C 1
ATOM 7325 O O . ALA A 1 957 ? -31.680 -24.453 82.820 1.00 70.81 957 ALA A O 1
ATOM 7326 N N . ASN A 1 958 ? -32.131 -22.932 84.384 1.00 70.19 958 ASN A N 1
ATOM 7327 C CA . ASN A 1 958 ? -31.424 -23.611 85.460 1.00 70.19 958 ASN A CA 1
ATOM 7328 C C . ASN A 1 958 ? -32.337 -24.609 86.192 1.00 70.19 958 ASN A C 1
ATOM 7330 O O . ASN A 1 958 ? -32.905 -24.347 87.252 1.00 70.19 958 ASN A O 1
ATOM 7334 N N . ILE A 1 959 ? -32.406 -25.824 85.652 1.00 76.75 959 ILE A N 1
ATOM 7335 C CA . ILE A 1 959 ? -33.226 -26.930 86.182 1.00 76.75 959 ILE A CA 1
ATOM 7336 C C . ILE A 1 959 ? -32.558 -27.739 87.313 1.00 76.75 959 ILE A C 1
ATOM 7338 O O . ILE A 1 959 ? -32.973 -28.865 87.619 1.00 76.75 959 ILE A O 1
ATOM 7342 N N . SER A 1 960 ? -31.492 -27.217 87.928 1.00 79.56 960 SER A N 1
ATOM 7343 C CA . SER A 1 960 ? -30.791 -27.914 89.014 1.00 79.56 960 SER A CA 1
ATOM 7344 C C . SER A 1 960 ? -31.596 -27.847 90.322 1.00 79.56 960 SER A C 1
ATOM 7346 O O . SER A 1 960 ? -32.002 -26.760 90.727 1.00 79.56 960 SER A O 1
ATOM 7348 N N . PRO A 1 961 ? -31.819 -28.971 91.034 1.00 76.81 961 PRO A N 1
ATOM 7349 C CA . PRO A 1 961 ? -32.565 -28.957 92.289 1.00 76.81 961 PRO A CA 1
ATOM 7350 C C . PRO A 1 961 ? -31.757 -28.291 93.410 1.00 76.81 961 PRO A C 1
ATOM 7352 O O . PRO A 1 961 ? -30.611 -28.665 93.676 1.00 76.81 961 PRO A O 1
ATOM 7355 N N . LEU A 1 962 ? -32.382 -27.343 94.102 1.00 84.69 962 LEU A N 1
ATOM 7356 C CA . LEU A 1 962 ? -31.844 -26.644 95.263 1.00 84.69 962 LEU A CA 1
ATOM 7357 C C . LEU A 1 962 ? -32.368 -27.298 96.548 1.00 84.69 962 LEU A C 1
ATOM 7359 O O . LEU A 1 962 ? -33.560 -27.581 96.662 1.00 84.69 962 LEU A O 1
ATOM 7363 N N . TYR A 1 963 ? -31.492 -27.518 97.529 1.00 84.81 963 TYR A N 1
ATOM 7364 C CA . TYR A 1 963 ? -31.838 -28.136 98.811 1.00 84.81 963 TYR A CA 1
ATOM 7365 C C . TYR A 1 963 ? -31.576 -27.171 99.972 1.00 84.81 963 TYR A C 1
ATOM 7367 O O . TYR A 1 963 ? -30.562 -26.475 99.989 1.00 84.81 963 TYR A O 1
ATOM 7375 N N . PHE A 1 964 ? -32.472 -27.166 100.955 1.00 86.12 964 PHE A N 1
ATOM 7376 C CA . PHE A 1 964 ? -32.323 -26.480 102.234 1.00 86.12 964 PHE A CA 1
ATOM 7377 C C . PHE A 1 964 ? -32.408 -27.505 103.366 1.00 86.12 964 PHE A C 1
ATOM 7379 O O . PHE A 1 964 ? -33.450 -28.127 103.564 1.00 86.12 964 PHE A O 1
ATOM 7386 N N . ASP A 1 965 ? -31.318 -27.674 104.107 1.00 82.12 965 ASP A N 1
ATOM 7387 C CA . ASP A 1 965 ? -31.259 -28.531 105.290 1.00 82.12 965 ASP A CA 1
ATOM 7388 C C . ASP A 1 965 ? -31.463 -27.699 106.554 1.00 82.12 965 ASP A C 1
ATOM 7390 O O . ASP A 1 965 ? -30.751 -26.720 106.789 1.00 82.12 965 ASP A O 1
ATOM 7394 N N . ASP A 1 966 ? -32.430 -28.089 107.381 1.00 81.06 966 ASP A N 1
ATOM 7395 C CA . ASP A 1 966 ? -32.625 -27.457 108.676 1.00 81.06 966 ASP A CA 1
ATOM 7396 C C . ASP A 1 966 ? -31.610 -27.977 109.710 1.00 81.06 966 ASP A C 1
ATOM 7398 O O . ASP A 1 966 ? -31.308 -29.169 109.787 1.00 81.06 966 ASP A O 1
ATOM 7402 N N . ASN A 1 967 ? -31.103 -27.071 110.548 1.00 77.50 967 ASN A N 1
ATOM 7403 C CA . ASN A 1 967 ? -30.072 -27.383 111.541 1.00 77.50 967 ASN A CA 1
ATOM 7404 C C . ASN A 1 967 ? -30.621 -28.058 112.814 1.00 77.50 967 ASN A C 1
ATOM 7406 O O . ASN A 1 967 ? -29.840 -28.397 113.709 1.00 77.50 967 ASN A O 1
ATOM 7410 N N . THR A 1 968 ? -31.941 -28.223 112.961 1.00 77.88 968 THR A N 1
ATOM 7411 C CA . THR A 1 968 ? -32.522 -28.861 114.146 1.00 77.88 968 THR A CA 1
ATOM 7412 C C . THR A 1 968 ? -32.508 -30.383 114.013 1.00 77.88 968 THR A C 1
ATOM 7414 O O . THR A 1 968 ? -33.164 -30.983 113.164 1.00 77.88 968 THR A O 1
ATOM 7417 N N . VAL A 1 969 ? -31.744 -31.026 114.900 1.00 81.12 969 VAL A N 1
ATOM 7418 C CA . VAL A 1 969 ? -31.675 -32.486 115.000 1.00 81.12 969 VAL A CA 1
ATOM 7419 C C . VAL A 1 969 ? -32.595 -32.961 116.119 1.00 81.12 969 VAL A C 1
ATOM 7421 O O . VAL A 1 969 ? -32.485 -32.509 117.259 1.00 81.12 969 VAL A O 1
ATOM 7424 N N . PHE A 1 970 ? -33.501 -33.884 115.812 1.00 83.69 970 PHE A N 1
ATOM 7425 C CA . PHE A 1 970 ? -34.498 -34.399 116.750 1.00 83.69 970 PHE A CA 1
ATOM 7426 C C . PHE A 1 970 ? -34.598 -35.927 116.708 1.00 83.69 970 PHE A C 1
ATOM 7428 O O . PHE A 1 970 ? -34.094 -36.582 115.800 1.00 83.69 970 PHE A O 1
ATOM 7435 N N . THR A 1 971 ? -35.232 -36.514 117.725 1.00 81.19 971 THR A N 1
ATOM 7436 C CA . THR A 1 971 ? -35.370 -37.974 117.886 1.00 81.19 971 THR A CA 1
ATOM 7437 C C . THR A 1 971 ? -36.823 -38.372 118.158 1.00 81.19 971 THR A C 1
ATOM 7439 O O . THR A 1 971 ? -37.619 -37.544 118.594 1.00 81.19 971 THR A O 1
ATOM 7442 N N . SER A 1 972 ? -37.193 -39.638 117.939 1.00 77.31 972 SER A N 1
ATOM 7443 C CA . SER A 1 972 ? -38.517 -40.160 118.322 1.00 77.31 972 SER A CA 1
ATOM 7444 C C . SER A 1 972 ? -38.435 -41.067 119.557 1.00 77.31 972 SER A C 1
ATOM 7446 O O . SER A 1 972 ? -37.455 -41.797 119.750 1.00 77.31 972 SER A O 1
ATOM 7448 N N . LYS A 1 973 ? -39.468 -41.012 120.410 1.00 68.50 973 LYS A N 1
ATOM 7449 C CA . LYS A 1 973 ? -39.664 -41.915 121.567 1.00 68.50 973 LYS A CA 1
ATOM 7450 C C . LYS A 1 973 ? -40.584 -43.102 121.260 1.00 68.50 973 LYS A C 1
ATOM 7452 O O . LYS A 1 973 ? -40.847 -43.898 122.159 1.00 68.50 973 LYS A O 1
ATOM 7457 N N . TRP A 1 974 ? -41.093 -43.199 120.036 1.00 69.69 974 TRP A N 1
ATOM 7458 C CA . TRP A 1 974 ? -42.012 -44.255 119.637 1.00 69.69 974 TRP A CA 1
ATOM 7459 C C . TRP A 1 974 ? -41.282 -45.589 119.457 1.00 69.69 974 TRP A C 1
ATOM 7461 O O . TRP A 1 974 ? -40.370 -45.684 118.641 1.00 69.69 974 TRP A O 1
ATOM 7471 N N . ILE A 1 975 ? -41.710 -46.605 120.210 1.00 64.19 975 ILE A N 1
ATOM 7472 C CA . ILE A 1 975 ? -41.198 -47.978 120.147 1.00 64.19 975 ILE A CA 1
ATOM 7473 C C . ILE A 1 975 ? -42.207 -48.814 119.362 1.00 64.19 975 ILE A C 1
ATOM 7475 O O . ILE A 1 975 ? -43.394 -48.828 119.692 1.00 64.19 975 ILE A O 1
ATOM 7479 N N . ASN A 1 976 ? -41.742 -49.521 118.333 1.00 61.50 976 ASN A N 1
ATOM 7480 C CA . ASN A 1 976 ? -42.604 -50.374 117.523 1.00 61.50 976 ASN A CA 1
ATOM 7481 C C . ASN A 1 976 ? -43.127 -51.570 118.368 1.00 61.50 976 ASN A C 1
ATOM 7483 O O . ASN A 1 976 ? -42.309 -52.357 118.855 1.00 61.50 976 ASN A O 1
ATOM 7487 N N . PRO A 1 977 ? -44.458 -51.757 118.516 1.00 59.34 977 PRO A N 1
ATOM 7488 C CA . PRO A 1 977 ? -45.046 -52.808 119.358 1.00 59.34 977 PRO A CA 1
ATOM 7489 C C . PRO A 1 977 ? -44.730 -54.251 118.921 1.00 59.34 977 PRO A C 1
ATOM 7491 O O . PRO A 1 977 ? -45.043 -55.192 119.644 1.00 59.34 977 PRO A O 1
ATOM 7494 N N . LEU A 1 978 ? -44.115 -54.455 117.750 1.00 58.81 978 LEU A N 1
ATOM 7495 C CA . LEU A 1 978 ? -43.699 -55.775 117.259 1.00 58.81 978 LEU A CA 1
ATOM 7496 C C . LEU A 1 978 ? -42.499 -56.386 118.015 1.00 58.81 978 LEU A C 1
ATOM 7498 O O . LEU A 1 978 ? -42.142 -57.527 117.728 1.00 58.81 978 LEU A O 1
ATOM 7502 N N . PHE A 1 979 ? -41.880 -55.665 118.961 1.00 57.53 979 PHE A N 1
ATOM 7503 C CA . PHE A 1 979 ? -40.622 -56.073 119.607 1.00 57.53 979 PHE A CA 1
ATOM 7504 C C . PHE A 1 979 ? -40.688 -56.260 121.140 1.00 57.53 979 PHE A C 1
ATOM 7506 O O . PHE A 1 979 ? -39.637 -56.346 121.772 1.00 57.53 979 PHE A O 1
ATOM 7513 N N . GLU A 1 980 ? -41.875 -56.336 121.761 1.00 46.66 980 GLU A N 1
ATOM 7514 C CA . GLU A 1 980 ? -42.001 -56.273 123.236 1.00 46.66 980 GLU A CA 1
ATOM 7515 C C . GLU A 1 980 ? -41.962 -57.609 124.019 1.00 46.66 980 GLU A C 1
ATOM 7517 O O . GLU A 1 980 ? -41.997 -57.570 125.242 1.00 46.66 980 GLU A O 1
ATOM 7522 N N . ASP A 1 981 ? -41.790 -58.782 123.395 1.00 41.47 981 ASP A N 1
ATOM 7523 C CA . ASP A 1 981 ? -41.654 -60.060 124.128 1.00 41.47 981 ASP A CA 1
ATOM 7524 C C . ASP A 1 981 ? -40.692 -61.040 123.423 1.00 41.47 981 ASP A C 1
ATOM 7526 O O . ASP A 1 981 ? -41.089 -61.707 122.474 1.00 41.47 981 ASP A O 1
ATOM 7530 N N . ASP A 1 982 ? -39.427 -61.117 123.875 1.00 38.00 982 ASP A N 1
ATOM 7531 C CA . ASP A 1 982 ? -38.619 -62.357 123.983 1.00 38.00 982 ASP A CA 1
ATOM 7532 C C . ASP A 1 982 ? -37.142 -62.070 124.369 1.00 38.00 982 ASP A C 1
ATOM 7534 O O . ASP A 1 982 ? -36.199 -62.254 123.598 1.00 38.00 982 ASP A O 1
ATOM 7538 N N . GLU A 1 983 ? -36.891 -61.705 125.633 1.00 40.47 983 GLU A N 1
ATOM 7539 C CA . GLU A 1 983 ? -35.606 -62.012 126.282 1.00 40.47 983 GLU A CA 1
ATOM 7540 C C . GLU A 1 983 ? -35.696 -63.399 126.948 1.00 40.47 983 GLU A C 1
ATOM 7542 O O . GLU A 1 983 ? -36.154 -63.514 128.088 1.00 40.47 983 GLU A O 1
ATOM 7547 N N . LYS A 1 984 ? -35.251 -64.455 126.243 1.00 35.25 984 LYS A N 1
ATOM 7548 C CA . LYS A 1 984 ? -34.521 -65.650 126.754 1.00 35.25 984 LYS A CA 1
ATOM 7549 C C . LYS A 1 984 ? -34.661 -66.851 125.809 1.00 35.25 984 LYS A C 1
ATOM 7551 O O . LYS A 1 984 ? -35.608 -67.625 125.940 1.00 35.25 984 LYS A O 1
ATOM 7556 N N . LYS A 1 985 ? -33.609 -67.142 125.032 1.00 33.31 985 LYS A N 1
ATOM 7557 C CA . LYS A 1 985 ? -32.912 -68.451 125.018 1.00 33.31 985 LYS A CA 1
ATOM 7558 C C . LYS A 1 985 ? -31.840 -68.544 123.928 1.00 33.31 985 LYS A C 1
ATOM 7560 O O . LYS A 1 985 ? -32.107 -68.241 122.779 1.00 33.31 985 LYS A O 1
ATOM 7565 N N . ALA A 1 986 ? -30.716 -69.140 124.348 1.00 30.95 986 ALA A N 1
ATOM 7566 C CA . ALA A 1 986 ? -29.726 -69.907 123.575 1.00 30.95 986 ALA A CA 1
ATOM 7567 C C . ALA A 1 986 ? -28.932 -69.118 122.511 1.00 30.95 986 ALA A C 1
ATOM 7569 O O . ALA A 1 986 ? -29.477 -68.690 121.511 1.00 30.95 986 ALA A O 1
ATOM 7570 N N . MET A 1 987 ? -27.637 -68.826 122.668 1.00 30.06 987 MET A N 1
ATOM 7571 C CA . MET A 1 987 ? -26.489 -69.713 122.931 1.00 30.06 987 MET A CA 1
ATOM 7572 C C . MET A 1 987 ? -26.391 -70.882 121.940 1.00 30.06 987 MET A C 1
ATOM 7574 O O . MET A 1 987 ? -26.868 -71.970 122.252 1.00 30.06 987 MET A O 1
ATOM 7578 N N . LYS A 1 988 ? -25.736 -70.664 120.791 1.00 30.44 988 LYS A N 1
ATOM 7579 C CA . LYS A 1 988 ? -24.517 -71.381 120.360 1.00 30.44 988 LYS A CA 1
ATOM 7580 C C . LYS A 1 988 ? -24.134 -71.065 118.910 1.00 30.44 988 LYS A C 1
ATOM 7582 O O . LYS A 1 988 ? -25.002 -71.035 118.052 1.00 30.44 988 LYS A O 1
ATOM 7587 N N . ASP A 1 989 ? -22.822 -70.913 118.730 1.00 29.41 989 ASP A N 1
ATOM 7588 C CA . ASP A 1 989 ? -21.968 -71.434 117.653 1.00 29.41 989 ASP A CA 1
ATOM 7589 C C . ASP A 1 989 ? -22.519 -71.409 116.215 1.00 29.41 989 ASP A C 1
ATOM 7591 O O . ASP A 1 989 ? -23.359 -72.223 115.855 1.00 29.41 989 ASP A O 1
ATOM 7595 N N . GLU A 1 990 ? -21.931 -70.585 115.346 1.00 33.41 990 GLU A N 1
ATOM 7596 C CA . GLU A 1 990 ? -20.857 -71.072 114.466 1.00 33.41 990 GLU A CA 1
ATOM 7597 C C . GLU A 1 990 ? -20.181 -69.929 113.695 1.00 33.41 990 GLU A C 1
ATOM 7599 O O . GLU A 1 990 ? -20.807 -68.977 113.228 1.00 33.41 990 GLU A O 1
ATOM 7604 N N . ASP A 1 991 ? -18.861 -70.061 113.595 1.00 30.06 991 ASP A N 1
ATOM 7605 C CA . ASP A 1 991 ? -17.956 -69.253 112.795 1.00 30.06 991 ASP A CA 1
ATOM 7606 C C . ASP A 1 991 ? -18.284 -69.345 111.295 1.00 30.06 991 ASP A C 1
ATOM 7608 O O . ASP A 1 991 ? -18.382 -70.437 110.736 1.00 30.06 991 ASP A O 1
ATOM 7612 N N . TRP A 1 992 ? -18.271 -68.209 110.592 1.00 26.58 992 TRP A N 1
ATOM 7613 C CA . TRP A 1 992 ? -17.733 -68.194 109.232 1.00 26.58 992 TRP A CA 1
ATOM 7614 C C . TRP A 1 992 ? -16.675 -67.108 109.117 1.00 26.58 992 TRP A C 1
ATOM 7616 O O . TRP A 1 992 ? -16.948 -65.911 109.058 1.00 26.58 992 TRP A O 1
ATOM 7626 N N . ASN A 1 993 ? -15.436 -67.573 109.086 1.00 29.19 993 ASN A N 1
ATOM 7627 C CA . ASN A 1 993 ? -14.260 -66.791 108.780 1.00 29.19 993 ASN A CA 1
ATOM 7628 C C . ASN A 1 993 ? -13.886 -67.027 107.302 1.00 29.19 993 ASN A C 1
ATOM 7630 O O . ASN A 1 993 ? -14.084 -68.121 106.774 1.00 29.19 993 ASN A O 1
ATOM 7634 N N . VAL A 1 994 ? -13.208 -66.035 106.709 1.00 30.52 994 VAL A N 1
ATOM 7635 C CA . VAL A 1 994 ? -12.404 -66.113 105.468 1.00 30.52 994 VAL A CA 1
ATOM 7636 C C . VAL A 1 994 ? -13.251 -66.079 104.162 1.00 30.52 994 VAL A C 1
ATOM 7638 O O . VAL A 1 994 ? -14.240 -66.782 104.014 1.00 30.52 994 VAL A O 1
ATOM 7641 N N . THR A 1 995 ? -12.980 -65.279 103.119 1.00 35.84 995 THR A N 1
ATOM 7642 C CA . THR A 1 995 ? -11.713 -64.727 102.607 1.00 35.84 995 THR A CA 1
ATOM 7643 C C . THR A 1 995 ? -11.961 -63.606 101.592 1.00 35.84 995 THR A C 1
ATOM 7645 O O . THR A 1 995 ? -12.918 -63.655 100.819 1.00 35.84 995 THR A O 1
ATOM 7648 N N . GLN A 1 996 ? -10.985 -62.705 101.460 1.00 48.47 996 GLN A N 1
ATOM 7649 C CA . GLN A 1 996 ? -10.680 -62.014 100.207 1.00 48.47 996 GLN A CA 1
ATOM 7650 C C . GLN A 1 996 ? -10.626 -62.999 99.028 1.00 48.47 996 GLN A C 1
ATOM 7652 O O . GLN A 1 996 ? -9.651 -63.730 98.868 1.00 48.47 996 GLN A O 1
ATOM 7657 N N . ARG A 1 997 ? -11.664 -62.990 98.191 1.00 43.72 997 ARG A N 1
ATOM 7658 C CA . ARG A 1 997 ? -11.607 -63.196 96.732 1.00 43.72 997 ARG A CA 1
ATOM 7659 C C . ARG A 1 997 ? -13.026 -63.139 96.185 1.00 43.72 997 ARG A C 1
ATOM 7661 O O . ARG A 1 997 ? -13.664 -64.168 96.008 1.00 43.72 997 ARG A O 1
ATOM 7668 N N . ARG A 1 998 ? -13.512 -61.925 95.910 1.00 38.19 998 ARG A N 1
ATOM 7669 C CA . ARG A 1 998 ? -14.562 -61.671 94.900 1.00 38.19 998 ARG A CA 1
ATOM 7670 C C . ARG A 1 998 ? -14.699 -60.200 94.475 1.00 38.19 998 ARG A C 1
ATOM 7672 O O . ARG A 1 998 ? -15.683 -59.845 93.842 1.00 38.19 998 ARG A O 1
ATOM 7679 N N . ALA A 1 999 ? -13.623 -59.419 94.626 1.00 43.62 999 ALA A N 1
ATOM 7680 C CA . ALA A 1 999 ? -13.347 -58.219 93.819 1.00 43.62 999 ALA A CA 1
ATOM 7681 C C . ALA A 1 999 ? -13.096 -58.534 92.321 1.00 43.62 999 ALA A C 1
ATOM 7683 O O . ALA A 1 999 ? -12.694 -57.671 91.557 1.00 43.62 999 ALA A O 1
ATOM 7684 N N . LEU A 1 1000 ? -13.335 -59.779 91.891 1.00 48.66 1000 LEU A N 1
ATOM 7685 C CA . LEU A 1 1000 ? -13.133 -60.246 90.520 1.00 48.66 1000 LEU A CA 1
ATOM 7686 C C . LEU A 1 1000 ? -14.415 -60.810 89.883 1.00 48.66 1000 LEU A C 1
ATOM 7688 O O . LEU A 1 1000 ? -14.368 -61.286 88.760 1.00 48.66 1000 LEU A O 1
ATOM 7692 N N . VAL A 1 1001 ? -15.563 -60.767 90.575 1.00 49.97 1001 VAL A N 1
ATOM 7693 C CA . VAL A 1 1001 ? -16.839 -61.269 90.018 1.00 49.97 1001 VAL A CA 1
ATOM 7694 C C . VAL A 1 1001 ? -17.850 -60.147 89.772 1.00 49.97 1001 VAL A C 1
ATOM 7696 O O . VAL A 1 1001 ? -18.588 -60.220 88.800 1.00 49.97 1001 VAL A O 1
ATOM 7699 N N . TRP A 1 1002 ? -17.806 -59.044 90.525 1.00 43.75 1002 TRP A N 1
ATOM 7700 C CA . TRP A 1 1002 ? -18.634 -57.864 90.224 1.00 43.75 1002 TRP A CA 1
ATOM 7701 C C . TRP A 1 1002 ? -18.017 -56.914 89.183 1.00 43.75 1002 TRP A C 1
ATOM 7703 O O . TRP A 1 1002 ? -18.753 -56.227 88.484 1.00 43.75 1002 TRP A O 1
ATOM 7713 N N . GLY A 1 1003 ? -16.695 -56.969 88.967 1.00 48.88 1003 GLY A N 1
ATOM 7714 C CA . GLY A 1 1003 ? -16.044 -56.302 87.827 1.00 48.88 1003 GLY A CA 1
ATOM 7715 C C . GLY A 1 1003 ? -16.378 -56.938 86.469 1.00 48.88 1003 GLY A C 1
ATOM 7716 O O . GLY A 1 1003 ? -16.325 -56.271 85.443 1.00 48.88 1003 GLY A O 1
ATOM 7717 N N . ILE A 1 1004 ? -16.793 -58.210 86.458 1.00 54.47 1004 ILE A N 1
ATOM 7718 C CA . ILE A 1 1004 ? -17.162 -58.935 85.232 1.00 54.47 1004 ILE A CA 1
ATOM 7719 C C . ILE A 1 1004 ? -18.640 -58.711 84.864 1.00 54.47 1004 ILE A C 1
ATOM 7721 O O . ILE A 1 1004 ? -18.975 -58.721 83.687 1.00 54.47 1004 ILE A O 1
ATOM 7725 N N . VAL A 1 1005 ? -19.522 -58.399 85.821 1.00 49.09 1005 VAL A N 1
ATOM 7726 C CA . VAL A 1 1005 ? -20.928 -58.058 85.517 1.00 49.09 1005 VAL A CA 1
ATOM 7727 C C . VAL A 1 1005 ? -21.063 -56.615 84.997 1.00 49.09 1005 VAL A C 1
ATOM 7729 O O . VAL A 1 1005 ? -21.874 -56.366 84.109 1.00 49.09 1005 VAL A O 1
ATOM 7732 N N . GLY A 1 1006 ? -20.203 -55.689 85.440 1.00 50.09 1006 GLY A N 1
ATOM 7733 C CA . GLY A 1 1006 ? -20.128 -54.328 84.884 1.00 50.09 1006 GLY A CA 1
ATOM 7734 C C . GLY A 1 1006 ? -19.586 -54.274 83.448 1.00 50.09 1006 GLY A C 1
ATOM 7735 O O . GLY A 1 1006 ? -20.127 -53.556 82.611 1.00 50.09 1006 GLY A O 1
ATOM 7736 N N . LEU A 1 1007 ? -18.584 -55.099 83.122 1.00 50.19 1007 LEU A N 1
ATOM 7737 C CA . LEU A 1 1007 ? -18.030 -55.185 81.761 1.00 50.19 1007 LEU A CA 1
ATOM 7738 C C . LEU A 1 1007 ? -18.988 -55.852 80.758 1.00 50.19 1007 LEU A C 1
ATOM 7740 O O . LEU A 1 1007 ? -18.981 -55.504 79.580 1.00 50.19 1007 LEU A O 1
ATOM 7744 N N . ILE A 1 1008 ? -19.862 -56.754 81.217 1.00 55.91 1008 ILE A N 1
ATOM 7745 C CA . ILE A 1 1008 ? -20.893 -57.380 80.373 1.00 55.91 1008 ILE A CA 1
ATOM 7746 C C . ILE A 1 1008 ? -22.094 -56.433 80.161 1.00 55.91 1008 ILE A C 1
ATOM 7748 O O . ILE A 1 1008 ? -22.702 -56.455 79.093 1.00 55.91 1008 ILE A O 1
ATOM 7752 N N . GLY A 1 1009 ? -22.389 -55.536 81.110 1.00 53.31 1009 GLY A N 1
ATOM 7753 C CA . GLY A 1 1009 ? -23.421 -54.498 80.961 1.00 53.31 1009 GLY A CA 1
ATOM 7754 C C . GLY A 1 1009 ? -23.049 -53.386 79.971 1.00 53.31 1009 GLY A C 1
ATOM 7755 O O . GLY A 1 1009 ? -23.866 -53.017 79.130 1.00 53.31 1009 GLY A O 1
ATOM 7756 N N . VAL A 1 1010 ? -21.798 -52.911 79.999 1.00 55.78 1010 VAL A N 1
ATOM 7757 C CA . VAL A 1 1010 ? -21.290 -51.924 79.021 1.00 55.78 1010 VAL A CA 1
ATOM 7758 C C . VAL A 1 1010 ? -21.109 -52.561 77.633 1.00 55.78 1010 VAL A C 1
ATOM 7760 O O . VAL A 1 1010 ? -21.380 -51.925 76.615 1.00 55.78 1010 VAL A O 1
ATOM 7763 N N . GLY A 1 1011 ? -20.757 -53.852 77.582 1.00 55.53 1011 GLY A N 1
ATOM 7764 C CA . GLY A 1 1011 ? -20.635 -54.618 76.339 1.00 55.53 1011 GLY A CA 1
ATOM 7765 C C . GLY A 1 1011 ? -21.958 -54.831 75.591 1.00 55.53 1011 GLY A C 1
ATOM 7766 O O . GLY A 1 1011 ? -21.973 -54.752 74.368 1.00 55.53 1011 GLY A O 1
ATOM 7767 N N . ILE A 1 1012 ? -23.083 -55.034 76.287 1.00 58.16 1012 ILE A N 1
ATOM 7768 C CA . ILE A 1 1012 ? -24.400 -55.210 75.638 1.00 58.16 1012 ILE A CA 1
ATOM 7769 C C . ILE A 1 1012 ? -24.958 -53.878 75.104 1.00 58.16 1012 ILE A C 1
ATOM 7771 O O . ILE A 1 1012 ? -25.677 -53.874 74.106 1.00 58.16 1012 ILE A O 1
ATOM 7775 N N . PHE A 1 1013 ? -24.591 -52.743 75.707 1.00 46.06 1013 PHE A N 1
ATOM 7776 C CA . PHE A 1 1013 ? -25.016 -51.419 75.239 1.00 46.06 1013 PHE A CA 1
ATOM 7777 C C . PHE A 1 1013 ? -24.184 -50.935 74.034 1.00 46.06 1013 PHE A C 1
ATOM 7779 O O . PHE A 1 1013 ? -24.747 -50.434 73.063 1.00 46.06 1013 PHE A O 1
ATOM 7786 N N . MET A 1 1014 ? -22.871 -51.202 74.019 1.00 51.56 1014 MET A N 1
ATOM 7787 C CA . MET A 1 1014 ? -21.999 -50.922 72.863 1.00 51.56 1014 MET A CA 1
ATOM 7788 C C . MET A 1 1014 ? -22.261 -51.861 71.664 1.00 51.56 1014 MET A C 1
ATOM 7790 O O . MET A 1 1014 ? -22.203 -51.421 70.518 1.00 51.56 1014 MET A O 1
ATOM 7794 N N . LEU A 1 1015 ? -22.643 -53.129 71.890 1.00 51.25 1015 LEU A N 1
ATOM 7795 C CA . LEU A 1 1015 ? -23.007 -54.076 70.814 1.00 51.25 1015 LEU A CA 1
ATOM 7796 C C . LEU A 1 1015 ? -24.377 -53.794 70.164 1.00 51.25 1015 LEU A C 1
ATOM 7798 O O . LEU A 1 1015 ? -24.657 -54.304 69.077 1.00 51.25 1015 LEU A O 1
ATOM 7802 N N . ARG A 1 1016 ? -25.221 -52.956 70.782 1.00 45.12 1016 ARG A N 1
ATOM 7803 C CA . ARG A 1 1016 ? -26.500 -52.506 70.202 1.00 45.12 1016 ARG A CA 1
ATOM 7804 C C . ARG A 1 1016 ? -26.369 -51.217 69.379 1.00 45.12 1016 ARG A C 1
ATOM 7806 O O . ARG A 1 1016 ? -27.237 -50.954 68.558 1.00 45.12 1016 ARG A O 1
ATOM 7813 N N . ILE A 1 1017 ? -25.278 -50.465 69.554 1.00 50.50 1017 ILE A N 1
ATOM 7814 C CA . ILE A 1 1017 ? -24.939 -49.278 68.747 1.00 50.50 1017 ILE A CA 1
ATOM 7815 C C . ILE A 1 1017 ? -24.058 -49.656 67.541 1.00 50.50 1017 ILE A C 1
ATOM 7817 O O . ILE A 1 1017 ? -24.140 -49.010 66.503 1.00 50.50 1017 ILE A O 1
ATOM 7821 N N . TRP A 1 1018 ? -23.298 -50.758 67.606 1.00 43.97 1018 TRP A N 1
ATOM 7822 C CA . TRP A 1 1018 ? -22.435 -51.192 66.494 1.00 43.97 1018 TRP A CA 1
ATOM 7823 C C . TRP A 1 1018 ? -23.020 -52.294 65.580 1.00 43.97 1018 TRP A C 1
ATOM 7825 O O . TRP A 1 1018 ? -22.435 -52.599 64.553 1.00 43.97 1018 TRP A O 1
ATOM 7835 N N . SER A 1 1019 ? -24.206 -52.852 65.867 1.00 47.09 1019 SER A N 1
ATOM 7836 C CA . SER A 1 1019 ? -24.912 -53.792 64.957 1.00 47.09 1019 SER A CA 1
ATOM 7837 C C . SER A 1 1019 ? -26.053 -53.153 64.147 1.00 47.09 1019 SER A C 1
ATOM 7839 O O . SER A 1 1019 ? -26.862 -53.851 63.542 1.00 47.09 1019 SER A O 1
ATOM 7841 N N . SER A 1 1020 ? -26.077 -51.815 64.093 1.00 45.81 1020 SER A N 1
ATOM 7842 C CA . SER A 1 1020 ? -26.888 -51.010 63.165 1.00 45.81 1020 SER A CA 1
ATOM 7843 C C . SER A 1 1020 ? -26.033 -50.288 62.105 1.00 45.81 1020 SER A C 1
ATOM 7845 O O . SER A 1 1020 ? -26.572 -49.481 61.357 1.00 45.81 1020 SER A O 1
ATOM 7847 N N . ASN A 1 1021 ? -24.725 -50.577 62.020 1.00 43.06 1021 ASN A N 1
ATOM 7848 C CA . ASN A 1 1021 ? -23.853 -50.155 60.919 1.00 43.06 1021 ASN A CA 1
ATOM 7849 C C . ASN A 1 1021 ? -22.737 -51.198 60.669 1.00 43.06 1021 ASN A C 1
ATOM 7851 O O . ASN A 1 1021 ? -21.760 -51.256 61.409 1.00 43.06 1021 ASN A O 1
ATOM 7855 N N . ASN A 1 1022 ? -22.911 -51.955 59.575 1.00 36.03 1022 ASN A N 1
ATOM 7856 C CA . ASN A 1 1022 ? -21.965 -52.791 58.811 1.00 36.03 1022 ASN A CA 1
ATOM 7857 C C . ASN A 1 1022 ? -21.384 -54.099 59.406 1.00 36.03 1022 ASN A C 1
ATOM 7859 O O . ASN A 1 1022 ? -20.412 -54.092 60.154 1.00 36.03 1022 ASN A O 1
ATOM 7863 N N . ASP A 1 1023 ? -21.859 -55.233 58.866 1.00 32.28 1023 ASP A N 1
ATOM 7864 C CA . ASP A 1 1023 ? -21.031 -56.405 58.516 1.00 32.28 1023 ASP A CA 1
ATOM 7865 C C . ASP A 1 1023 ? -20.465 -56.136 57.096 1.00 32.28 1023 ASP A C 1
ATOM 7867 O O . ASP A 1 1023 ? -21.210 -55.696 56.226 1.00 32.28 1023 ASP A O 1
ATOM 7871 N N . VAL A 1 1024 ? -19.186 -56.305 56.743 1.00 34.94 1024 VAL A N 1
ATOM 7872 C CA . VAL A 1 1024 ? -18.335 -57.489 56.905 1.00 34.94 1024 VAL A CA 1
ATOM 7873 C C . VAL A 1 1024 ? -16.850 -57.081 56.976 1.00 34.94 1024 VAL A C 1
ATOM 7875 O O . VAL A 1 1024 ? -16.303 -56.452 56.073 1.00 34.94 1024 VAL A O 1
ATOM 7878 N N . LEU A 1 1025 ? -16.204 -57.520 58.057 1.00 30.98 1025 LEU A N 1
ATOM 7879 C CA . LEU A 1 1025 ? -14.759 -57.663 58.277 1.00 30.98 1025 LEU A CA 1
ATOM 7880 C C . LEU A 1 1025 ? -14.168 -58.775 57.378 1.00 30.98 1025 LEU A C 1
ATOM 7882 O O . LEU A 1 1025 ? -14.847 -59.769 57.138 1.00 30.98 1025 LEU A O 1
ATOM 7886 N N . ASN A 1 1026 ? -12.874 -58.747 57.024 1.00 30.86 1026 ASN A N 1
ATOM 7887 C CA . ASN A 1 1026 ? -11.816 -59.285 57.903 1.00 30.86 1026 ASN A CA 1
ATOM 7888 C C . ASN A 1 1026 ? -10.435 -59.454 57.228 1.00 30.86 1026 ASN A C 1
ATOM 7890 O O . ASN A 1 1026 ? -10.354 -59.855 56.072 1.00 30.86 1026 ASN A O 1
ATOM 7894 N N . ASP A 1 1027 ? -9.403 -59.345 58.082 1.00 32.88 1027 ASP A N 1
ATOM 7895 C CA . ASP A 1 1027 ? -8.113 -60.071 58.062 1.00 32.88 1027 ASP A CA 1
ATOM 7896 C C . ASP A 1 1027 ? -7.103 -59.779 56.919 1.00 32.88 1027 ASP A C 1
ATOM 7898 O O . ASP A 1 1027 ? -7.439 -59.773 55.749 1.00 32.88 1027 ASP A O 1
ATOM 7902 N N . LYS A 1 1028 ? -5.784 -59.642 57.132 1.00 31.08 1028 LYS A N 1
ATOM 7903 C CA . LYS A 1 1028 ? -4.933 -59.770 58.326 1.00 31.08 1028 LYS A CA 1
ATOM 7904 C C . LYS A 1 1028 ? -3.497 -59.342 57.970 1.00 31.08 1028 LYS A C 1
ATOM 7906 O O . LYS A 1 1028 ? -3.001 -59.689 56.908 1.00 31.08 1028 LYS A O 1
ATOM 7911 N N . SER A 1 1029 ? -2.840 -58.687 58.929 1.00 28.16 1029 SER A N 1
ATOM 7912 C CA . SER A 1 1029 ? -1.425 -58.817 59.336 1.00 28.16 1029 SER A CA 1
ATOM 7913 C C . SER A 1 1029 ? -0.273 -58.878 58.311 1.00 28.16 1029 SER A C 1
ATOM 7915 O O . SER A 1 1029 ? -0.151 -59.837 57.556 1.00 28.16 1029 SER A O 1
ATOM 7917 N N . GLY A 1 1030 ? 0.745 -58.047 58.570 1.00 29.03 1030 GLY A N 1
ATOM 7918 C CA . GLY A 1 1030 ? 2.107 -58.574 58.760 1.00 29.03 1030 GLY A CA 1
ATOM 7919 C C . GLY A 1 1030 ? 3.165 -58.187 57.727 1.00 29.03 1030 GLY A C 1
ATOM 7920 O O . GLY A 1 1030 ? 3.529 -58.989 56.883 1.00 29.03 1030 GLY A O 1
ATOM 7921 N N . GLU A 1 1031 ? 3.670 -56.963 57.868 1.00 30.28 1031 GLU A N 1
ATOM 7922 C CA . GLU A 1 1031 ? 5.079 -56.535 57.818 1.00 30.28 1031 GLU A CA 1
ATOM 7923 C C . GLU A 1 1031 ? 6.162 -57.359 57.054 1.00 30.28 1031 GLU A C 1
ATOM 7925 O O . GLU A 1 1031 ? 6.449 -58.510 57.375 1.00 30.28 1031 GLU A O 1
ATOM 7930 N N . ILE A 1 1032 ? 6.913 -56.618 56.212 1.00 27.98 1032 ILE A N 1
ATOM 7931 C CA . ILE A 1 1032 ? 8.377 -56.656 55.942 1.00 27.98 1032 ILE A CA 1
ATOM 7932 C C . ILE A 1 1032 ? 8.824 -56.957 54.487 1.00 27.98 1032 ILE A C 1
ATOM 7934 O O . ILE A 1 1032 ? 8.655 -58.051 53.962 1.00 27.98 1032 ILE A O 1
ATOM 7938 N N . LYS A 1 1033 ? 9.621 -55.989 53.983 1.00 27.61 1033 LYS A N 1
ATOM 7939 C CA . LYS A 1 1033 ? 10.713 -56.008 52.973 1.00 27.61 1033 LYS A CA 1
ATOM 7940 C C . LYS A 1 1033 ? 10.442 -55.615 51.510 1.00 27.61 1033 LYS A C 1
ATOM 7942 O O . LYS A 1 1033 ? 9.853 -56.338 50.721 1.00 27.61 1033 LYS A O 1
ATOM 7947 N N . ARG A 1 1034 ? 11.107 -54.499 51.163 1.00 30.00 1034 ARG A N 1
ATOM 7948 C CA . ARG A 1 1034 ? 11.653 -54.107 49.852 1.00 30.00 1034 ARG A CA 1
ATOM 7949 C C . ARG A 1 1034 ? 12.317 -55.279 49.113 1.00 30.00 1034 ARG A C 1
ATOM 7951 O O . ARG A 1 1034 ? 13.147 -55.959 49.719 1.00 30.00 1034 ARG A O 1
ATOM 7958 N N . ASN A 1 1035 ? 12.087 -55.389 47.802 1.00 26.47 1035 ASN A N 1
ATOM 7959 C CA . ASN A 1 1035 ? 13.109 -55.159 46.764 1.00 26.47 1035 ASN A CA 1
ATOM 7960 C C . ASN A 1 1035 ? 12.632 -55.568 45.353 1.00 26.47 1035 ASN A C 1
ATOM 7962 O O . ASN A 1 1035 ? 12.111 -56.658 45.170 1.00 26.47 1035 ASN A O 1
ATOM 7966 N N . PHE A 1 1036 ? 13.021 -54.724 44.389 1.00 26.14 1036 PHE A N 1
ATOM 7967 C CA . PHE A 1 1036 ? 13.545 -55.054 43.051 1.00 26.14 1036 PHE A CA 1
ATOM 7968 C C . PHE A 1 1036 ? 12.621 -55.491 41.888 1.00 26.14 1036 PHE A C 1
ATOM 7970 O O . PHE A 1 1036 ? 12.176 -56.627 41.825 1.00 26.14 1036 PHE A O 1
ATOM 7977 N N . PHE A 1 1037 ? 12.578 -54.583 40.896 1.00 27.83 1037 PHE A N 1
ATOM 7978 C CA . PHE A 1 1037 ? 12.936 -54.733 39.465 1.00 27.83 1037 PHE A CA 1
ATOM 7979 C C . PHE A 1 1037 ? 12.112 -55.589 38.479 1.00 27.83 1037 PHE A C 1
ATOM 7981 O O . PHE A 1 1037 ? 11.825 -56.757 38.711 1.00 27.83 1037 PHE A O 1
ATOM 7988 N N . GLY A 1 1038 ? 11.938 -54.988 37.288 1.00 27.69 1038 GLY A N 1
ATOM 7989 C CA . GLY A 1 1038 ? 11.495 -55.561 36.003 1.00 27.69 1038 GLY A CA 1
ATOM 7990 C C . GLY A 1 1038 ? 10.304 -54.760 35.461 1.00 27.69 1038 GLY A C 1
ATOM 7991 O O . GLY A 1 1038 ? 9.212 -54.934 35.977 1.00 27.69 1038 GLY A O 1
ATOM 7992 N N . SER A 1 1039 ? 10.389 -53.759 34.576 1.00 29.17 1039 SER A N 1
ATOM 7993 C CA . SER A 1 1039 ? 11.192 -53.524 33.364 1.00 29.17 1039 SER A CA 1
ATOM 7994 C C . SER A 1 1039 ? 11.018 -54.588 32.273 1.00 29.17 1039 SER A C 1
ATOM 7996 O O . SER A 1 1039 ? 11.281 -55.762 32.519 1.00 29.17 1039 SER A O 1
ATOM 7998 N N . PHE A 1 1040 ? 10.669 -54.075 31.083 1.00 29.75 1040 PHE A N 1
ATOM 7999 C CA . PHE A 1 1040 ? 10.666 -54.648 29.729 1.00 29.75 1040 PHE A CA 1
ATOM 8000 C C . PHE A 1 1040 ? 9.350 -55.215 29.151 1.00 29.75 1040 PHE A C 1
ATOM 8002 O O . PHE A 1 1040 ? 8.925 -56.323 29.459 1.00 29.75 1040 PHE A O 1
ATOM 8009 N N . ASP A 1 1041 ? 8.794 -54.395 28.246 1.00 30.41 1041 ASP A N 1
ATOM 8010 C CA . ASP A 1 1041 ? 8.643 -54.634 26.800 1.00 30.41 1041 ASP A CA 1
ATOM 8011 C C . ASP A 1 1041 ? 7.606 -55.617 26.225 1.00 30.41 1041 ASP A C 1
ATOM 8013 O O . ASP A 1 1041 ? 7.726 -56.836 26.311 1.00 30.41 1041 ASP A O 1
ATOM 8017 N N . ASN A 1 1042 ? 6.734 -54.991 25.423 1.00 30.03 1042 ASN A N 1
ATOM 8018 C CA . ASN A 1 1042 ? 6.619 -55.125 23.961 1.00 30.03 1042 ASN A CA 1
ATOM 8019 C C . ASN A 1 1042 ? 5.480 -55.923 23.316 1.00 30.03 1042 ASN A C 1
ATOM 8021 O O . ASN A 1 1042 ? 5.236 -57.090 23.609 1.00 30.03 1042 ASN A O 1
ATOM 8025 N N . HIS A 1 1043 ? 5.013 -55.252 22.247 1.00 31.61 1043 HIS A N 1
ATOM 8026 C CA . HIS A 1 1043 ? 4.498 -55.739 20.962 1.00 31.61 1043 HIS A CA 1
ATOM 8027 C C . HIS A 1 1043 ? 3.026 -56.181 20.932 1.00 31.61 1043 HIS A C 1
ATOM 8029 O O . HIS A 1 1043 ? 2.617 -57.048 21.692 1.00 31.61 1043 HIS A O 1
ATOM 8035 N N . ALA A 1 1044 ? 2.158 -55.547 20.126 1.00 33.91 1044 ALA A N 1
ATOM 8036 C CA . ALA A 1 1044 ? 2.089 -55.503 18.641 1.00 33.91 1044 ALA A CA 1
ATOM 8037 C C . ALA A 1 1044 ? 0.690 -56.080 18.287 1.00 33.91 1044 ALA A C 1
ATOM 8039 O O . ALA A 1 1044 ? 0.277 -57.024 18.950 1.00 33.91 1044 ALA A O 1
ATOM 8040 N N . ASP A 1 1045 ? -0.116 -55.669 17.309 1.00 35.12 1045 ASP A N 1
ATOM 8041 C CA . ASP A 1 1045 ? -0.029 -54.738 16.180 1.00 35.12 1045 ASP A CA 1
ATOM 8042 C C . ASP A 1 1045 ? -1.402 -54.791 15.439 1.00 35.12 1045 ASP A C 1
ATOM 8044 O O . ASP A 1 1045 ? -2.183 -55.720 15.682 1.00 35.12 1045 ASP A O 1
ATOM 8048 N N . LEU A 1 1046 ? -1.596 -53.869 14.486 1.00 34.09 1046 LEU A N 1
ATOM 8049 C CA . LEU A 1 1046 ? -2.440 -53.914 13.267 1.00 34.09 1046 LEU A CA 1
ATOM 8050 C C . LEU A 1 1046 ? -3.868 -53.318 13.210 1.00 34.09 1046 LEU A C 1
ATOM 8052 O O . LEU A 1 1046 ? -4.808 -53.821 13.827 1.00 34.09 1046 LEU A O 1
ATOM 8056 N N . GLY A 1 1047 ? -4.005 -52.382 12.250 1.00 30.61 1047 GLY A N 1
ATOM 8057 C CA . GLY A 1 1047 ? -5.160 -52.185 11.350 1.00 30.61 1047 GLY A CA 1
ATOM 8058 C C . GLY A 1 1047 ? -5.533 -50.708 11.120 1.00 30.61 1047 GLY A C 1
ATOM 8059 O O . GLY A 1 1047 ? -6.324 -50.197 11.897 1.00 30.61 1047 GLY A O 1
ATOM 8060 N N . GLU A 1 1048 ? -4.817 -49.929 10.293 1.00 40.69 1048 GLU A N 1
ATOM 8061 C CA . GLU A 1 1048 ? -5.048 -49.629 8.848 1.00 40.69 1048 GLU A CA 1
ATOM 8062 C C . GLU A 1 1048 ? -6.272 -48.742 8.501 1.00 40.69 1048 GLU A C 1
ATOM 8064 O O . GLU A 1 1048 ? -7.390 -49.109 8.844 1.00 40.69 1048 GLU A O 1
ATOM 8069 N N . SER A 1 1049 ? -5.990 -47.654 7.744 1.00 38.09 1049 SER A N 1
ATOM 8070 C CA . SER A 1 1049 ? -6.798 -46.892 6.745 1.00 38.09 1049 SER A CA 1
ATOM 8071 C C . SER A 1 1049 ? -8.218 -46.434 7.125 1.00 38.09 1049 SER A C 1
ATOM 8073 O O . SER A 1 1049 ? -9.032 -47.245 7.546 1.00 38.09 1049 SER A O 1
ATOM 8075 N N . GLU A 1 1050 ? -8.610 -45.170 6.971 1.00 36.12 1050 GLU A N 1
ATOM 8076 C CA . GLU A 1 1050 ? -8.545 -44.249 5.813 1.00 36.12 1050 GLU A CA 1
ATOM 8077 C C . GLU A 1 1050 ? -8.414 -42.797 6.285 1.00 36.12 1050 GLU A C 1
ATOM 8079 O O . GLU A 1 1050 ? -8.958 -42.493 7.375 1.00 36.12 1050 GLU A O 1
#

Sequence (1050 aa):
MRGVFSLAILMIVPLASGILVGIEPPTSMEETLGREVVIRSEDVQWNQEMWNDLENEGLFPLRLLNPNELNTWAQGDSDLIIEGMIIEEGVSAEWRSSTLNRNTYNGEVWVVFEPNLPSIAANFLIDNFKQSGVSISGDLSAYASVIPHRELIDLDSSLIKMNELLNLNGVLWVEPKLESSSRNVLASSLMGDGSISQPTQWSLGLNGTGVVLGIADSGIDYDHACFRNATSAGEYGSDGINGDYGIGDFGSEHRKIILLNESIDSHDTIGHINFRHGTHTAGSLACFNVYDYRNDMIPSNASAMSHNAQIIVQDIVSSEGWLPPDNVSELLSESALLGGVIHSNSWGDDTTEYTARSAEFDAWSTQMPWSLAFIAPGNTGGALLEPANARNVIAIGASTKEESANLWPSSSIGPTELGTYGIFALAPGVSIQSAKADGISNSYNDDLRSSSGTSMSTPTAASFAGVIQQMVQDGWLLGANENTTFVNISQISPNWANLDGNSISLGDGFVPSGPLIKSLLAISTTQIISDEDYSKRNNDVGFGVLNLSELIDIDSILTEIEFNDVSPSEDVWIHDSFRLEEKTPSQWLDERTDGGDVLGDLTSLPWDGSGAVGPFLANGQNWTKRLVPSGEDIRITMSFPSSPEPYLVEDLQLVARTSTGFVTVGDYYDGDGFSAWFNGSVSLDDDTLFNSNNETTVEVKFSSIDLIDVEWIDVEVRARYISPGNNPGYTGIGGDRVGFALAAKGVVRDSMNWEDSDGDGLANIEDSCPNEDPIQWDVDEDGCIDDTDMDGVKDNIDLCIEQDSTGYDTNQDGCIDDTDMDGVGDNLDLCETPILDSNFPVDNLGCRPIDNPPKINQVIISGIDNFVWADSVSVSWSIEDLDRDFFETGARIMLHQNSTESSFFPIANCNYDSITEESNEFVCIWNIPEDLPIFDITKKEMHIQIHVKSLNRSPEANISPLYFDDNTVFTSKWINPLFEDDEKKAMKDEDWNVTQRRALVWGIVGLIGVGIFMLRIWSSNNDVLNDKSGEIKRNFFGSFDNHADLGESE

Nearest PDB structures (foldseek):
  8dj2-assembly2_B  TM=5.566E-01  e=9.936E-04  Chlamydia trachomatis
  8fha-assembly3_C  TM=5.478E-01  e=8.006E-03  Suipraeoptans intestinalis
  8fha-assembly2_B  TM=5.338E-01  e=1.312E-02  Suipraeoptans intestinalis
  4cuc-assembly1_A-2  TM=2.541E-01  e=2.135E-04  Streptococcus pneumoniae TIGR4
  4cu6-assembly1_A  TM=2.679E-01  e=8.903E-04  Streptococcus pneumoniae TIGR4

Solvent-accessible surface area (backbone atoms only — not comparable to full-atom values): 57753 Å² total; per-residue (Å²): 140,92,79,78,74,75,72,72,65,78,78,65,82,80,95,83,88,86,83,88,76,88,76,73,75,86,76,80,83,81,80,71,68,55,43,46,28,26,41,34,37,83,87,55,66,77,47,73,68,65,60,62,54,32,57,81,73,46,29,44,70,42,49,72,80,49,68,37,30,33,38,23,42,32,66,42,93,67,90,80,82,56,91,76,48,48,80,46,77,37,79,68,23,44,78,63,58,95,85,60,56,78,92,77,68,76,46,51,26,37,42,30,30,40,25,35,31,50,64,67,56,43,50,51,46,43,54,52,40,46,74,32,69,35,85,67,82,86,58,51,71,50,33,47,24,86,60,58,34,70,45,83,44,50,45,76,84,34,74,54,48,68,74,57,54,31,66,34,70,62,30,47,33,39,29,71,64,75,85,86,72,88,82,39,35,31,58,36,4,32,33,34,67,43,39,83,53,77,48,64,49,46,47,66,36,55,20,5,51,96,31,37,36,24,36,48,35,36,23,43,45,53,41,26,34,41,39,27,36,42,61,58,80,86,42,96,32,51,78,65,84,76,68,72,54,30,36,56,70,68,24,92,89,23,62,21,38,40,40,75,45,48,88,71,43,87,49,21,40,79,81,28,64,64,52,40,45,20,20,23,30,52,14,30,26,28,10,32,48,42,70,28,63,50,66,59,44,77,76,55,75,26,30,18,49,5,29,53,18,29,32,34,42,34,30,31,35,38,80,92,31,83,52,69,67,98,51,62,49,60,61,53,46,61,28,26,63,73,54,17,36,42,31,27,30,57,59,64,51,104,40,58,64,87,46,73,67,18,27,36,55,8,43,40,28,28,69,40,48,51,33,31,43,25,18,14,19,39,67,74,43,40,70,32,14,20,51,20,60,27,73,50,50,38,9,20,24,15,17,39,76,54,76,82,52,43,79,37,78,41,27,18,21,35,52,34,85,85,70,30,43,44,28,45,29,24,23,50,6,46,67,44,44,12,40,43,42,84,54,53,92,79,66,62,43,75,51,72,38,72,46,66,34,10,43,42,3,15,19,37,42,45,9,48,48,31,31,54,47,27,35,28,38,61,8,48,52,44,48,61,79,62,68,64,45,75,42,53,43,60,78,56,20,48,77,73,54,69,58,72,93,32,29,37,45,23,33,80,45,45,77,63,28,28,29,31,51,51,11,47,50,51,56,16,28,48,64,61,84,48,100,81,82,38,53,60,75,40,31,66,43,13,46,14,34,48,20,42,46,64,65,42,60,57,68,60,50,63,58,46,38,73,78,37,70,39,67,58,50,56,37,32,30,43,44,46,16,66,36,51,79,87,57,54,72,27,59,58,47,59,79,49,40,91,77,71,63,47,67,61,34,42,68,74,52,71,48,63,56,82,67,32,71,37,68,61,44,34,59,72,35,69,49,76,48,79,43,31,64,63,71,45,52,29,41,40,22,38,14,34,64,37,51,28,80,92,50,72,61,55,35,68,45,48,32,41,34,38,70,78,48,35,29,31,44,42,75,40,59,42,89,70,38,32,43,34,81,39,62,59,86,60,66,83,82,36,64,87,83,54,59,82,66,74,61,42,61,44,43,38,38,45,53,32,80,80,39,77,80,38,74,34,34,41,39,32,44,33,24,72,42,45,62,85,33,90,40,75,72,13,34,38,76,47,14,30,25,46,47,47,9,36,25,34,38,28,23,38,30,70,64,57,49,81,36,52,77,49,68,59,82,50,30,34,70,72,22,78,33,51,78,42,61,21,86,89,40,42,89,85,74,44,39,39,62,36,48,79,48,68,46,83,47,42,44,92,64,22,80,31,50,83,41,64,19,66,95,31,41,89,84,70,44,27,39,56,34,43,90,46,61,61,84,45,39,51,87,57,35,80,32,93,51,55,72,85,49,91,89,64,72,53,50,95,38,25,40,69,86,86,69,60,74,65,40,86,42,75,75,46,79,44,50,61,61,94,48,30,46,77,52,46,41,38,41,33,35,29,56,52,55,88,77,68,63,40,31,34,38,34,42,28,39,28,39,50,76,55,103,64,89,89,57,66,48,75,62,39,75,44,76,46,77,74,50,81,86,89,69,55,65,48,76,44,75,47,40,67,72,83,54,56,62,100,63,85,50,54,74,40,48,27,31,46,36,34,39,38,27,40,61,52,81,55,95,75,41,62,58,66,72,46,76,48,74,52,89,63,65,28,24,31,80,62,74,64,82,91,71,82,83,81,96,82,80,79,93,78,88,82,90,85,78,88,72,99,81,60,91,71,56,62,61,52,54,54,53,52,55,55,48,58,56,52,54,64,65,52,74,78,60,81,90,82,87,80,88,78,88,82,89,91,82,90,81,84,92,81,87,85,87,85,85,88,85,92,83,81,89,134

pLDDT: mean 82.0, std 17.2, range [26.14, 98.81]

Radius of gyration: 58.69 Å; Cα contacts (8 Å, |Δi|>4): 2321; chains: 1; bounding box: 147×130×164 Å

Foldseek 3Di:
DPDPPVVVVVPDDPPPDDPDDDDDPPPDPPWWDKFKKKKFAPPDFDDPVNQVCQVVQQWHWQAAPDRGITIITHTGDDPDDDPRIDIGHHDFAEEDDPPDDLVPDFFKKKFWFGEQDALSLVVVVQVVQVVFVHHDDPPSVQRRHNPIHIDIDGRNPTNDGSVNSRRDGGTRYMYHDDDDDDQFCLQLCCLQALDSDHRLVLQLLLQLAPAEEEEEDQFALCLAQFRWQADAPPDDLNPLPPPPSRRDDADPSRQAEHAAAQVAHDHLAPQWPPRQLQHFLSLQQAGFGNVCVNVLHRGDHSGASNNRHHYYYYRQTDNVGGHQDPACLLRQLVRVLRPHQEYFYADADPDLDADVNLQRVLQNCQLQQSHEYQYEQFQQLEAGGPPLLRFLYAHEFAWASHSQIDGDSRRHWDDGPQRRLSHAAYGHFAQNWGTGDPNDSSPSHHDIDTDGGSSSRRSSVSNVLSSVQVCQQFQLAEFAPAQWDWDFSCVSGRVVSVQDDATETGGNGFRAGSQQSSQLQLQQADFNQDPLQAGAAHGRGGSHYGHCCSQWPSVVVSVCSNPYYYYTRLQKHKDWQLGADPDHSSRVQVVQDPSDPSSVSSVVPFALSPRGPDDWDFAFDKDKDKWFFLLAKKKKKKFWRARGPPDAGFQKWKKKAFPVQWIFTWPADDSRRATDIDGNPDDPLPCVVNPRDSHRMTMHIDGSVNCPVTGMMMIMIGRNDFDAFPDESGTHHRYRIITMMMMMGRTRRHDQQQPQQCPQPDGNVQAPDSNDRQVPQDPPPRNDRDQQCPQPQGPVQAPPSNDRQNPQDPPRSNDRDPPQCLPAGPVQAPDSDHPPDPVFHADNNRHGDAADWKDKADWDWDCQDPQENEWKIKIKIFIDGDVQFWKKKWKFKWWDPDPPDDDTDGQAIDIDHGDHDDGRMDMDMDGPPPRGDPDDQAPTKIWMKMKMAGPDPPPNYDRDIDMDTDPRIHGYRDDRPVPDDDDDDDDDDDDDDDDPDDVPPVVVVVVVVVVVVVVVVPVVDDDDDDDDDDDDDDDDDDDDYDDDDDDDDD

Secondary structure (DSSP, 8-state):
--SSSSSSSSSS----S-----------SSS---EEEEEEESS----HHHHHHGGGGTEEEEEEEETTEEEEEE-SS-----TTEEEEEPPPPEE--SSS-TTT--SEEEEEEPTT--HHHHHHHHHHHHHTT------HHHHTSSSPPEEEEETTT-S--HHHHHT-TTEEEEEE--------THHHHHHHTSSSS--GGGGGT-S-TT-EEEEEES---TTSTTT----STTSTTTTSTTSSTTT---STTSSSEEEEE-SS-SSS-TTSTTTTHHHHHHHHHH---HHHHHHTPPP-TT--TTTT-EEEEEE-EETTEE---SSHHHHHHHHHHTT--EEEE---BS--S--HHHHHHHHHHHH-TT-EEEE---SSSSBPPBTTTSSSSEEEEEE-SSSS--B-TTS-B---TTSS--EEEEEE-SSEEEE---S-TT-----EEEE-SHHHHHHHHHHHHHHHHHHHHTTSS--TT--EEEEEGGGTS-GGG---S-EEEEE------HHHHHHHHHHSEEPPPPTTS----BTTTBT-EE-GGGT--HHHHHHHTTTS-B-TTTTEEEEETT-BSS--HHHHHHTT--SSSHHHHHHHS----TTB----BPTT-EEEEEEEE-SS-EEEEEE---PPTTSPPPEEEEEEEETTSEEEETT-B-TTSSBPPEETTS-TT-TTTS---S-SEEEEEE-TTTTTT---EEEEEEEEE----SEEEEESTTEEEB--EEEEESEETT--TTS-SSSSSS-TTT-SSTT---TTT-SSSSSS---SS-SSS-TTT-SSTTS--TTT-SSSSSSPP-TT-SSS-TTT-SS----S-TTS---TTSPPPPP---EEEEEEEEEEETTEEEEEEEEEEEEE-SS---EEEEEEEEEESSSSSS-EEEEEEEEEEEE-SS-SEEEEEEETTTTS-SS--BT--EEEEEEEEE---STT---PPEEEE-S--BEE-PPPGGGSS-----------------TTTHHHHHHHHHHHHHHHHSTTS-----------------------------

Mean predicted aligned error: 18.67 Å